Protein AF-0000000082832901 (afdb_homodimer)

Organism: NCBI:txid1287738

InterPro domains:
  IPR003692 Hydantoinase B/oxoprolinase [PF02538] (11-534)
  IPR045079 Oxoprolinase-like [PTHR11365] (11-527)

Radius of gyration: 33.81 Å; Cα contacts (8 Å, |Δi|>4): 3251; chains: 2; bounding box: 69×108×73 Å

Foldseek 3Di:
DPLPDDDPVVVVLLVVLLVLLQVLQQQLLVLLLCQALDCQCVPWQAKWKFKFFLQQWTQAIHPRHFLLQHQLSSQLSNVLCVVPPSVNDDAQWKKWFQACQNHRHANQKIKIKHFADDPRHGFIIMMMIHGALWAAAPTLFQAAQWNVRHHDGGDIDIQTDNNRGDPVVLVVRLVRIPCSVNRVSSVVSRVVSRVSSNVSVNVSCVVSVHPHCVSSSVVSLQVLLVLLLVLLVVFDFDKFKFWDWWQDAPRIWIWIWIWGRDPSAIEIERPPTAFAGSTQQAGAQSSLLSLLLVLVCVQGVVVRGDINNNSVRYHYHYDCRHSHHDDPTGHHSLNQQVSQQNSQRVLVGSCVRPVQFGFFAWQRGKWKWWKWALDADPPDDPLQRCQRNVDDTDTAIFTWAAWGTQGRVEETAGGQHPPGSIDTGDPVVRVVRFQKDKPDWAWDAQQWWAALHTIYTWIKTKMAGNALSHKMKTAANGMQQVPFTQAPAQIGGGHGKFKDWPVDGGDDRGGIDIDGRNIMIMITHGTHIYYHQLLNHDLVVLVVCCVVRNYPCVCCCVRNVRNDD/DPLPPDDPVVVVLLVVLLVLLQVLQQQLLVLLLCQALDCQCVPWQAKWKFKFFLQLWTQAIHPSYFLLQHQLSSQLSNVLCVVPPSVNDDAQWKKWFQACQNHRHANQKIKIKHFADDPRDGFMIMMMIHGALWAAAPTLFQAAQWNVRHHDGGDIDIQTDNNRGDPVVLVVRLVRIPCSVNRVSSVVSRVVSRVSSNVSVNVSCVVSVHPHCVSSSVVSLQVLLVLLLVLLVVFDFDKFKFWDWWQDAPRIWIWIWIWGRDPSAIEIERPPTAFAGSTQQAGAQSSLLSLLLVLVCVQGVVVRGDINNNSVRYHYHYDCRHSHHDDPTGHHSLNQQVSQQNSQRVLVGSCVRPVQFGFFAWQRGKWKWWKWALDADPPDDPLQRCQRNVDDTDTAIFTWAAWGTQGRVEETAGGQHPPGSIDTGDPVVRVVRFQKDKPDWAWDAQQWWAALHTIYTWIKTKMAGNALSHKMKTAANGMQQVPFTQAPAQIGTGHGKFKDWPVDGGDDNGGIDIDGRNIMIMITHGTHIYYHQNLNHDLVVLVVCCVVRNYPCVCCCPRNVRNDD

pLDDT: mean 94.57, std 7.41, range [31.11, 98.88]

Solvent-accessible surface area (backbone atoms only — not comparable to full-atom values): 52388 Å² total; per-residue (Å²): 124,78,75,72,77,73,49,74,69,47,46,54,50,45,52,52,48,47,56,51,49,50,50,33,25,40,48,20,42,50,41,28,32,73,48,28,57,35,58,48,25,44,51,18,42,40,29,23,26,30,38,23,39,68,86,31,47,33,58,42,52,26,80,72,33,19,47,44,39,48,47,7,45,46,55,19,45,42,54,49,37,72,76,49,40,68,89,75,62,51,66,43,28,28,33,34,27,18,33,29,80,50,29,57,20,24,53,44,34,43,37,36,43,29,53,31,61,52,97,86,36,78,37,29,28,27,37,37,35,38,46,48,88,56,36,15,22,72,40,81,33,30,67,25,50,28,39,44,29,43,27,62,46,36,49,83,39,67,43,21,60,59,71,36,72,35,63,54,51,53,47,33,54,42,59,38,25,89,49,35,70,46,42,50,38,32,53,50,16,50,52,48,14,39,50,51,28,42,54,48,45,53,50,48,28,59,74,70,69,41,90,55,42,62,70,58,38,49,50,51,27,51,53,24,29,53,49,31,31,54,36,49,64,73,47,76,74,47,74,34,61,26,77,42,66,40,39,58,85,93,50,70,36,44,43,26,32,34,43,32,34,52,96,59,32,35,39,37,37,27,64,83,34,37,62,46,59,76,28,2,53,20,21,19,47,41,27,39,43,14,25,38,49,47,39,49,29,69,74,45,34,61,83,45,63,68,26,47,25,36,51,68,37,52,45,70,48,52,50,80,47,16,28,49,15,36,48,91,61,48,7,21,64,37,16,54,46,54,37,35,39,36,27,48,35,50,35,54,14,48,24,76,73,39,68,76,69,39,51,24,26,29,36,29,28,53,49,46,48,35,40,37,26,34,51,82,58,90,91,55,50,72,69,54,36,52,22,12,53,63,34,69,71,48,79,45,74,43,50,39,31,12,1,24,18,3,34,68,95,32,55,18,50,54,50,36,48,42,64,49,57,46,39,59,56,56,65,68,57,52,39,73,74,35,71,41,43,76,79,42,78,43,78,29,57,57,15,26,2,50,12,40,22,31,14,3,25,6,26,36,35,30,38,28,55,60,49,56,68,19,17,35,30,37,25,26,54,47,61,27,47,84,37,38,17,44,30,32,79,67,16,32,48,13,32,42,22,49,41,29,36,72,90,63,55,74,46,68,51,55,23,72,42,82,41,55,48,67,47,38,42,34,38,35,40,16,3,0,0,0,27,25,41,21,67,68,29,54,64,69,56,54,52,48,33,37,74,72,52,50,29,44,69,65,50,37,35,70,58,34,66,39,75,63,135,128,77,74,71,76,69,50,73,70,50,46,52,50,43,51,54,49,48,54,50,50,50,49,33,27,39,49,20,38,49,44,28,34,73,47,28,57,33,60,48,24,44,49,16,40,40,29,24,26,29,38,22,39,68,86,31,48,33,58,40,51,27,80,71,34,18,46,43,40,47,48,7,44,46,55,19,46,43,54,49,37,72,77,49,38,68,88,75,61,50,67,43,26,27,33,35,26,18,33,30,80,51,29,55,19,23,53,43,34,43,36,38,43,27,55,30,60,51,98,88,35,78,36,28,29,26,36,37,32,39,44,46,87,54,35,17,23,71,39,82,33,31,67,25,48,28,40,43,26,43,27,61,46,37,49,84,38,68,44,21,59,58,70,36,71,37,65,53,52,53,49,32,54,40,58,39,24,88,47,35,70,46,42,50,39,33,53,50,16,50,53,49,14,38,49,51,28,42,55,48,45,53,50,49,29,58,75,69,70,42,88,56,42,62,67,58,39,50,48,51,27,51,53,24,28,52,51,31,31,54,36,47,65,73,46,76,72,46,72,34,61,27,76,43,66,39,42,58,86,93,52,68,36,44,43,26,33,33,42,32,33,53,96,60,30,34,39,38,36,26,64,83,33,36,62,46,59,76,29,3,50,20,22,20,47,43,26,40,43,13,26,40,46,46,38,50,28,68,73,45,34,62,84,45,62,70,26,47,26,35,50,68,36,52,43,69,46,54,50,82,46,15,28,50,16,37,48,90,58,48,7,22,64,36,16,53,44,53,36,36,39,35,28,47,35,50,36,53,14,50,26,76,74,39,67,77,67,40,50,24,26,29,36,28,26,54,47,46,47,34,40,38,27,34,49,82,58,91,90,53,52,73,68,53,36,51,21,13,51,63,34,70,72,45,80,45,75,43,49,40,32,11,1,23,19,4,32,67,94,33,55,18,49,54,50,36,49,41,64,50,58,46,40,60,54,58,65,67,57,51,37,71,74,34,73,42,41,77,78,41,76,45,76,29,55,58,15,26,2,50,12,38,22,31,14,3,24,6,25,36,36,31,38,29,54,59,50,54,69,20,17,37,31,38,25,26,52,48,60,27,47,83,36,39,17,43,30,30,77,68,16,34,48,12,32,44,21,50,41,29,34,73,89,64,53,77,47,67,50,56,24,72,43,82,41,55,48,66,46,36,42,34,36,34,39,15,2,0,0,0,26,27,41,22,66,67,28,56,64,70,56,54,53,49,32,38,74,70,53,49,29,44,71,64,51,35,34,69,61,35,66,41,79,65,136

Nearest PDB structures (foldseek):
  5l9w-assembly1_A  TM=8.765E-01  e=6.141E-39  Aromatoleum aromaticum EbN1
  5m45-assembly2_G  TM=8.449E-01  e=9.225E-38  Xanthobacter autotrophicus Py2
  5svc-assembly1_D  TM=8.525E-01  e=1.087E-35  Xanthobacter autotrophicus Py2
  6yra-assembly2_D  TM=8.547E-01  e=1.245E-34  Pseudomonas jessenii
  5svb-assembly1_A  TM=8.187E-01  e=2.323E-33  Xanthobacter autotrophicus Py2

Secondary structure (DSSP, 8-state):
-------HHHHHHHHHHHHHHHHHHHHHHHHHHHH--SHHHHTT--EEEEEE-TTS-EEEE-SSS-HHHHHHHHHHHHHHHHHS-GGG--TT-EEEE--TTTSSSSTTEEEEEEEEEETTEEEEEEEEEEE-S--STT-S-TT-SBGGGT-----SEEEEETTEE-HHHHHHHHHH-S-HHHHHHHHHHHHHHHHHHHHHHHHHHHHTT-S-SHHHHHHHHHHHHHHHHHHHHTSPPEEEEEEEEE--SSS-EEEEEEEEEETTEEEEE-TTPPBP-SSTT---HHHHHHHHHHHHHHHSSTTSPPSHHHHTTEEEE--TTBTTSPPTTB--TTTHHHHTTHHHHHHHHHHHH-TTT-PPP---S---EEEEESS--TT--HHHHHHHTTSPPEEEEE----PPPPBTTBPPPTT--TTT---PPPHHHHHHHSSEEEEEEEE-TT-SPPSSBPPPP-EEEEEEESSTT--EEEEEE--SSSSPPP-BTTPPPPPPPEEEETTS-B--SEEEEEE-TT-EEEEEPPPPPPBS-GGGS-HHHHHHHHHTTSS-HHHHHHTS-----/-------HHHHHHHHHHHHHHHHHHHHHHHHHHHH--SHHHHTT--EEEEEE-TTS-EEEE-SSS-HHHHHHHHHHHHHHHHHS-GGG--TT-EEEE--TTTSSSSTTEEEEEEEEEETTEEEEEEEEEEE-S--STT-S-TT-SBHHHH-----SEEEEETTEE-HHHHHHHHHH-S-HHHHHHHHHHHHHHHHHHHHHHHHHHHHTT-S-SHHHHHHHHHHHHHHHHHHHHTSPPEEEEEEEEE--SSS-EEEEEEEEEETTEEEEE-TTPPBP-SSTT---HHHHHHHHHHHHHHHSSTTSPPSHHHHTTEEEE--TTBTTSPPTTB--TTTHHHHTTHHHHHHHHHHHH-TTT-PPP---S---EEEEESS--TT--HHHHHHHHHSPPEEEEE----PPPPBTTBPPPTT--TTT-PPPPPHHHHHHHSSEEEEEEEE-TT-SPPSSBPPPP-EEEEEEESSTT--EEEEEE--SSSSPPP-BTTPPPPPPPEEEETTS-B--SEEEEEE-TT-EEEEEPPPPPPBS-GGGS-HHHHHHHHHTTSS-HHHHHHTS-----

Structure (mmCIF, N/CA/C/O backbone):
data_AF-0000000082832901-model_v1
#
loop_
_entity.id
_entity.type
_entity.pdbx_description
1 polymer 'Acetophenone carboxylase delta subunit'
#
loop_
_atom_site.group_PDB
_atom_site.id
_atom_site.type_symbol
_atom_site.label_atom_id
_atom_site.label_alt_id
_atom_site.label_comp_id
_atom_site.label_asym_id
_atom_site.label_entity_id
_atom_site.label_seq_id
_atom_site.pdbx_PDB_ins_code
_atom_site.Cartn_x
_atom_site.Cartn_y
_atom_site.Cartn_z
_atom_site.occupancy
_atom_site.B_iso_or_equiv
_atom_site.auth_seq_id
_atom_site.auth_comp_id
_atom_site.auth_asym_id
_atom_site.auth_atom_id
_atom_site.pdbx_PDB_model_num
ATOM 1 N N . MET A 1 1 ? 28.594 -22.344 -33 1 31.11 1 MET A N 1
ATOM 2 C CA . MET A 1 1 ? 29.297 -23.531 -32.5 1 31.11 1 MET A CA 1
ATOM 3 C C . MET A 1 1 ? 28.328 -24.672 -32.25 1 31.11 1 MET A C 1
ATOM 5 O O . MET A 1 1 ? 27.359 -24.516 -31.516 1 31.11 1 MET A O 1
ATOM 9 N N . SER A 1 2 ? 28.25 -25.469 -33.312 1 34.25 2 SER A N 1
ATOM 10 C CA . SER A 1 2 ? 27.375 -26.641 -33.25 1 34.25 2 SER A CA 1
ATOM 11 C C . SER A 1 2 ? 27.547 -27.391 -31.922 1 34.25 2 SER A C 1
ATOM 13 O O . SER A 1 2 ? 28.656 -27.812 -31.578 1 34.25 2 SER A O 1
ATOM 15 N N . THR A 1 3 ? 26.938 -26.953 -31.047 1 44.84 3 THR A N 1
ATOM 16 C CA . THR A 1 3 ? 27.078 -27.594 -29.75 1 44.84 3 THR A CA 1
ATOM 17 C C . THR A 1 3 ? 27.094 -29.109 -29.875 1 44.84 3 THR A C 1
ATOM 19 O O . THR A 1 3 ? 26.141 -29.688 -30.438 1 44.84 3 THR A O 1
ATOM 22 N N . ALA A 1 4 ? 28.422 -29.625 -30.359 1 56.97 4 ALA A N 1
ATOM 23 C CA . ALA A 1 4 ? 28.781 -31.031 -30.562 1 56.97 4 ALA A CA 1
ATOM 24 C C . ALA A 1 4 ? 27.891 -31.953 -29.734 1 56.97 4 ALA A C 1
ATOM 26 O O . ALA A 1 4 ? 27.688 -31.719 -28.547 1 56.97 4 ALA A O 1
ATOM 27 N N . GLN A 1 5 ? 26.906 -32.75 -30.266 1 70.69 5 GLN A N 1
ATOM 28 C CA . GLN A 1 5 ? 26.094 -33.75 -29.609 1 70.69 5 GLN A CA 1
ATOM 29 C C . GLN A 1 5 ? 26.906 -34.531 -28.578 1 70.69 5 GLN A C 1
ATOM 31 O O . GLN A 1 5 ? 28.047 -34.906 -28.812 1 70.69 5 GLN A O 1
ATOM 36 N N . PRO A 1 6 ? 26.219 -34.688 -27.5 1 77.12 6 PRO A N 1
ATOM 37 C CA . PRO A 1 6 ? 26.953 -35.375 -26.438 1 77.12 6 PRO A CA 1
ATOM 38 C C . PRO A 1 6 ? 27.156 -36.875 -26.734 1 77.12 6 PRO A C 1
ATOM 40 O O . PRO A 1 6 ? 26.328 -37.5 -27.375 1 77.12 6 PRO A O 1
ATOM 43 N N . THR A 1 7 ? 28.281 -37.469 -26.328 1 84.56 7 THR A N 1
ATOM 44 C CA . THR A 1 7 ? 28.578 -38.906 -26.406 1 84.56 7 THR A CA 1
ATOM 45 C C . THR A 1 7 ? 27.641 -39.688 -25.516 1 84.56 7 THR A C 1
ATOM 47 O O . THR A 1 7 ? 26.969 -39.125 -24.641 1 84.56 7 THR A O 1
ATOM 50 N N . PRO A 1 8 ? 27.531 -40.844 -25.844 1 85.88 8 PRO A N 1
ATOM 51 C CA . PRO A 1 8 ? 26.688 -41.688 -24.984 1 85.88 8 PRO A CA 1
ATOM 52 C C . PRO A 1 8 ? 27.062 -41.594 -23.5 1 85.88 8 PRO A C 1
ATOM 54 O O . PRO A 1 8 ? 26.188 -41.562 -22.641 1 85.88 8 PRO A O 1
ATOM 57 N N . GLN A 1 9 ? 28.328 -41.594 -23.281 1 85.81 9 GLN A N 1
ATOM 58 C CA . GLN A 1 9 ? 28.797 -41.469 -21.906 1 85.81 9 GLN A CA 1
ATOM 59 C C . GLN A 1 9 ? 28.391 -40.125 -21.297 1 85.81 9 GLN A C 1
ATOM 61 O O . GLN A 1 9 ? 28.016 -40.031 -20.125 1 85.81 9 GLN A O 1
ATOM 66 N N . GLN A 1 10 ? 28.484 -39.219 -22.094 1 86.06 10 GLN A N 1
ATOM 67 C CA . GLN A 1 10 ? 28.094 -37.906 -21.641 1 86.06 10 GLN A CA 1
ATOM 68 C C . GLN A 1 10 ? 26.594 -37.812 -21.406 1 86.06 10 GLN A C 1
ATOM 70 O O . GLN A 1 10 ? 26.156 -37.094 -20.484 1 86.06 10 GLN A O 1
ATOM 75 N N . ARG A 1 11 ? 25.891 -38.469 -22.188 1 88.31 11 ARG A N 1
ATOM 76 C CA . ARG A 1 11 ? 24.453 -38.469 -22.031 1 88.31 11 ARG A CA 1
ATOM 77 C C . ARG A 1 11 ? 24.031 -39.094 -20.703 1 88.31 11 ARG A C 1
ATOM 79 O O . ARG A 1 11 ? 23.125 -38.594 -20.047 1 88.31 11 ARG A O 1
ATOM 86 N N . ILE A 1 12 ? 24.656 -40.156 -20.344 1 92.06 12 ILE A N 1
ATOM 87 C CA . ILE A 1 12 ? 24.375 -40.781 -19.078 1 92.06 12 ILE A CA 1
ATOM 88 C C . ILE A 1 12 ? 24.719 -39.844 -17.922 1 92.06 12 ILE A C 1
ATOM 90 O O . ILE A 1 12 ? 23.969 -39.75 -16.953 1 92.06 12 ILE A O 1
ATOM 94 N N . ARG A 1 13 ? 25.828 -39.219 -18.156 1 91.88 13 ARG A N 1
ATOM 95 C CA . ARG A 1 13 ? 26.266 -38.281 -17.125 1 91.88 13 ARG A CA 1
ATOM 96 C C . ARG A 1 13 ? 25.281 -37.125 -17 1 91.88 13 ARG A C 1
ATOM 98 O O . ARG A 1 13 ? 24.953 -36.688 -15.891 1 91.88 13 ARG A O 1
ATOM 105 N N . PHE A 1 14 ? 24.875 -36.688 -18.062 1 92.94 14 PHE A N 1
ATOM 106 C CA . PHE A 1 14 ? 23.922 -35.594 -18.078 1 92.94 14 PHE A CA 1
ATOM 107 C C . PHE A 1 14 ? 22.594 -36.031 -17.453 1 92.94 14 PHE A C 1
ATOM 109 O O . PHE A 1 14 ? 21.969 -35.25 -16.734 1 92.94 14 PHE A O 1
ATOM 116 N N . GLN A 1 15 ? 22.203 -37.219 -17.688 1 93.56 15 GLN A N 1
ATOM 117 C CA . GLN A 1 15 ? 20.953 -37.719 -17.125 1 93.56 15 GLN A CA 1
ATOM 118 C C . GLN A 1 15 ? 21.047 -37.844 -15.602 1 93.56 15 GLN A C 1
ATOM 120 O O . GLN A 1 15 ? 20.094 -37.5 -14.898 1 93.56 15 GLN A O 1
ATOM 125 N N . LEU A 1 16 ? 22.156 -38.281 -15.164 1 94.62 16 LEU A N 1
ATOM 126 C CA . LEU A 1 16 ? 22.375 -38.375 -13.719 1 94.62 16 LEU A CA 1
ATOM 127 C C . LEU A 1 16 ? 22.406 -37 -13.086 1 94.62 16 LEU A C 1
ATOM 129 O O . LEU A 1 16 ? 21.828 -36.781 -12.016 1 94.62 16 LEU A O 1
ATOM 133 N N . ALA A 1 17 ? 23.078 -36.125 -13.781 1 95 17 ALA A N 1
ATOM 134 C CA . ALA A 1 17 ? 23.156 -34.75 -13.289 1 95 17 ALA A CA 1
ATOM 135 C C . ALA A 1 17 ? 21.797 -34.094 -13.281 1 95 17 ALA A C 1
ATOM 137 O O . ALA A 1 17 ? 21.484 -33.312 -12.391 1 95 17 ALA A O 1
ATOM 138 N N . TRP A 1 18 ? 21.109 -34.375 -14.266 1 95.12 18 TRP A N 1
ATOM 139 C CA . TRP A 1 18 ? 19.75 -33.844 -14.367 1 95.12 18 TRP A CA 1
ATOM 140 C C . TRP A 1 18 ? 18.891 -34.312 -13.203 1 95.12 18 TRP A C 1
ATOM 142 O O . TRP A 1 18 ? 18.188 -33.5 -12.586 1 95.12 18 TRP A O 1
ATOM 152 N N . ASN A 1 19 ? 18.906 -35.531 -12.859 1 94.06 19 ASN A N 1
ATOM 153 C CA . ASN A 1 19 ? 18.156 -36.062 -11.727 1 94.06 19 ASN A CA 1
ATOM 154 C C . ASN A 1 19 ? 18.578 -35.406 -10.414 1 94.06 19 ASN A C 1
ATOM 156 O O . ASN A 1 19 ? 17.75 -35.094 -9.562 1 94.06 19 ASN A O 1
ATOM 160 N N . ARG A 1 20 ? 19.844 -35.219 -10.336 1 94.81 20 ARG A N 1
ATOM 161 C CA . ARG A 1 20 ? 20.375 -34.562 -9.148 1 94.81 20 ARG A CA 1
ATOM 162 C C . ARG A 1 20 ? 19.891 -33.094 -9.094 1 94.81 20 ARG A C 1
ATOM 164 O O . ARG A 1 20 ? 19.672 -32.562 -8.016 1 94.81 20 ARG A O 1
ATOM 171 N N . LEU A 1 21 ? 19.875 -32.5 -10.211 1 95.44 21 LEU A N 1
ATOM 172 C CA . LEU A 1 21 ? 19.422 -31.125 -10.289 1 95.44 21 LEU A CA 1
ATOM 173 C C . LEU A 1 21 ? 17.969 -31 -9.836 1 95.44 21 LEU A C 1
ATOM 175 O O . LEU A 1 21 ? 17.594 -30.047 -9.156 1 95.44 21 LEU A O 1
ATOM 179 N N . LEU A 1 22 ? 17.141 -31.922 -10.227 1 93.94 22 LEU A N 1
ATOM 180 C CA . LEU A 1 22 ? 15.75 -31.953 -9.781 1 93.94 22 LEU A CA 1
ATOM 181 C C . LEU A 1 22 ? 15.664 -32.094 -8.266 1 93.94 22 LEU A C 1
ATOM 183 O O . LEU A 1 22 ? 14.797 -31.469 -7.633 1 93.94 22 LEU A O 1
ATOM 187 N N . SER A 1 23 ? 16.516 -32.844 -7.703 1 93.75 23 SER A N 1
ATOM 188 C CA . SER A 1 23 ? 16.578 -32.969 -6.25 1 93.75 23 SER A CA 1
ATOM 189 C C . SER A 1 23 ? 16.969 -31.641 -5.59 1 93.75 23 SER A C 1
ATOM 191 O O . SER A 1 23 ? 16.516 -31.344 -4.492 1 93.75 23 SER A O 1
ATOM 193 N N . VAL A 1 24 ? 17.906 -30.938 -6.223 1 95.69 24 VAL A N 1
ATOM 194 C CA . VAL A 1 24 ? 18.344 -29.641 -5.719 1 95.69 24 VAL A CA 1
ATOM 195 C C . VAL A 1 24 ? 17.156 -28.688 -5.629 1 95.69 24 VAL A C 1
ATOM 197 O O . VAL A 1 24 ? 16.938 -28.047 -4.602 1 95.69 24 VAL A O 1
ATOM 200 N N . VAL A 1 25 ? 16.359 -28.641 -6.668 1 94.62 25 VAL A N 1
ATOM 201 C CA . VAL A 1 25 ? 15.234 -27.719 -6.715 1 94.62 25 VAL A CA 1
ATOM 202 C C . VAL A 1 25 ? 14.156 -28.172 -5.738 1 94.62 25 VAL A C 1
ATOM 204 O O . VAL A 1 25 ? 13.461 -27.359 -5.141 1 94.62 25 VAL A O 1
ATOM 207 N N . GLU A 1 26 ? 13.961 -29.453 -5.574 1 92.75 26 GLU A N 1
ATOM 208 C CA . GLU A 1 26 ? 13.016 -29.969 -4.598 1 92.75 26 GLU A CA 1
ATOM 209 C C . GLU A 1 26 ? 13.422 -29.594 -3.176 1 92.75 26 GLU A C 1
ATOM 211 O O . GLU A 1 26 ? 12.57 -29.328 -2.328 1 92.75 26 GLU A O 1
ATOM 216 N N . GLU A 1 27 ? 14.703 -29.688 -2.92 1 93.81 27 GLU A N 1
ATOM 217 C CA . GLU A 1 27 ? 15.203 -29.266 -1.614 1 93.81 27 GLU A CA 1
ATOM 218 C C . GLU A 1 27 ? 14.977 -27.766 -1.395 1 93.81 27 GLU A C 1
ATOM 220 O O . GLU A 1 27 ? 14.641 -27.344 -0.286 1 93.81 27 GLU A O 1
ATOM 225 N N . GLN A 1 28 ? 15.25 -27.047 -2.42 1 94.25 28 GLN A N 1
ATOM 226 C CA . GLN A 1 28 ? 14.922 -25.625 -2.389 1 94.25 28 GLN A CA 1
ATOM 227 C C . GLN A 1 28 ? 13.484 -25.391 -1.936 1 94.25 28 GLN A C 1
ATOM 229 O O . GLN A 1 28 ? 13.227 -24.625 -1.006 1 94.25 28 GLN A O 1
ATOM 234 N N . ALA A 1 29 ? 12.562 -26.062 -2.541 1 92.19 29 ALA A N 1
ATOM 235 C CA . ALA A 1 29 ? 11.141 -25.922 -2.25 1 92.19 29 ALA A CA 1
ATOM 236 C C . ALA A 1 29 ? 10.82 -26.391 -0.831 1 92.19 29 ALA A C 1
ATOM 238 O O . ALA A 1 29 ? 10.008 -25.766 -0.139 1 92.19 29 ALA A O 1
ATOM 239 N N . GLN A 1 30 ? 11.414 -27.469 -0.392 1 90.88 30 GLN A N 1
ATOM 240 C CA . GLN A 1 30 ? 11.172 -28.016 0.941 1 90.88 30 GLN A CA 1
ATOM 241 C C . GLN A 1 30 ? 11.625 -27.031 2.021 1 90.88 30 GLN A C 1
ATOM 243 O O . GLN A 1 30 ? 10.984 -26.906 3.064 1 90.88 30 GLN A O 1
ATOM 248 N N . VAL A 1 31 ? 12.695 -26.422 1.797 1 92.19 31 VAL A N 1
ATOM 249 C CA . VAL A 1 31 ? 13.18 -25.406 2.734 1 92.19 31 VAL A CA 1
ATOM 250 C C . VAL A 1 31 ? 12.164 -24.266 2.838 1 92.19 31 VAL A C 1
ATOM 252 O O . VAL A 1 31 ? 11.914 -23.75 3.928 1 92.19 31 VAL A O 1
ATOM 255 N N . LEU A 1 32 ? 11.688 -23.891 1.719 1 91 32 LEU A N 1
ATOM 256 C CA . LEU A 1 32 ? 10.688 -22.828 1.696 1 91 32 LEU A CA 1
ATOM 257 C C . LEU A 1 32 ? 9.453 -23.234 2.496 1 91 32 LEU A C 1
ATOM 259 O O . LEU A 1 32 ? 8.922 -22.438 3.271 1 91 32 LEU A O 1
ATOM 263 N N . ILE A 1 33 ? 9 -24.406 2.389 1 89 33 ILE A N 1
ATOM 264 C CA . ILE A 1 33 ? 7.816 -24.922 3.078 1 89 33 ILE A CA 1
ATOM 265 C C . ILE A 1 33 ? 8.07 -24.953 4.582 1 89 33 ILE A C 1
ATOM 267 O O . ILE A 1 33 ? 7.215 -24.547 5.375 1 89 33 ILE A O 1
ATOM 271 N N . ARG A 1 34 ? 9.219 -25.312 4.988 1 89.25 34 ARG A N 1
ATOM 272 C CA . ARG A 1 34 ? 9.539 -25.516 6.398 1 89.25 34 ARG A CA 1
ATOM 273 C C . ARG A 1 34 ? 9.844 -24.188 7.09 1 89.25 34 ARG A C 1
ATOM 275 O O . ARG A 1 34 ? 9.68 -24.078 8.305 1 89.25 34 ARG A O 1
ATOM 282 N N . SER A 1 35 ? 10.289 -23.234 6.32 1 88.88 35 SER A N 1
ATOM 283 C CA . SER A 1 35 ? 10.773 -22.016 6.938 1 88.88 35 SER A CA 1
ATOM 284 C C . SER A 1 35 ? 9.75 -20.891 6.805 1 88.88 35 SER A C 1
ATOM 286 O O . SER A 1 35 ? 9.859 -19.859 7.473 1 88.88 35 SER A O 1
ATOM 288 N N . ALA A 1 36 ? 8.711 -21.156 5.906 1 86.31 36 ALA A N 1
ATOM 289 C CA . ALA A 1 36 ? 7.703 -20.109 5.699 1 86.31 36 ALA A CA 1
ATOM 290 C C . ALA A 1 36 ? 6.879 -19.891 6.961 1 86.31 36 ALA A C 1
ATOM 292 O O . ALA A 1 36 ? 6.645 -20.812 7.734 1 86.31 36 ALA A O 1
ATOM 293 N N . PHE A 1 37 ? 6.574 -18.641 7.219 1 80.44 37 PHE A N 1
ATOM 294 C CA . PHE A 1 37 ? 5.777 -18.25 8.383 1 80.44 37 PHE A CA 1
ATOM 295 C C . PHE A 1 37 ? 4.289 -18.328 8.062 1 80.44 37 PHE A C 1
ATOM 297 O O . PHE A 1 37 ? 3.477 -18.641 8.93 1 80.44 37 PHE A O 1
ATOM 304 N N . GLY A 1 38 ? 3.926 -18.094 6.93 1 81.12 38 GLY A N 1
ATOM 305 C CA . GLY A 1 38 ? 2.527 -18.062 6.527 1 81.12 38 GLY A CA 1
ATOM 306 C C . GLY A 1 38 ? 1.95 -19.453 6.309 1 81.12 38 GLY A C 1
ATOM 307 O O . GLY A 1 38 ? 2.629 -20.344 5.777 1 81.12 38 GLY A O 1
ATOM 308 N N . THR A 1 39 ? 0.798 -19.562 6.602 1 75.62 39 THR A N 1
ATOM 309 C CA . THR A 1 39 ? 0.113 -20.844 6.477 1 75.62 39 THR A CA 1
ATOM 310 C C . THR A 1 39 ? -0.063 -21.219 5.008 1 75.62 39 THR A C 1
ATOM 312 O O . THR A 1 39 ? -0.071 -22.406 4.66 1 75.62 39 THR A O 1
ATOM 315 N N . ALA A 1 40 ? -0.172 -20.219 4.199 1 73 40 ALA A N 1
ATOM 316 C CA . ALA A 1 40 ? -0.37 -20.484 2.775 1 73 40 ALA A CA 1
ATOM 317 C C . ALA A 1 40 ? 0.785 -21.297 2.203 1 73 40 ALA A C 1
ATOM 319 O O . ALA A 1 40 ? 0.567 -22.234 1.433 1 73 40 ALA A O 1
ATOM 320 N N . THR A 1 41 ? 1.95 -20.922 2.568 1 74.31 41 THR A N 1
ATOM 321 C CA . THR A 1 41 ? 3.129 -21.641 2.092 1 74.31 41 THR A CA 1
ATOM 322 C C . THR A 1 41 ? 3.391 -22.875 2.939 1 74.31 41 THR A C 1
ATOM 324 O O . THR A 1 41 ? 3.508 -23.984 2.412 1 74.31 41 THR A O 1
ATOM 327 N N . ARG A 1 42 ? 3.322 -22.75 4.195 1 76.56 42 ARG A N 1
ATOM 328 C CA . ARG A 1 42 ? 3.732 -23.812 5.113 1 76.56 42 ARG A CA 1
ATOM 329 C C . ARG A 1 42 ? 2.742 -24.969 5.086 1 76.56 42 ARG A C 1
ATOM 331 O O . ARG A 1 42 ? 3.143 -26.141 5.121 1 76.56 42 ARG A O 1
ATOM 338 N N . GLU A 1 43 ? 1.504 -24.656 4.902 1 73.38 43 GLU A N 1
ATOM 339 C CA . GLU A 1 43 ? 0.479 -25.672 5.043 1 73.38 43 GLU A CA 1
ATOM 340 C C . GLU A 1 43 ? -0.155 -26.016 3.697 1 73.38 43 GLU A C 1
ATOM 342 O O . GLU A 1 43 ? -0.514 -27.172 3.445 1 73.38 43 GLU A O 1
ATOM 347 N N . ALA A 1 44 ? -0.183 -24.984 2.83 1 74.12 44 ALA A N 1
ATOM 348 C CA . ALA A 1 44 ? -0.949 -25.203 1.604 1 74.12 44 ALA A CA 1
ATOM 349 C C . ALA A 1 44 ? -0.025 -25.422 0.411 1 74.12 44 ALA A C 1
ATOM 351 O O . ALA A 1 44 ? -0.463 -25.875 -0.646 1 74.12 44 ALA A O 1
ATOM 352 N N . GLY A 1 45 ? 1.176 -25.047 0.518 1 76.12 45 GLY A N 1
ATOM 353 C CA . GLY A 1 45 ? 2.121 -25.25 -0.567 1 76.12 45 GLY A CA 1
ATOM 354 C C . GLY A 1 45 ? 1.968 -24.25 -1.692 1 76.12 45 GLY A C 1
ATOM 355 O O . GLY A 1 45 ? 2.189 -24.578 -2.859 1 76.12 45 GLY A O 1
ATOM 356 N N . ASP A 1 46 ? 1.525 -23.156 -1.387 1 77.94 46 ASP A N 1
ATOM 357 C CA . ASP A 1 46 ? 1.368 -22.078 -2.357 1 77.94 46 ASP A CA 1
ATOM 358 C C . ASP A 1 46 ? 2.699 -21.375 -2.623 1 77.94 46 ASP A C 1
ATOM 360 O O . ASP A 1 46 ? 2.967 -20.312 -2.072 1 77.94 46 ASP A O 1
ATOM 364 N N . LEU A 1 47 ? 3.553 -22.016 -3.455 1 84.12 47 LEU A N 1
ATOM 365 C CA . LEU A 1 47 ? 4.914 -21.562 -3.713 1 84.12 47 LEU A CA 1
ATOM 366 C C . LEU A 1 47 ? 5.418 -22.078 -5.059 1 84.12 47 LEU A C 1
ATOM 368 O O . LEU A 1 47 ? 4.727 -22.844 -5.727 1 84.12 47 LEU A O 1
ATOM 372 N N . SER A 1 48 ? 6.5 -21.547 -5.461 1 90.31 48 SER A N 1
ATOM 373 C CA . SER A 1 48 ? 7.262 -22.078 -6.586 1 90.31 48 SER A CA 1
ATOM 374 C C . SER A 1 48 ? 8.758 -21.891 -6.387 1 90.31 48 SER A C 1
ATOM 376 O O . SER A 1 48 ? 9.18 -20.984 -5.652 1 90.31 48 SER A O 1
ATOM 378 N N . ALA A 1 49 ? 9.508 -22.781 -6.984 1 93.81 49 ALA A N 1
ATOM 379 C CA . ALA A 1 49 ? 10.961 -22.75 -6.941 1 93.81 49 ALA A CA 1
ATOM 380 C C . ALA A 1 49 ? 11.57 -23.312 -8.219 1 93.81 49 ALA A C 1
ATOM 382 O O . ALA A 1 49 ? 11.062 -24.297 -8.766 1 93.81 49 ALA A O 1
ATOM 383 N N . GLY A 1 50 ? 12.625 -22.672 -8.672 1 95.38 50 GLY A N 1
ATOM 384 C CA . GLY A 1 50 ? 13.258 -23.125 -9.906 1 95.38 50 GLY A CA 1
ATOM 385 C C . GLY A 1 50 ? 14.672 -22.625 -10.07 1 95.38 50 GLY A C 1
ATOM 386 O O . GLY A 1 50 ? 15.125 -21.75 -9.32 1 95.38 50 GLY A O 1
ATOM 387 N N . VAL A 1 51 ? 15.414 -23.281 -11 1 97.56 51 VAL A N 1
ATOM 388 C CA . VAL A 1 51 ? 16.781 -22.906 -11.336 1 97.56 51 VAL A CA 1
ATOM 389 C C . VAL A 1 51 ? 16.859 -22.516 -12.812 1 97.56 51 VAL A C 1
ATOM 391 O O . VAL A 1 51 ? 16.219 -23.141 -13.664 1 97.56 51 VAL A O 1
ATOM 394 N N . PHE A 1 52 ? 17.609 -21.5 -13.086 1 97.88 52 PHE A N 1
ATOM 395 C CA . PHE A 1 52 ? 17.703 -20.875 -14.406 1 97.88 52 PHE A CA 1
ATOM 396 C C . PHE A 1 52 ? 19.156 -20.719 -14.828 1 97.88 52 PHE A C 1
ATOM 398 O O . PHE A 1 52 ? 20.047 -20.594 -13.977 1 97.88 52 PHE A O 1
ATOM 405 N N . LEU A 1 53 ? 19.375 -20.766 -16.141 1 97.62 53 LEU A N 1
ATOM 406 C CA . LEU A 1 53 ? 20.656 -20.328 -16.688 1 97.62 53 LEU A CA 1
ATOM 407 C C . LEU A 1 53 ? 20.828 -18.812 -16.531 1 97.62 53 LEU A C 1
ATOM 409 O O . LEU A 1 53 ? 19.844 -18.094 -16.328 1 97.62 53 LEU A O 1
ATOM 413 N N . PRO A 1 54 ? 22.031 -18.312 -16.625 1 97.44 54 PRO A N 1
ATOM 414 C CA . PRO A 1 54 ? 22.297 -16.875 -16.453 1 97.44 54 PRO A CA 1
ATOM 415 C C . PRO A 1 54 ? 21.562 -16.016 -17.469 1 97.44 54 PRO A C 1
ATOM 417 O O . PRO A 1 54 ? 21.391 -14.805 -17.25 1 97.44 54 PRO A O 1
ATOM 420 N N . ASP A 1 55 ? 21.109 -16.625 -18.562 1 96.62 55 ASP A N 1
ATOM 421 C CA . ASP A 1 55 ? 20.391 -15.852 -19.562 1 96.62 55 ASP A CA 1
ATOM 422 C C . ASP A 1 55 ? 18.891 -15.867 -19.312 1 96.62 55 ASP A C 1
ATOM 424 O O . ASP A 1 55 ? 18.109 -15.359 -20.141 1 96.62 55 ASP A O 1
ATOM 428 N N . GLY A 1 56 ? 18.453 -16.547 -18.281 1 96.62 56 GLY A N 1
ATOM 429 C CA . GLY A 1 56 ? 17.062 -16.5 -17.891 1 96.62 56 GLY A CA 1
ATOM 430 C C . GLY A 1 56 ? 16.266 -17.703 -18.328 1 96.62 56 GLY A C 1
ATOM 431 O O . GLY A 1 56 ? 15.086 -17.844 -18 1 96.62 56 GLY A O 1
ATOM 432 N N . ARG A 1 57 ? 16.812 -18.656 -19.031 1 96.81 57 ARG A N 1
ATOM 433 C CA . ARG A 1 57 ? 16.109 -19.875 -19.422 1 96.81 57 ARG A CA 1
ATOM 434 C C . ARG A 1 57 ? 15.992 -20.844 -18.25 1 96.81 57 ARG A C 1
ATOM 436 O O . ARG A 1 57 ? 16.984 -21.172 -17.609 1 96.81 57 ARG A O 1
ATOM 443 N N . MET A 1 58 ? 14.781 -21.219 -18 1 96.44 58 MET A N 1
ATOM 444 C CA . MET A 1 58 ? 14.523 -22.141 -16.906 1 96.44 58 MET A CA 1
ATOM 445 C C . MET A 1 58 ? 14.953 -23.562 -17.281 1 96.44 58 MET A C 1
ATOM 447 O O . MET A 1 58 ? 14.617 -24.047 -18.359 1 96.44 58 MET A O 1
ATOM 451 N N . ILE A 1 59 ? 15.609 -24.281 -16.406 1 95.69 59 ILE A N 1
ATOM 452 C CA . ILE A 1 59 ? 16.094 -25.625 -16.703 1 95.69 59 ILE A CA 1
ATOM 453 C C . ILE A 1 59 ? 15.328 -26.656 -15.867 1 95.69 59 ILE A C 1
ATOM 455 O O . ILE A 1 59 ? 15.141 -27.797 -16.297 1 95.69 59 ILE A O 1
ATOM 459 N N . ALA A 1 60 ? 15.008 -26.203 -14.633 1 93.62 60 ALA A N 1
ATOM 460 C CA . ALA A 1 60 ? 14.266 -27.109 -13.766 1 93.62 60 ALA A CA 1
ATOM 461 C C . ALA A 1 60 ? 13.391 -26.344 -12.773 1 93.62 60 ALA A C 1
ATOM 463 O O . ALA A 1 60 ? 13.695 -25.203 -12.43 1 93.62 60 ALA A O 1
ATOM 464 N N . GLN A 1 61 ? 12.297 -26.969 -12.414 1 91.19 61 GLN A N 1
ATOM 465 C CA . GLN A 1 61 ? 11.406 -26.422 -11.398 1 91.19 61 GLN A CA 1
ATOM 466 C C . GLN A 1 61 ? 10.938 -27.531 -10.438 1 91.19 61 GLN A C 1
ATOM 468 O O . GLN A 1 61 ? 10.93 -28.703 -10.797 1 91.19 61 GLN A O 1
ATOM 473 N N . ALA A 1 62 ? 10.664 -27.062 -9.25 1 86.12 62 ALA A N 1
ATOM 474 C CA . ALA A 1 62 ? 10.141 -28.016 -8.273 1 86.12 62 ALA A CA 1
ATOM 475 C C . ALA A 1 62 ? 8.734 -28.469 -8.648 1 86.12 62 ALA A C 1
ATOM 477 O O . ALA A 1 62 ? 7.961 -27.703 -9.219 1 86.12 62 ALA A O 1
ATOM 478 N N . VAL A 1 63 ? 8.492 -29.703 -8.359 1 74.31 63 VAL A N 1
ATOM 479 C CA . VAL A 1 63 ? 7.184 -30.281 -8.641 1 74.31 63 VAL A CA 1
ATOM 480 C C . VAL A 1 63 ? 6.156 -29.75 -7.645 1 74.31 63 VAL A C 1
ATOM 482 O O . VAL A 1 63 ? 4.98 -29.578 -7.984 1 74.31 63 VAL A O 1
ATOM 485 N N . THR A 1 64 ? 6.77 -29.438 -6.422 1 67.31 64 THR A N 1
ATOM 486 C CA . THR A 1 64 ? 5.949 -28.906 -5.336 1 67.31 64 THR A CA 1
ATOM 487 C C . THR A 1 64 ? 5.59 -27.453 -5.594 1 67.31 64 THR A C 1
ATOM 489 O O . THR A 1 64 ? 6.449 -26.656 -5.977 1 67.31 64 THR A O 1
ATOM 492 N N . GLY A 1 65 ? 4.438 -27.141 -6.398 1 67.06 65 GLY A N 1
ATOM 493 C CA . GLY A 1 65 ? 4.07 -25.75 -6.609 1 67.06 65 GLY A CA 1
ATOM 494 C C . GLY A 1 65 ? 2.828 -25.578 -7.461 1 67.06 65 GLY A C 1
ATOM 495 O O . GLY A 1 65 ? 2.344 -26.547 -8.055 1 67.06 65 GLY A O 1
ATOM 496 N N . THR A 1 66 ? 2.465 -24.375 -7.359 1 75.19 66 THR A N 1
ATOM 497 C CA . THR A 1 66 ? 1.272 -24.047 -8.133 1 75.19 66 THR A CA 1
ATOM 498 C C . THR A 1 66 ? 1.642 -23.703 -9.578 1 75.19 66 THR A C 1
ATOM 500 O O . THR A 1 66 ? 2.613 -22.984 -9.82 1 75.19 66 THR A O 1
ATOM 503 N N . PRO A 1 67 ? 1 -24.328 -10.539 1 73.31 67 PRO A N 1
ATOM 504 C CA . PRO A 1 67 ? 1.284 -24.062 -11.953 1 73.31 67 PRO A CA 1
ATOM 505 C C . PRO A 1 67 ? 1.332 -22.578 -12.273 1 73.31 67 PRO A C 1
ATOM 507 O O . PRO A 1 67 ? 2.148 -22.141 -13.086 1 73.31 67 PRO A O 1
ATOM 510 N N . GLY A 1 68 ? 0.516 -21.828 -11.641 1 73.56 68 GLY A N 1
ATOM 511 C CA . GLY A 1 68 ? 0.505 -20.391 -11.859 1 73.56 68 GLY A CA 1
ATOM 512 C C . GLY A 1 68 ? 1.826 -19.719 -11.516 1 73.56 68 GLY A C 1
ATOM 513 O O . GLY A 1 68 ? 2.283 -18.844 -12.242 1 73.56 68 GLY A O 1
ATOM 514 N N . HIS A 1 69 ? 2.445 -20.203 -10.562 1 75.19 69 HIS A N 1
ATOM 515 C CA . HIS A 1 69 ? 3.691 -19.578 -10.109 1 75.19 69 HIS A CA 1
ATOM 516 C C . HIS A 1 69 ? 4.867 -20.047 -10.969 1 75.19 69 HIS A C 1
ATOM 518 O O . HIS A 1 69 ? 5.672 -19.219 -11.414 1 75.19 69 HIS A O 1
ATOM 524 N N . VAL A 1 70 ? 4.852 -21.281 -11.273 1 71.81 70 VAL A N 1
ATOM 525 C CA . VAL A 1 70 ? 6.02 -21.859 -11.922 1 71.81 70 VAL A CA 1
ATOM 526 C C . VAL A 1 70 ? 6.156 -21.312 -13.344 1 71.81 70 VAL A C 1
ATOM 528 O O . VAL A 1 70 ? 7.234 -20.875 -13.742 1 71.81 70 VAL A O 1
ATOM 531 N N . ASN A 1 71 ? 5.129 -21.281 -14.047 1 80.81 71 ASN A N 1
ATOM 532 C CA . ASN A 1 71 ? 5.18 -20.797 -15.422 1 80.81 71 ASN A CA 1
ATOM 533 C C . ASN A 1 71 ? 5.383 -19.281 -15.477 1 80.81 71 ASN A C 1
ATOM 535 O O . ASN A 1 71 ? 6.117 -18.781 -16.328 1 80.81 71 ASN A O 1
ATOM 539 N N . ALA A 1 72 ? 4.734 -18.641 -14.547 1 89 72 ALA A N 1
ATOM 540 C CA . ALA A 1 72 ? 4.895 -17.188 -14.508 1 89 72 ALA A CA 1
ATOM 541 C C . ALA A 1 72 ? 6.316 -16.797 -14.109 1 89 72 ALA A C 1
ATOM 543 O O . ALA A 1 72 ? 6.859 -15.812 -14.609 1 89 72 ALA A O 1
ATOM 544 N N . MET A 1 73 ? 6.898 -17.578 -13.273 1 89.25 73 MET A N 1
ATOM 545 C CA . MET A 1 73 ? 8.258 -17.328 -12.805 1 89.25 73 MET A CA 1
ATOM 546 C C . MET A 1 73 ? 9.258 -17.406 -13.945 1 89.25 73 MET A C 1
ATOM 548 O O . MET A 1 73 ? 10.234 -16.656 -13.984 1 89.25 73 MET A O 1
ATOM 552 N N . ALA A 1 74 ? 8.953 -18.359 -14.859 1 90.12 74 ALA A N 1
ATOM 553 C CA . ALA A 1 74 ? 9.828 -18.516 -16.016 1 90.12 74 ALA A CA 1
ATOM 554 C C . ALA A 1 74 ? 9.984 -17.203 -16.781 1 90.12 74 ALA A C 1
ATOM 556 O O . ALA A 1 74 ? 11.078 -16.875 -17.234 1 90.12 74 ALA A O 1
ATOM 557 N N . GLU A 1 75 ? 8.945 -16.5 -16.906 1 91.25 75 GLU A N 1
ATOM 558 C CA . GLU A 1 75 ? 8.984 -15.219 -17.594 1 91.25 75 GLU A CA 1
ATOM 559 C C . GLU A 1 75 ? 9.508 -14.117 -16.688 1 91.25 75 GLU A C 1
ATOM 561 O O . GLU A 1 75 ? 10.156 -13.18 -17.156 1 91.25 75 GLU A O 1
ATOM 566 N N . SER A 1 76 ? 9.195 -14.219 -15.43 1 95.25 76 SER A N 1
ATOM 567 C CA . SER A 1 76 ? 9.57 -13.188 -14.469 1 95.25 76 SER A CA 1
ATOM 568 C C . SER A 1 76 ? 11.078 -12.977 -14.438 1 95.25 76 SER A C 1
ATOM 570 O O . SER A 1 76 ? 11.555 -11.844 -14.352 1 95.25 76 SER A O 1
ATOM 572 N N . VAL A 1 77 ? 11.867 -14.055 -14.492 1 97.69 77 VAL A N 1
ATOM 573 C CA . VAL A 1 77 ? 13.32 -13.977 -14.375 1 97.69 77 VAL A CA 1
ATOM 574 C C . VAL A 1 77 ? 13.883 -13.141 -15.523 1 97.69 77 VAL A C 1
ATOM 576 O O . VAL A 1 77 ? 14.844 -12.391 -15.336 1 97.69 77 VAL A O 1
ATOM 579 N N . LYS A 1 78 ? 13.258 -13.25 -16.672 1 96.94 78 LYS A N 1
ATOM 580 C CA . LYS A 1 78 ? 13.695 -12.445 -17.812 1 96.94 78 LYS A CA 1
ATOM 581 C C . LYS A 1 78 ? 13.492 -10.953 -17.547 1 96.94 78 LYS A C 1
ATOM 583 O O . LYS A 1 78 ? 14.312 -10.125 -17.938 1 96.94 78 LYS A O 1
ATOM 588 N N . HIS A 1 79 ? 12.352 -10.602 -16.938 1 98 79 HIS A N 1
ATOM 589 C CA . HIS A 1 79 ? 12.109 -9.211 -16.562 1 98 79 HIS A CA 1
ATOM 590 C C . HIS A 1 79 ? 13.148 -8.719 -15.562 1 98 79 HIS A C 1
ATOM 592 O O . HIS A 1 79 ? 13.586 -7.566 -15.641 1 98 79 HIS A O 1
ATOM 598 N N . PHE A 1 80 ? 13.539 -9.57 -14.57 1 98.56 80 PHE A N 1
ATOM 599 C CA . PHE A 1 80 ? 14.586 -9.211 -13.625 1 98.56 80 PHE A CA 1
ATOM 600 C C . PHE A 1 80 ? 15.891 -8.883 -14.352 1 98.56 80 PHE A C 1
ATOM 602 O O . PHE A 1 80 ? 16.547 -7.898 -14.039 1 98.56 80 PHE A O 1
ATOM 609 N N . LEU A 1 81 ? 16.234 -9.703 -15.328 1 98.5 81 LEU A N 1
ATOM 610 C CA . LEU A 1 81 ? 17.5 -9.57 -16.016 1 98.5 81 LEU A CA 1
ATOM 611 C C . LEU A 1 81 ? 17.516 -8.336 -16.922 1 98.5 81 LEU A C 1
ATOM 613 O O . LEU A 1 81 ? 18.578 -7.777 -17.203 1 98.5 81 LEU A O 1
ATOM 617 N N . LYS A 1 82 ? 16.328 -7.941 -17.391 1 98 82 LYS A N 1
ATOM 618 C CA . LYS A 1 82 ? 16.234 -6.691 -18.141 1 98 82 LYS A CA 1
ATOM 619 C C . LYS A 1 82 ? 16.594 -5.496 -17.25 1 98 82 LYS A C 1
ATOM 621 O O . LYS A 1 82 ? 17.188 -4.523 -17.734 1 98 82 LYS A O 1
ATOM 626 N N . VAL A 1 83 ? 16.219 -5.551 -15.984 1 97.81 83 VAL A N 1
ATOM 627 C CA . VAL A 1 83 ? 16.484 -4.465 -15.047 1 97.81 83 VAL A CA 1
ATOM 628 C C . VAL A 1 83 ? 17.891 -4.598 -14.492 1 97.81 83 VAL A C 1
ATOM 630 O O . VAL A 1 83 ? 18.594 -3.6 -14.312 1 97.81 83 VAL A O 1
ATOM 633 N N . PHE A 1 84 ? 18.266 -5.801 -14.203 1 98.12 84 PHE A N 1
ATOM 634 C CA . PHE A 1 84 ? 19.594 -6.117 -13.672 1 98.12 84 PHE A CA 1
ATOM 635 C C . PHE A 1 84 ? 20.297 -7.133 -14.562 1 98.12 84 PHE A C 1
ATOM 637 O O . PHE A 1 84 ? 20.312 -8.328 -14.266 1 98.12 84 PHE A O 1
ATOM 644 N N . PRO A 1 85 ? 21 -6.688 -15.516 1 98.06 85 PRO A N 1
ATOM 645 C CA . PRO A 1 85 ? 21.734 -7.609 -16.391 1 98.06 85 PRO A CA 1
ATOM 646 C C . PRO A 1 85 ? 22.75 -8.453 -15.625 1 98.06 85 PRO A C 1
ATOM 648 O O . PRO A 1 85 ? 23.281 -8.008 -14.602 1 98.06 85 PRO A O 1
ATOM 651 N N . PRO A 1 86 ? 23.078 -9.586 -16.156 1 96.81 86 PRO A N 1
ATOM 652 C CA . PRO A 1 86 ? 23.953 -10.531 -15.477 1 96.81 86 PRO A CA 1
ATOM 653 C C . PRO A 1 86 ? 25.266 -9.906 -15.031 1 96.81 86 PRO A C 1
ATOM 655 O O . PRO A 1 86 ? 25.766 -10.211 -13.945 1 96.81 86 PRO A O 1
ATOM 658 N N . GLU A 1 87 ? 25.781 -9.023 -15.758 1 96.44 87 GLU A N 1
ATOM 659 C CA . GLU A 1 87 ? 27.094 -8.43 -15.469 1 96.44 87 GLU A CA 1
ATOM 660 C C . GLU A 1 87 ? 27.031 -7.52 -14.25 1 96.44 87 GLU A C 1
ATOM 662 O O . GLU A 1 87 ? 28.062 -7.191 -13.664 1 96.44 87 GLU A O 1
ATOM 667 N N . THR A 1 88 ? 25.844 -7.121 -13.883 1 96.69 88 THR A N 1
ATOM 668 C CA . THR A 1 88 ? 25.703 -6.199 -12.758 1 96.69 88 THR A CA 1
ATOM 669 C C . THR A 1 88 ? 25.438 -6.961 -11.461 1 96.69 88 THR A C 1
ATOM 671 O O . THR A 1 88 ? 25.484 -6.379 -10.375 1 96.69 88 THR A O 1
ATOM 674 N N . LEU A 1 89 ? 25.203 -8.227 -11.516 1 97.94 89 LEU A N 1
ATOM 675 C CA . LEU A 1 89 ? 24.859 -9.047 -10.359 1 97.94 89 LEU A CA 1
ATOM 676 C C . LEU A 1 89 ? 26.109 -9.445 -9.586 1 97.94 89 LEU A C 1
ATOM 678 O O . LEU A 1 89 ? 27.188 -9.625 -10.18 1 97.94 89 LEU A O 1
ATOM 682 N N . LYS A 1 90 ? 25.984 -9.508 -8.336 1 97.94 90 LYS A N 1
ATOM 683 C CA . LYS A 1 90 ? 27.078 -9.914 -7.445 1 97.94 90 LYS A CA 1
ATOM 684 C C . LYS A 1 90 ? 26.625 -11.016 -6.492 1 97.94 90 LYS A C 1
ATOM 686 O O . LYS A 1 90 ? 25.422 -11.195 -6.262 1 97.94 90 LYS A O 1
ATOM 691 N N . ASP A 1 91 ? 27.625 -11.805 -5.984 1 97.56 91 ASP A N 1
ATOM 692 C CA . ASP A 1 91 ? 27.359 -12.844 -5 1 97.56 91 ASP A CA 1
ATOM 693 C C . ASP A 1 91 ? 26.688 -12.266 -3.76 1 97.56 91 ASP A C 1
ATOM 695 O O . ASP A 1 91 ? 27.141 -11.25 -3.219 1 97.56 91 ASP A O 1
ATOM 699 N N . GLY A 1 92 ? 25.594 -12.844 -3.398 1 97.56 92 GLY A N 1
ATOM 700 C CA . GLY A 1 92 ? 24.891 -12.383 -2.213 1 97.56 92 GLY A CA 1
ATOM 701 C C . GLY A 1 92 ? 23.75 -11.43 -2.525 1 97.56 92 GLY A C 1
ATOM 702 O O . GLY A 1 92 ? 22.953 -11.094 -1.644 1 97.56 92 GLY A O 1
ATOM 703 N N . ASP A 1 93 ? 23.625 -11.07 -3.771 1 98.5 93 ASP A N 1
ATOM 704 C CA . ASP A 1 93 ? 22.484 -10.258 -4.176 1 98.5 93 ASP A CA 1
ATOM 705 C C . ASP A 1 93 ? 21.188 -11.07 -4.129 1 98.5 93 ASP A C 1
ATOM 707 O O . ASP A 1 93 ? 21.203 -12.273 -4.383 1 98.5 93 ASP A O 1
ATOM 711 N N . VAL A 1 94 ? 20.109 -10.453 -3.781 1 98.81 94 VAL A N 1
ATOM 712 C CA . VAL A 1 94 ? 18.75 -11 -3.914 1 98.81 94 VAL A CA 1
ATOM 713 C C . VAL A 1 94 ? 17.828 -9.945 -4.512 1 98.81 94 VAL A C 1
ATOM 715 O O . VAL A 1 94 ? 17.703 -8.844 -3.971 1 98.81 94 VAL A O 1
ATOM 718 N N . LEU A 1 95 ? 17.297 -10.266 -5.637 1 98.75 95 LEU A N 1
ATOM 719 C CA . LEU A 1 95 ? 16.328 -9.383 -6.293 1 98.75 95 LEU A CA 1
ATOM 720 C C . LEU A 1 95 ? 14.906 -9.742 -5.891 1 98.75 95 LEU A C 1
ATOM 722 O O . LEU A 1 95 ? 14.617 -10.898 -5.582 1 98.75 95 LEU A O 1
ATOM 726 N N . LEU A 1 96 ? 14.039 -8.695 -5.863 1 98.69 96 LEU A N 1
ATOM 727 C CA . LEU A 1 96 ? 12.688 -8.883 -5.352 1 98.69 96 LEU A CA 1
ATOM 728 C C . LEU A 1 96 ? 11.672 -8.102 -6.191 1 98.69 96 LEU A C 1
ATOM 730 O O . LEU A 1 96 ? 11.953 -6.98 -6.617 1 98.69 96 LEU A O 1
ATOM 734 N N . THR A 1 97 ? 10.492 -8.727 -6.457 1 98.62 97 THR A N 1
ATOM 735 C CA . THR A 1 97 ? 9.359 -7.961 -6.973 1 98.62 97 THR A CA 1
ATOM 736 C C . THR A 1 97 ? 8.039 -8.633 -6.602 1 98.62 97 THR A C 1
ATOM 738 O O . THR A 1 97 ? 8 -9.844 -6.359 1 98.62 97 THR A O 1
ATOM 741 N N . ASN A 1 98 ? 7.008 -7.848 -6.43 1 98.38 98 ASN A N 1
ATOM 742 C CA . ASN A 1 98 ? 5.645 -8.367 -6.426 1 98.38 98 ASN A CA 1
ATOM 743 C C . ASN A 1 98 ? 4.801 -7.742 -7.531 1 98.38 98 ASN A C 1
ATOM 745 O O . ASN A 1 98 ? 3.572 -7.75 -7.461 1 98.38 98 ASN A O 1
ATOM 749 N N . ASP A 1 99 ? 5.461 -7.121 -8.562 1 98.56 99 ASP A N 1
ATOM 750 C CA . ASP A 1 99 ? 4.801 -6.52 -9.719 1 98.56 99 ASP A CA 1
ATOM 751 C C . ASP A 1 99 ? 3.91 -7.535 -10.43 1 98.56 99 ASP A C 1
ATOM 753 O O . ASP A 1 99 ? 4.406 -8.5 -11.008 1 98.56 99 ASP A O 1
ATOM 757 N N . PRO A 1 100 ? 2.59 -7.293 -10.453 1 98.19 100 PRO A N 1
ATOM 758 C CA . PRO A 1 100 ? 1.704 -8.281 -11.062 1 98.19 100 PRO A CA 1
ATOM 759 C C . PRO A 1 100 ? 2.025 -8.531 -12.531 1 98.19 100 PRO A C 1
ATOM 761 O O . PRO A 1 100 ? 1.881 -9.656 -13.016 1 98.19 100 PRO A O 1
ATOM 764 N N . TRP A 1 101 ? 2.447 -7.57 -13.266 1 98.12 101 TRP A N 1
ATOM 765 C CA . TRP A 1 101 ? 2.66 -7.668 -14.711 1 98.12 101 TRP A CA 1
ATOM 766 C C . TRP A 1 101 ? 4.016 -8.297 -15.016 1 98.12 101 TRP A C 1
ATOM 768 O O . TRP A 1 101 ? 4.254 -8.75 -16.141 1 98.12 101 TRP A O 1
ATOM 778 N N . LYS A 1 102 ? 4.922 -8.367 -14.055 1 97.88 102 LYS A N 1
ATOM 779 C CA . LYS A 1 102 ? 6.266 -8.891 -14.281 1 97.88 102 LYS A CA 1
ATOM 780 C C . LYS A 1 102 ? 6.523 -10.125 -13.414 1 97.88 102 LYS A C 1
ATOM 782 O O . LYS A 1 102 ? 7.5 -10.844 -13.633 1 97.88 102 LYS A O 1
ATOM 787 N N . GLY A 1 103 ? 5.664 -10.289 -12.461 1 95.75 103 GLY A N 1
ATOM 788 C CA . GLY A 1 103 ? 5.75 -11.445 -11.586 1 95.75 103 GLY A CA 1
ATOM 789 C C . GLY A 1 103 ? 4.672 -12.484 -11.852 1 95.75 103 GLY A C 1
ATOM 790 O O . GLY A 1 103 ? 4.547 -12.977 -12.969 1 95.75 103 GLY A O 1
ATOM 791 N N . THR A 1 104 ? 3.84 -12.672 -10.758 1 93.5 104 THR A N 1
ATOM 792 C CA . THR A 1 104 ? 2.93 -13.805 -10.859 1 93.5 104 THR A CA 1
ATOM 793 C C . THR A 1 104 ? 1.482 -13.336 -10.945 1 93.5 104 THR A C 1
ATOM 795 O O . THR A 1 104 ? 0.554 -14.141 -10.852 1 93.5 104 THR A O 1
ATOM 798 N N . GLY A 1 105 ? 1.261 -12.031 -10.984 1 96.25 105 GLY A N 1
ATOM 799 C CA . GLY A 1 105 ? -0.075 -11.617 -11.383 1 96.25 105 GLY A CA 1
ATOM 800 C C . GLY A 1 105 ? -0.805 -10.844 -10.305 1 96.25 105 GLY A C 1
ATOM 801 O O . GLY A 1 105 ? -1.882 -10.297 -10.539 1 96.25 105 GLY A O 1
ATOM 802 N N . HIS A 1 106 ? -0.411 -10.781 -9.078 1 97.31 106 HIS A N 1
ATOM 803 C CA . HIS A 1 106 ? -0.994 -9.914 -8.062 1 97.31 106 HIS A CA 1
ATOM 804 C C . HIS A 1 106 ? 0.035 -9.539 -7 1 97.31 106 HIS A C 1
ATOM 806 O O . HIS A 1 106 ? 1.133 -10.102 -6.965 1 97.31 106 HIS A O 1
ATOM 812 N N . LEU A 1 107 ? -0.302 -8.703 -6.113 1 98.38 107 LEU A N 1
ATOM 813 C CA . LEU A 1 107 ? 0.658 -8.062 -5.223 1 98.38 107 LEU A CA 1
ATOM 814 C C . LEU A 1 107 ? 1.013 -8.977 -4.059 1 98.38 107 LEU A C 1
ATOM 816 O O . LEU A 1 107 ? 2.023 -8.773 -3.383 1 98.38 107 LEU A O 1
ATOM 820 N N . PHE A 1 108 ? 0.29 -9.977 -3.729 1 97.06 108 PHE A N 1
ATOM 821 C CA . PHE A 1 108 ? 0.508 -10.852 -2.582 1 97.06 108 PHE A CA 1
ATOM 822 C C . PHE A 1 108 ? 1.673 -11.797 -2.838 1 97.06 108 PHE A C 1
ATOM 824 O O . PHE A 1 108 ? 2.219 -12.391 -1.903 1 97.06 108 PHE A O 1
ATOM 831 N N . ASP A 1 109 ? 1.998 -11.992 -4.062 1 96.38 109 ASP A N 1
ATOM 832 C CA . ASP A 1 109 ? 3.061 -12.93 -4.414 1 96.38 109 ASP A CA 1
ATOM 833 C C . ASP A 1 109 ? 4.414 -12.227 -4.473 1 96.38 109 ASP A C 1
ATOM 835 O O . ASP A 1 109 ? 4.621 -11.328 -5.293 1 96.38 109 ASP A O 1
ATOM 839 N N . MET A 1 110 ? 5.32 -12.727 -3.689 1 97.5 110 MET A N 1
ATOM 840 C CA . MET A 1 110 ? 6.695 -12.234 -3.668 1 97.5 110 MET A CA 1
ATOM 841 C C . MET A 1 110 ? 7.621 -13.156 -4.449 1 97.5 110 MET A C 1
ATOM 843 O O . MET A 1 110 ? 7.73 -14.344 -4.133 1 97.5 110 MET A O 1
ATOM 847 N N . THR A 1 111 ? 8.227 -12.602 -5.449 1 97.75 111 THR A N 1
ATOM 848 C CA . THR A 1 111 ? 9.18 -13.367 -6.246 1 97.75 111 THR A CA 1
ATOM 849 C C . THR A 1 111 ? 10.602 -12.859 -6.023 1 97.75 111 THR A C 1
ATOM 851 O O . THR A 1 111 ? 10.859 -11.656 -6.105 1 97.75 111 THR A O 1
ATOM 854 N N . MET A 1 112 ? 11.5 -13.812 -5.777 1 98.38 112 MET A N 1
ATOM 855 C CA . MET A 1 112 ? 12.898 -13.453 -5.57 1 98.38 112 MET A CA 1
ATOM 856 C C . MET A 1 112 ? 13.805 -14.219 -6.527 1 98.38 112 MET A C 1
ATOM 858 O O . MET A 1 112 ? 13.531 -15.375 -6.859 1 98.38 112 MET A O 1
ATOM 862 N N . VAL A 1 113 ? 14.828 -13.578 -6.98 1 98.69 113 VAL A N 1
ATOM 863 C CA . VAL A 1 113 ? 15.852 -14.18 -7.824 1 98.69 113 VAL A CA 1
ATOM 864 C C . VAL A 1 113 ? 17.234 -13.969 -7.191 1 98.69 113 VAL A C 1
ATOM 866 O O . VAL A 1 113 ? 17.594 -12.844 -6.848 1 98.69 113 VAL A O 1
ATOM 869 N N . SER A 1 114 ? 17.969 -15.008 -7.004 1 98.75 114 SER A N 1
ATOM 870 C CA . SER A 1 114 ? 19.312 -14.977 -6.422 1 98.75 114 SER A CA 1
ATOM 871 C C . SER A 1 114 ? 20.344 -15.539 -7.395 1 98.75 114 SER A C 1
ATOM 873 O O . SER A 1 114 ? 20.281 -16.703 -7.785 1 98.75 114 SER A O 1
ATOM 875 N N . PRO A 1 115 ? 21.312 -14.742 -7.723 1 98.69 115 PRO A N 1
ATOM 876 C CA . PRO A 1 115 ? 22.406 -15.273 -8.547 1 98.69 115 PRO A CA 1
ATOM 877 C C . PRO A 1 115 ? 23.344 -16.203 -7.77 1 98.69 115 PRO A C 1
ATOM 879 O O . PRO A 1 115 ? 23.609 -15.961 -6.59 1 98.69 115 PRO A O 1
ATOM 882 N N . VAL A 1 116 ? 23.828 -17.156 -8.398 1 98.31 116 VAL A N 1
ATOM 883 C CA . VAL A 1 116 ? 24.766 -18.094 -7.809 1 98.31 116 VAL A CA 1
ATOM 884 C C . VAL A 1 116 ? 26.094 -18.031 -8.555 1 98.31 116 VAL A C 1
ATOM 886 O O . VAL A 1 116 ? 26.141 -18.203 -9.773 1 98.31 116 VAL A O 1
ATOM 889 N N . PHE A 1 117 ? 27.062 -17.812 -7.797 1 97.44 117 PHE A N 1
ATOM 890 C CA . PHE A 1 117 ? 28.422 -17.734 -8.352 1 97.44 117 PHE A CA 1
ATOM 891 C C . PHE A 1 117 ? 29.234 -18.953 -7.949 1 97.44 117 PHE A C 1
ATOM 893 O O . PHE A 1 117 ? 29.141 -19.422 -6.816 1 97.44 117 PHE A O 1
ATOM 900 N N . HIS A 1 118 ? 29.938 -19.438 -8.836 1 95.56 118 HIS A N 1
ATOM 901 C CA . HIS A 1 118 ? 30.891 -20.531 -8.648 1 95.56 118 HIS A CA 1
ATOM 902 C C . HIS A 1 118 ? 32.219 -20.219 -9.305 1 95.56 118 HIS A C 1
ATOM 904 O O . HIS A 1 118 ? 32.281 -19.938 -10.508 1 95.56 118 HIS A O 1
ATOM 910 N N . ASP A 1 119 ? 33.281 -20.281 -8.477 1 93.06 119 ASP A N 1
ATOM 911 C CA . ASP A 1 119 ? 34.625 -19.922 -8.93 1 93.06 119 ASP A CA 1
ATOM 912 C C . ASP A 1 119 ? 34.656 -18.562 -9.602 1 93.06 119 ASP A C 1
ATOM 914 O O . ASP A 1 119 ? 35.188 -18.391 -10.688 1 93.06 119 ASP A O 1
ATOM 918 N N . GLY A 1 120 ? 33.781 -17.625 -9.109 1 92.75 120 GLY A N 1
ATOM 919 C CA . GLY A 1 120 ? 33.812 -16.234 -9.516 1 92.75 120 GLY A CA 1
ATOM 920 C C . GLY A 1 120 ? 32.906 -15.922 -10.68 1 92.75 120 GLY A C 1
ATOM 921 O O . GLY A 1 120 ? 32.719 -14.758 -11.055 1 92.75 120 GLY A O 1
ATOM 922 N N . ALA A 1 121 ? 32.281 -16.922 -11.195 1 95.38 121 ALA A N 1
ATOM 923 C CA . 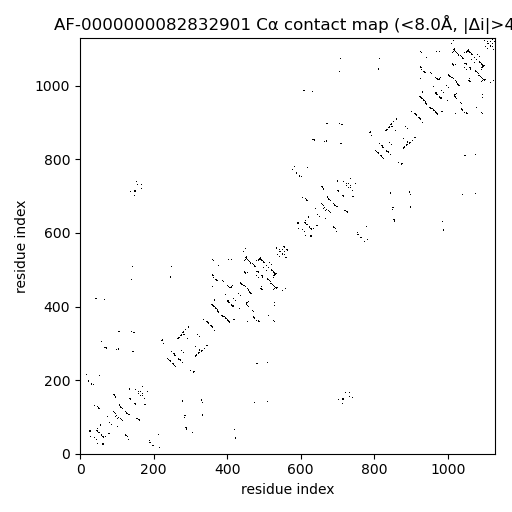ALA A 1 121 ? 31.422 -16.703 -12.352 1 95.38 121 ALA A CA 1
ATOM 924 C C . ALA A 1 121 ? 29.969 -16.984 -12 1 95.38 121 ALA A C 1
ATOM 926 O O . ALA A 1 121 ? 29.672 -17.906 -11.227 1 95.38 121 ALA A O 1
ATOM 927 N N . LEU A 1 122 ? 29.078 -16.188 -12.625 1 97.81 122 LEU A N 1
ATOM 928 C CA . LEU A 1 122 ? 27.656 -16.453 -12.508 1 97.81 122 LEU A CA 1
ATOM 929 C C . LEU A 1 122 ? 27.281 -17.75 -13.242 1 97.81 122 LEU A C 1
ATOM 931 O O . LEU A 1 122 ? 27.5 -17.859 -14.445 1 97.81 122 LEU A O 1
ATOM 935 N N . VAL A 1 123 ? 26.75 -18.75 -12.594 1 97.88 123 VAL A N 1
ATOM 936 C CA . VAL A 1 123 ? 26.531 -20.062 -13.211 1 97.88 123 VAL A CA 1
ATOM 937 C C . VAL A 1 123 ? 25.047 -20.375 -13.266 1 97.88 123 VAL A C 1
ATOM 939 O O . VAL A 1 123 ? 24.609 -21.219 -14.047 1 97.88 123 VAL A O 1
ATOM 942 N N . ALA A 1 124 ? 24.312 -19.656 -12.406 1 98.44 124 ALA A N 1
ATOM 943 C CA . ALA A 1 124 ? 22.875 -19.953 -12.359 1 98.44 124 ALA A CA 1
ATOM 944 C C . ALA A 1 124 ? 22.109 -18.859 -11.617 1 98.44 124 ALA A C 1
ATOM 946 O O . ALA A 1 124 ? 22.719 -18.016 -10.953 1 98.44 124 ALA A O 1
ATOM 947 N N . LEU A 1 125 ? 20.844 -18.859 -11.781 1 98.5 125 LEU A N 1
ATOM 948 C CA . LEU A 1 125 ? 19.891 -18.094 -10.984 1 98.5 125 LEU A CA 1
ATOM 949 C C . LEU A 1 125 ? 18.875 -19 -10.32 1 98.5 125 LEU A C 1
ATOM 951 O O . LEU A 1 125 ? 18.359 -19.938 -10.953 1 98.5 125 LEU A O 1
ATOM 955 N N . PHE A 1 126 ? 18.719 -18.812 -9.078 1 98.25 126 PHE A N 1
ATOM 956 C CA . PHE A 1 126 ? 17.609 -19.469 -8.398 1 98.25 126 PHE A CA 1
ATOM 957 C C . PHE A 1 126 ? 16.453 -18.5 -8.18 1 98.25 126 PHE A C 1
ATOM 959 O O . PHE A 1 126 ? 16.672 -17.344 -7.816 1 98.25 126 PHE A O 1
ATOM 966 N N . ALA A 1 127 ? 15.25 -18.969 -8.445 1 97.38 127 ALA A N 1
ATOM 967 C CA . ALA A 1 127 ? 14.047 -18.156 -8.266 1 97.38 127 ALA A CA 1
ATOM 968 C C . ALA A 1 127 ? 13.016 -18.891 -7.414 1 97.38 127 ALA A C 1
ATOM 970 O O . ALA A 1 127 ? 12.922 -20.109 -7.465 1 97.38 127 ALA A O 1
ATOM 971 N N . SER A 1 128 ? 12.367 -18.125 -6.609 1 96.38 128 SER A N 1
ATOM 972 C CA . SER A 1 128 ? 11.289 -18.656 -5.773 1 96.38 128 SER A CA 1
ATOM 973 C C . SER A 1 128 ? 10.195 -17.609 -5.559 1 96.38 128 SER A C 1
ATOM 975 O O . SER A 1 128 ? 10.438 -16.422 -5.703 1 96.38 128 SER A O 1
ATOM 977 N N . THR A 1 129 ? 8.969 -18.109 -5.355 1 95.62 129 THR A N 1
ATOM 978 C CA . THR A 1 129 ? 7.805 -17.266 -5.113 1 95.62 129 THR A CA 1
ATOM 979 C C . THR A 1 129 ? 6.957 -17.828 -3.973 1 95.62 129 THR A C 1
ATOM 981 O O . THR A 1 129 ? 6.832 -19.047 -3.83 1 95.62 129 THR A O 1
ATOM 984 N N . LEU A 1 130 ? 6.488 -17.016 -3.139 1 94.38 130 LEU A N 1
ATOM 985 C CA . LEU A 1 130 ? 5.484 -17.422 -2.164 1 94.38 130 LEU A CA 1
ATOM 986 C C . LEU A 1 130 ? 4.418 -16.344 -1.993 1 94.38 130 LEU A C 1
ATOM 988 O O . LEU A 1 130 ? 4.613 -15.203 -2.416 1 94.38 130 LEU A O 1
ATOM 992 N N . HIS A 1 131 ? 3.291 -16.766 -1.51 1 94.44 131 HIS A N 1
ATOM 993 C CA . HIS A 1 131 ? 2.158 -15.891 -1.217 1 94.44 131 HIS A CA 1
ATOM 994 C C . HIS A 1 131 ? 2.197 -15.406 0.228 1 94.44 131 HIS A C 1
ATOM 996 O O . HIS A 1 131 ? 2.143 -16.203 1.161 1 94.44 131 HIS A O 1
ATOM 1002 N N . VAL A 1 132 ? 2.322 -14.07 0.419 1 95.44 132 VAL A N 1
ATOM 1003 C CA . VAL A 1 132 ? 2.326 -13.531 1.774 1 95.44 132 VAL A CA 1
ATOM 1004 C C . VAL A 1 132 ? 0.891 -13.328 2.252 1 95.44 132 VAL A C 1
ATOM 1006 O O . VAL A 1 132 ? -0.026 -13.188 1.44 1 95.44 132 VAL A O 1
ATOM 1009 N N . ILE A 1 133 ? 0.681 -13.25 3.533 1 92.5 133 ILE A N 1
ATOM 1010 C CA . ILE A 1 133 ? -0.641 -13.211 4.148 1 92.5 133 ILE A CA 1
ATOM 1011 C C . ILE A 1 133 ? -1.241 -11.82 4 1 92.5 133 ILE A C 1
ATOM 1013 O O . ILE A 1 133 ? -2.465 -11.656 4 1 92.5 133 ILE A O 1
ATOM 1017 N N . ASP A 1 134 ? -0.353 -10.836 3.902 1 95.19 134 ASP A N 1
ATOM 1018 C CA . ASP A 1 134 ? -0.823 -9.453 3.85 1 95.19 134 ASP A CA 1
ATOM 1019 C C . ASP A 1 134 ? 0.117 -8.586 3.016 1 95.19 134 ASP A C 1
ATOM 1021 O O . ASP A 1 134 ? 1.333 -8.797 3.025 1 95.19 134 ASP A O 1
ATOM 1025 N N . ILE A 1 135 ? -0.452 -7.586 2.297 1 97.56 135 ILE A N 1
ATOM 1026 C CA . ILE A 1 135 ? 0.353 -6.68 1.484 1 97.56 135 ILE A CA 1
ATOM 1027 C C . ILE A 1 135 ? -0.153 -5.246 1.651 1 97.56 135 ILE A C 1
ATOM 1029 O O . ILE A 1 135 ? 0.219 -4.359 0.883 1 97.56 135 ILE A O 1
ATOM 1033 N N . GLY A 1 136 ? -1.014 -5.062 2.633 1 97.25 136 GLY A N 1
ATOM 1034 C CA . GLY A 1 136 ? -1.562 -3.742 2.906 1 97.25 136 GLY A CA 1
ATOM 1035 C C . GLY A 1 136 ? -2.803 -3.432 2.09 1 97.25 136 GLY A C 1
ATOM 1036 O O . GLY A 1 136 ? -3.619 -4.316 1.83 1 97.25 136 GLY A O 1
ATOM 1037 N N . GLY A 1 137 ? -3.061 -2.115 1.808 1 97 137 GLY A N 1
ATOM 1038 C CA . GLY A 1 137 ? -4.215 -1.698 1.026 1 97 137 GLY A CA 1
ATOM 1039 C C . GLY A 1 137 ? -5.535 -2.125 1.638 1 97 137 GLY A C 1
ATOM 1040 O O . GLY A 1 137 ? -5.691 -2.115 2.861 1 97 137 GLY A O 1
ATOM 1041 N N . ILE A 1 138 ? -6.48 -2.459 0.829 1 94.69 138 ILE A N 1
ATOM 1042 C CA . ILE A 1 138 ? -7.816 -2.816 1.294 1 94.69 138 ILE A CA 1
ATOM 1043 C C . ILE A 1 138 ? -7.848 -4.293 1.688 1 94.69 138 ILE A C 1
ATOM 1045 O O . ILE A 1 138 ? -8.898 -4.82 2.055 1 94.69 138 ILE A O 1
ATOM 1049 N N . GLY A 1 139 ? -6.68 -4.93 1.587 1 92.06 139 GLY A N 1
ATOM 1050 C CA . GLY A 1 139 ? -6.598 -6.34 1.941 1 92.06 139 GLY A CA 1
ATOM 1051 C C . GLY A 1 139 ? -6.953 -7.266 0.794 1 92.06 139 GLY A C 1
ATOM 1052 O O . GLY A 1 139 ? -7.039 -6.832 -0.357 1 92.06 139 GLY A O 1
ATOM 1053 N N . SER A 1 140 ? -7.027 -8.578 1.169 1 91.38 140 SER A N 1
ATOM 1054 C CA . SER A 1 140 ? -7.383 -9.578 0.167 1 91.38 140 SER A CA 1
ATOM 1055 C C . SER A 1 140 ? -8.852 -9.469 -0.224 1 91.38 140 SER A C 1
ATOM 1057 O O . SER A 1 140 ? -9.719 -10.023 0.454 1 91.38 140 SER A O 1
ATOM 1059 N N . SER A 1 141 ? -9.102 -8.727 -1.31 1 93.44 141 SER A N 1
ATOM 1060 C CA . SER A 1 141 ? -10.477 -8.484 -1.739 1 93.44 141 SER A CA 1
ATOM 1061 C C . SER A 1 141 ? -10.539 -8.172 -3.23 1 93.44 141 SER A C 1
ATOM 1063 O O . SER A 1 141 ? -9.672 -7.48 -3.764 1 93.44 141 SER A O 1
ATOM 1065 N N . ALA A 1 142 ? -11.578 -8.648 -3.82 1 96.62 142 ALA A N 1
ATOM 1066 C CA . ALA A 1 142 ? -11.797 -8.367 -5.238 1 96.62 142 ALA A CA 1
ATOM 1067 C C . ALA A 1 142 ? -12.43 -6.992 -5.434 1 96.62 142 ALA A C 1
ATOM 1069 O O . ALA A 1 142 ? -12.742 -6.602 -6.559 1 96.62 142 ALA A O 1
ATOM 1070 N N . ASP A 1 143 ? -12.539 -6.215 -4.336 1 96.19 143 ASP A N 1
ATOM 1071 C CA . ASP A 1 143 ? -13.281 -4.957 -4.375 1 96.19 143 ASP A CA 1
ATOM 1072 C C . ASP A 1 143 ? -12.422 -3.828 -4.938 1 96.19 143 ASP A C 1
ATOM 1074 O O . ASP A 1 143 ? -12.922 -2.742 -5.227 1 96.19 143 ASP A O 1
ATOM 1078 N N . GLY A 1 144 ? -11.133 -4.039 -5.039 1 96.5 144 GLY A N 1
ATOM 1079 C CA . GLY A 1 144 ? -10.273 -2.984 -5.559 1 96.5 144 GLY A CA 1
ATOM 1080 C C . GLY A 1 144 ? -10.641 -2.562 -6.973 1 96.5 144 GLY A C 1
ATOM 1081 O O . GLY A 1 144 ? -11.117 -3.375 -7.762 1 96.5 144 GLY A O 1
ATOM 1082 N N . LEU A 1 145 ? -10.398 -1.277 -7.34 1 96.81 145 LEU A N 1
ATOM 1083 C CA . LEU A 1 145 ? -10.75 -0.771 -8.664 1 96.81 145 LEU A CA 1
ATOM 1084 C C . LEU A 1 145 ? -9.5 -0.542 -9.508 1 96.81 145 LEU A C 1
ATOM 1086 O O . LEU A 1 145 ? -9.562 -0.566 -10.734 1 96.81 145 LEU A O 1
ATOM 1090 N N . GLU A 1 146 ? -8.438 -0.306 -8.914 1 97.25 146 GLU A N 1
ATOM 1091 C CA . GLU A 1 146 ? -7.094 -0.197 -9.484 1 97.25 146 GLU A CA 1
ATOM 1092 C C . GLU A 1 146 ? -6.059 -0.864 -8.586 1 97.25 146 GLU A C 1
ATOM 1094 O O . GLU A 1 146 ? -6.312 -1.092 -7.398 1 97.25 146 GLU A O 1
ATOM 1099 N N . VAL A 1 147 ? -4.914 -1.136 -9.133 1 98.25 147 VAL A N 1
ATOM 1100 C CA . VAL A 1 147 ? -3.879 -1.85 -8.391 1 98.25 147 VAL A CA 1
ATOM 1101 C C . VAL A 1 147 ? -3.422 -1.008 -7.199 1 98.25 147 VAL A C 1
ATOM 1103 O O . VAL A 1 147 ? -2.992 -1.547 -6.18 1 98.25 147 VAL A O 1
ATOM 1106 N N . TYR A 1 148 ? -3.611 0.321 -7.203 1 97.69 148 TYR A N 1
ATOM 1107 C CA . TYR A 1 148 ? -3.221 1.222 -6.125 1 97.69 148 TYR A CA 1
ATOM 1108 C C . TYR A 1 148 ? -4.023 0.939 -4.859 1 97.69 148 TYR A C 1
ATOM 1110 O O . TYR A 1 148 ? -3.557 1.198 -3.75 1 97.69 148 TYR A O 1
ATOM 1118 N N . HIS A 1 149 ? -5.23 0.396 -5.023 1 97.5 149 HIS A N 1
ATOM 1119 C CA . HIS A 1 149 ? -6.098 0.101 -3.889 1 97.5 149 HIS A CA 1
ATOM 1120 C C . HIS A 1 149 ? -5.645 -1.158 -3.158 1 97.5 149 HIS A C 1
ATOM 1122 O O . HIS A 1 149 ? -5.992 -1.363 -1.993 1 97.5 149 HIS A O 1
ATOM 1128 N N . GLU A 1 150 ? -4.867 -1.955 -3.826 1 97.94 150 GLU A N 1
ATOM 1129 C CA . GLU A 1 150 ? -4.699 -3.346 -3.414 1 97.94 150 GLU A CA 1
ATOM 1130 C C . GLU A 1 150 ? -3.553 -3.49 -2.416 1 97.94 150 GLU A C 1
ATOM 1132 O O . GLU A 1 150 ? -3.523 -4.441 -1.633 1 97.94 150 GLU A O 1
ATOM 1137 N N . GLY A 1 151 ? -2.594 -2.645 -2.414 1 98.06 151 GLY A N 1
ATOM 1138 C CA . GLY A 1 151 ? -1.545 -2.713 -1.407 1 98.06 151 GLY A CA 1
ATOM 1139 C C . GLY A 1 151 ? -0.195 -2.25 -1.92 1 98.06 151 GLY A C 1
ATOM 1140 O O . GLY A 1 151 ? -0.121 -1.467 -2.869 1 98.06 151 GLY A O 1
ATOM 1141 N N . LEU A 1 152 ? 0.848 -2.664 -1.269 1 98.81 152 LEU A N 1
ATOM 1142 C CA . LEU A 1 152 ? 2.211 -2.223 -1.543 1 98.81 152 LEU A CA 1
ATOM 1143 C C . LEU A 1 152 ? 2.729 -2.83 -2.844 1 98.81 152 LEU A C 1
ATOM 1145 O O . LEU A 1 152 ? 2.701 -4.051 -3.018 1 98.81 152 LEU A O 1
ATOM 1149 N N . PHE A 1 153 ? 3.1 -1.975 -3.75 1 98.75 153 PHE A N 1
ATOM 1150 C CA . PHE A 1 153 ? 3.676 -2.348 -5.035 1 98.75 153 PHE A CA 1
ATOM 1151 C C . PHE A 1 153 ? 5.195 -2.256 -4.996 1 98.75 153 PHE A C 1
ATOM 1153 O O . PHE A 1 153 ? 5.754 -1.171 -4.816 1 98.75 153 PHE A O 1
ATOM 1160 N N . LEU A 1 154 ? 5.895 -3.332 -5.098 1 98.81 154 LEU A N 1
ATOM 1161 C CA . LEU A 1 154 ? 7.352 -3.398 -5.168 1 98.81 154 LEU A CA 1
ATOM 1162 C C . LEU A 1 154 ? 7.816 -3.66 -6.598 1 98.81 154 LEU A C 1
ATOM 1164 O O . LEU A 1 154 ? 7.703 -4.785 -7.094 1 98.81 154 LEU A O 1
ATOM 1168 N N . PRO A 1 155 ? 8.359 -2.648 -7.238 1 98.56 155 PRO A N 1
ATOM 1169 C CA . PRO A 1 155 ? 8.953 -2.949 -8.547 1 98.56 155 PRO A CA 1
ATOM 1170 C C . PRO A 1 155 ? 10.156 -3.885 -8.445 1 98.56 155 PRO A C 1
ATOM 1172 O O . PRO A 1 155 ? 10.461 -4.391 -7.363 1 98.56 155 PRO A O 1
ATOM 1175 N N . ILE A 1 156 ? 10.75 -4.199 -9.586 1 98.56 156 ILE A N 1
ATOM 1176 C CA . ILE A 1 156 ? 11.953 -5.012 -9.508 1 98.56 156 ILE A CA 1
ATOM 1177 C C . ILE A 1 156 ? 13.078 -4.211 -8.859 1 98.56 156 ILE A C 1
ATOM 1179 O O . ILE A 1 156 ? 13.453 -3.141 -9.344 1 98.56 156 ILE A O 1
ATOM 1183 N N . LEU A 1 157 ? 13.555 -4.715 -7.695 1 98.38 157 LEU A N 1
ATOM 1184 C CA . LEU A 1 157 ? 14.609 -4.012 -6.977 1 98.38 157 LEU A CA 1
ATOM 1185 C C . LEU A 1 157 ? 15.539 -4.996 -6.273 1 98.38 157 LEU A C 1
ATOM 1187 O O . LEU A 1 157 ? 15.32 -6.207 -6.328 1 98.38 157 LEU A O 1
ATOM 1191 N N . ARG A 1 158 ? 16.641 -4.508 -5.766 1 98.12 158 ARG A N 1
ATOM 1192 C CA . ARG A 1 158 ? 17.578 -5.293 -4.961 1 98.12 158 ARG A CA 1
ATOM 1193 C C . ARG A 1 158 ? 17.172 -5.285 -3.49 1 98.12 158 ARG A C 1
ATOM 1195 O O . ARG A 1 158 ? 17.078 -4.223 -2.871 1 98.12 158 ARG A O 1
ATOM 1202 N N . PHE A 1 159 ? 16.844 -6.418 -2.969 1 98.44 159 PHE A N 1
ATOM 1203 C CA . PHE A 1 159 ? 16.469 -6.559 -1.568 1 98.44 159 PHE A CA 1
ATOM 1204 C C . PHE A 1 159 ? 17.688 -6.824 -0.7 1 98.44 159 PHE A C 1
ATOM 1206 O O . PHE A 1 159 ? 17.781 -6.312 0.417 1 98.44 159 PHE A O 1
ATOM 1213 N N . PHE A 1 160 ? 18.594 -7.633 -1.121 1 98.56 160 PHE A N 1
ATOM 1214 C CA . PHE A 1 160 ? 19.906 -7.832 -0.511 1 98.56 160 PHE A CA 1
ATOM 1215 C C . PHE A 1 160 ? 21.016 -7.289 -1.41 1 98.56 160 PHE A C 1
ATOM 1217 O O . PHE A 1 160 ? 21.031 -7.562 -2.613 1 98.56 160 PHE A O 1
ATOM 1224 N N . HIS A 1 161 ? 21.875 -6.539 -0.876 1 97.5 161 HIS A N 1
ATOM 1225 C CA . HIS A 1 161 ? 23.141 -6.137 -1.481 1 97.5 161 HIS A CA 1
ATOM 1226 C C . HIS A 1 161 ? 24.312 -6.938 -0.908 1 97.5 161 HIS A C 1
ATOM 1228 O O . HIS A 1 161 ? 24.812 -6.621 0.173 1 97.5 161 HIS A O 1
ATOM 1234 N N . GLN A 1 162 ? 24.766 -7.891 -1.723 1 97.25 162 GLN A N 1
ATOM 1235 C CA . GLN A 1 162 ? 25.891 -8.711 -1.298 1 97.25 162 GLN A CA 1
ATOM 1236 C C . GLN A 1 162 ? 25.719 -9.188 0.141 1 97.25 162 GLN A C 1
ATOM 1238 O O . GLN A 1 162 ? 26.578 -8.945 0.992 1 97.25 162 GLN A O 1
ATOM 1243 N N . HIS A 1 163 ? 24.75 -9.844 0.415 1 96.88 163 HIS A N 1
ATOM 1244 C CA . HIS A 1 163 ? 24.422 -10.57 1.638 1 96.88 163 HIS A CA 1
ATOM 1245 C C . HIS A 1 163 ? 23.891 -9.633 2.713 1 96.88 163 HIS A C 1
ATOM 1247 O O . HIS A 1 163 ? 23.656 -10.055 3.852 1 96.88 163 HIS A O 1
ATOM 1253 N N . GLN A 1 164 ? 23.656 -8.383 2.396 1 97.19 164 GLN A N 1
ATOM 1254 C CA . GLN A 1 164 ? 23.109 -7.43 3.354 1 97.19 164 GLN A CA 1
ATOM 1255 C C . GLN A 1 164 ? 21.719 -6.945 2.916 1 97.19 164 GLN A C 1
ATOM 1257 O O . GLN A 1 164 ? 21.562 -6.457 1.796 1 97.19 164 GLN A O 1
ATOM 1262 N N . VAL A 1 165 ? 20.766 -7.027 3.814 1 97.88 165 VAL A N 1
ATOM 1263 C CA . VAL A 1 165 ? 19.391 -6.609 3.506 1 97.88 165 VAL A CA 1
ATOM 1264 C C . VAL A 1 165 ? 19.344 -5.094 3.312 1 97.88 165 VAL A C 1
ATOM 1266 O O . VAL A 1 165 ? 20.047 -4.352 4.008 1 97.88 165 VAL A O 1
ATOM 1269 N N . ASP A 1 166 ? 18.688 -4.594 2.336 1 97.5 166 ASP A N 1
ATOM 1270 C CA . ASP A 1 166 ? 18.453 -3.162 2.172 1 97.5 166 ASP A CA 1
ATOM 1271 C C . ASP A 1 166 ? 17.531 -2.631 3.27 1 97.5 166 ASP A C 1
ATOM 1273 O O . ASP A 1 166 ? 16.328 -2.924 3.277 1 97.5 166 ASP A O 1
ATOM 1277 N N . PRO A 1 167 ? 18.031 -1.841 4.117 1 96.69 167 PRO A N 1
ATOM 1278 C CA . PRO A 1 167 ? 17.234 -1.442 5.277 1 96.69 167 PRO A CA 1
ATOM 1279 C C . PRO A 1 167 ? 16.031 -0.594 4.898 1 96.69 167 PRO A C 1
ATOM 1281 O O . PRO A 1 167 ? 14.984 -0.681 5.551 1 96.69 167 PRO A O 1
ATOM 1284 N N . GLY A 1 168 ? 16.156 0.294 3.883 1 97.5 168 GLY A N 1
ATOM 1285 C CA . GLY A 1 168 ? 15.031 1.106 3.441 1 97.5 168 GLY A CA 1
ATOM 1286 C C . GLY A 1 168 ? 13.883 0.285 2.889 1 97.5 168 GLY A C 1
ATOM 1287 O O . GLY A 1 168 ? 12.727 0.508 3.248 1 97.5 168 GLY A O 1
ATOM 1288 N N . VAL A 1 169 ? 14.234 -0.71 2.064 1 98.44 169 VAL A N 1
ATOM 1289 C CA . VAL A 1 169 ? 13.227 -1.568 1.452 1 98.44 169 VAL A CA 1
ATOM 1290 C C . VAL A 1 169 ? 12.492 -2.361 2.533 1 98.44 169 VAL A C 1
ATOM 1292 O O . VAL A 1 169 ? 11.266 -2.402 2.557 1 98.44 169 VAL A O 1
ATOM 1295 N N . LEU A 1 170 ? 13.273 -2.949 3.42 1 98.5 170 LEU A N 1
ATOM 1296 C CA . LEU A 1 170 ? 12.68 -3.746 4.488 1 98.5 170 LEU A CA 1
ATOM 1297 C C . LEU A 1 170 ? 11.789 -2.887 5.379 1 98.5 170 LEU A C 1
ATOM 1299 O O . LEU A 1 170 ? 10.695 -3.307 5.758 1 98.5 170 LEU A O 1
ATOM 1303 N N . ALA A 1 171 ? 12.25 -1.718 5.719 1 98.44 171 ALA A N 1
ATOM 1304 C CA . ALA A 1 171 ? 11.484 -0.819 6.578 1 98.44 171 ALA A CA 1
ATOM 1305 C C . ALA A 1 171 ? 10.156 -0.444 5.93 1 98.44 171 ALA A C 1
ATOM 1307 O O . ALA A 1 171 ? 9.125 -0.379 6.605 1 98.44 171 ALA A O 1
ATOM 1308 N N . ILE A 1 172 ? 10.172 -0.147 4.66 1 98.81 172 ILE A N 1
ATOM 1309 C CA . ILE A 1 172 ? 8.961 0.229 3.941 1 98.81 172 ILE A CA 1
ATOM 1310 C C . ILE A 1 172 ? 7.984 -0.947 3.928 1 98.81 172 ILE A C 1
ATOM 1312 O O . ILE A 1 172 ? 6.789 -0.773 4.172 1 98.81 172 ILE A O 1
ATOM 1316 N N . ILE A 1 173 ? 8.477 -2.162 3.631 1 98.81 173 ILE A N 1
ATOM 1317 C CA . ILE A 1 173 ? 7.621 -3.346 3.6 1 98.81 173 ILE A CA 1
ATOM 1318 C C . ILE A 1 173 ? 6.957 -3.537 4.961 1 98.81 173 ILE A C 1
ATOM 1320 O O . ILE A 1 173 ? 5.738 -3.707 5.043 1 98.81 173 ILE A O 1
ATOM 1324 N N . ARG A 1 174 ? 7.699 -3.461 6.023 1 98.5 174 ARG A N 1
ATOM 1325 C CA . ARG A 1 174 ? 7.188 -3.68 7.371 1 98.5 174 ARG A CA 1
ATOM 1326 C C . ARG A 1 174 ? 6.117 -2.652 7.723 1 98.5 174 ARG A C 1
ATOM 1328 O O . ARG A 1 174 ? 5.125 -2.979 8.375 1 98.5 174 ARG A O 1
ATOM 1335 N N . ALA A 1 175 ? 6.309 -1.437 7.258 1 98.5 175 ALA A N 1
ATOM 1336 C CA . ALA A 1 175 ? 5.422 -0.337 7.637 1 98.5 175 ALA A CA 1
ATOM 1337 C C . ALA A 1 175 ? 4.094 -0.422 6.895 1 98.5 175 ALA A C 1
ATOM 1339 O O . ALA A 1 175 ? 3.094 0.158 7.328 1 98.5 175 ALA A O 1
ATOM 1340 N N . ASN A 1 176 ? 4.039 -1.13 5.797 1 98.69 176 ASN A N 1
ATOM 1341 C CA . ASN A 1 176 ? 2.871 -1.048 4.926 1 98.69 176 ASN A CA 1
ATOM 1342 C C . ASN A 1 176 ? 1.997 -2.293 5.039 1 98.69 176 ASN A C 1
ATOM 1344 O O . ASN A 1 176 ? 0.943 -2.375 4.406 1 98.69 176 ASN A O 1
ATOM 1348 N N . VAL A 1 177 ? 2.385 -3.258 5.832 1 97.88 177 VAL A N 1
ATOM 1349 C CA . VAL A 1 177 ? 1.594 -4.477 5.965 1 97.88 177 VAL A CA 1
ATOM 1350 C C . VAL A 1 177 ? 1.067 -4.602 7.391 1 97.88 177 VAL A C 1
ATOM 1352 O O . VAL A 1 177 ? 1.696 -4.117 8.336 1 97.88 177 VAL A O 1
ATOM 1355 N N . ARG A 1 178 ? -0.073 -5.277 7.582 1 96.19 178 ARG A N 1
ATOM 1356 C CA . ARG A 1 178 ? -0.735 -5.422 8.875 1 96.19 178 ARG A CA 1
ATOM 1357 C C . ARG A 1 178 ? -0.045 -6.48 9.727 1 96.19 178 ARG A C 1
ATOM 1359 O O . ARG A 1 178 ? -0.158 -6.465 10.953 1 96.19 178 ARG A O 1
ATOM 1366 N N . GLU A 1 179 ? 0.664 -7.418 9.062 1 94.31 179 GLU A N 1
ATOM 1367 C CA . GLU A 1 179 ? 1.365 -8.516 9.727 1 94.31 179 GLU A CA 1
ATOM 1368 C C . GLU A 1 179 ? 2.857 -8.492 9.398 1 94.31 179 GLU A C 1
ATOM 1370 O O . GLU A 1 179 ? 3.383 -9.438 8.805 1 94.31 179 GLU A O 1
ATOM 1375 N N . PRO A 1 180 ? 3.568 -7.555 9.945 1 97.06 180 PRO A N 1
ATOM 1376 C CA . PRO A 1 180 ? 4.953 -7.352 9.516 1 97.06 180 PRO A CA 1
ATOM 1377 C C . PRO A 1 180 ? 5.867 -8.516 9.891 1 97.06 180 PRO A C 1
ATOM 1379 O O . PRO A 1 180 ? 6.77 -8.867 9.125 1 97.06 180 PRO A O 1
ATOM 1382 N N . GLU A 1 181 ? 5.703 -9.109 11.062 1 96.38 181 GLU A N 1
ATOM 1383 C CA . GLU A 1 181 ? 6.566 -10.211 11.484 1 96.38 181 GLU A CA 1
ATOM 1384 C C . GLU A 1 181 ? 6.426 -11.414 10.555 1 96.38 181 GLU A C 1
ATOM 1386 O O . GLU A 1 181 ? 7.422 -12.008 10.141 1 96.38 181 GLU A O 1
ATOM 1391 N N . GLN A 1 182 ? 5.207 -11.789 10.211 1 95 182 GLN A N 1
ATOM 1392 C CA . GLN A 1 182 ? 4.965 -12.93 9.328 1 95 182 GLN A CA 1
ATOM 1393 C C . GLN A 1 182 ? 5.484 -12.656 7.922 1 95 182 GLN A C 1
ATOM 1395 O O . GLN A 1 182 ? 6.094 -13.531 7.301 1 95 182 GLN A O 1
ATOM 1400 N N . VAL A 1 183 ? 5.219 -11.43 7.398 1 97.31 183 VAL A N 1
ATOM 1401 C CA . VAL A 1 183 ? 5.648 -11.086 6.047 1 97.31 183 VAL A CA 1
ATOM 1402 C C . VAL A 1 183 ? 7.176 -11.078 5.977 1 97.31 183 VAL A C 1
ATOM 1404 O O . VAL A 1 183 ? 7.762 -11.625 5.043 1 97.31 183 VAL A O 1
ATOM 1407 N N . GLU A 1 184 ? 7.777 -10.508 6.969 1 97.81 184 GLU A N 1
ATOM 1408 C CA . GLU A 1 184 ? 9.234 -10.484 7.02 1 97.81 184 GLU A CA 1
ATOM 1409 C C . GLU A 1 184 ? 9.805 -11.898 7.086 1 97.81 184 GLU A C 1
ATOM 1411 O O . GLU A 1 184 ? 10.781 -12.211 6.406 1 97.81 184 GLU A O 1
ATOM 1416 N N . GLY A 1 185 ? 9.219 -12.664 7.93 1 97.06 185 GLY A N 1
ATOM 1417 C CA . GLY A 1 185 ? 9.641 -14.055 7.996 1 97.06 185 GLY A CA 1
ATOM 1418 C C . GLY A 1 185 ? 9.555 -14.773 6.66 1 97.06 185 GLY A C 1
ATOM 1419 O O . GLY A 1 185 ? 10.469 -15.516 6.289 1 97.06 185 GLY A O 1
ATOM 1420 N N . ASP A 1 186 ? 8.5 -14.625 5.98 1 97.19 186 ASP A N 1
ATOM 1421 C CA . ASP A 1 186 ? 8.312 -15.227 4.664 1 97.19 186 ASP A CA 1
ATOM 1422 C C . ASP A 1 186 ? 9.367 -14.734 3.678 1 97.19 186 ASP A C 1
ATOM 1424 O O . ASP A 1 186 ? 9.844 -15.5 2.836 1 97.19 186 ASP A O 1
ATOM 1428 N N . LEU A 1 187 ? 9.688 -13.422 3.732 1 98.12 187 LEU A N 1
ATOM 1429 C CA . LEU A 1 187 ? 10.727 -12.883 2.855 1 98.12 187 LEU A CA 1
ATOM 1430 C C . LEU A 1 187 ? 12.062 -13.562 3.113 1 98.12 187 LEU A C 1
ATOM 1432 O O . LEU A 1 187 ? 12.766 -13.938 2.174 1 98.12 187 LEU A O 1
ATOM 1436 N N . TYR A 1 188 ? 12.391 -13.734 4.328 1 97.62 188 TYR A N 1
ATOM 1437 C CA . TYR A 1 188 ? 13.656 -14.375 4.664 1 97.62 188 TYR A CA 1
ATOM 1438 C C . TYR A 1 188 ? 13.633 -15.859 4.309 1 97.62 188 TYR A C 1
ATOM 1440 O O . TYR A 1 188 ? 14.664 -16.438 3.957 1 97.62 188 TYR A O 1
ATOM 1448 N N . ALA A 1 189 ? 12.43 -16.469 4.414 1 97.12 189 ALA A N 1
ATOM 1449 C CA . ALA A 1 189 ? 12.297 -17.844 3.957 1 97.12 189 ALA A CA 1
ATOM 1450 C C . ALA A 1 189 ? 12.648 -17.969 2.477 1 97.12 189 ALA A C 1
ATOM 1452 O O . ALA A 1 189 ? 13.273 -18.953 2.062 1 97.12 189 ALA A O 1
ATOM 1453 N N . LEU A 1 190 ? 12.242 -17.016 1.711 1 97.56 190 LEU A N 1
ATOM 1454 C CA . LEU A 1 190 ? 12.57 -17 0.29 1 97.56 190 LEU A CA 1
ATOM 1455 C C . LEU A 1 190 ? 14.078 -16.875 0.079 1 97.56 190 LEU A C 1
ATOM 1457 O O . LEU A 1 190 ? 14.648 -17.562 -0.775 1 97.56 190 LEU A O 1
ATOM 1461 N N . VAL A 1 191 ? 14.695 -16 0.819 1 97.88 191 VAL A N 1
ATOM 1462 C CA . VAL A 1 191 ? 16.141 -15.828 0.728 1 97.88 191 VAL A CA 1
ATOM 1463 C C . VAL A 1 191 ? 16.844 -17.141 1.074 1 97.88 191 VAL A C 1
ATOM 1465 O O . VAL A 1 191 ? 17.75 -17.578 0.357 1 97.88 191 VAL A O 1
ATOM 1468 N N . ALA A 1 192 ? 16.391 -17.734 2.113 1 96.88 192 ALA A N 1
ATOM 1469 C CA . ALA A 1 192 ? 17.016 -18.953 2.615 1 96.88 192 ALA A CA 1
ATOM 1470 C C . ALA A 1 192 ? 16.859 -20.094 1.611 1 96.88 192 ALA A C 1
ATOM 1472 O O . ALA A 1 192 ? 17.781 -20.875 1.405 1 96.88 192 ALA A O 1
ATOM 1473 N N . CYS A 1 193 ? 15.703 -20.25 1.068 1 96.06 193 CYS A N 1
ATOM 1474 C CA . CYS A 1 193 ? 15.469 -21.359 0.154 1 96.06 193 CYS A CA 1
ATOM 1475 C C . CYS A 1 193 ? 16.359 -21.25 -1.084 1 96.06 193 CYS A C 1
ATOM 1477 O O . CYS A 1 193 ? 16.922 -22.234 -1.541 1 96.06 193 CYS A O 1
ATOM 1479 N N . ASN A 1 194 ? 16.453 -19.984 -1.668 1 98.06 194 ASN A N 1
ATOM 1480 C CA . ASN A 1 194 ? 17.344 -19.781 -2.809 1 98.06 194 ASN A CA 1
ATOM 1481 C C . ASN A 1 194 ? 18.797 -20.047 -2.439 1 98.06 194 ASN A C 1
ATOM 1483 O O . ASN A 1 194 ? 19.562 -20.578 -3.244 1 98.06 194 ASN A O 1
ATOM 1487 N N . ASP A 1 195 ? 19.172 -19.656 -1.243 1 97.44 195 ASP A N 1
ATOM 1488 C CA . ASP A 1 195 ? 20.547 -19.875 -0.764 1 97.44 195 ASP A CA 1
ATOM 1489 C C . ASP A 1 195 ? 20.875 -21.359 -0.681 1 97.44 195 ASP A C 1
ATOM 1491 O O . ASP A 1 195 ? 21.953 -21.781 -1.091 1 97.44 195 ASP A O 1
ATOM 1495 N N . ILE A 1 196 ? 20 -22.094 -0.138 1 97 196 ILE A N 1
ATOM 1496 C CA . ILE A 1 196 ? 20.188 -23.531 -0.021 1 97 196 ILE A CA 1
ATOM 1497 C C . ILE A 1 196 ? 20.281 -24.141 -1.413 1 97 196 ILE A C 1
ATOM 1499 O O . ILE A 1 196 ? 21.125 -25.031 -1.651 1 97 196 ILE A O 1
ATOM 1503 N N . GLY A 1 197 ? 19.391 -23.75 -2.311 1 97.25 197 GLY A N 1
ATOM 1504 C CA . GLY A 1 197 ? 19.5 -24.203 -3.691 1 97.25 197 GLY A CA 1
ATOM 1505 C C . GLY A 1 197 ? 20.859 -23.922 -4.297 1 97.25 197 GLY A C 1
ATOM 1506 O O . GLY A 1 197 ? 21.453 -24.797 -4.938 1 97.25 197 GLY A O 1
ATOM 1507 N N . GLY A 1 198 ? 21.359 -22.734 -4.09 1 97.56 198 GLY A N 1
ATOM 1508 C CA . GLY A 1 198 ? 22.672 -22.359 -4.59 1 97.56 198 GLY A CA 1
ATOM 1509 C C . GLY A 1 198 ? 23.797 -23.219 -4.035 1 97.56 198 GLY A C 1
ATOM 1510 O O . GLY A 1 198 ? 24.688 -23.641 -4.773 1 97.56 198 GLY A O 1
ATOM 1511 N N . ARG A 1 199 ? 23.812 -23.469 -2.768 1 97.19 199 ARG A N 1
ATOM 1512 C CA . ARG A 1 199 ? 24.828 -24.297 -2.127 1 97.19 199 ARG A CA 1
ATOM 1513 C C . ARG A 1 199 ? 24.812 -25.719 -2.678 1 97.19 199 ARG A C 1
ATOM 1515 O O . ARG A 1 199 ? 25.859 -26.297 -2.965 1 97.19 199 ARG A O 1
ATOM 1522 N N . ARG A 1 200 ? 23.609 -26.25 -2.734 1 97.31 200 ARG A N 1
ATOM 1523 C CA . ARG A 1 200 ? 23.469 -27.609 -3.246 1 97.31 200 ARG A CA 1
ATOM 1524 C C . ARG A 1 200 ? 23.906 -27.688 -4.703 1 97.31 200 ARG A C 1
ATOM 1526 O O . ARG A 1 200 ? 24.469 -28.703 -5.129 1 97.31 200 ARG A O 1
ATOM 1533 N N . LEU A 1 201 ? 23.609 -26.672 -5.496 1 97.62 201 LEU A N 1
ATOM 1534 C CA . LEU A 1 201 ? 24.047 -26.641 -6.887 1 97.62 201 LEU A CA 1
ATOM 1535 C C . LEU A 1 201 ? 25.578 -26.672 -6.969 1 97.62 201 LEU A C 1
ATOM 1537 O O . LEU A 1 201 ? 26.141 -27.344 -7.824 1 97.62 201 LEU A O 1
ATOM 1541 N N . LYS A 1 202 ? 26.219 -25.828 -6.152 1 97.12 202 LYS A N 1
ATOM 1542 C CA . LYS A 1 202 ? 27.688 -25.781 -6.145 1 97.12 202 LYS A CA 1
ATOM 1543 C C . LYS A 1 202 ? 28.266 -27.172 -5.848 1 97.12 202 LYS A C 1
ATOM 1545 O O . LYS A 1 202 ? 29.25 -27.578 -6.469 1 97.12 202 LYS A O 1
ATOM 1550 N N . SER A 1 203 ? 27.609 -27.859 -4.941 1 96.81 203 SER A N 1
ATOM 1551 C CA . SER A 1 203 ? 28.031 -29.219 -4.637 1 96.81 203 SER A CA 1
ATOM 1552 C C . SER A 1 203 ? 27.859 -30.125 -5.848 1 96.81 203 SER A C 1
ATOM 1554 O O . SER A 1 203 ? 28.719 -30.984 -6.117 1 96.81 203 SER A O 1
ATOM 1556 N N . LEU A 1 204 ? 26.766 -29.938 -6.492 1 96.75 204 LEU A N 1
ATOM 1557 C CA . LEU A 1 204 ? 26.5 -30.719 -7.695 1 96.75 204 LEU A CA 1
ATOM 1558 C C . LEU A 1 204 ? 27.547 -30.453 -8.766 1 96.75 204 LEU A C 1
ATOM 1560 O O . LEU A 1 204 ? 28.062 -31.375 -9.391 1 96.75 204 LEU A O 1
ATOM 1564 N N . LEU A 1 205 ? 27.859 -29.203 -9 1 96.12 205 LEU A N 1
ATOM 1565 C CA . LEU A 1 205 ? 28.859 -28.828 -9.992 1 96.12 205 LEU A CA 1
ATOM 1566 C C . LEU A 1 205 ? 30.203 -29.453 -9.672 1 96.12 205 LEU A C 1
ATOM 1568 O O . LEU A 1 205 ? 30.906 -29.922 -10.57 1 96.12 205 LEU A O 1
ATOM 1572 N N . THR A 1 206 ? 30.516 -29.484 -8.453 1 95.5 206 THR A N 1
ATOM 1573 C CA . THR A 1 206 ? 31.781 -30.062 -8.023 1 95.5 206 THR A CA 1
ATOM 1574 C C . THR A 1 206 ? 31.766 -31.578 -8.211 1 95.5 206 THR A C 1
ATOM 1576 O O . THR A 1 206 ? 32.719 -32.156 -8.734 1 95.5 206 THR A O 1
ATOM 1579 N N . GLU A 1 207 ? 30.703 -32.188 -7.816 1 95.19 207 GLU A N 1
ATOM 1580 C CA . GLU A 1 207 ? 30.562 -33.625 -7.891 1 95.19 207 GLU A CA 1
ATOM 1581 C C . GLU A 1 207 ? 30.656 -34.125 -9.328 1 95.19 207 GLU A C 1
ATOM 1583 O O . GLU A 1 207 ? 31.312 -35.125 -9.602 1 95.19 207 GLU A O 1
ATOM 1588 N N . PHE A 1 208 ? 30.078 -33.406 -10.227 1 94.62 208 PHE A N 1
ATOM 1589 C CA . PHE A 1 208 ? 30.031 -33.844 -11.617 1 94.62 208 PHE A CA 1
ATOM 1590 C C . PHE A 1 208 ? 31.125 -33.156 -12.445 1 94.62 208 PHE A C 1
ATOM 1592 O O . PHE A 1 208 ? 31.188 -33.344 -13.664 1 94.62 208 PHE A O 1
ATOM 1599 N N . GLN A 1 209 ? 31.938 -32.344 -11.766 1 93 209 GLN A N 1
ATOM 1600 C CA . GLN A 1 209 ? 33.031 -31.656 -12.398 1 93 209 GLN A CA 1
ATOM 1601 C C . GLN A 1 209 ? 32.562 -30.781 -13.562 1 93 209 GLN A C 1
ATOM 1603 O O . GLN A 1 209 ? 33.094 -30.875 -14.664 1 93 209 GLN A O 1
ATOM 1608 N N . LEU A 1 210 ? 31.547 -30.078 -13.289 1 93.56 210 LEU A N 1
ATOM 1609 C CA . LEU A 1 210 ? 31.031 -29.109 -14.242 1 93.56 210 LEU A CA 1
ATOM 1610 C C . LEU A 1 210 ? 31.469 -27.688 -13.875 1 93.56 210 LEU A C 1
ATOM 1612 O O . LEU A 1 210 ? 31.453 -27.312 -12.703 1 93.56 210 LEU A O 1
ATOM 1616 N N . GLY A 1 211 ? 31.938 -26.891 -14.875 1 92.38 211 GLY A N 1
ATOM 1617 C CA . GLY A 1 211 ? 32.312 -25.516 -14.641 1 92.38 211 GLY A CA 1
ATOM 1618 C C . GLY A 1 211 ? 31.109 -24.594 -14.516 1 92.38 211 GLY A C 1
ATOM 1619 O O . GLY A 1 211 ? 31.172 -23.562 -13.844 1 92.38 211 GLY A O 1
ATOM 1620 N N . ASP A 1 212 ? 30.125 -24.953 -15.273 1 94.31 212 ASP A N 1
ATOM 1621 C CA . ASP A 1 212 ? 28.859 -24.219 -15.258 1 94.31 212 ASP A CA 1
ATOM 1622 C C . ASP A 1 212 ? 27.703 -25.109 -15.695 1 94.31 212 ASP A C 1
ATOM 1624 O O . ASP A 1 212 ? 27.844 -26.328 -15.797 1 94.31 212 ASP A O 1
ATOM 1628 N N . LEU A 1 213 ? 26.578 -24.5 -15.906 1 95.75 213 LEU A N 1
ATOM 1629 C CA . LEU A 1 213 ? 25.359 -25.266 -16.203 1 95.75 213 LEU A CA 1
ATOM 1630 C C . LEU A 1 213 ? 25 -25.172 -17.672 1 95.75 213 LEU A C 1
ATOM 1632 O O . LEU A 1 213 ? 24 -25.75 -18.125 1 95.75 213 LEU A O 1
ATOM 1636 N N . GLU A 1 214 ? 25.766 -24.594 -18.469 1 94.44 214 GLU A N 1
ATOM 1637 C CA . GLU A 1 214 ? 25.375 -24.266 -19.844 1 94.44 214 GLU A CA 1
ATOM 1638 C C . GLU A 1 214 ? 25.172 -25.531 -20.672 1 94.44 214 GLU A C 1
ATOM 1640 O O . GLU A 1 214 ? 24.172 -25.656 -21.375 1 94.44 214 GLU A O 1
ATOM 1645 N N . SER A 1 215 ? 26.141 -26.422 -20.625 1 93.88 215 SER A N 1
ATOM 1646 C CA . SER A 1 215 ? 26.047 -27.641 -21.422 1 93.88 215 SER A CA 1
ATOM 1647 C C . SER A 1 215 ? 24.906 -28.531 -20.953 1 93.88 215 SER A C 1
ATOM 1649 O O . SER A 1 215 ? 24.125 -29.047 -21.766 1 93.88 215 SER A O 1
ATOM 1651 N N . LEU A 1 216 ? 24.891 -28.688 -19.641 1 95.44 216 LEU A N 1
ATOM 1652 C CA . LEU A 1 216 ? 23.812 -29.484 -19.078 1 95.44 216 LEU A CA 1
ATOM 1653 C C . LEU A 1 216 ? 22.453 -28.859 -19.344 1 95.44 216 LEU A C 1
ATOM 1655 O O . LEU A 1 216 ? 21.516 -29.547 -19.734 1 95.44 216 LEU A O 1
ATOM 1659 N N . GLY A 1 217 ? 22.328 -27.578 -19.141 1 96.56 217 GLY A N 1
ATOM 1660 C CA . GLY A 1 217 ? 21.094 -26.859 -19.391 1 96.56 217 GLY A CA 1
ATOM 1661 C C . GLY A 1 217 ? 20.641 -26.938 -20.844 1 96.56 217 GLY A C 1
ATOM 1662 O O . GLY A 1 217 ? 19.453 -27.141 -21.109 1 96.56 217 GLY A O 1
ATOM 1663 N N . GLY A 1 218 ? 21.578 -26.734 -21.688 1 95.75 218 GLY A N 1
ATOM 1664 C CA . GLY A 1 218 ? 21.266 -26.891 -23.109 1 95.75 218 GLY A CA 1
ATOM 1665 C C . GLY A 1 218 ? 20.719 -28.25 -23.453 1 95.75 218 GLY A C 1
ATOM 1666 O O . GLY A 1 218 ? 19.766 -28.375 -24.234 1 95.75 218 GLY A O 1
ATOM 1667 N N . TYR A 1 219 ? 21.328 -29.234 -22.953 1 95.81 219 TYR A N 1
ATOM 1668 C CA . TYR A 1 219 ? 20.891 -30.609 -23.156 1 95.81 219 TYR A CA 1
ATOM 1669 C C . TYR A 1 219 ? 19.469 -30.812 -22.656 1 95.81 219 TYR A C 1
ATOM 1671 O O . TYR A 1 219 ? 18.625 -31.375 -23.359 1 95.81 219 TYR A O 1
ATOM 1679 N N . ILE A 1 220 ? 19.203 -30.359 -21.453 1 96.62 220 ILE A N 1
ATOM 1680 C CA . ILE A 1 220 ? 17.906 -30.516 -20.828 1 96.62 220 ILE A CA 1
ATOM 1681 C C . ILE A 1 220 ? 16.828 -29.828 -21.672 1 96.62 220 ILE A C 1
ATOM 1683 O O . ILE A 1 220 ? 15.773 -30.406 -21.938 1 96.62 220 ILE A O 1
ATOM 1687 N N . ILE A 1 221 ? 17.078 -28.656 -22.109 1 97 221 ILE A N 1
ATOM 1688 C CA . ILE A 1 221 ? 16.141 -27.828 -22.875 1 97 221 ILE A CA 1
ATOM 1689 C C . ILE A 1 221 ? 15.844 -28.5 -24.219 1 97 221 ILE A C 1
ATOM 1691 O O . ILE A 1 221 ? 14.68 -28.609 -24.625 1 97 221 ILE A O 1
ATOM 1695 N N . GLU A 1 222 ? 16.875 -28.938 -24.875 1 96.19 222 GLU A N 1
ATOM 1696 C CA . GLU A 1 222 ? 16.719 -29.562 -26.172 1 96.19 222 GLU A CA 1
ATOM 1697 C C . GLU A 1 222 ? 15.938 -30.875 -26.062 1 96.19 222 GLU A C 1
ATOM 1699 O O . GLU A 1 222 ? 15.094 -31.188 -26.906 1 96.19 222 GLU A O 1
ATOM 1704 N N . GLN A 1 223 ? 16.281 -31.672 -25.078 1 96.06 223 GLN A N 1
ATOM 1705 C CA . GLN A 1 223 ? 15.602 -32.938 -24.875 1 96.06 223 GLN A CA 1
ATOM 1706 C C . GLN A 1 223 ? 14.117 -32.719 -24.594 1 96.06 223 GLN A C 1
ATOM 1708 O O . GLN A 1 223 ? 13.266 -33.469 -25.078 1 96.06 223 GLN A O 1
ATOM 1713 N N . SER A 1 224 ? 13.875 -31.75 -23.766 1 96.31 224 SER A N 1
ATOM 1714 C CA . SER A 1 224 ? 12.492 -31.438 -23.406 1 96.31 224 SER A CA 1
ATOM 1715 C C . SER A 1 224 ? 11.711 -30.938 -24.625 1 96.31 224 SER A C 1
ATOM 1717 O O . SER A 1 224 ? 10.547 -31.297 -24.812 1 96.31 224 SER A O 1
ATOM 1719 N N . ALA A 1 225 ? 12.305 -30.125 -25.484 1 96.94 225 ALA A N 1
ATOM 1720 C CA . ALA A 1 225 ? 11.672 -29.625 -26.703 1 96.94 225 ALA A CA 1
ATOM 1721 C C . ALA A 1 225 ? 11.352 -30.781 -27.656 1 96.94 225 ALA A C 1
ATOM 1723 O O . ALA A 1 225 ? 10.273 -30.797 -28.266 1 96.94 225 ALA A O 1
ATOM 1724 N N . ARG A 1 226 ? 12.328 -31.656 -27.812 1 96.69 226 ARG A N 1
ATOM 1725 C CA . ARG A 1 226 ? 12.133 -32.812 -28.688 1 96.69 226 ARG A CA 1
ATOM 1726 C C . ARG A 1 226 ? 10.984 -33.688 -28.188 1 96.69 226 ARG A C 1
ATOM 1728 O O . ARG A 1 226 ? 10.125 -34.094 -28.969 1 96.69 226 ARG A O 1
ATOM 1735 N N . ALA A 1 227 ? 11.008 -33.906 -26.906 1 97.12 227 ALA A N 1
ATOM 1736 C CA . ALA A 1 227 ? 9.945 -34.719 -26.312 1 97.12 227 ALA A CA 1
ATOM 1737 C C . ALA A 1 227 ? 8.586 -34.062 -26.484 1 97.12 227 ALA A C 1
ATOM 1739 O O . ALA A 1 227 ? 7.59 -34.719 -26.75 1 97.12 227 ALA A O 1
ATOM 1740 N N . MET A 1 228 ? 8.484 -32.781 -26.328 1 97.44 228 MET A N 1
ATOM 1741 C CA . MET A 1 228 ? 7.234 -32.031 -26.469 1 97.44 228 MET A CA 1
ATOM 1742 C C . MET A 1 228 ? 6.742 -32.062 -27.922 1 97.44 228 MET A C 1
ATOM 1744 O O . MET A 1 228 ? 5.547 -32.219 -28.172 1 97.44 228 MET A O 1
ATOM 1748 N N . ARG A 1 229 ? 7.656 -31.953 -28.891 1 97.62 229 ARG A N 1
ATOM 1749 C CA . ARG A 1 229 ? 7.293 -32.031 -30.297 1 97.62 229 ARG A CA 1
ATOM 1750 C C . ARG A 1 229 ? 6.703 -33.406 -30.625 1 97.62 229 ARG A C 1
ATOM 1752 O O . ARG A 1 229 ? 5.781 -33.5 -31.438 1 97.62 229 ARG A O 1
ATOM 1759 N N . GLN A 1 230 ? 7.305 -34.375 -30.047 1 97.5 230 GLN A N 1
ATOM 1760 C CA . GLN A 1 230 ? 6.797 -35.719 -30.25 1 97.5 230 GLN A CA 1
ATOM 1761 C C . GLN A 1 230 ? 5.387 -35.875 -29.688 1 97.5 230 GLN A C 1
ATOM 1763 O O . GLN A 1 230 ? 4.527 -36.5 -30.312 1 97.5 230 GLN A O 1
ATOM 1768 N N . ALA A 1 231 ? 5.215 -35.312 -28.531 1 97.5 231 ALA A N 1
ATOM 1769 C CA . ALA A 1 231 ? 3.893 -35.344 -27.906 1 97.5 231 ALA A CA 1
ATOM 1770 C C . ALA A 1 231 ? 2.865 -34.625 -28.766 1 97.5 231 ALA A C 1
ATOM 1772 O O . ALA A 1 231 ? 1.737 -35.094 -28.922 1 97.5 231 ALA A O 1
ATOM 1773 N N . ILE A 1 232 ? 3.215 -33.469 -29.297 1 97.88 232 ILE A N 1
ATOM 1774 C CA . ILE A 1 232 ? 2.344 -32.656 -30.141 1 97.88 232 ILE A CA 1
ATOM 1775 C C . ILE A 1 232 ? 1.974 -33.438 -31.406 1 97.88 232 ILE A C 1
ATOM 1777 O O . ILE A 1 232 ? 0.83 -33.375 -31.859 1 97.88 232 ILE A O 1
ATOM 1781 N N . ALA A 1 233 ? 2.932 -34.188 -31.906 1 97.06 233 ALA A N 1
ATOM 1782 C CA . ALA A 1 233 ? 2.746 -34.938 -33.156 1 97.06 233 ALA A CA 1
ATOM 1783 C C . ALA A 1 233 ? 1.702 -36.031 -33 1 97.06 233 ALA A C 1
ATOM 1785 O O . ALA A 1 233 ? 1.113 -36.469 -34 1 97.06 233 ALA A O 1
ATOM 1786 N N . GLN A 1 234 ? 1.457 -36.375 -31.797 1 96 234 GLN A N 1
ATOM 1787 C CA . GLN A 1 234 ? 0.506 -37.469 -31.531 1 96 234 GLN A CA 1
ATOM 1788 C C . GLN A 1 234 ? -0.929 -36.938 -31.562 1 96 234 GLN A C 1
ATOM 1790 O O . GLN A 1 234 ? -1.878 -37.719 -31.547 1 96 234 GLN A O 1
ATOM 1795 N N . TRP A 1 235 ? -1.148 -35.656 -31.625 1 97.31 235 TRP A N 1
ATOM 1796 C CA . TRP A 1 235 ? -2.479 -35.062 -31.641 1 97.31 235 TRP A CA 1
ATOM 1797 C C . TRP A 1 235 ? -2.877 -34.688 -33.062 1 97.31 235 TRP A C 1
ATOM 1799 O O . TRP A 1 235 ? -2.018 -34.406 -33.906 1 97.31 235 TRP A O 1
ATOM 1809 N N . PRO A 1 236 ? -4.16 -34.688 -33.375 1 97.19 236 PRO A N 1
ATOM 1810 C CA . PRO A 1 236 ? -4.613 -34.188 -34.688 1 97.19 236 PRO A CA 1
ATOM 1811 C C . PRO A 1 236 ? -4.188 -32.75 -34.938 1 97.19 236 PRO A C 1
ATOM 1813 O O . PRO A 1 236 ? -4.188 -31.922 -34 1 97.19 236 PRO A O 1
ATOM 1816 N N . GLN A 1 237 ? -3.791 -32.5 -36.156 1 96.94 237 GLN A N 1
ATOM 1817 C CA . GLN A 1 237 ? -3.467 -31.125 -36.531 1 96.94 237 GLN A CA 1
ATOM 1818 C C . GLN A 1 237 ? -4.723 -30.359 -36.938 1 96.94 237 GLN A C 1
ATOM 1820 O O . GLN A 1 237 ? -5.578 -30.891 -37.656 1 96.94 237 GLN A O 1
ATOM 1825 N N . GLY A 1 238 ? -4.918 -29.109 -36.406 1 98.06 238 GLY A N 1
ATOM 1826 C CA . GLY A 1 238 ? -6.098 -28.312 -36.719 1 98.06 238 GLY A CA 1
ATOM 1827 C C . GLY A 1 238 ? -6.316 -27.188 -35.719 1 98.06 238 GLY A C 1
ATOM 1828 O O . GLY A 1 238 ? -5.41 -26.844 -34.938 1 98.06 238 GLY A O 1
ATOM 1829 N N . THR A 1 239 ? -7.41 -26.531 -35.938 1 98.56 239 THR A N 1
ATOM 1830 C CA . THR A 1 239 ? -7.836 -25.469 -35.062 1 98.56 239 THR A CA 1
ATOM 1831 C C . THR A 1 239 ? -9.227 -25.766 -34.5 1 98.56 239 THR A C 1
ATOM 1833 O O . THR A 1 239 ? -10.133 -26.141 -35.219 1 98.56 239 THR A O 1
ATOM 1836 N N . TRP A 1 240 ? -9.422 -25.641 -33.219 1 98.75 240 TRP A N 1
ATOM 1837 C CA . TRP A 1 240 ? -10.68 -25.859 -32.531 1 98.75 240 TRP A CA 1
ATOM 1838 C C . TRP A 1 240 ? -11.023 -24.656 -31.625 1 98.75 240 TRP A C 1
ATOM 1840 O O . TRP A 1 240 ? -10.133 -23.906 -31.234 1 98.75 240 TRP A O 1
ATOM 1850 N N . HIS A 1 241 ? -12.32 -24.5 -31.281 1 98.44 241 HIS A N 1
ATOM 1851 C CA . HIS A 1 241 ? -12.797 -23.312 -30.578 1 98.44 241 HIS A CA 1
ATOM 1852 C C . HIS A 1 241 ? -13.68 -23.688 -29.391 1 98.44 241 HIS A C 1
ATOM 1854 O O . HIS A 1 241 ? -14.352 -24.719 -29.422 1 98.44 241 HIS A O 1
ATOM 1860 N N . ASN A 1 242 ? -13.648 -22.906 -28.344 1 98.56 242 ASN A N 1
ATOM 1861 C CA . ASN A 1 242 ? -14.523 -23.031 -27.188 1 98.56 242 ASN A CA 1
ATOM 1862 C C . ASN A 1 242 ? -14.875 -21.688 -26.578 1 98.56 242 ASN A C 1
ATOM 1864 O O . ASN A 1 242 ? -14.078 -20.75 -26.656 1 98.56 242 ASN A O 1
ATOM 1868 N N . THR A 1 243 ? -16.078 -21.531 -26.109 1 98.44 243 THR A N 1
ATOM 1869 C CA . THR A 1 243 ? -16.562 -20.359 -25.391 1 98.44 243 THR A CA 1
ATOM 1870 C C . THR A 1 243 ? -16.969 -20.734 -23.969 1 98.44 243 THR A C 1
ATOM 1872 O O . THR A 1 243 ? -17.781 -21.641 -23.781 1 98.44 243 THR A O 1
ATOM 1875 N N . LEU A 1 244 ? -16.422 -20.125 -22.984 1 98.06 244 LEU A N 1
ATOM 1876 C CA . LEU A 1 244 ? -16.766 -20.297 -21.594 1 98.06 244 LEU A CA 1
ATOM 1877 C C . LEU A 1 244 ? -17.328 -19 -21 1 98.06 244 LEU A C 1
ATOM 1879 O O . LEU A 1 244 ? -16.625 -17.984 -20.953 1 98.06 244 LEU A O 1
ATOM 1883 N N . VAL A 1 245 ? -18.625 -18.969 -20.578 1 98.19 245 VAL A N 1
ATOM 1884 C CA . VAL A 1 245 ? -19.219 -17.844 -19.875 1 98.19 245 VAL A CA 1
ATOM 1885 C C . VAL A 1 245 ? -19.125 -18.078 -18.359 1 98.19 245 VAL A C 1
ATOM 1887 O O . VAL A 1 245 ? -19.516 -19.141 -17.859 1 98.19 245 VAL A O 1
ATOM 1890 N N . ILE A 1 246 ? -18.578 -17.172 -17.656 1 97.88 246 ILE A N 1
ATOM 1891 C CA . ILE A 1 246 ? -18.391 -17.312 -16.203 1 97.88 246 ILE A CA 1
ATOM 1892 C C . ILE A 1 246 ? -19.109 -16.172 -15.484 1 97.88 246 ILE A C 1
ATOM 1894 O O . ILE A 1 246 ? -19.688 -15.297 -16.109 1 97.88 246 ILE A O 1
ATOM 1898 N N . ASP A 1 247 ? -19.125 -16.188 -14.141 1 97.62 247 ASP A N 1
ATOM 1899 C CA . ASP A 1 247 ? -19.984 -15.32 -13.328 1 97.62 247 ASP A CA 1
ATOM 1900 C C . ASP A 1 247 ? -19.562 -13.859 -13.453 1 97.62 247 ASP A C 1
ATOM 1902 O O . ASP A 1 247 ? -20.406 -12.969 -13.531 1 97.62 247 ASP A O 1
ATOM 1906 N N . GLY A 1 248 ? -18.234 -13.633 -13.445 1 95.69 248 GLY A N 1
ATOM 1907 C CA . GLY A 1 248 ? -17.781 -12.258 -13.359 1 95.69 248 GLY A CA 1
ATOM 1908 C C . GLY A 1 248 ? -18.062 -11.609 -12.016 1 95.69 248 GLY A C 1
ATOM 1909 O O . GLY A 1 248 ? -18.312 -12.305 -11.031 1 95.69 248 GLY A O 1
ATOM 1910 N N . TYR A 1 249 ? -17.938 -10.281 -11.922 1 95.31 249 TYR A N 1
ATOM 1911 C CA . TYR A 1 249 ? -18.219 -9.562 -10.688 1 95.31 249 TYR A CA 1
ATOM 1912 C C . TYR A 1 249 ? -19.562 -8.852 -10.75 1 95.31 249 TYR A C 1
ATOM 1914 O O . TYR A 1 249 ? -20.5 -9.227 -10.047 1 95.31 249 TYR A O 1
ATOM 1922 N N . ASP A 1 250 ? -19.688 -7.84 -11.633 1 93.81 250 ASP A N 1
ATOM 1923 C CA . ASP A 1 250 ? -20.922 -7.094 -11.789 1 93.81 250 ASP A CA 1
ATOM 1924 C C . ASP A 1 250 ? -21.781 -7.672 -12.922 1 93.81 250 ASP A C 1
ATOM 1926 O O . ASP A 1 250 ? -23 -7.52 -12.93 1 93.81 250 ASP A O 1
ATOM 1930 N N . ALA A 1 251 ? -21.094 -8.258 -13.867 1 94.81 251 ALA A N 1
ATOM 1931 C CA . ALA A 1 251 ? -21.719 -8.883 -15.031 1 94.81 251 ALA A CA 1
ATOM 1932 C C . ALA A 1 251 ? -20.938 -10.109 -15.484 1 94.81 251 ALA A C 1
ATOM 1934 O O . ALA A 1 251 ? -19.75 -10.234 -15.195 1 94.81 251 ALA A O 1
ATOM 1935 N N . PRO A 1 252 ? -21.609 -11.031 -16.203 1 97.19 252 PRO A N 1
ATOM 1936 C CA . PRO A 1 252 ? -20.906 -12.219 -16.703 1 97.19 252 PRO A CA 1
ATOM 1937 C C . PRO A 1 252 ? -19.734 -11.859 -17.625 1 97.19 252 PRO A C 1
ATOM 1939 O O . PRO A 1 252 ? -19.766 -10.82 -18.281 1 97.19 252 PRO A O 1
ATOM 1942 N N . ILE A 1 253 ? -18.75 -12.742 -17.656 1 98.06 253 ILE A N 1
ATOM 1943 C CA . ILE A 1 253 ? -17.562 -12.617 -18.5 1 98.06 253 ILE A CA 1
ATOM 1944 C C . ILE A 1 253 ? -17.531 -13.773 -19.5 1 98.06 253 ILE A C 1
ATOM 1946 O O . ILE A 1 253 ? -17.797 -14.922 -19.141 1 98.06 253 ILE A O 1
ATOM 1950 N N . THR A 1 254 ? -17.188 -13.398 -20.719 1 98.69 254 THR A N 1
ATOM 1951 C CA . THR A 1 254 ? -17.016 -14.422 -21.75 1 98.69 254 THR A CA 1
ATOM 1952 C C . THR A 1 254 ? -15.547 -14.648 -22.047 1 98.69 254 THR A C 1
ATOM 1954 O O . THR A 1 254 ? -14.805 -13.703 -22.328 1 98.69 254 THR A O 1
ATOM 1957 N N . LEU A 1 255 ? -15.07 -15.914 -21.969 1 98.69 255 LEU A N 1
ATOM 1958 C CA . LEU A 1 255 ? -13.742 -16.375 -22.391 1 98.69 255 LEU A CA 1
ATOM 1959 C C . LEU A 1 255 ? -13.82 -17.141 -23.703 1 98.69 255 LEU A C 1
ATOM 1961 O O . LEU A 1 255 ? -14.469 -18.188 -23.766 1 98.69 255 LEU A O 1
ATOM 1965 N N . GLN A 1 256 ? -13.172 -16.562 -24.719 1 98.56 256 GLN A N 1
ATOM 1966 C CA . GLN A 1 256 ? -13.117 -17.219 -26.016 1 98.56 256 GLN A CA 1
ATOM 1967 C C . GLN A 1 256 ? -11.734 -17.828 -26.266 1 98.56 256 GLN A C 1
ATOM 1969 O O . GLN A 1 256 ? -10.719 -17.141 -26.172 1 98.56 256 GLN A O 1
ATOM 1974 N N . ALA A 1 257 ? -11.695 -19.172 -26.594 1 98.62 257 ALA A N 1
ATOM 1975 C CA . ALA A 1 257 ? -10.422 -19.844 -26.828 1 98.62 257 ALA A CA 1
ATOM 1976 C C . ALA A 1 257 ? -10.398 -20.5 -28.203 1 98.62 257 ALA A C 1
ATOM 1978 O O . ALA A 1 257 ? -11.367 -21.141 -28.609 1 98.62 257 ALA A O 1
ATOM 1979 N N . SER A 1 258 ? -9.375 -20.172 -28.938 1 98.81 258 SER A N 1
ATOM 1980 C CA . SER A 1 258 ? -9.016 -20.891 -30.141 1 98.81 258 SER A CA 1
ATOM 1981 C C . SER A 1 258 ? -7.676 -21.609 -29.984 1 98.81 258 SER A C 1
ATOM 1983 O O . SER A 1 258 ? -6.652 -20.984 -29.734 1 98.81 258 SER A O 1
ATOM 1985 N N . VAL A 1 259 ? -7.676 -22.984 -30.156 1 98.81 259 VAL A N 1
ATOM 1986 C CA . VAL A 1 259 ? -6.461 -23.781 -30 1 98.81 259 VAL A CA 1
ATOM 1987 C C . VAL A 1 259 ? -6.055 -24.375 -31.344 1 98.81 259 VAL A C 1
ATOM 1989 O O . VAL A 1 259 ? -6.824 -25.094 -31.969 1 98.81 259 VAL A O 1
ATOM 1992 N N . THR A 1 260 ? -4.84 -23.984 -31.781 1 98.75 260 THR A N 1
ATOM 1993 C CA . THR A 1 260 ? -4.293 -24.484 -33.031 1 98.75 260 THR A CA 1
ATOM 1994 C C . THR A 1 260 ? -3.086 -25.391 -32.781 1 98.75 260 THR A C 1
ATOM 1996 O O . THR A 1 260 ? -2.141 -24.984 -32.094 1 98.75 260 THR A O 1
ATOM 1999 N N . VAL A 1 261 ? -3.131 -26.609 -33.25 1 98.06 261 VAL A N 1
ATOM 2000 C CA . VAL A 1 261 ? -2.01 -27.547 -33.25 1 98.06 261 VAL A CA 1
ATOM 2001 C C . VAL A 1 261 ? -1.48 -27.719 -34.656 1 98.06 261 VAL A C 1
ATOM 2003 O O . VAL A 1 261 ? -2.176 -28.25 -35.531 1 98.06 261 VAL A O 1
ATOM 2006 N N . ARG A 1 262 ? -0.231 -27.188 -34.875 1 96.25 262 ARG A N 1
ATOM 2007 C CA . ARG A 1 262 ? 0.355 -27.25 -36.188 1 96.25 262 ARG A CA 1
ATOM 2008 C C . ARG A 1 262 ? 1.867 -27.047 -36.156 1 96.25 262 ARG A C 1
ATOM 2010 O O . ARG A 1 262 ? 2.371 -26.312 -35.312 1 96.25 262 ARG A O 1
ATOM 2017 N N . ASP A 1 263 ? 2.641 -27.75 -37 1 94.31 263 ASP A N 1
ATOM 2018 C CA . ASP A 1 263 ? 4.066 -27.531 -37.219 1 94.31 263 ASP A CA 1
ATOM 2019 C C . ASP A 1 263 ? 4.859 -27.703 -35.938 1 94.31 263 ASP A C 1
ATOM 2021 O O . ASP A 1 263 ? 5.758 -26.906 -35.656 1 94.31 263 ASP A O 1
ATOM 2025 N N . GLY A 1 264 ? 4.332 -28.578 -35.156 1 95.44 264 GLY A N 1
ATOM 2026 C CA . GLY A 1 264 ? 5.074 -28.922 -33.938 1 95.44 264 GLY A CA 1
ATOM 2027 C C . GLY A 1 264 ? 4.883 -27.906 -32.812 1 95.44 264 GLY A C 1
ATOM 2028 O O . GLY A 1 264 ? 5.641 -27.906 -31.844 1 95.44 264 GLY A O 1
ATOM 2029 N N . LYS A 1 265 ? 3.891 -27.062 -32.969 1 97.5 265 LYS A N 1
ATOM 2030 C CA . LYS A 1 265 ? 3.598 -26.062 -31.938 1 97.5 265 LYS A CA 1
ATOM 2031 C C . LYS A 1 265 ? 2.105 -26.016 -31.625 1 97.5 265 LYS A C 1
ATOM 2033 O O . LYS A 1 265 ? 1.296 -26.594 -32.344 1 97.5 265 LYS A O 1
ATOM 2038 N N . ILE A 1 266 ? 1.776 -25.406 -30.531 1 98.44 266 ILE A N 1
ATOM 2039 C CA . ILE A 1 266 ? 0.4 -25.156 -30.125 1 98.44 266 ILE A CA 1
ATOM 2040 C C . ILE A 1 266 ? 0.197 -23.656 -29.938 1 98.44 266 ILE A C 1
ATOM 2042 O O . ILE A 1 266 ? 0.981 -23 -29.25 1 98.44 266 ILE A O 1
ATOM 2046 N N . LEU A 1 267 ? -0.786 -23.078 -30.578 1 98.44 267 LEU A N 1
ATOM 2047 C CA . LEU A 1 267 ? -1.169 -21.672 -30.391 1 98.44 267 LEU A CA 1
ATOM 2048 C C . LEU A 1 267 ? -2.555 -21.562 -29.766 1 98.44 267 LEU A C 1
ATOM 2050 O O . LEU A 1 267 ? -3.516 -22.156 -30.266 1 98.44 267 LEU A O 1
ATOM 2054 N N . VAL A 1 268 ? -2.674 -20.953 -28.641 1 98.69 268 VAL A N 1
ATOM 2055 C CA . VAL A 1 268 ? -3.957 -20.641 -28.016 1 98.69 268 VAL A CA 1
ATOM 2056 C C . VAL A 1 268 ? -4.238 -19.141 -28.156 1 98.69 268 VAL A C 1
ATOM 2058 O O . VAL A 1 268 ? -3.434 -18.312 -27.734 1 98.69 268 VAL A O 1
ATOM 2061 N N . ASP A 1 269 ? -5.309 -18.75 -28.766 1 98.75 269 ASP A N 1
ATOM 2062 C CA . ASP A 1 269 ? -5.723 -17.375 -29 1 98.75 269 ASP A CA 1
ATOM 2063 C C . ASP A 1 269 ? -7.035 -17.062 -28.297 1 98.75 269 ASP A C 1
ATOM 2065 O O . ASP A 1 269 ? -8.039 -17.75 -28.5 1 98.75 269 ASP A O 1
ATOM 2069 N N . PHE A 1 270 ? -7.055 -16.047 -27.469 1 98.88 270 PHE A N 1
ATOM 2070 C CA . PHE A 1 270 ? -8.234 -15.695 -26.688 1 98.88 270 PHE A CA 1
ATOM 2071 C C . PHE A 1 270 ? -8.945 -14.492 -27.281 1 98.88 270 PHE A C 1
ATOM 2073 O O . PHE A 1 270 ? -9.695 -13.797 -26.594 1 98.88 270 PHE A O 1
ATOM 2080 N N . ASP A 1 271 ? -8.727 -14.164 -28.5 1 98.5 271 ASP A N 1
ATOM 2081 C CA . ASP A 1 271 ? -9.461 -13.102 -29.172 1 98.5 271 ASP A CA 1
ATOM 2082 C C . ASP A 1 271 ? -10.969 -13.305 -29.031 1 98.5 271 ASP A C 1
ATOM 2084 O O . ASP A 1 271 ? -11.469 -14.422 -29.188 1 98.5 271 ASP A O 1
ATOM 2088 N N . GLY A 1 272 ? -11.633 -12.258 -28.734 1 98.44 272 GLY A N 1
ATOM 2089 C CA . GLY A 1 272 ? -13.07 -12.336 -28.5 1 98.44 272 GLY A CA 1
ATOM 2090 C C . GLY A 1 272 ? -13.445 -12.352 -27.031 1 98.44 272 GLY A C 1
ATOM 2091 O O . GLY A 1 272 ? -14.609 -12.172 -26.688 1 98.44 272 GLY A O 1
ATOM 2092 N N . THR A 1 273 ? -12.516 -12.531 -26.141 1 98.75 273 THR A N 1
ATOM 2093 C CA . THR A 1 273 ? -12.727 -12.523 -24.703 1 98.75 273 THR A CA 1
ATOM 2094 C C . THR A 1 273 ? -13.156 -11.141 -24.219 1 98.75 273 THR A C 1
ATOM 2096 O O . THR A 1 273 ? -12.75 -10.125 -24.797 1 98.75 273 THR A O 1
ATOM 2099 N N . SER A 1 274 ? -14 -11.039 -23.094 1 98.38 274 SER A N 1
ATOM 2100 C CA . SER A 1 274 ? -14.531 -9.812 -22.516 1 98.38 274 SER A CA 1
ATOM 2101 C C . SER A 1 274 ? -13.406 -8.859 -22.125 1 98.38 274 SER A C 1
ATOM 2103 O O . SER A 1 274 ? -12.289 -9.289 -21.859 1 98.38 274 SER A O 1
ATOM 2105 N N . PRO A 1 275 ? -13.688 -7.574 -22.141 1 97.25 275 PRO A N 1
ATOM 2106 C CA . PRO A 1 275 ? -12.703 -6.586 -21.703 1 97.25 275 PRO A CA 1
ATOM 2107 C C . PRO A 1 275 ? -12.438 -6.645 -20.203 1 97.25 275 PRO A C 1
ATOM 2109 O O . PRO A 1 275 ? -13.195 -7.293 -19.469 1 97.25 275 PRO A O 1
ATOM 2112 N N . SER A 1 276 ? -11.383 -6.031 -19.781 1 96.81 276 SER A N 1
ATOM 2113 C CA . SER A 1 276 ? -11.109 -5.852 -18.359 1 96.81 276 SER A CA 1
ATOM 2114 C C . SER A 1 276 ? -12.211 -5.055 -17.672 1 96.81 276 SER A C 1
ATOM 2116 O O . SER A 1 276 ? -12.984 -4.355 -18.344 1 96.81 276 SER A O 1
ATOM 2118 N N . VAL A 1 277 ? -12.344 -5.191 -16.359 1 96.06 277 VAL A N 1
ATOM 2119 C CA . VAL A 1 277 ? -13.375 -4.508 -15.578 1 96.06 277 VAL A CA 1
ATOM 2120 C C . VAL A 1 277 ? -12.727 -3.75 -14.422 1 96.06 277 VAL A C 1
ATOM 2122 O O . VAL A 1 277 ? -11.57 -4.008 -14.062 1 96.06 277 VAL A O 1
ATOM 2125 N N . ALA A 1 278 ? -13.461 -2.809 -13.766 1 95.38 278 ALA A N 1
ATOM 2126 C CA . ALA A 1 278 ? -12.977 -2.051 -12.609 1 95.38 278 ALA A CA 1
ATOM 2127 C C . ALA A 1 278 ? -13.242 -2.805 -11.312 1 95.38 278 ALA A C 1
ATOM 2129 O O . ALA A 1 278 ? -13.883 -2.273 -10.398 1 95.38 278 ALA A O 1
ATOM 2130 N N . ARG A 1 279 ? -12.781 -4.004 -11.25 1 96.88 279 ARG A N 1
ATOM 2131 C CA . ARG A 1 279 ? -12.797 -4.91 -10.109 1 96.88 279 ARG A CA 1
ATOM 2132 C C . ARG A 1 279 ? -11.516 -5.73 -10.031 1 96.88 279 ARG A C 1
ATOM 2134 O O . ARG A 1 279 ? -10.789 -5.84 -11.023 1 96.88 279 ARG A O 1
ATOM 2141 N N . GLY A 1 280 ? -11.227 -6.273 -8.898 1 97.75 280 GLY A N 1
ATOM 2142 C CA . GLY A 1 280 ? -9.969 -6.969 -8.656 1 97.75 280 GLY A CA 1
ATOM 2143 C C . GLY A 1 280 ? -9.938 -8.367 -9.234 1 97.75 280 GLY A C 1
ATOM 2144 O O . GLY A 1 280 ? -9.305 -9.266 -8.672 1 97.75 280 GLY A O 1
ATOM 2145 N N . ILE A 1 281 ? -10.594 -8.648 -10.375 1 98.06 281 ILE A N 1
ATOM 2146 C CA . ILE A 1 281 ? -10.664 -10.008 -10.898 1 98.06 281 ILE A CA 1
ATOM 2147 C C . ILE A 1 281 ? -9.906 -10.086 -12.219 1 98.06 281 ILE A C 1
ATOM 2149 O O . ILE A 1 281 ? -9.922 -11.125 -12.891 1 98.06 281 ILE A O 1
ATOM 2153 N N . ASN A 1 282 ? -9.25 -9 -12.695 1 98.62 282 ASN A N 1
ATOM 2154 C CA . ASN A 1 282 ? -8.531 -8.992 -13.961 1 98.62 282 ASN A CA 1
ATOM 2155 C C . ASN A 1 282 ? -7.285 -9.875 -13.898 1 98.62 282 ASN A C 1
ATOM 2157 O O . ASN A 1 282 ? -6.691 -10.047 -12.836 1 98.62 282 ASN A O 1
ATOM 2161 N N . VAL A 1 283 ? -6.902 -10.438 -15.039 1 98.56 283 VAL A N 1
ATOM 2162 C CA . VAL A 1 283 ? -5.754 -11.336 -15.141 1 98.56 283 VAL A CA 1
ATOM 2163 C C . VAL A 1 283 ? -4.68 -10.703 -16.016 1 98.56 283 VAL A C 1
ATOM 2165 O O . VAL A 1 283 ? -4.973 -10.219 -17.125 1 98.56 283 VAL A O 1
ATOM 2168 N N . VAL A 1 284 ? -3.52 -10.695 -15.555 1 98.06 284 VAL A N 1
ATOM 2169 C CA . VAL A 1 284 ? -2.412 -10.195 -16.359 1 98.06 284 VAL A CA 1
ATOM 2170 C C . VAL A 1 284 ? -1.923 -11.289 -17.312 1 98.06 284 VAL A C 1
ATOM 2172 O O . VAL A 1 284 ? -2.139 -12.477 -17.047 1 98.06 284 VAL A O 1
ATOM 2175 N N . LYS A 1 285 ? -1.237 -10.898 -18.375 1 97.62 285 LYS A N 1
ATOM 2176 C CA . LYS A 1 285 ? -0.833 -11.797 -19.453 1 97.62 285 LYS A CA 1
ATOM 2177 C C . LYS A 1 285 ? 0.022 -12.938 -18.906 1 97.62 285 LYS A C 1
ATOM 2179 O O . LYS A 1 285 ? -0.082 -14.07 -19.391 1 97.62 285 LYS A O 1
ATOM 2184 N N . ALA A 1 286 ? 0.929 -12.695 -17.984 1 94.94 286 ALA A N 1
ATOM 2185 C CA . ALA A 1 286 ? 1.817 -13.719 -17.453 1 94.94 286 ALA A CA 1
ATOM 2186 C C . ALA A 1 286 ? 1.021 -14.859 -16.812 1 94.94 286 ALA A C 1
ATOM 2188 O O . ALA A 1 286 ? 1.372 -16.031 -16.984 1 94.94 286 ALA A O 1
ATOM 2189 N N . TYR A 1 287 ? 0.026 -14.531 -16.109 1 96.19 287 TYR A N 1
ATOM 2190 C CA . TYR A 1 287 ? -0.813 -15.531 -15.445 1 96.19 287 TYR A CA 1
ATOM 2191 C C . TYR A 1 287 ? -1.686 -16.266 -16.453 1 96.19 287 TYR A C 1
ATOM 2193 O O . TYR A 1 287 ? -1.899 -17.469 -16.344 1 96.19 287 TYR A O 1
ATOM 2201 N N . THR A 1 288 ? -2.182 -15.57 -17.422 1 97.81 288 THR A N 1
ATOM 2202 C CA . THR A 1 288 ? -2.91 -16.172 -18.531 1 97.81 288 THR A CA 1
ATOM 2203 C C . THR A 1 288 ? -2.043 -17.203 -19.25 1 97.81 288 THR A C 1
ATOM 2205 O O . THR A 1 288 ? -2.49 -18.328 -19.5 1 97.81 288 THR A O 1
ATOM 2208 N N . ASP A 1 289 ? -0.813 -16.781 -19.547 1 96.81 289 ASP A N 1
ATOM 2209 C CA . ASP A 1 289 ? 0.118 -17.703 -20.203 1 96.81 289 ASP A CA 1
ATOM 2210 C C . ASP A 1 289 ? 0.346 -18.953 -19.359 1 96.81 289 ASP A C 1
ATOM 2212 O O . ASP A 1 289 ? 0.349 -20.062 -19.875 1 96.81 289 ASP A O 1
ATOM 2216 N N . ALA A 1 290 ? 0.558 -18.75 -18.094 1 94.62 290 ALA A N 1
ATOM 2217 C CA . ALA A 1 290 ? 0.902 -19.844 -17.188 1 94.62 290 ALA A CA 1
ATOM 2218 C C . ALA A 1 290 ? -0.223 -20.875 -17.109 1 94.62 290 ALA A C 1
ATOM 2220 O O . ALA A 1 290 ? 0.003 -22.062 -17.328 1 94.62 290 ALA A O 1
ATOM 2221 N N . TYR A 1 291 ? -1.447 -20.453 -16.875 1 95.88 291 TYR A N 1
ATOM 2222 C CA . TYR A 1 291 ? -2.535 -21.391 -16.641 1 95.88 291 TYR A CA 1
ATOM 2223 C C . TYR A 1 291 ? -3.025 -22 -17.953 1 95.88 291 TYR A C 1
ATOM 2225 O O . TYR A 1 291 ? -3.508 -23.125 -17.969 1 95.88 291 TYR A O 1
ATOM 2233 N N . THR A 1 292 ? -2.867 -21.25 -19.047 1 97.19 292 THR A N 1
ATOM 2234 C CA . THR A 1 292 ? -3.189 -21.812 -20.344 1 97.19 292 THR A CA 1
ATOM 2235 C C . THR A 1 292 ? -2.197 -22.922 -20.719 1 97.19 292 THR A C 1
ATOM 2237 O O . THR A 1 292 ? -2.598 -24 -21.125 1 97.19 292 THR A O 1
ATOM 2240 N N . SER A 1 293 ? -0.957 -22.547 -20.594 1 95.56 293 SER A N 1
ATOM 2241 C CA . SER A 1 293 ? 0.082 -23.531 -20.875 1 95.56 293 SER A CA 1
ATOM 2242 C C . SER A 1 293 ? -0.069 -24.766 -20 1 95.56 293 SER A C 1
ATOM 2244 O O . SER A 1 293 ? 0.148 -25.891 -20.453 1 95.56 293 SER A O 1
ATOM 2246 N N . PHE A 1 294 ? -0.31 -24.578 -18.781 1 94.06 294 PHE A N 1
ATOM 2247 C CA . PHE A 1 294 ? -0.533 -25.688 -17.875 1 94.06 294 PHE A CA 1
ATOM 2248 C C . PHE A 1 294 ? -1.65 -26.594 -18.375 1 94.06 294 PHE A C 1
ATOM 2250 O O . PHE A 1 294 ? -1.512 -27.812 -18.391 1 94.06 294 PHE A O 1
ATOM 2257 N N . GLY A 1 295 ? -2.812 -26 -18.75 1 94.75 295 GLY A N 1
ATOM 2258 C CA . GLY A 1 295 ? -3.918 -26.766 -19.297 1 94.75 295 GLY A CA 1
ATOM 2259 C C . GLY A 1 295 ? -3.525 -27.625 -20.484 1 94.75 295 GLY A C 1
ATOM 2260 O O . GLY A 1 295 ? -3.896 -28.797 -20.562 1 94.75 295 GLY A O 1
ATOM 2261 N N . ILE A 1 296 ? -2.736 -27.031 -21.391 1 96.38 296 ILE A N 1
ATOM 2262 C CA . ILE A 1 296 ? -2.262 -27.734 -22.562 1 96.38 296 ILE A CA 1
ATOM 2263 C C . ILE A 1 296 ? -1.386 -28.922 -22.141 1 96.38 296 ILE A C 1
ATOM 2265 O O . ILE A 1 296 ? -1.572 -30.047 -22.609 1 96.38 296 ILE A O 1
ATOM 2269 N N . ARG A 1 297 ? -0.529 -28.672 -21.188 1 93.94 297 ARG A N 1
ATOM 2270 C CA . ARG A 1 297 ? 0.489 -29.625 -20.797 1 93.94 297 ARG A CA 1
ATOM 2271 C C . ARG A 1 297 ? -0.128 -30.781 -20.016 1 93.94 297 ARG A C 1
ATOM 2273 O O . ARG A 1 297 ? 0.438 -31.875 -19.953 1 93.94 297 ARG A O 1
ATOM 2280 N N . CYS A 1 298 ? -1.24 -30.578 -19.422 1 93.25 298 CYS A N 1
ATOM 2281 C CA . CYS A 1 298 ? -1.942 -31.656 -18.75 1 93.25 298 CYS A CA 1
ATOM 2282 C C . CYS A 1 298 ? -2.373 -32.719 -19.734 1 93.25 298 CYS A C 1
ATOM 2284 O O . CYS A 1 298 ? -2.496 -33.906 -19.375 1 93.25 298 CYS A O 1
ATOM 2286 N N . LEU A 1 299 ? -2.541 -32.344 -21 1 95.69 299 LEU A N 1
ATOM 2287 C CA . LEU A 1 299 ? -3.041 -33.281 -22.016 1 95.69 299 LEU A CA 1
ATOM 2288 C C . LEU A 1 299 ? -1.933 -33.656 -22.984 1 95.69 299 LEU A C 1
ATOM 2290 O O . LEU A 1 299 ? -1.866 -34.812 -23.438 1 95.69 299 LEU A O 1
ATOM 2294 N N . ILE A 1 300 ? -1.086 -32.688 -23.25 1 96 300 ILE A N 1
ATOM 2295 C CA . ILE A 1 300 ? -0.062 -32.875 -24.281 1 96 300 ILE A CA 1
ATOM 2296 C C . ILE A 1 300 ? 1.324 -32.781 -23.641 1 96 300 ILE A C 1
ATOM 2298 O O . ILE A 1 300 ? 1.759 -31.703 -23.25 1 96 300 ILE A O 1
ATOM 2302 N N . GLY A 1 301 ? 1.989 -33.875 -23.594 1 94.06 301 GLY A N 1
ATOM 2303 C CA . GLY A 1 301 ? 3.326 -33.875 -23.031 1 94.06 301 GLY A CA 1
ATOM 2304 C C . GLY A 1 301 ? 3.326 -33.812 -21.516 1 94.06 301 GLY A C 1
ATOM 2305 O O . GLY A 1 301 ? 4.148 -33.125 -20.906 1 94.06 301 GLY A O 1
ATOM 2306 N N . ALA A 1 302 ? 2.393 -34.438 -20.859 1 89.75 302 ALA A N 1
ATOM 2307 C CA . ALA A 1 302 ? 2.223 -34.406 -19.406 1 89.75 302 ALA A CA 1
ATOM 2308 C C . ALA A 1 302 ? 3.459 -34.938 -18.703 1 89.75 302 ALA A C 1
ATOM 2310 O O . ALA A 1 302 ? 3.771 -34.531 -17.578 1 89.75 302 ALA A O 1
ATOM 2311 N N . ASP A 1 303 ? 4.246 -35.719 -19.375 1 91.06 303 ASP A N 1
ATOM 2312 C CA . ASP A 1 303 ? 5.41 -36.375 -18.766 1 91.06 303 ASP A CA 1
ATOM 2313 C C . ASP A 1 303 ? 6.691 -35.594 -19.094 1 91.06 303 ASP A C 1
ATOM 2315 O O . ASP A 1 303 ? 7.762 -35.938 -18.578 1 91.06 303 ASP A O 1
ATOM 2319 N N . VAL A 1 304 ? 6.531 -34.625 -19.969 1 92.31 304 VAL A N 1
ATOM 2320 C CA . VAL A 1 304 ? 7.691 -33.812 -20.312 1 92.31 304 VAL A CA 1
ATOM 2321 C C . VAL A 1 304 ? 7.941 -32.75 -19.219 1 92.31 304 VAL A C 1
ATOM 2323 O O . VAL A 1 304 ? 7.031 -32.031 -18.844 1 92.31 304 VAL A O 1
ATOM 2326 N N . PRO A 1 305 ? 9.102 -32.719 -18.656 1 89.5 305 PRO A N 1
ATOM 2327 C CA . PRO A 1 305 ? 9.383 -31.719 -17.625 1 89.5 305 PRO A CA 1
ATOM 2328 C C . PRO A 1 305 ? 9.188 -30.281 -18.141 1 89.5 305 PRO A C 1
ATOM 2330 O O . PRO A 1 305 ? 9.477 -29.984 -19.297 1 89.5 305 PRO A O 1
ATOM 2333 N N . ASN A 1 306 ? 8.695 -29.438 -17.25 1 89.62 306 ASN A N 1
ATOM 2334 C CA . ASN A 1 306 ? 8.531 -28.016 -17.562 1 89.62 306 ASN A CA 1
ATOM 2335 C C . ASN A 1 306 ? 9.875 -27.297 -17.578 1 89.62 306 ASN A C 1
ATOM 2337 O O . ASN A 1 306 ? 10.57 -27.266 -16.562 1 89.62 306 ASN A O 1
ATOM 2341 N N . ASN A 1 307 ? 10.273 -26.734 -18.547 1 93.56 307 ASN A N 1
ATOM 2342 C CA . ASN A 1 307 ? 11.438 -25.875 -18.703 1 93.56 307 ASN A CA 1
ATOM 2343 C C . ASN A 1 307 ? 11.336 -25.047 -19.984 1 93.56 307 ASN A C 1
ATOM 2345 O O . ASN A 1 307 ? 10.289 -25 -20.625 1 93.56 307 ASN A O 1
ATOM 2349 N N . ALA A 1 308 ? 12.328 -24.344 -20.328 1 94.62 308 ALA A N 1
ATOM 2350 C CA . ALA A 1 308 ? 12.305 -23.406 -21.438 1 94.62 308 ALA A CA 1
ATOM 2351 C C . ALA A 1 308 ? 12.016 -24.125 -22.75 1 94.62 308 ALA A C 1
ATOM 2353 O O . ALA A 1 308 ? 11.391 -23.562 -23.656 1 94.62 308 ALA A O 1
ATOM 2354 N N . GLY A 1 309 ? 12.453 -25.375 -22.906 1 95.25 309 GLY A N 1
ATOM 2355 C CA . GLY A 1 309 ? 12.25 -26.141 -24.109 1 95.25 309 GLY A CA 1
ATOM 2356 C C . GLY A 1 309 ? 10.805 -26.547 -24.328 1 95.25 309 GLY A C 1
ATOM 2357 O O . GLY A 1 309 ? 10.211 -26.219 -25.359 1 95.25 309 GLY A O 1
ATOM 2358 N N . SER A 1 310 ? 10.242 -27.188 -23.344 1 94.31 310 SER A N 1
ATOM 2359 C CA . SER A 1 310 ? 8.867 -27.672 -23.453 1 94.31 310 SER A CA 1
ATOM 2360 C C . SER A 1 310 ? 7.875 -26.516 -23.531 1 94.31 310 SER A C 1
ATOM 2362 O O . SER A 1 310 ? 6.898 -26.578 -24.281 1 94.31 310 SER A O 1
ATOM 2364 N N . LEU A 1 311 ? 8.133 -25.406 -22.844 1 92.88 311 LEU A N 1
ATOM 2365 C CA . LEU A 1 311 ? 7.199 -24.281 -22.75 1 92.88 311 LEU A CA 1
ATOM 2366 C C . LEU A 1 311 ? 7.25 -23.438 -24.016 1 92.88 311 LEU A C 1
ATOM 2368 O O . LEU A 1 311 ? 6.281 -22.75 -24.344 1 92.88 311 LEU A O 1
ATOM 2372 N N . SER A 1 312 ? 8.375 -23.516 -24.75 1 94.44 312 SER A N 1
ATOM 2373 C CA . SER A 1 312 ? 8.562 -22.688 -25.922 1 94.44 312 SER A CA 1
ATOM 2374 C C . SER A 1 312 ? 7.633 -23.109 -27.062 1 94.44 312 SER A C 1
ATOM 2376 O O . SER A 1 312 ? 7.418 -22.359 -28 1 94.44 312 SER A O 1
ATOM 2378 N N . LEU A 1 313 ? 7.043 -24.234 -26.938 1 96.94 313 LEU A N 1
ATOM 2379 C CA . LEU A 1 313 ? 6.25 -24.781 -28.031 1 96.94 313 LEU A CA 1
ATOM 2380 C C . LEU A 1 313 ? 4.766 -24.484 -27.828 1 96.94 313 LEU A C 1
ATOM 2382 O O . LEU A 1 313 ? 3.936 -24.859 -28.656 1 96.94 313 LEU A O 1
ATOM 2386 N N . VAL A 1 314 ? 4.387 -23.844 -26.75 1 96.81 314 VAL A N 1
ATOM 2387 C CA . VAL A 1 314 ? 3.027 -23.375 -26.469 1 96.81 314 VAL A CA 1
ATOM 2388 C C . VAL A 1 314 ? 2.979 -21.859 -26.516 1 96.81 314 VAL A C 1
ATOM 2390 O O . VAL A 1 314 ? 3.625 -21.188 -25.703 1 96.81 314 VAL A O 1
ATOM 2393 N N . GLU A 1 315 ? 2.309 -21.297 -27.438 1 96.88 315 GLU A N 1
ATOM 2394 C CA . GLU A 1 315 ? 2.145 -19.844 -27.562 1 96.88 315 GLU A CA 1
ATOM 2395 C C . GLU A 1 315 ? 0.727 -19.422 -27.188 1 96.88 315 GLU A C 1
ATOM 2397 O O . GLU A 1 315 ? -0.247 -20.047 -27.594 1 96.88 315 GLU A O 1
ATOM 2402 N N . VAL A 1 316 ? 0.593 -18.453 -26.359 1 98 316 VAL A N 1
ATOM 2403 C CA . VAL A 1 316 ? -0.701 -17.953 -25.906 1 98 316 VAL A CA 1
ATOM 2404 C C . VAL A 1 316 ? -0.869 -16.5 -26.312 1 98 316 VAL A C 1
ATOM 2406 O O . VAL A 1 316 ? 0.004 -15.664 -26.062 1 98 316 VAL A O 1
ATOM 2409 N N . ALA A 1 317 ? -1.923 -16.156 -27 1 98.44 317 ALA A N 1
ATOM 2410 C CA . ALA A 1 317 ? -2.264 -14.781 -27.375 1 98.44 317 ALA A CA 1
ATOM 2411 C C . ALA A 1 317 ? -3.562 -14.344 -26.703 1 98.44 317 ALA A C 1
ATOM 2413 O O . ALA A 1 317 ? -4.5 -15.133 -26.578 1 98.44 317 ALA A O 1
ATOM 2414 N N . ALA A 1 318 ? -3.66 -13.25 -26.203 1 98.62 318 ALA A N 1
ATOM 2415 C CA . ALA A 1 318 ? -4.836 -12.586 -25.656 1 98.62 318 ALA A CA 1
ATOM 2416 C C . ALA A 1 318 ? -4.812 -11.094 -25.953 1 98.62 318 ALA A C 1
ATOM 2418 O O . ALA A 1 318 ? -3.773 -10.445 -25.828 1 98.62 318 ALA A O 1
ATOM 2419 N N . PRO A 1 319 ? -5.926 -10.445 -26.375 1 98.56 319 PRO A N 1
ATOM 2420 C CA . PRO A 1 319 ? -5.934 -9.023 -26.703 1 98.56 319 PRO A CA 1
ATOM 2421 C C . PRO A 1 319 ? -5.586 -8.133 -25.516 1 98.56 319 PRO A C 1
ATOM 2423 O O . PRO A 1 319 ? -6.102 -8.352 -24.406 1 98.56 319 PRO A O 1
ATOM 2426 N N . GLU A 1 320 ? -4.699 -7.203 -25.75 1 98.06 320 GLU A N 1
ATOM 2427 C CA . GLU A 1 320 ? -4.41 -6.227 -24.703 1 98.06 320 GLU A CA 1
ATOM 2428 C C . GLU A 1 320 ? -5.672 -5.473 -24.297 1 98.06 320 GLU A C 1
ATOM 2430 O O . GLU A 1 320 ? -6.43 -5 -25.141 1 98.06 320 GLU A O 1
ATOM 2435 N N . GLY A 1 321 ? -5.918 -5.371 -23.016 1 97.62 321 GLY A N 1
ATOM 2436 C CA . GLY A 1 321 ? -7.105 -4.695 -22.516 1 97.62 321 GLY A CA 1
ATOM 2437 C C . GLY A 1 321 ? -8.242 -5.645 -22.203 1 97.62 321 GLY A C 1
ATOM 2438 O O . GLY A 1 321 ? -9.227 -5.254 -21.578 1 97.62 321 GLY A O 1
ATOM 2439 N N . SER A 1 322 ? -8.094 -6.891 -22.641 1 98.62 322 SER A N 1
ATOM 2440 C CA . SER A 1 322 ? -9.086 -7.887 -22.25 1 98.62 322 SER A CA 1
ATOM 2441 C C . SER A 1 322 ? -8.914 -8.312 -20.797 1 98.62 322 SER A C 1
ATOM 2443 O O . SER A 1 322 ? -7.895 -7.996 -20.172 1 98.62 322 SER A O 1
ATOM 2445 N N . ILE A 1 323 ? -9.891 -9.047 -20.266 1 98.56 323 ILE A N 1
ATOM 2446 C CA . ILE A 1 323 ? -9.875 -9.523 -18.891 1 98.56 323 ILE A CA 1
ATOM 2447 C C . ILE A 1 323 ? -8.703 -10.477 -18.688 1 98.56 323 ILE A C 1
ATOM 2449 O O . ILE A 1 323 ? -8.266 -10.703 -17.562 1 98.56 323 ILE A O 1
ATOM 2453 N N . LEU A 1 324 ? -8.094 -11.031 -19.797 1 98.81 324 LEU A N 1
ATOM 2454 C CA . LEU A 1 324 ? -7.012 -12.008 -19.719 1 98.81 324 LEU A CA 1
ATOM 2455 C C . LEU A 1 324 ? -5.672 -11.359 -20.047 1 98.81 324 LEU A C 1
ATOM 2457 O O . LEU A 1 324 ? -4.645 -12.039 -20.109 1 98.81 324 LEU A O 1
ATOM 2461 N N . ASN A 1 325 ? -5.633 -10.18 -20.344 1 98.69 325 ASN A N 1
ATOM 2462 C CA . ASN A 1 325 ? -4.461 -9.359 -20.641 1 98.69 325 ASN A CA 1
ATOM 2463 C C . ASN A 1 325 ? -4.668 -7.914 -20.203 1 98.69 325 ASN A C 1
ATOM 2465 O O . ASN A 1 325 ? -4.57 -6.996 -21.016 1 98.69 325 ASN A O 1
ATOM 2469 N N . ALA A 1 326 ? -4.91 -7.832 -18.938 1 98.56 326 ALA A N 1
ATOM 2470 C CA . ALA A 1 326 ? -5.266 -6.539 -18.344 1 98.56 326 ALA A CA 1
ATOM 2471 C C . ALA A 1 326 ? -4.07 -5.59 -18.359 1 98.56 326 ALA A C 1
ATOM 2473 O O . ALA A 1 326 ? -2.938 -6.008 -18.109 1 98.56 326 ALA A O 1
ATOM 2474 N N . ARG A 1 327 ? -4.367 -4.344 -18.594 1 97.69 327 ARG A N 1
ATOM 2475 C CA . ARG A 1 327 ? -3.328 -3.316 -18.609 1 97.69 327 ARG A CA 1
ATOM 2476 C C . ARG A 1 327 ? -3.164 -2.678 -17.234 1 97.69 327 ARG A C 1
ATOM 2478 O O . ARG A 1 327 ? -4.117 -2.605 -16.469 1 97.69 327 ARG A O 1
ATOM 2485 N N . PHE A 1 328 ? -1.965 -2.254 -17 1 97.38 328 PHE A N 1
ATOM 2486 C CA . PHE A 1 328 ? -1.736 -1.393 -15.844 1 97.38 328 PHE A CA 1
ATOM 2487 C C . PHE A 1 328 ? -2.576 -0.125 -15.938 1 97.38 328 PHE A C 1
ATOM 2489 O O . PHE A 1 328 ? -2.699 0.464 -17.016 1 97.38 328 PHE A O 1
ATOM 2496 N N . PRO A 1 329 ? -3.227 0.293 -14.891 1 97.31 329 PRO A N 1
ATOM 2497 C CA . PRO A 1 329 ? -3.146 -0.128 -13.484 1 97.31 329 PRO A CA 1
ATOM 2498 C C . PRO A 1 329 ? -4.383 -0.905 -13.031 1 97.31 329 PRO A C 1
ATOM 2500 O O . PRO A 1 329 ? -4.871 -0.696 -11.922 1 97.31 329 PRO A O 1
ATOM 2503 N N . ALA A 1 330 ? -4.941 -1.801 -13.789 1 98 330 ALA A N 1
ATOM 2504 C CA . ALA A 1 330 ? -6.121 -2.586 -13.438 1 98 330 ALA A CA 1
ATOM 2505 C C . ALA A 1 330 ? -5.922 -3.301 -12.102 1 98 330 ALA A C 1
ATOM 2507 O O . ALA A 1 330 ? -4.793 -3.65 -11.742 1 98 330 ALA A O 1
ATOM 2508 N N . ALA A 1 331 ? -6.992 -3.441 -11.336 1 98.19 331 ALA A N 1
ATOM 2509 C CA . ALA A 1 331 ? -6.953 -4.266 -10.133 1 98.19 331 ALA A CA 1
ATOM 2510 C C . ALA A 1 331 ? -6.879 -5.75 -10.484 1 98.19 331 ALA A C 1
ATOM 2512 O O . ALA A 1 331 ? -7.527 -6.203 -11.43 1 98.19 331 ALA A O 1
ATOM 2513 N N . VAL A 1 332 ? -6.07 -6.555 -9.672 1 98.62 332 VAL A N 1
ATOM 2514 C CA . VAL A 1 332 ? -5.758 -7.902 -10.133 1 98.62 332 VAL A CA 1
ATOM 2515 C C . VAL A 1 332 ? -5.715 -8.859 -8.945 1 98.62 332 VAL A C 1
ATOM 2517 O O . VAL A 1 332 ? -5.23 -9.984 -9.07 1 98.62 332 VAL A O 1
ATOM 2520 N N . THR A 1 333 ? -6.145 -8.523 -7.773 1 98 333 THR A N 1
ATOM 2521 C CA . THR A 1 333 ? -5.953 -9.281 -6.539 1 98 333 THR A CA 1
ATOM 2522 C C . THR A 1 333 ? -6.484 -10.703 -6.684 1 98 333 THR A C 1
ATOM 2524 O O . THR A 1 333 ? -5.797 -11.664 -6.344 1 98 333 THR A O 1
ATOM 2527 N N . ALA A 1 334 ? -7.73 -10.852 -7.211 1 97.75 334 ALA A N 1
ATOM 2528 C CA . ALA A 1 334 ? -8.406 -12.148 -7.301 1 97.75 334 ALA A CA 1
ATOM 2529 C C . ALA A 1 334 ? -8.297 -12.727 -8.711 1 97.75 334 ALA A C 1
ATOM 2531 O O . ALA A 1 334 ? -9.25 -13.328 -9.211 1 97.75 334 ALA A O 1
ATOM 2532 N N . ARG A 1 335 ? -7.164 -12.508 -9.328 1 96.69 335 ARG A N 1
ATOM 2533 C CA . ARG A 1 335 ? -6.922 -12.992 -10.688 1 96.69 335 ARG A CA 1
ATOM 2534 C C . ARG A 1 335 ? -7.121 -14.5 -10.773 1 96.69 335 ARG A C 1
ATOM 2536 O O . ARG A 1 335 ? -7.441 -15.031 -11.836 1 96.69 335 ARG A O 1
ATOM 2543 N N . HIS A 1 336 ? -6.996 -15.242 -9.703 1 94.88 336 HIS A N 1
ATOM 2544 C CA . HIS A 1 336 ? -7.039 -16.703 -9.703 1 94.88 336 HIS A CA 1
ATOM 2545 C C . HIS A 1 336 ? -8.43 -17.203 -10.086 1 94.88 336 HIS A C 1
ATOM 2547 O O . HIS A 1 336 ? -8.562 -18.297 -10.641 1 94.88 336 HIS A O 1
ATOM 2553 N N . ILE A 1 337 ? -9.461 -16.469 -9.859 1 94.88 337 ILE A N 1
ATOM 2554 C CA . ILE A 1 337 ? -10.828 -16.906 -10.102 1 94.88 337 ILE A CA 1
ATOM 2555 C C . IL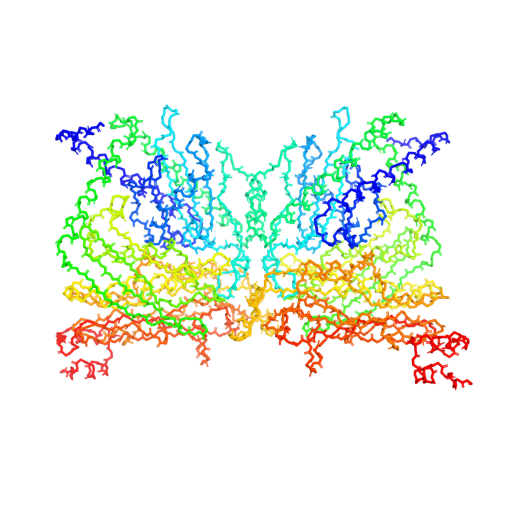E A 1 337 ? -11.031 -17.141 -11.594 1 94.88 337 ILE A C 1
ATOM 2557 O O . ILE A 1 337 ? -11.727 -18.094 -11.992 1 94.88 337 ILE A O 1
ATOM 2561 N N . ILE A 1 338 ? -10.438 -16.328 -12.352 1 97.12 338 ILE A N 1
ATOM 2562 C CA . ILE A 1 338 ? -10.578 -16.438 -13.797 1 97.12 338 ILE A CA 1
ATOM 2563 C C . ILE A 1 338 ? -9.438 -17.266 -14.367 1 97.12 338 ILE A C 1
ATOM 2565 O O . ILE A 1 338 ? -9.656 -18.156 -15.195 1 97.12 338 ILE A O 1
ATOM 2569 N N . GLY A 1 339 ? -8.195 -17 -13.906 1 96.5 339 GLY A N 1
ATOM 2570 C CA . GLY A 1 339 ? -7.039 -17.719 -14.414 1 96.5 339 GLY A CA 1
ATOM 2571 C C . GLY A 1 339 ? -7.172 -19.219 -14.266 1 96.5 339 GLY A C 1
ATOM 2572 O O . GLY A 1 339 ? -6.777 -19.984 -15.164 1 96.5 339 GLY A O 1
ATOM 2573 N N . GLN A 1 340 ? -7.723 -19.672 -13.234 1 96.44 340 GLN A N 1
ATOM 2574 C CA . GLN A 1 340 ? -7.793 -21.109 -12.938 1 96.44 340 GLN A CA 1
ATOM 2575 C C . GLN A 1 340 ? -8.906 -21.781 -13.742 1 96.44 340 GLN A C 1
ATOM 2577 O O . GLN A 1 340 ? -9.031 -23 -13.727 1 96.44 340 GLN A O 1
ATOM 2582 N N . LEU A 1 341 ? -9.656 -21.016 -14.5 1 97.62 341 LEU A N 1
ATOM 2583 C CA . LEU A 1 341 ? -10.672 -21.578 -15.383 1 97.62 341 LEU A CA 1
ATOM 2584 C C . LEU A 1 341 ? -10.125 -21.781 -16.781 1 97.62 341 LEU A C 1
ATOM 2586 O O . LEU A 1 341 ? -10.773 -22.422 -17.625 1 97.62 341 LEU A O 1
ATOM 2590 N N . LEU A 1 342 ? -8.953 -21.297 -17.047 1 97.81 342 LEU A N 1
ATOM 2591 C CA . LEU A 1 342 ? -8.422 -21.297 -18.406 1 97.81 342 LEU A CA 1
ATOM 2592 C C . LEU A 1 342 ? -8.156 -22.719 -18.891 1 97.81 342 LEU A C 1
ATOM 2594 O O . LEU A 1 342 ? -8.352 -23.016 -20.062 1 97.81 342 LEU A O 1
ATOM 2598 N N . PRO A 1 343 ? -7.672 -23.609 -18.047 1 97.12 343 PRO A N 1
ATOM 2599 C CA . PRO A 1 343 ? -7.582 -25 -18.516 1 97.12 343 PRO A CA 1
ATOM 2600 C C . PRO A 1 343 ? -8.906 -25.531 -19.047 1 97.12 343 PRO A C 1
ATOM 2602 O O . PRO A 1 343 ? -8.945 -26.203 -20.078 1 97.12 343 PRO A O 1
ATOM 2605 N N . ASP A 1 344 ? -10 -25.219 -18.375 1 98.06 344 ASP A N 1
ATOM 2606 C CA . ASP A 1 344 ? -11.312 -25.656 -18.844 1 98.06 344 ASP A CA 1
ATOM 2607 C C . ASP A 1 344 ? -11.633 -25.078 -20.219 1 98.06 344 ASP A C 1
ATOM 2609 O O . ASP A 1 344 ? -12.25 -25.734 -21.062 1 98.06 344 ASP A O 1
ATOM 2613 N N . ALA A 1 345 ? -11.258 -23.828 -20.406 1 98.06 345 ALA A N 1
ATOM 2614 C CA . ALA A 1 345 ? -11.469 -23.188 -21.703 1 98.06 345 ALA A CA 1
ATOM 2615 C C . ALA A 1 345 ? -10.727 -23.922 -22.812 1 98.06 345 ALA A C 1
ATOM 2617 O O . ALA A 1 345 ? -11.273 -24.172 -23.891 1 98.06 345 ALA A O 1
ATOM 2618 N N . VAL A 1 346 ? -9.5 -24.344 -22.562 1 97.56 346 VAL A N 1
ATOM 2619 C CA . VAL A 1 346 ? -8.672 -25.031 -23.547 1 97.56 346 VAL A CA 1
ATOM 2620 C C . VAL A 1 346 ? -9.148 -26.469 -23.719 1 97.56 346 VAL A C 1
ATOM 2622 O O . VAL A 1 346 ? -9.141 -27 -24.828 1 97.56 346 VAL A O 1
ATOM 2625 N N . PHE A 1 347 ? -9.555 -27.109 -22.656 1 97.94 347 PHE A N 1
ATOM 2626 C CA . PHE A 1 347 ? -10.062 -28.484 -22.703 1 97.94 347 PHE A CA 1
ATOM 2627 C C . PHE A 1 347 ? -11.273 -28.578 -23.609 1 97.94 347 PHE A C 1
ATOM 2629 O O . PHE A 1 347 ? -11.414 -29.547 -24.359 1 97.94 347 PHE A O 1
ATOM 2636 N N . GLY A 1 348 ? -12.164 -27.562 -23.484 1 98.12 348 GLY A N 1
ATOM 2637 C CA . GLY A 1 348 ? -13.328 -27.547 -24.359 1 98.12 348 GLY A CA 1
ATOM 2638 C C . GLY A 1 348 ? -12.969 -27.578 -25.828 1 98.12 348 GLY A C 1
ATOM 2639 O O . GLY A 1 348 ? -13.625 -28.25 -26.625 1 98.12 348 GLY A O 1
ATOM 2640 N N . ALA A 1 349 ? -11.961 -26.891 -26.219 1 98.38 349 ALA A N 1
ATOM 2641 C CA . ALA A 1 349 ? -11.484 -26.875 -27.594 1 98.38 349 ALA A CA 1
ATOM 2642 C C . ALA A 1 349 ? -10.812 -28.203 -27.953 1 98.38 349 ALA A C 1
ATOM 2644 O O . ALA A 1 349 ? -11.133 -28.797 -28.984 1 98.38 349 ALA A O 1
ATOM 2645 N N . LEU A 1 350 ? -9.914 -28.703 -27.141 1 98.12 350 LEU A N 1
ATOM 2646 C CA . LEU A 1 350 ? -9.117 -29.891 -27.422 1 98.12 350 LEU A CA 1
ATOM 2647 C C . LEU A 1 350 ? -9.992 -31.141 -27.422 1 98.12 350 LEU A C 1
ATOM 2649 O O . LEU A 1 350 ? -9.641 -32.156 -28.031 1 98.12 350 LEU A O 1
ATOM 2653 N N . ARG A 1 351 ? -11.133 -31.109 -26.672 1 97.94 351 ARG A N 1
ATOM 2654 C CA . ARG A 1 351 ? -12.055 -32.25 -26.672 1 97.94 351 ARG A CA 1
ATOM 2655 C C . ARG A 1 351 ? -12.578 -32.531 -28.062 1 97.94 351 ARG A C 1
ATOM 2657 O O . ARG A 1 351 ? -12.828 -33.688 -28.422 1 97.94 351 ARG A O 1
ATOM 2664 N N . GLN A 1 352 ? -12.742 -31.484 -28.922 1 98 352 GLN A N 1
ATOM 2665 C CA . GLN A 1 352 ? -13.195 -31.641 -30.297 1 98 352 GLN A CA 1
ATOM 2666 C C . GLN A 1 352 ? -12.18 -32.438 -31.125 1 98 352 GLN A C 1
ATOM 2668 O O . GLN A 1 352 ? -12.555 -33.125 -32.062 1 98 352 GLN A O 1
ATOM 2673 N N . ALA A 1 353 ? -10.906 -32.312 -30.734 1 97.31 353 ALA A N 1
ATOM 2674 C CA . ALA A 1 353 ? -9.836 -33.031 -31.422 1 97.31 353 ALA A CA 1
ATOM 2675 C C . ALA A 1 353 ? -9.734 -34.469 -30.922 1 97.31 353 ALA A C 1
ATOM 2677 O O . ALA A 1 353 ? -9.562 -35.406 -31.703 1 97.31 353 ALA A O 1
ATOM 2678 N N . ARG A 1 354 ? -9.828 -34.594 -29.609 1 97.12 354 ARG A N 1
ATOM 2679 C CA . ARG A 1 354 ? -9.727 -35.906 -28.953 1 97.12 354 ARG A CA 1
ATOM 2680 C C . ARG A 1 354 ? -10.766 -36.031 -27.844 1 97.12 354 ARG A C 1
ATOM 2682 O O . ARG A 1 354 ? -10.438 -35.906 -26.672 1 97.12 354 ARG A O 1
ATOM 2689 N N . PRO A 1 355 ? -11.984 -36.438 -28.188 1 95.44 355 PRO A N 1
ATOM 2690 C CA . PRO A 1 355 ? -13.047 -36.531 -27.188 1 95.44 355 PRO A CA 1
ATOM 2691 C C . PRO A 1 355 ? -12.766 -37.656 -26.156 1 95.44 355 PRO A C 1
ATOM 2693 O O . PRO A 1 355 ? -13.344 -37.625 -25.062 1 95.44 355 PRO A O 1
ATOM 2696 N N . ASP A 1 356 ? -11.828 -38.5 -26.406 1 93.12 356 ASP A N 1
ATOM 2697 C CA . ASP A 1 356 ? -11.539 -39.656 -25.578 1 93.12 356 ASP A CA 1
ATOM 2698 C C . ASP A 1 356 ? -10.5 -39.344 -24.5 1 93.12 356 ASP A C 1
ATOM 2700 O O . ASP A 1 356 ? -10.242 -40.156 -23.609 1 93.12 356 ASP A O 1
ATOM 2704 N N . GLN A 1 357 ? -10.016 -38.094 -24.516 1 95.5 357 GLN A N 1
ATOM 2705 C CA . GLN A 1 357 ? -8.836 -37.875 -23.688 1 95.5 357 GLN A CA 1
ATOM 2706 C C . GLN A 1 357 ? -9.016 -36.656 -22.781 1 95.5 357 GLN A C 1
ATOM 2708 O O . GLN A 1 357 ? -8.141 -36.375 -21.969 1 95.5 357 GLN A O 1
ATOM 2713 N N . VAL A 1 358 ? -10.062 -35.969 -22.859 1 97.69 358 VAL A N 1
ATOM 2714 C CA . VAL A 1 358 ? -10.164 -34.688 -22.219 1 97.69 358 VAL A CA 1
ATOM 2715 C C . VAL A 1 358 ? -11.219 -34.719 -21.109 1 97.69 358 VAL A C 1
ATOM 2717 O O . VAL A 1 358 ? -12.344 -35.156 -21.344 1 97.69 358 VAL A O 1
ATOM 2720 N N . PRO A 1 359 ? -10.953 -34.25 -19.875 1 97.69 359 PRO A N 1
ATOM 2721 C CA . PRO A 1 359 ? -11.93 -34.219 -18.781 1 97.69 359 PRO A CA 1
ATOM 2722 C C . PRO A 1 359 ? -13.031 -33.188 -19 1 97.69 359 PRO A C 1
ATOM 2724 O O . PRO A 1 359 ? -12.898 -32.312 -19.859 1 97.69 359 PRO A O 1
ATOM 2727 N N . ALA A 1 360 ? -14.172 -33.375 -18.234 1 98.44 360 ALA A N 1
ATOM 2728 C CA . ALA A 1 360 ? -15.195 -32.344 -18.156 1 98.44 360 ALA A CA 1
ATOM 2729 C C . ALA A 1 360 ? -14.703 -31.141 -17.344 1 98.44 360 ALA A C 1
ATOM 2731 O O . ALA A 1 360 ? -13.578 -31.141 -16.844 1 98.44 360 ALA A O 1
ATOM 2732 N N . GLU A 1 361 ? -15.5 -30.078 -17.312 1 98.25 361 GLU A N 1
ATOM 2733 C CA . GLU A 1 361 ? -15.148 -28.891 -16.547 1 98.25 361 GLU A CA 1
ATOM 2734 C C . GLU A 1 361 ? -15.188 -29.188 -15.047 1 98.25 361 GLU A C 1
ATOM 2736 O O . GLU A 1 361 ? -15.984 -30 -14.586 1 98.25 361 GLU A O 1
ATOM 2741 N N . GLY A 1 362 ? -14.328 -28.641 -14.227 1 97.75 362 GLY A N 1
ATOM 2742 C CA . GLY A 1 362 ? -14.336 -28.719 -12.773 1 97.75 362 GLY A CA 1
ATOM 2743 C C . GLY A 1 362 ? -14.688 -27.391 -12.109 1 97.75 362 GLY A C 1
ATOM 2744 O O . GLY A 1 362 ? -15.031 -26.422 -12.781 1 97.75 362 GLY A O 1
ATOM 2745 N N . ALA A 1 363 ? -14.711 -27.422 -10.742 1 95.81 363 ALA A N 1
ATOM 2746 C CA . ALA A 1 363 ? -14.82 -26.172 -10 1 95.81 363 ALA A CA 1
ATOM 2747 C C . ALA A 1 363 ? -13.711 -25.203 -10.398 1 95.81 363 ALA A C 1
ATOM 2749 O O . ALA A 1 363 ? -13.953 -24 -10.578 1 95.81 363 ALA A O 1
ATOM 2750 N N . SER A 1 364 ? -12.469 -25.766 -10.578 1 92.94 364 SER A N 1
ATOM 2751 C CA . SER A 1 364 ? -11.273 -25.125 -11.117 1 92.94 364 SER A CA 1
ATOM 2752 C C . SER A 1 364 ? -10.797 -24 -10.211 1 92.94 364 SER A C 1
ATOM 2754 O O . SER A 1 364 ? -9.758 -24.109 -9.555 1 92.94 364 SER A O 1
ATOM 2756 N N . SER A 1 365 ? -11.602 -22.922 -9.961 1 92.5 365 SER A N 1
ATOM 2757 C CA . SER A 1 365 ? -11.195 -21.828 -9.094 1 92.5 365 SER A CA 1
ATOM 2758 C C . SER A 1 365 ? -11.234 -22.234 -7.625 1 92.5 365 SER A C 1
ATOM 2760 O O . SER A 1 365 ? -12.141 -22.953 -7.199 1 92.5 365 SER A O 1
ATOM 2762 N N . LEU A 1 366 ? -10.281 -21.781 -6.867 1 92.88 366 LEU A N 1
ATOM 2763 C CA . LEU A 1 366 ? -10.242 -22.031 -5.43 1 92.88 366 LEU A CA 1
ATOM 2764 C C . LEU A 1 366 ? -11.352 -21.281 -4.711 1 92.88 366 LEU A C 1
ATOM 2766 O O . LEU A 1 366 ? -11.672 -20.156 -5.074 1 92.88 366 LEU A O 1
ATOM 2770 N N . TRP A 1 367 ? -11.875 -21.953 -3.787 1 94.88 367 TRP A N 1
ATOM 2771 C CA . TRP A 1 367 ? -12.867 -21.359 -2.891 1 94.88 367 TRP A CA 1
ATOM 2772 C C . TRP A 1 367 ? -12.273 -21.125 -1.503 1 94.88 367 TRP A C 1
ATOM 2774 O O . TRP A 1 367 ? -12.766 -21.688 -0.515 1 94.88 367 TRP A O 1
ATOM 2784 N N . ASN A 1 368 ? -11.289 -20.328 -1.453 1 94.06 368 ASN A N 1
ATOM 2785 C CA . ASN A 1 368 ? -10.625 -20.016 -0.189 1 94.06 368 ASN A CA 1
ATOM 2786 C C . ASN A 1 368 ? -11.461 -19.078 0.675 1 94.06 368 ASN A C 1
ATOM 2788 O O . ASN A 1 368 ? -11.992 -18.094 0.182 1 94.06 368 ASN A O 1
ATOM 2792 N N . LEU A 1 369 ? -11.609 -19.5 1.929 1 95.38 369 LEU A N 1
ATOM 2793 C CA . LEU A 1 369 ? -12.297 -18.609 2.869 1 95.38 369 LEU A CA 1
ATOM 2794 C C . LEU A 1 369 ? -11.32 -17.609 3.488 1 95.38 369 LEU A C 1
ATOM 2796 O O . LEU A 1 369 ? -10.547 -17.969 4.379 1 95.38 369 LEU A O 1
ATOM 2800 N N . HIS A 1 370 ? -11.367 -16.422 3.014 1 95.94 370 HIS A N 1
ATOM 2801 C CA . HIS A 1 370 ? -10.617 -15.328 3.637 1 95.94 370 HIS A CA 1
ATOM 2802 C C . HIS A 1 370 ? -11.445 -14.641 4.715 1 95.94 370 HIS A C 1
ATOM 2804 O O . HIS A 1 370 ? -12.312 -13.82 4.406 1 95.94 370 HIS A O 1
ATOM 2810 N N . LEU A 1 371 ? -11.172 -14.945 5.938 1 96.81 371 LEU A N 1
ATOM 2811 C CA . LEU A 1 371 ? -11.93 -14.43 7.074 1 96.81 371 LEU A CA 1
ATOM 2812 C C . LEU A 1 371 ? -11.094 -13.438 7.875 1 96.81 371 LEU A C 1
ATOM 2814 O O . LEU A 1 371 ? -9.953 -13.734 8.25 1 96.81 371 LEU A O 1
ATOM 2818 N N . VAL A 1 372 ? -11.648 -12.297 8.062 1 96.44 372 VAL A N 1
ATOM 2819 C CA . VAL A 1 372 ? -10.93 -11.219 8.734 1 96.44 372 VAL A CA 1
ATOM 2820 C C . VAL A 1 372 ? -11.773 -10.688 9.891 1 96.44 372 VAL A C 1
ATOM 2822 O O . VAL A 1 372 ? -12.984 -10.531 9.766 1 96.44 372 VAL A O 1
ATOM 2825 N N . GLY A 1 373 ? -11.133 -10.414 11.016 1 96.19 373 GLY A N 1
ATOM 2826 C CA . GLY A 1 373 ? -11.773 -9.797 12.164 1 96.19 373 GLY A CA 1
ATOM 2827 C C . GLY A 1 373 ? -10.93 -8.711 12.805 1 96.19 373 GLY A C 1
ATOM 2828 O O . GLY A 1 373 ? -9.734 -8.586 12.508 1 96.19 373 GLY A O 1
ATOM 2829 N N . GLY A 1 374 ? -11.586 -7.828 13.609 1 95.69 374 GLY A N 1
ATOM 2830 C CA . GLY A 1 374 ? -10.875 -6.738 14.258 1 95.69 374 GLY A CA 1
ATOM 2831 C C . GLY A 1 374 ? -10.578 -5.582 13.32 1 95.69 374 GLY A C 1
ATOM 2832 O O . GLY A 1 374 ? -9.664 -4.797 13.578 1 95.69 374 GLY A O 1
ATOM 2833 N N . GLU A 1 375 ? -11.195 -5.531 12.234 1 95.44 375 GLU A N 1
ATOM 2834 C CA . GLU A 1 375 ? -11.023 -4.492 11.219 1 95.44 375 GLU A CA 1
ATOM 2835 C C . GLU A 1 375 ? -12.367 -3.896 10.812 1 95.44 375 GLU A C 1
ATOM 2837 O O . GLU A 1 375 ? -13.398 -4.582 10.844 1 95.44 375 GLU A O 1
ATOM 2842 N N . PRO A 1 376 ? -12.352 -2.625 10.469 1 96.06 376 PRO A N 1
ATOM 2843 C CA . PRO A 1 376 ? -13.602 -2.004 10.031 1 96.06 376 PRO A CA 1
ATOM 2844 C C . PRO A 1 376 ? -14.016 -2.426 8.625 1 96.06 376 PRO A C 1
ATOM 2846 O O . PRO A 1 376 ? -13.188 -2.93 7.859 1 96.06 376 PRO A O 1
ATOM 2849 N N . LEU A 1 377 ? -15.273 -2.271 8.344 1 96.12 377 LEU A N 1
ATOM 2850 C CA . LEU A 1 377 ? -15.852 -2.623 7.047 1 96.12 377 LEU A CA 1
ATOM 2851 C C . LEU A 1 377 ? -16.656 -1.459 6.477 1 96.12 377 LEU A C 1
ATOM 2853 O O . LEU A 1 377 ? -17.484 -0.878 7.168 1 96.12 377 LEU A O 1
ATOM 2857 N N . ALA A 1 378 ? -16.312 -1.135 5.223 1 90.5 378 ALA A N 1
ATOM 2858 C CA . ALA A 1 378 ? -17.062 -0.065 4.559 1 90.5 378 ALA A CA 1
ATOM 2859 C C . ALA A 1 378 ? -18.547 -0.391 4.492 1 90.5 378 ALA A C 1
ATOM 2861 O O . ALA A 1 378 ? -18.938 -1.521 4.176 1 90.5 378 ALA A O 1
ATOM 2862 N N . GLY A 1 379 ? -19.375 0.591 4.746 1 89.25 379 GLY A N 1
ATOM 2863 C CA . GLY A 1 379 ? -20.812 0.415 4.621 1 89.25 379 GLY A CA 1
ATOM 2864 C C . GLY A 1 379 ? -21.453 -0.156 5.871 1 89.25 379 GLY A C 1
ATOM 2865 O O . GLY A 1 379 ? -22.688 -0.191 5.988 1 89.25 379 GLY A O 1
ATOM 2866 N N . ALA A 1 380 ? -20.703 -0.68 6.828 1 94.81 380 ALA A N 1
ATOM 2867 C CA . ALA A 1 380 ? -21.25 -1.221 8.07 1 94.81 380 ALA A CA 1
ATOM 2868 C C . ALA A 1 380 ? -21.859 -0.118 8.922 1 94.81 380 ALA A C 1
ATOM 2870 O O . ALA A 1 380 ? -21.375 1.017 8.93 1 94.81 380 ALA A O 1
ATOM 2871 N N . THR A 1 381 ? -22.938 -0.488 9.648 1 93.94 381 THR A N 1
ATOM 2872 C CA . THR A 1 381 ? -23.516 0.431 10.617 1 93.94 381 THR A CA 1
ATOM 2873 C C . THR A 1 381 ? -22.594 0.612 11.82 1 93.94 381 THR A C 1
ATOM 2875 O O . THR A 1 381 ? -21.625 -0.116 11.969 1 93.94 381 THR A O 1
ATOM 2878 N N . GLN A 1 382 ? -22.906 1.566 12.633 1 90.19 382 GLN A N 1
ATOM 2879 C CA . GLN A 1 382 ? -22.109 1.816 13.828 1 90.19 382 GLN A CA 1
ATOM 2880 C C . GLN A 1 382 ? -22.047 0.582 14.719 1 90.19 382 GLN A C 1
ATOM 2882 O O . GLN A 1 382 ? -20.984 0.231 15.234 1 90.19 382 GLN A O 1
ATOM 2887 N N . ASP A 1 383 ? -23.188 -0.062 14.867 1 94 383 ASP A N 1
ATOM 2888 C CA . ASP A 1 383 ? -23.234 -1.253 15.711 1 94 383 ASP A CA 1
ATOM 2889 C C . ASP A 1 383 ? -22.422 -2.393 15.109 1 94 383 ASP A C 1
ATOM 2891 O O . ASP A 1 383 ? -21.734 -3.115 15.828 1 94 383 ASP A O 1
ATOM 2895 N N . GLU A 1 384 ? -22.562 -2.529 13.844 1 95.56 384 GLU A N 1
ATOM 2896 C CA . GLU A 1 384 ? -21.781 -3.553 13.148 1 95.56 384 GLU A CA 1
ATOM 2897 C C . GLU A 1 384 ? -20.297 -3.273 13.25 1 95.56 384 GLU A C 1
ATOM 2899 O O . GLU A 1 384 ? -19.5 -4.195 13.445 1 95.56 384 GLU A O 1
ATOM 2904 N N . GLN A 1 385 ? -19.969 -2.004 13.133 1 95.25 385 GLN A N 1
ATOM 2905 C CA . GLN A 1 385 ? -18.578 -1.599 13.266 1 95.25 385 GLN A CA 1
ATOM 2906 C C . GLN A 1 385 ? -18.031 -1.937 14.656 1 95.25 385 GLN A C 1
ATOM 2908 O O . GLN A 1 385 ? -16.922 -2.436 14.789 1 95.25 385 GLN A O 1
ATOM 2913 N N . ARG A 1 386 ? -18.812 -1.68 15.68 1 93.56 386 ARG A N 1
ATOM 2914 C CA . ARG A 1 386 ? -18.422 -1.99 17.047 1 93.56 386 ARG A CA 1
ATOM 2915 C C . ARG A 1 386 ? -18.203 -3.488 17.234 1 93.56 386 ARG A C 1
ATOM 2917 O O . ARG A 1 386 ? -17.234 -3.908 17.875 1 93.56 386 ARG A O 1
ATOM 2924 N N . ALA A 1 387 ? -19.047 -4.242 16.625 1 96.94 387 ALA A N 1
ATOM 2925 C CA . ALA A 1 387 ? -18.938 -5.695 16.719 1 96.94 387 ALA A CA 1
ATOM 2926 C C . ALA A 1 387 ? -17.688 -6.199 15.984 1 96.94 387 ALA A C 1
ATOM 2928 O O . ALA A 1 387 ? -17.047 -7.148 16.438 1 96.94 387 ALA A O 1
ATOM 2929 N N . LEU A 1 388 ? -17.438 -5.648 14.867 1 97 388 LEU A N 1
ATOM 2930 C CA . LEU A 1 388 ? -16.281 -6.02 14.07 1 97 388 LEU A CA 1
ATOM 2931 C C . LEU A 1 388 ? -14.984 -5.727 14.828 1 97 388 LEU A C 1
ATOM 2933 O O . LEU A 1 388 ? -14.023 -6.492 14.734 1 97 388 LEU A O 1
ATOM 2937 N N . LEU A 1 389 ? -14.992 -4.664 15.562 1 94.31 389 LEU A N 1
ATOM 2938 C CA . LEU A 1 389 ? -13.789 -4.211 16.25 1 94.31 389 LEU A CA 1
ATOM 2939 C C . LEU A 1 389 ? -13.727 -4.781 17.656 1 94.31 389 LEU A C 1
ATOM 2941 O O . LEU A 1 389 ? -12.758 -4.539 18.391 1 94.31 389 LEU A O 1
ATOM 2945 N N . ALA A 1 390 ? -14.719 -5.551 18.078 1 92.25 390 ALA A N 1
ATOM 2946 C CA . ALA A 1 390 ? -14.797 -6.09 19.422 1 92.25 390 ALA A CA 1
ATOM 2947 C C . ALA A 1 390 ? -13.828 -7.254 19.609 1 92.25 390 ALA A C 1
ATOM 2949 O O . ALA A 1 390 ? -13.297 -7.461 20.703 1 92.25 390 ALA A O 1
ATOM 2950 N N . GLY A 1 391 ? -13.633 -7.984 18.609 1 91.62 391 GLY A N 1
ATOM 2951 C CA . GLY A 1 391 ? -12.734 -9.125 18.703 1 91.62 391 GLY A CA 1
ATOM 2952 C C . GLY A 1 391 ? -11.312 -8.789 18.312 1 91.62 391 GLY A C 1
ATOM 2953 O O . GLY A 1 391 ? -11.031 -7.684 17.844 1 91.62 391 GLY A O 1
ATOM 2954 N N . PRO A 1 392 ? -10.438 -9.75 18.609 1 93.81 392 PRO A N 1
ATOM 2955 C CA . PRO A 1 392 ? -9.047 -9.531 18.203 1 93.81 392 PRO A CA 1
ATOM 2956 C C . PRO A 1 392 ? -8.875 -9.445 16.688 1 93.81 392 PRO A C 1
ATOM 2958 O O . PRO A 1 392 ? -9.68 -10.016 15.945 1 93.81 392 PRO A O 1
ATOM 2961 N N . ARG A 1 393 ? -7.855 -8.711 16.328 1 94.31 393 ARG A N 1
ATOM 2962 C CA . ARG A 1 393 ? -7.512 -8.688 14.914 1 94.31 393 ARG A CA 1
ATOM 2963 C C . ARG A 1 393 ? -6.988 -10.047 14.453 1 94.31 393 ARG A C 1
ATOM 2965 O O . ARG A 1 393 ? -6.16 -10.656 15.133 1 94.31 393 ARG A O 1
ATOM 2972 N N . PHE A 1 394 ? -7.469 -10.57 13.336 1 95 394 PHE A N 1
ATOM 2973 C CA . PHE A 1 394 ? -6.953 -11.781 12.719 1 95 394 PHE A CA 1
ATOM 2974 C C . PHE A 1 394 ? -7.199 -11.781 11.219 1 95 394 PHE A C 1
ATOM 2976 O O . PHE A 1 394 ? -8.039 -11.023 10.719 1 95 394 PHE A O 1
ATOM 2983 N N . ASN A 1 395 ? -6.469 -12.453 10.508 1 94.25 395 ASN A N 1
ATOM 2984 C CA . ASN A 1 395 ? -6.547 -12.727 9.07 1 94.25 395 ASN A CA 1
ATOM 2985 C C . ASN A 1 395 ? -6.305 -14.203 8.773 1 94.25 395 ASN A C 1
ATOM 2987 O O . ASN A 1 395 ? -5.16 -14.664 8.781 1 94.25 395 ASN A O 1
ATOM 2991 N N . ALA A 1 396 ? -7.398 -14.883 8.453 1 93.38 396 ALA A N 1
ATOM 2992 C CA . ALA A 1 396 ? -7.316 -16.328 8.266 1 93.38 396 ALA A CA 1
ATOM 2993 C C . ALA A 1 396 ? -7.684 -16.719 6.836 1 93.38 396 ALA A C 1
ATOM 2995 O O . ALA A 1 396 ? -8.617 -16.156 6.254 1 93.38 396 ALA A O 1
ATOM 2996 N N . VAL A 1 397 ? -6.945 -17.641 6.293 1 91.94 397 VAL A N 1
ATOM 2997 C CA . VAL A 1 397 ? -7.27 -18.203 4.98 1 91.94 397 VAL A CA 1
ATOM 2998 C C . VAL A 1 397 ? -7.426 -19.719 5.09 1 91.94 397 VAL A C 1
ATOM 3000 O O . VAL A 1 397 ? -6.496 -20.422 5.5 1 91.94 397 VAL A O 1
ATOM 3003 N N . SER A 1 398 ? -8.57 -20.141 4.828 1 91.75 398 SER A N 1
ATOM 3004 C CA . SER A 1 398 ? -8.812 -21.578 4.68 1 91.75 398 SER A CA 1
ATOM 3005 C C . SER A 1 398 ? -8.844 -21.984 3.209 1 91.75 398 SER A C 1
ATOM 3007 O O . SER A 1 398 ? -9.633 -21.453 2.43 1 91.75 398 SER A O 1
ATOM 3009 N N . PHE A 1 399 ? -7.988 -22.922 2.82 1 90.31 399 PHE A N 1
ATOM 3010 C CA . PHE A 1 399 ? -7.953 -23.406 1.445 1 90.31 399 PHE A CA 1
ATOM 3011 C C . PHE A 1 399 ? -9.008 -24.484 1.224 1 90.31 399 PHE A C 1
ATOM 3013 O O . PHE A 1 399 ? -9.016 -25.5 1.924 1 90.31 399 PHE A O 1
ATOM 3020 N N . SER A 1 400 ? -9.906 -24.188 0.387 1 91.75 400 SER A N 1
ATOM 3021 C CA . SER A 1 400 ? -10.961 -25.125 0.023 1 91.75 400 SER A CA 1
ATOM 3022 C C . SER A 1 400 ? -11.18 -25.156 -1.486 1 91.75 400 SER A C 1
ATOM 3024 O O . SER A 1 400 ? -10.758 -24.25 -2.199 1 91.75 400 SER A O 1
ATOM 3026 N N . THR A 1 401 ? -11.758 -26.281 -1.951 1 91.19 401 THR A N 1
ATOM 3027 C CA . THR A 1 401 ? -12.008 -26.438 -3.379 1 91.19 401 THR A CA 1
ATOM 3028 C C . THR A 1 401 ? -13.281 -27.25 -3.613 1 91.19 401 THR A C 1
ATOM 3030 O O . THR A 1 401 ? -13.844 -27.828 -2.676 1 91.19 401 THR A O 1
ATOM 3033 N N . GLY A 1 402 ? -13.719 -27.141 -4.887 1 96.5 402 GLY A N 1
ATOM 3034 C CA . GLY A 1 402 ? -14.836 -27.953 -5.312 1 96.5 402 GLY A CA 1
ATOM 3035 C C . GLY A 1 402 ? -14.406 -29.234 -6.004 1 96.5 402 GLY A C 1
ATOM 3036 O O . GLY A 1 402 ? -13.344 -29.781 -5.711 1 96.5 402 GLY A O 1
ATOM 3037 N N . GLY A 1 403 ? -15.383 -29.781 -6.711 1 97.88 403 GLY A N 1
ATOM 3038 C CA . GLY A 1 403 ? -15.102 -31.031 -7.402 1 97.88 403 GLY A CA 1
ATOM 3039 C C . GLY A 1 403 ? -14.469 -30.828 -8.766 1 97.88 403 GLY A C 1
ATOM 3040 O O . GLY A 1 403 ? -14.805 -29.875 -9.477 1 97.88 403 GLY A O 1
ATOM 3041 N N . THR A 1 404 ? -13.492 -31.734 -9.156 1 97.94 404 THR A N 1
ATOM 3042 C CA . THR A 1 404 ? -12.945 -31.719 -10.508 1 97.94 404 THR A CA 1
ATOM 3043 C C . THR A 1 404 ? -13.93 -32.312 -11.5 1 97.94 404 THR A C 1
ATOM 3045 O O . THR A 1 404 ? -14.891 -32.969 -11.109 1 97.94 404 THR A O 1
ATOM 3048 N N . GLY A 1 405 ? -13.742 -32.031 -12.75 1 98.25 405 GLY A N 1
ATOM 3049 C CA . GLY A 1 405 ? -14.523 -32.688 -13.781 1 98.25 405 GLY A CA 1
ATOM 3050 C C . GLY A 1 405 ? -14.258 -34.156 -13.875 1 98.25 405 GLY A C 1
ATOM 3051 O O . GLY A 1 405 ? -13.172 -34.625 -13.539 1 98.25 405 GLY A O 1
ATOM 3052 N N . ALA A 1 406 ? -15.367 -34.812 -14.336 1 98.69 406 ALA A N 1
ATOM 3053 C CA . ALA A 1 406 ? -15.156 -36.25 -14.648 1 98.69 406 ALA A CA 1
ATOM 3054 C C . ALA A 1 406 ? -14.047 -36.406 -15.672 1 98.69 406 ALA A C 1
ATOM 3056 O O . ALA A 1 406 ? -13.891 -35.594 -16.578 1 98.69 406 ALA A O 1
ATOM 3057 N N . ARG A 1 407 ? -13.203 -37.5 -15.492 1 97.81 407 ARG A N 1
ATOM 3058 C CA . ARG A 1 407 ? -12.062 -37.812 -16.359 1 97.81 407 ARG A CA 1
ATOM 3059 C C . ARG A 1 407 ? -12.375 -39 -17.281 1 97.81 407 ARG A C 1
ATOM 3061 O O . ARG A 1 407 ? -13.289 -39.781 -17.016 1 97.81 407 ARG A O 1
ATOM 3068 N N . PRO A 1 408 ? -11.68 -39.031 -18.422 1 96.94 408 PRO A N 1
ATOM 3069 C CA . PRO A 1 408 ? -11.883 -40.219 -19.281 1 96.94 408 PRO A CA 1
ATOM 3070 C C . PRO A 1 408 ? -11.734 -41.531 -18.516 1 96.94 408 PRO A C 1
ATOM 3072 O O . PRO A 1 408 ? -10.641 -41.844 -18.047 1 96.94 408 PRO A O 1
ATOM 3075 N N . GLY A 1 409 ? -12.781 -42.219 -18.391 1 96.38 409 GLY A N 1
ATOM 3076 C CA . GLY A 1 409 ? -12.805 -43.531 -17.766 1 96.38 409 GLY A CA 1
ATOM 3077 C C . GLY A 1 409 ? -12.875 -43.469 -16.25 1 96.38 409 GLY A C 1
ATOM 3078 O O . GLY A 1 409 ? -13 -44.5 -15.594 1 96.38 409 GLY A O 1
ATOM 3079 N N . LYS A 1 410 ? -12.852 -42.25 -15.625 1 97.75 410 LYS A N 1
ATOM 3080 C CA . LYS A 1 410 ? -12.828 -42.156 -14.172 1 97.75 410 LYS A CA 1
ATOM 3081 C C . LYS A 1 410 ? -13.688 -40.969 -13.703 1 97.75 410 LYS A C 1
ATOM 3083 O O . LYS A 1 410 ? -13.805 -39.969 -14.391 1 97.75 410 LYS A O 1
ATOM 3088 N N . ASP A 1 411 ? -14.297 -41.125 -12.5 1 98.38 411 ASP A N 1
ATOM 3089 C CA . ASP A 1 411 ? -15 -40 -11.867 1 98.38 411 ASP A CA 1
ATOM 3090 C C . ASP A 1 411 ? -14.055 -38.844 -11.562 1 98.38 411 ASP A C 1
ATOM 3092 O O . ASP A 1 411 ? -12.836 -39.031 -11.531 1 98.38 411 ASP A O 1
ATOM 3096 N N . GLY A 1 412 ? -14.641 -37.656 -11.547 1 98.25 412 GLY A N 1
ATOM 3097 C CA . GLY A 1 412 ? -13.859 -36.531 -11.055 1 98.25 412 GLY A CA 1
ATOM 3098 C C . GLY A 1 412 ? -13.43 -36.688 -9.609 1 98.25 412 GLY A C 1
ATOM 3099 O O . GLY A 1 412 ? -14.039 -37.438 -8.852 1 98.25 412 GLY A O 1
ATOM 3100 N N . LEU A 1 413 ? -12.391 -36.031 -9.172 1 96.88 413 LEU A N 1
ATOM 3101 C CA . LEU A 1 413 ? -11.922 -36.062 -7.789 1 96.88 413 LEU A CA 1
ATOM 3102 C C . LEU A 1 413 ? -12.711 -35.062 -6.938 1 96.88 413 LEU A C 1
ATOM 3104 O O . LEU A 1 413 ? -12.891 -33.906 -7.332 1 96.88 413 LEU A O 1
ATOM 3108 N N . SER A 1 414 ? -13.25 -35.531 -5.805 1 96.81 414 SER A N 1
ATOM 3109 C CA . SER A 1 414 ? -14.031 -34.688 -4.922 1 96.81 414 SER A CA 1
ATOM 3110 C C . SER A 1 414 ? -13.125 -33.781 -4.086 1 96.81 414 SER A C 1
ATOM 3112 O O . SER A 1 414 ? -12.094 -34.219 -3.582 1 96.81 414 SER A O 1
ATOM 3114 N N . VAL A 1 415 ? -13.508 -32.531 -3.971 1 94.81 415 VAL A N 1
ATOM 3115 C CA . VAL A 1 415 ? -12.867 -31.531 -3.109 1 94.81 415 VAL A CA 1
ATOM 3116 C C . VAL A 1 415 ? -11.359 -31.547 -3.334 1 94.81 415 VAL A C 1
ATOM 3118 O O . VAL A 1 415 ? -10.586 -31.688 -2.383 1 94.81 415 VAL A O 1
ATOM 3121 N N . THR A 1 416 ? -10.984 -31.516 -4.574 1 90 416 THR A N 1
ATOM 3122 C CA . THR A 1 416 ? -9.578 -31.562 -4.957 1 90 416 THR A CA 1
ATOM 3123 C C . THR A 1 416 ? -9.18 -30.328 -5.754 1 90 416 THR A C 1
ATOM 3125 O O . THR A 1 416 ? -9.867 -29.953 -6.707 1 90 416 THR A O 1
ATOM 3128 N N . SER A 1 417 ? -8.07 -29.797 -5.258 1 84.56 417 SER A N 1
ATOM 3129 C CA . SER A 1 417 ? -7.613 -28.547 -5.863 1 84.56 417 SER A CA 1
ATOM 3130 C C . SER A 1 417 ? -6.984 -28.797 -7.23 1 84.56 417 SER A C 1
ATOM 3132 O O . SER A 1 417 ? -5.848 -29.25 -7.324 1 84.56 417 SER A O 1
ATOM 3134 N N . TYR A 1 418 ? -7.664 -28.578 -8.188 1 87.56 418 TYR A N 1
ATOM 3135 C CA . TYR A 1 418 ? -7.238 -28.5 -9.586 1 87.56 418 TYR A CA 1
ATOM 3136 C C . TYR A 1 418 ? -7.812 -27.25 -10.258 1 87.56 418 TYR A C 1
ATOM 3138 O O . TYR A 1 418 ? -9.008 -26.984 -10.148 1 87.56 418 TYR A O 1
ATOM 3146 N N . PRO A 1 419 ? -6.902 -26.5 -10.797 1 89.62 419 PRO A N 1
ATOM 3147 C CA . PRO A 1 419 ? -5.52 -26.656 -11.25 1 89.62 419 PRO A CA 1
ATOM 3148 C C . PRO A 1 419 ? -4.5 -26.094 -10.258 1 89.62 419 PRO A C 1
ATOM 3150 O O . PRO A 1 419 ? -3.299 -26.094 -10.531 1 89.62 419 PRO A O 1
ATOM 3153 N N . SER A 1 420 ? -4.82 -25.531 -9.195 1 78.56 420 SER A N 1
ATOM 3154 C CA . SER A 1 420 ? -3.92 -24.812 -8.305 1 78.56 420 SER A CA 1
ATOM 3155 C C . SER A 1 420 ? -2.939 -25.75 -7.617 1 78.56 420 SER A C 1
ATOM 3157 O O . SER A 1 420 ? -1.79 -25.391 -7.363 1 78.56 420 SER A O 1
ATOM 3159 N N . GLY A 1 421 ? -3.283 -26.875 -7.227 1 76.94 421 GLY A N 1
ATOM 3160 C CA . GLY A 1 421 ? -2.428 -27.844 -6.57 1 76.94 421 GLY A CA 1
ATOM 3161 C C . GLY A 1 421 ? -2.217 -27.562 -5.098 1 76.94 421 GLY A C 1
ATOM 3162 O O . GLY A 1 421 ? -1.406 -28.219 -4.441 1 76.94 421 GLY A O 1
ATOM 3163 N N . VAL A 1 422 ? -2.941 -26.641 -4.508 1 78.62 422 VAL A N 1
ATOM 3164 C CA . VAL A 1 422 ? -2.787 -26.297 -3.102 1 78.62 422 VAL A CA 1
ATOM 3165 C C . VAL A 1 422 ? -3.492 -27.344 -2.232 1 78.62 422 VAL A C 1
ATOM 3167 O O . VAL A 1 422 ? -4.418 -28.016 -2.689 1 78.62 422 VAL A O 1
ATOM 3170 N N . ARG A 1 423 ? -3.004 -27.438 -0.987 1 80.38 423 ARG A N 1
ATOM 3171 C CA . ARG A 1 423 ? -3.59 -28.359 -0.02 1 80.38 423 ARG A CA 1
ATOM 3172 C C . ARG A 1 423 ? -4.438 -27.609 1.005 1 80.38 423 ARG A C 1
ATOM 3174 O O . ARG A 1 423 ? -4.281 -26.391 1.183 1 80.38 423 ARG A O 1
ATOM 3181 N N . ASN A 1 424 ? -5.312 -28.406 1.507 1 80.19 424 ASN A N 1
ATOM 3182 C CA . ASN A 1 424 ? -6.113 -27.844 2.592 1 80.19 424 ASN A CA 1
ATOM 3183 C C . ASN A 1 424 ? -5.289 -27.656 3.861 1 80.19 424 ASN A C 1
ATOM 3185 O O . ASN A 1 424 ? -4.32 -28.391 4.09 1 80.19 424 ASN A O 1
ATOM 3189 N N . VAL A 1 425 ? -5.598 -26.688 4.594 1 79 425 VAL A N 1
ATOM 3190 C CA . VAL A 1 425 ? -5.043 -26.5 5.93 1 79 425 VAL A CA 1
ATOM 3191 C C . VAL A 1 425 ? -5.902 -27.234 6.957 1 79 425 VAL A C 1
ATOM 3193 O O . VAL A 1 425 ? -7.133 -27.219 6.871 1 79 425 VAL A O 1
ATOM 3196 N N . SER A 1 426 ? -5.273 -27.812 7.895 1 87.5 426 SER A N 1
ATOM 3197 C CA . SER A 1 426 ? -6 -28.516 8.953 1 87.5 426 SER A CA 1
ATOM 3198 C C . SER A 1 426 ? -6.883 -27.547 9.734 1 87.5 426 SER A C 1
ATOM 3200 O O . SER A 1 426 ? -6.48 -26.422 10.023 1 87.5 426 SER A O 1
ATOM 3202 N N . LEU A 1 427 ? -8.016 -28.094 10.062 1 91.38 427 LEU A N 1
ATOM 3203 C CA . LEU A 1 427 ? -8.945 -27.281 10.828 1 91.38 427 LEU A CA 1
ATOM 3204 C C . LEU A 1 427 ? -8.375 -26.953 12.203 1 91.38 427 LEU A C 1
ATOM 3206 O O . LEU A 1 427 ? -8.609 -25.875 12.742 1 91.38 427 LEU A O 1
ATOM 3210 N N . GLU A 1 428 ? -7.648 -27.906 12.75 1 91.38 428 GLU A N 1
ATOM 3211 C CA . GLU A 1 428 ? -7.035 -27.703 14.062 1 91.38 428 GLU A CA 1
ATOM 3212 C C . GLU A 1 428 ? -6.055 -26.531 14.039 1 91.38 428 GLU A C 1
ATOM 3214 O O . GLU A 1 428 ? -6.016 -25.719 14.977 1 91.38 428 GLU A O 1
ATOM 3219 N N . ILE A 1 429 ? -5.344 -26.469 13.031 1 88.19 429 ILE A N 1
ATOM 3220 C CA . ILE A 1 429 ? -4.375 -25.391 12.883 1 88.19 429 ILE A CA 1
ATOM 3221 C C . ILE A 1 429 ? -5.102 -24.062 12.719 1 88.19 429 ILE A C 1
ATOM 3223 O O . ILE A 1 429 ? -4.738 -23.062 13.352 1 88.19 429 ILE A O 1
ATOM 3227 N N . LEU A 1 430 ? -6.129 -24.016 11.914 1 91.69 430 LEU A N 1
ATOM 3228 C CA . LEU A 1 430 ? -6.891 -22.781 11.664 1 91.69 430 LEU A CA 1
ATOM 3229 C C . LEU A 1 430 ? -7.562 -22.297 12.945 1 91.69 430 LEU A C 1
ATOM 3231 O O . LEU A 1 430 ? -7.539 -21.109 13.242 1 91.69 430 LEU A O 1
ATOM 3235 N N . GLU A 1 431 ? -8.086 -23.281 13.734 1 94.62 431 GLU A N 1
ATOM 3236 C CA . GLU A 1 431 ? -8.828 -22.922 14.938 1 94.62 431 GLU A CA 1
ATOM 3237 C C . GLU A 1 431 ? -7.883 -22.531 16.078 1 94.62 431 GLU A C 1
ATOM 3239 O O . GLU A 1 431 ? -8.25 -21.766 16.953 1 94.62 431 GLU A O 1
ATOM 3244 N N . SER A 1 432 ? -6.715 -23.062 16.047 1 92.44 432 SER A N 1
ATOM 3245 C CA . SER A 1 432 ? -5.734 -22.719 17.062 1 92.44 432 SER A CA 1
ATOM 3246 C C . SER A 1 432 ? -5.125 -21.344 16.828 1 92.44 432 SER A C 1
ATOM 3248 O O . SER A 1 432 ? -4.781 -20.625 17.766 1 92.44 432 SER A O 1
ATOM 3250 N N . ALA A 1 433 ? -5.062 -20.984 15.602 1 90.88 433 ALA A N 1
ATOM 3251 C CA . ALA A 1 433 ? -4.363 -19.75 15.234 1 90.88 433 ALA A CA 1
ATOM 3252 C C . ALA A 1 433 ? -5.336 -18.578 15.133 1 90.88 433 ALA A C 1
ATOM 3254 O O . ALA A 1 433 ? -4.922 -17.422 15.148 1 90.88 433 ALA A O 1
ATOM 3255 N N . ASN A 1 434 ? -6.551 -18.797 15.031 1 94.38 434 ASN A N 1
ATOM 3256 C CA . ASN A 1 434 ? -7.562 -17.766 14.805 1 94.38 434 ASN A CA 1
ATOM 3257 C C . ASN A 1 434 ? -8.797 -18 15.672 1 94.38 434 ASN A C 1
ATOM 3259 O O . ASN A 1 434 ? -9.07 -19.141 16.078 1 94.38 434 ASN A O 1
ATOM 3263 N N . PRO A 1 435 ? -9.492 -16.984 16.031 1 97.19 435 PRO A N 1
ATOM 3264 C CA . PRO A 1 435 ? -10.719 -17.141 16.812 1 97.19 435 PRO A CA 1
ATOM 3265 C C . PRO A 1 435 ? -11.898 -17.641 15.977 1 97.19 435 PRO A C 1
ATOM 3267 O O . PRO A 1 435 ? -12.938 -16.969 15.914 1 97.19 435 PRO A O 1
ATOM 3270 N N . LEU A 1 436 ? -11.766 -18.812 15.406 1 97.38 436 LEU A N 1
ATOM 3271 C CA . LEU A 1 436 ? -12.766 -19.406 14.516 1 97.38 436 LEU A CA 1
ATOM 3272 C C . LEU A 1 436 ? -13.156 -20.812 14.984 1 97.38 436 LEU A C 1
ATOM 3274 O O . LEU A 1 436 ? -12.359 -21.5 15.625 1 97.38 436 LEU A O 1
ATOM 3278 N N . VAL A 1 437 ? -14.375 -21.188 14.719 1 98.06 437 VAL A N 1
ATOM 3279 C CA . VAL A 1 437 ? -14.859 -22.547 14.953 1 98.06 437 VAL A CA 1
ATOM 3280 C C . VAL A 1 437 ? -15.508 -23.078 13.68 1 98.06 437 VAL A C 1
ATOM 3282 O O . VAL A 1 437 ? -16.5 -22.516 13.195 1 98.06 437 VAL A O 1
ATOM 3285 N N . PHE A 1 438 ? -14.961 -24.109 13.141 1 97.38 438 PHE A N 1
ATOM 3286 C CA . PHE A 1 438 ? -15.562 -24.828 12.023 1 97.38 438 PHE A CA 1
ATOM 3287 C C . PHE A 1 438 ? -16.547 -25.891 12.531 1 97.38 438 PHE A C 1
ATOM 3289 O O . PHE A 1 438 ? -16.125 -26.875 13.148 1 97.38 438 PHE A O 1
ATOM 3296 N N . GLU A 1 439 ? -17.75 -25.75 12.156 1 97.75 439 GLU A N 1
ATOM 3297 C CA . GLU A 1 439 ? -18.781 -26.641 12.68 1 97.75 439 GLU A CA 1
ATOM 3298 C C . GLU A 1 439 ? -19.062 -27.797 11.727 1 97.75 439 GLU A C 1
ATOM 3300 O O . GLU A 1 439 ? -19.516 -28.859 12.141 1 97.75 439 GLU A O 1
ATOM 3305 N N . GLN A 1 440 ? -18.812 -27.484 10.516 1 96.81 440 GLN A N 1
ATOM 3306 C CA . GLN A 1 440 ? -19.062 -28.5 9.492 1 96.81 440 GLN A CA 1
ATOM 3307 C C . GLN A 1 440 ? -18.078 -28.359 8.328 1 96.81 440 GLN A C 1
ATOM 3309 O O . GLN A 1 440 ? -17.734 -27.25 7.926 1 96.81 440 GLN A O 1
ATOM 3314 N N . LYS A 1 441 ? -17.594 -29.422 7.805 1 95.94 441 LYS A N 1
ATOM 3315 C CA . LYS A 1 441 ? -16.828 -29.562 6.566 1 95.94 441 LYS A CA 1
ATOM 3316 C C . LYS A 1 441 ? -16.984 -30.969 5.984 1 95.94 441 LYS A C 1
ATOM 3318 O O . LYS A 1 441 ? -16.219 -31.875 6.336 1 95.94 441 LYS A O 1
ATOM 3323 N N . GLU A 1 442 ? -17.938 -31.141 5.035 1 96.75 442 GLU A N 1
ATOM 3324 C CA . GLU A 1 442 ? -18.328 -32.438 4.539 1 96.75 442 GLU A CA 1
ATOM 3325 C C . GLU A 1 442 ? -18.609 -32.406 3.037 1 96.75 442 GLU A C 1
ATOM 3327 O O . GLU A 1 442 ? -18.812 -31.344 2.467 1 96.75 442 GLU A O 1
ATOM 3332 N N . TYR A 1 443 ? -18.562 -33.594 2.369 1 97.69 443 TYR A N 1
ATOM 3333 C CA . TYR A 1 443 ? -18.953 -33.688 0.965 1 97.69 443 TYR A CA 1
ATOM 3334 C C . TYR A 1 443 ? -20.375 -33.156 0.759 1 97.69 443 TYR A C 1
ATOM 3336 O O . TYR A 1 443 ? -21.25 -33.406 1.599 1 97.69 443 TYR A O 1
ATOM 3344 N N . ARG A 1 444 ? -20.594 -32.5 -0.33 1 98.38 444 ARG A N 1
ATOM 3345 C CA . ARG A 1 444 ? -21.922 -32.031 -0.721 1 98.38 444 ARG A CA 1
ATOM 3346 C C . ARG A 1 444 ? -22.594 -33 -1.664 1 98.38 444 ARG A C 1
ATOM 3348 O O . ARG A 1 444 ? -22.344 -33 -2.869 1 98.38 444 ARG A O 1
ATOM 3355 N N . ALA A 1 445 ? -23.5 -33.75 -1.118 1 97.94 445 ALA A N 1
ATOM 3356 C CA . ALA A 1 445 ? -24.219 -34.75 -1.895 1 97.94 445 ALA A CA 1
ATOM 3357 C C . ALA A 1 445 ? -24.875 -34.125 -3.127 1 97.94 445 ALA A C 1
ATOM 3359 O O . ALA A 1 445 ? -25.344 -33 -3.082 1 97.94 445 ALA A O 1
ATOM 3360 N N . ASP A 1 446 ? -24.859 -34.906 -4.277 1 98.25 446 ASP A N 1
ATOM 3361 C CA . ASP A 1 446 ? -25.578 -34.562 -5.512 1 98.25 446 ASP A CA 1
ATOM 3362 C C . ASP A 1 446 ? -24.891 -33.406 -6.238 1 98.25 446 ASP A C 1
ATOM 3364 O O . ASP A 1 446 ? -25.438 -32.875 -7.211 1 98.25 446 ASP A O 1
ATOM 3368 N N . SER A 1 447 ? -23.688 -33.031 -5.77 1 98.69 447 SER A N 1
ATOM 3369 C CA . SER A 1 447 ? -23.109 -31.812 -6.359 1 98.69 447 SER A CA 1
ATOM 3370 C C . SER A 1 447 ? -22.281 -32.156 -7.598 1 98.69 447 SER A C 1
ATOM 3372 O O . SER A 1 447 ? -22 -31.297 -8.422 1 98.69 447 SER A O 1
ATOM 3374 N N . GLY A 1 448 ? -21.766 -33.344 -7.762 1 98.62 448 GLY A N 1
ATOM 3375 C CA . GLY A 1 448 ? -21.094 -33.75 -8.984 1 98.62 448 GLY A CA 1
ATOM 3376 C C . GLY A 1 448 ? -22.031 -33.969 -10.141 1 98.62 448 GLY A C 1
ATOM 3377 O O . GLY A 1 448 ? -23.078 -34.625 -9.977 1 98.62 448 GLY A O 1
ATOM 3378 N N . GLY A 1 449 ? -21.688 -33.5 -11.32 1 98.62 449 GLY A N 1
ATOM 3379 C CA . GLY A 1 449 ? -22.516 -33.688 -12.492 1 98.62 449 GLY A CA 1
ATOM 3380 C C . GLY A 1 449 ? -22.672 -35.125 -12.906 1 98.62 449 GLY A C 1
ATOM 3381 O O . GLY A 1 449 ? -21.672 -35.875 -12.953 1 98.62 449 GLY A O 1
ATOM 3382 N N . PRO A 1 450 ? -23.938 -35.531 -13.195 1 98.69 450 PRO A N 1
ATOM 3383 C CA . PRO A 1 450 ? -24.172 -36.906 -13.648 1 98.69 450 PRO A CA 1
ATOM 3384 C C . PRO A 1 450 ? -23.547 -37.188 -15.016 1 98.69 450 PRO A C 1
ATOM 3386 O O . PRO A 1 450 ? -23.562 -36.312 -15.898 1 98.69 450 PRO A O 1
ATOM 3389 N N . GLY A 1 451 ? -22.938 -38.344 -15.219 1 98.38 451 GLY A N 1
ATOM 3390 C CA . GLY A 1 451 ? -22.375 -38.875 -16.453 1 98.38 451 GLY A CA 1
ATOM 3391 C C . GLY A 1 451 ? -22.062 -40.375 -16.391 1 98.38 451 GLY A C 1
ATOM 3392 O O . GLY A 1 451 ? -22.328 -41 -15.375 1 98.38 451 GLY A O 1
ATOM 3393 N N . THR A 1 452 ? -21.641 -40.969 -17.578 1 98 452 THR A N 1
ATOM 3394 C CA . THR A 1 452 ? -21.078 -42.312 -17.484 1 98 452 THR A CA 1
ATOM 3395 C C . THR A 1 452 ? -20.047 -42.375 -16.359 1 98 452 THR A C 1
ATOM 3397 O O . THR A 1 452 ? -19.953 -43.375 -15.648 1 98 452 THR A O 1
ATOM 3400 N N . VAL A 1 453 ? -19.297 -41.312 -16.281 1 98.19 453 VAL A N 1
ATOM 3401 C CA . VAL A 1 453 ? -18.469 -41.031 -15.109 1 98.19 453 VAL A CA 1
ATOM 3402 C C . VAL A 1 453 ? -18.891 -39.688 -14.508 1 98.19 453 VAL A C 1
ATOM 3404 O O . VAL A 1 453 ? -19.125 -38.719 -15.234 1 98.19 453 VAL A O 1
ATOM 3407 N N . ARG A 1 454 ? -19.062 -39.688 -13.211 1 98.38 454 ARG A N 1
ATOM 3408 C CA . ARG A 1 454 ? -19.594 -38.531 -12.477 1 98.38 454 ARG A CA 1
ATOM 3409 C C . ARG A 1 454 ? -18.516 -37.5 -12.219 1 98.38 454 ARG A C 1
ATOM 3411 O O . ARG A 1 454 ? -17.344 -37.844 -12.047 1 98.38 454 ARG A O 1
ATOM 3418 N N . GLY A 1 455 ? -18.953 -36.25 -12.18 1 98.69 455 GLY A N 1
ATOM 3419 C CA . GLY A 1 455 ? -18.047 -35.219 -11.695 1 98.69 455 GLY A CA 1
ATOM 3420 C C . GLY A 1 455 ? -17.734 -35.344 -10.219 1 98.69 455 GLY A C 1
ATOM 3421 O O . GLY A 1 455 ? -18.453 -36 -9.484 1 98.69 455 GLY A O 1
ATOM 3422 N N . GLY A 1 456 ? -16.625 -34.719 -9.766 1 98.56 456 GLY A N 1
ATOM 3423 C CA . GLY A 1 456 ? -16.297 -34.688 -8.352 1 98.56 456 GLY A CA 1
ATOM 3424 C C . GLY A 1 456 ? -17.266 -33.844 -7.535 1 98.56 456 GLY A C 1
ATOM 3425 O O . GLY A 1 456 ? -17.844 -32.906 -8.039 1 98.56 456 GLY A O 1
ATOM 3426 N N . LEU A 1 457 ? -17.391 -34.219 -6.23 1 98.62 457 LEU A N 1
ATOM 3427 C CA . LEU A 1 457 ? -18.297 -33.5 -5.332 1 98.62 457 LEU A CA 1
ATOM 3428 C C . LEU A 1 457 ? -17.625 -32.25 -4.77 1 98.62 457 LEU A C 1
ATOM 3430 O O . LEU A 1 457 ? -16.406 -32.219 -4.598 1 98.62 457 LEU A O 1
ATOM 3434 N N . GLY A 1 458 ? -18.469 -31.219 -4.566 1 98.12 458 GLY A N 1
ATOM 3435 C CA . GLY A 1 458 ? -18.062 -30.109 -3.715 1 98.12 458 GLY A CA 1
ATOM 3436 C C . GLY A 1 458 ? -18.156 -30.422 -2.236 1 98.12 458 GLY A C 1
ATOM 3437 O O . GLY A 1 458 ? -18.109 -31.594 -1.843 1 98.12 458 GLY A O 1
ATOM 3438 N N . GLN A 1 459 ? -18.156 -29.406 -1.43 1 97.44 459 GLN A N 1
ATOM 3439 C CA . GLN A 1 459 ? -18.25 -29.594 0.016 1 97.44 459 GLN A CA 1
ATOM 3440 C C . GLN A 1 459 ? -19.094 -28.5 0.655 1 97.44 459 GLN A C 1
ATOM 3442 O O . GLN A 1 459 ? -19.328 -27.453 0.052 1 97.44 459 GLN A O 1
ATOM 3447 N N . THR A 1 460 ? -19.625 -28.781 1.77 1 97.94 460 THR A N 1
ATOM 3448 C CA . THR A 1 460 ? -20.312 -27.844 2.635 1 97.94 460 THR A CA 1
ATOM 3449 C C . THR A 1 460 ? -19.453 -27.484 3.84 1 97.94 460 THR A C 1
ATOM 3451 O O . THR A 1 460 ? -18.969 -28.359 4.547 1 97.94 460 THR A O 1
ATOM 3454 N N . ILE A 1 461 ? -19.219 -26.203 4.062 1 97.62 461 ILE A N 1
ATOM 3455 C CA . ILE A 1 461 ? -18.422 -25.703 5.18 1 97.62 461 ILE A CA 1
ATOM 3456 C C . ILE A 1 461 ? -19.266 -24.719 6 1 97.62 461 ILE A C 1
ATOM 3458 O O . ILE A 1 461 ? -19.906 -23.828 5.445 1 97.62 461 ILE A O 1
ATOM 3462 N N . VAL A 1 462 ? -19.344 -24.891 7.273 1 98.25 462 VAL A N 1
ATOM 3463 C CA . VAL A 1 462 ? -19.984 -23.953 8.188 1 98.25 462 VAL A CA 1
ATOM 3464 C C . VAL A 1 462 ? -18.969 -23.438 9.211 1 98.25 462 VAL A C 1
ATOM 3466 O O . VAL A 1 462 ? -18.344 -24.234 9.914 1 98.25 462 VAL A O 1
ATOM 3469 N N . VAL A 1 463 ? -18.797 -22.156 9.305 1 98.19 463 VAL A N 1
ATOM 3470 C CA . VAL A 1 463 ? -17.797 -21.578 10.18 1 98.19 463 VAL A CA 1
ATOM 3471 C C . VAL A 1 463 ? -18.375 -20.359 10.898 1 98.19 463 VAL A C 1
ATOM 3473 O O . VAL A 1 463 ? -19.219 -19.641 10.336 1 98.19 463 VAL A O 1
ATOM 3476 N N . ARG A 1 464 ? -18 -20.078 12.109 1 97.56 464 ARG A N 1
ATOM 3477 C CA . ARG A 1 464 ? -18.422 -18.922 12.891 1 97.56 464 ARG A CA 1
ATOM 3478 C C . ARG A 1 464 ? -17.25 -18.344 13.688 1 97.56 464 ARG A C 1
ATOM 3480 O O . ARG A 1 464 ? -16.234 -19.016 13.875 1 97.56 464 ARG A O 1
ATOM 3487 N N . HIS A 1 465 ? -17.391 -17.094 14.094 1 97.88 465 HIS A N 1
ATOM 3488 C CA . HIS A 1 465 ? -16.453 -16.531 15.07 1 97.88 465 HIS A CA 1
ATOM 3489 C C . HIS A 1 465 ? -16.547 -17.266 16.406 1 97.88 465 HIS A C 1
ATOM 3491 O O . HIS A 1 465 ? -17.641 -17.641 16.844 1 97.88 465 HIS A O 1
ATOM 3497 N N . ALA A 1 466 ? -15.422 -17.469 17.078 1 97.88 466 ALA A N 1
ATOM 3498 C CA . ALA A 1 466 ? -15.398 -18.172 18.359 1 97.88 466 ALA A CA 1
ATOM 3499 C C . ALA A 1 466 ? -16.125 -17.359 19.438 1 97.88 466 ALA A C 1
ATOM 3501 O O . ALA A 1 466 ? -16.75 -17.938 20.328 1 97.88 466 ALA A O 1
ATOM 3502 N N . ASP A 1 467 ? -15.977 -16.062 19.422 1 97.62 467 ASP A N 1
ATOM 3503 C CA . ASP A 1 467 ? -16.688 -15.141 20.312 1 97.62 467 ASP A CA 1
ATOM 3504 C C . ASP A 1 467 ? -18.031 -14.734 19.703 1 97.62 467 ASP A C 1
ATOM 3506 O O . ASP A 1 467 ? -18.078 -13.992 18.734 1 97.62 467 ASP A O 1
ATOM 3510 N N . PRO A 1 468 ? -19.094 -15.07 20.391 1 95.44 468 PRO A N 1
ATOM 3511 C CA . PRO A 1 468 ? -20.422 -14.789 19.828 1 95.44 468 PRO A CA 1
ATOM 3512 C C . PRO A 1 468 ? -20.734 -13.297 19.797 1 95.44 468 PRO A C 1
ATOM 3514 O O . PRO A 1 468 ? -21.703 -12.883 19.141 1 95.44 468 PRO A O 1
ATOM 3517 N N . GLN A 1 469 ? -20.016 -12.547 20.391 1 96.44 469 GLN A N 1
ATOM 3518 C CA . GLN A 1 469 ? -20.266 -11.109 20.406 1 96.44 469 GLN A CA 1
ATOM 3519 C C . GLN A 1 469 ? -19.438 -10.391 19.344 1 96.44 469 GLN A C 1
ATOM 3521 O O . GLN A 1 469 ? -19.641 -9.203 19.094 1 96.44 469 GLN A O 1
ATOM 3526 N N . ALA A 1 470 ? -18.516 -11.055 18.75 1 97.94 470 ALA A N 1
ATOM 3527 C CA . ALA A 1 470 ? -17.641 -10.469 17.734 1 97.94 470 ALA A CA 1
ATOM 3528 C C . ALA A 1 470 ? -18.125 -10.82 16.328 1 97.94 470 ALA A C 1
ATOM 3530 O O . ALA A 1 470 ? -18.57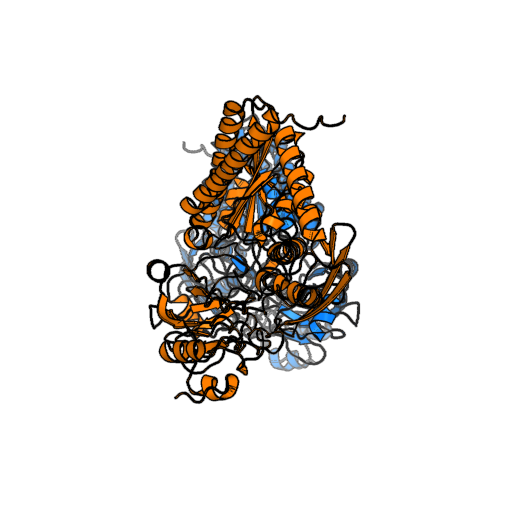8 -11.938 16.078 1 97.94 470 ALA A O 1
ATOM 3531 N N . ALA A 1 471 ? -18.078 -9.82 15.492 1 98.25 471 ALA A N 1
ATOM 3532 C CA . ALA A 1 471 ? -18.344 -10.039 14.07 1 98.25 471 ALA A CA 1
ATOM 3533 C C . ALA A 1 471 ? -17.047 -10.273 13.297 1 98.25 471 ALA A C 1
ATOM 3535 O O . ALA A 1 471 ? -15.961 -10.102 13.844 1 98.25 471 ALA A O 1
ATOM 3536 N N . MET A 1 472 ? -17.156 -10.75 12.148 1 98 472 MET A N 1
ATOM 3537 C CA . MET A 1 472 ? -16.031 -10.867 11.211 1 98 472 MET A CA 1
ATOM 3538 C C . MET A 1 472 ? -16.5 -10.609 9.781 1 98 472 MET A C 1
ATOM 3540 O O . MET A 1 472 ? -17.672 -10.328 9.547 1 98 472 MET A O 1
ATOM 3544 N N . MET A 1 473 ? -15.641 -10.562 8.883 1 97.38 473 MET A N 1
ATOM 3545 C CA . MET A 1 473 ? -16 -10.398 7.48 1 97.38 473 MET A CA 1
ATOM 3546 C C . MET A 1 473 ? -15.398 -11.5 6.625 1 97.38 473 MET A C 1
ATOM 3548 O O . MET A 1 473 ? -14.422 -12.133 7.023 1 97.38 473 MET A O 1
ATOM 3552 N N . ILE A 1 474 ? -16.016 -11.797 5.574 1 97.75 474 ILE A N 1
ATOM 3553 C CA . ILE A 1 474 ? -15.492 -12.672 4.539 1 97.75 474 ILE A CA 1
ATOM 3554 C C . ILE A 1 474 ? -15.133 -11.859 3.299 1 97.75 474 ILE A C 1
ATOM 3556 O O . ILE A 1 474 ? -15.922 -11.016 2.857 1 97.75 474 ILE A O 1
ATOM 3560 N N . ALA A 1 475 ? -13.938 -11.992 2.818 1 97 475 ALA A N 1
ATOM 3561 C CA . ALA A 1 475 ? -13.547 -11.469 1.512 1 97 475 ALA A CA 1
ATOM 3562 C C . ALA A 1 475 ? -13.688 -12.531 0.429 1 97 475 ALA A C 1
ATOM 3564 O O . ALA A 1 475 ? -12.703 -13.18 0.055 1 97 475 ALA A O 1
ATOM 3565 N N . ALA A 1 476 ? -14.891 -12.578 -0.132 1 97.5 476 ALA A N 1
ATOM 3566 C CA . ALA A 1 476 ? -15.234 -13.672 -1.04 1 97.5 476 ALA A CA 1
ATOM 3567 C C . ALA A 1 476 ? -14.648 -13.438 -2.428 1 97.5 476 ALA A C 1
ATOM 3569 O O . ALA A 1 476 ? -14.648 -12.305 -2.926 1 97.5 476 ALA A O 1
ATOM 3570 N N . ALA A 1 477 ? -14.094 -14.406 -3.041 1 96.81 477 ALA A N 1
ATOM 3571 C CA . ALA A 1 477 ? -13.594 -14.461 -4.414 1 96.81 477 ALA A CA 1
ATOM 3572 C C . ALA A 1 477 ? -13.898 -15.812 -5.055 1 96.81 477 ALA A C 1
ATOM 3574 O O . ALA A 1 477 ? -12.992 -16.625 -5.242 1 96.81 477 ALA A O 1
ATOM 3575 N N . PHE A 1 478 ? -15.172 -15.984 -5.418 1 97 478 PHE A N 1
ATOM 3576 C CA . PHE A 1 478 ? -15.656 -17.281 -5.859 1 97 478 PHE A CA 1
ATOM 3577 C C . PHE A 1 478 ? -16.312 -17.188 -7.23 1 97 478 PHE A C 1
ATOM 3579 O O . PHE A 1 478 ? -16.812 -16.125 -7.609 1 97 478 PHE A O 1
ATOM 3586 N N . ASP A 1 479 ? -16.234 -18.297 -8.016 1 97 479 ASP A N 1
ATOM 3587 C CA . ASP A 1 479 ? -16.922 -18.453 -9.289 1 97 479 ASP A CA 1
ATOM 3588 C C . ASP A 1 479 ? -17.719 -19.75 -9.336 1 97 479 ASP A C 1
ATOM 3590 O O . ASP A 1 479 ? -17.875 -20.422 -8.312 1 97 479 ASP A O 1
ATOM 3594 N N . ARG A 1 480 ? -18.453 -20.047 -10.5 1 98.06 480 ARG A N 1
ATOM 3595 C CA . ARG A 1 480 ? -19.266 -21.25 -10.703 1 98.06 480 ARG A CA 1
ATOM 3596 C C . ARG A 1 480 ? -20.484 -21.234 -9.797 1 98.06 480 ARG A C 1
ATOM 3598 O O . ARG A 1 480 ? -20.922 -22.266 -9.297 1 98.06 480 ARG A O 1
ATOM 3605 N N . VAL A 1 481 ? -20.984 -20 -9.461 1 97.94 481 VAL A N 1
ATOM 3606 C CA . VAL A 1 481 ? -22.219 -19.859 -8.703 1 97.94 481 VAL A CA 1
ATOM 3607 C C . VAL A 1 481 ? -23.406 -19.781 -9.656 1 97.94 481 VAL A C 1
ATOM 3609 O O . VAL A 1 481 ? -24.344 -20.562 -9.555 1 97.94 481 VAL A O 1
ATOM 3612 N N . VAL A 1 482 ? -23.328 -18.875 -10.641 1 97.81 482 VAL A N 1
ATOM 3613 C CA . VAL A 1 482 ? -24.359 -18.672 -11.641 1 97.81 482 VAL A CA 1
ATOM 3614 C C . VAL A 1 482 ? -24.125 -19.594 -12.836 1 97.81 482 VAL A C 1
ATOM 3616 O O . VAL A 1 482 ? -25.078 -20.094 -13.43 1 97.81 482 VAL A O 1
ATOM 3619 N N . HIS A 1 483 ? -22.891 -19.812 -13.203 1 98.12 483 HIS A N 1
ATOM 3620 C CA . HIS A 1 483 ? -22.5 -20.672 -14.305 1 98.12 483 HIS A CA 1
ATOM 3621 C C . HIS A 1 483 ? -21.703 -21.875 -13.805 1 98.12 483 HIS A C 1
ATOM 3623 O O . HIS A 1 483 ? -20.484 -21.891 -13.852 1 98.12 483 HIS A O 1
ATOM 3629 N N . PRO A 1 484 ? -22.391 -22.953 -13.523 1 98.25 484 PRO A N 1
ATOM 3630 C CA . PRO A 1 484 ? -21.719 -24.141 -12.969 1 98.25 484 PRO A CA 1
ATOM 3631 C C . PRO A 1 484 ? -20.812 -24.828 -13.992 1 98.25 484 PRO A C 1
ATOM 3633 O O . PRO A 1 484 ? -20.859 -24.5 -15.18 1 98.25 484 PRO A O 1
ATOM 3636 N N . ALA A 1 485 ? -19.984 -25.781 -13.531 1 98.5 485 ALA A N 1
ATOM 3637 C CA . ALA A 1 485 ? -19.109 -26.578 -14.398 1 98.5 485 ALA A CA 1
ATOM 3638 C C . ALA A 1 485 ? -19.938 -27.438 -15.352 1 98.5 485 ALA A C 1
ATOM 3640 O O . ALA A 1 485 ? -20.75 -28.25 -14.906 1 98.5 485 ALA A O 1
ATOM 3641 N N . ARG A 1 486 ? -19.672 -27.297 -16.641 1 98.38 486 ARG A N 1
ATOM 3642 C CA . ARG A 1 486 ? -20.438 -28.031 -17.656 1 98.38 486 ARG A CA 1
ATOM 3643 C C . ARG A 1 486 ? -19.938 -29.469 -17.781 1 98.38 486 ARG A C 1
ATOM 3645 O O . ARG A 1 486 ? -18.734 -29.719 -17.672 1 98.38 486 ARG A O 1
ATOM 3652 N N . GLY A 1 487 ? -20.891 -30.297 -17.953 1 98.38 487 GLY A N 1
ATOM 3653 C CA . GLY A 1 487 ? -20.531 -31.641 -18.375 1 98.38 487 GLY A CA 1
ATOM 3654 C C . GLY A 1 487 ? -20.109 -31.719 -19.828 1 98.38 487 GLY A C 1
ATOM 3655 O O . GLY A 1 487 ? -20.094 -30.703 -20.516 1 98.38 487 GLY A O 1
ATOM 3656 N N . ALA A 1 488 ? -19.719 -32.969 -20.266 1 98.38 488 ALA A N 1
ATOM 3657 C CA . ALA A 1 488 ? -19.281 -33.156 -21.656 1 98.38 488 ALA A CA 1
ATOM 3658 C C . ALA A 1 488 ? -19.734 -34.5 -22.188 1 98.38 488 ALA A C 1
ATOM 3660 O O . ALA A 1 488 ? -19.969 -35.438 -21.422 1 98.38 488 ALA A O 1
ATOM 3661 N N . LEU A 1 489 ? -19.969 -34.562 -23.578 1 97.88 489 LEU A N 1
ATOM 3662 C CA . LEU A 1 489 ? -20.281 -35.781 -24.312 1 97.88 489 LEU A CA 1
ATOM 3663 C C . LEU A 1 489 ? -21.516 -36.438 -23.734 1 97.88 489 LEU A C 1
ATOM 3665 O O . LEU A 1 489 ? -21.531 -37.656 -23.5 1 97.88 489 LEU A O 1
ATOM 3669 N N . GLY A 1 490 ? -22.469 -35.625 -23.344 1 97.56 490 GLY A N 1
ATOM 3670 C CA . GLY A 1 490 ? -23.719 -36.156 -22.828 1 97.56 490 GLY A CA 1
ATOM 3671 C C . GLY A 1 490 ? -23.828 -36.031 -21.312 1 97.56 490 GLY A C 1
ATOM 3672 O O . GLY A 1 490 ? -24.891 -36.25 -20.734 1 97.56 490 GLY A O 1
ATOM 3673 N N . GLY A 1 491 ? -22.688 -35.75 -20.609 1 98.25 491 GLY A N 1
ATOM 3674 C CA . GLY A 1 491 ? -22.688 -35.531 -19.156 1 98.25 491 GLY A CA 1
ATOM 3675 C C . GLY A 1 491 ? -23.375 -34.25 -18.75 1 98.25 491 GLY A C 1
ATOM 3676 O O . GLY A 1 491 ? -23.469 -33.312 -19.531 1 98.25 491 GLY A O 1
ATOM 3677 N N . HIS A 1 492 ? -23.828 -34.188 -17.516 1 98.56 492 HIS A N 1
ATOM 3678 C CA . HIS A 1 492 ? -24.547 -33.031 -16.984 1 98.56 492 HIS A CA 1
ATOM 3679 C C . HIS A 1 492 ? -23.609 -32.125 -16.188 1 98.56 492 HIS A C 1
ATOM 3681 O O . HIS A 1 492 ? -22.5 -32.531 -15.812 1 98.56 492 HIS A O 1
ATOM 3687 N N . ALA A 1 493 ? -24.047 -30.938 -15.984 1 98.69 493 ALA A N 1
ATOM 3688 C CA . ALA A 1 493 ? -23.297 -29.953 -15.211 1 98.69 493 ALA A CA 1
ATOM 3689 C C . ALA A 1 493 ? -23.266 -30.328 -13.734 1 98.69 493 ALA A C 1
ATOM 3691 O O . ALA A 1 493 ? -24.172 -31 -13.234 1 98.69 493 ALA A O 1
ATOM 3692 N N . GLY A 1 494 ? -22.188 -29.938 -13.055 1 98.56 494 GLY A N 1
ATOM 3693 C CA . GLY A 1 494 ? -22.172 -30 -11.602 1 98.56 494 GLY A CA 1
ATOM 3694 C C . GLY A 1 494 ? -23.062 -28.953 -10.953 1 98.56 494 GLY A C 1
ATOM 3695 O O . GLY A 1 494 ? -23.547 -28.047 -11.625 1 98.56 494 GLY A O 1
ATOM 3696 N N . ALA A 1 495 ? -23.266 -29.125 -9.602 1 98.44 495 ALA A N 1
ATOM 3697 C CA . ALA A 1 495 ? -24 -28.094 -8.859 1 98.44 495 ALA A CA 1
ATOM 3698 C C . ALA A 1 495 ? -23.203 -26.812 -8.758 1 98.44 495 ALA A C 1
ATOM 3700 O O . ALA A 1 495 ? -21.984 -26.828 -8.586 1 98.44 495 ALA A O 1
ATOM 3701 N N . GLY A 1 496 ? -23.844 -25.688 -8.852 1 98.31 496 GLY A N 1
ATOM 3702 C CA . GLY A 1 496 ? -23.203 -24.406 -8.609 1 98.31 496 GLY A CA 1
ATOM 3703 C C . GLY A 1 496 ? -22.859 -24.172 -7.148 1 98.31 496 GLY A C 1
ATOM 3704 O O . GLY A 1 496 ? -23.453 -24.797 -6.262 1 98.31 496 GLY A O 1
ATOM 3705 N N . GLY A 1 497 ? -21.859 -23.344 -6.902 1 98.12 497 GLY A N 1
ATOM 3706 C CA . GLY A 1 497 ? -21.531 -22.953 -5.535 1 98.12 497 GLY A CA 1
ATOM 3707 C C . GLY A 1 497 ? -22.547 -22 -4.938 1 98.12 497 GLY A C 1
ATOM 3708 O O . GLY A 1 497 ? -23.406 -21.484 -5.641 1 98.12 497 GLY A O 1
ATOM 3709 N N . ALA A 1 498 ? -22.391 -21.781 -3.633 1 97.94 498 ALA A N 1
ATOM 3710 C CA . ALA A 1 498 ? -23.266 -20.828 -2.938 1 97.94 498 ALA A CA 1
ATOM 3711 C C . ALA A 1 498 ? -22.609 -20.328 -1.649 1 97.94 498 ALA A C 1
ATOM 3713 O O . ALA A 1 498 ? -21.812 -21.047 -1.034 1 97.94 498 ALA A O 1
ATOM 3714 N N . LEU A 1 499 ? -22.891 -19.109 -1.283 1 97.88 499 LEU A N 1
ATOM 3715 C CA . LEU A 1 499 ? -22.422 -18.469 -0.058 1 97.88 499 LEU A CA 1
ATOM 3716 C C . LEU A 1 499 ? -23.578 -17.797 0.677 1 97.88 499 LEU A C 1
ATOM 3718 O O . LEU A 1 499 ? -24.375 -17.078 0.067 1 97.88 499 LEU A O 1
ATOM 3722 N N . GLY A 1 500 ? -23.656 -18 1.964 1 98.25 500 GLY A N 1
ATOM 3723 C CA . GLY A 1 500 ? -24.719 -17.375 2.736 1 98.25 500 GLY A CA 1
ATOM 3724 C C . GLY A 1 500 ? -24.547 -17.547 4.234 1 98.25 500 GLY A C 1
ATOM 3725 O O . GLY A 1 500 ? -23.453 -17.875 4.707 1 98.25 500 GLY A O 1
ATOM 3726 N N . LEU A 1 501 ? -25.531 -17.156 4.988 1 97.88 501 LEU A N 1
ATOM 3727 C CA . LEU A 1 501 ? -25.609 -17.328 6.434 1 97.88 501 LEU A CA 1
ATOM 3728 C C . LEU A 1 501 ? -26.625 -18.422 6.785 1 97.88 501 LEU A C 1
ATOM 3730 O O . LEU A 1 501 ? -27.594 -18.625 6.07 1 97.88 501 LEU A O 1
ATOM 3734 N N . VAL A 1 502 ? -26.375 -19.062 7.859 1 95.44 502 VAL A N 1
ATOM 3735 C CA . VAL A 1 502 ? -27.297 -20.109 8.305 1 95.44 502 VAL A CA 1
ATOM 3736 C C . VAL A 1 502 ? -28.672 -19.5 8.594 1 95.44 502 VAL A C 1
ATOM 3738 O O . VAL A 1 502 ? -29.703 -20.141 8.383 1 95.44 502 VAL A O 1
ATOM 3741 N N . GLY A 1 503 ? -28.641 -18.312 9.016 1 91.75 503 GLY A N 1
ATOM 3742 C CA . GLY A 1 503 ? -29.891 -17.609 9.297 1 91.75 503 GLY A CA 1
ATOM 3743 C C . GLY A 1 503 ? -30.703 -17.344 8.047 1 91.75 503 GLY A C 1
ATOM 3744 O O . GLY A 1 503 ? -31.859 -16.922 8.133 1 91.75 503 GLY A O 1
ATOM 3745 N N . GLY A 1 504 ? -30.203 -17.531 6.883 1 90.94 504 GLY A N 1
ATOM 3746 C CA . GLY A 1 504 ? -31.016 -17.484 5.68 1 90.94 504 GLY A CA 1
ATOM 3747 C C . GLY A 1 504 ? -30.547 -16.469 4.664 1 90.94 504 GLY A C 1
ATOM 3748 O O . GLY A 1 504 ? -30.812 -16.609 3.469 1 90.94 504 GLY A O 1
ATOM 3749 N N . ALA A 1 505 ? -29.875 -15.477 5.023 1 92.31 505 ALA A N 1
ATOM 3750 C CA . ALA A 1 505 ? -29.469 -14.43 4.098 1 92.31 505 ALA A CA 1
ATOM 3751 C C . ALA A 1 505 ? -28.391 -14.938 3.133 1 92.31 505 ALA A C 1
ATOM 3753 O O . ALA A 1 505 ? -27.5 -15.695 3.527 1 92.31 505 ALA A O 1
ATOM 3754 N N . SER A 1 506 ? -28.562 -14.648 1.821 1 96.69 506 SER A N 1
ATOM 3755 C CA . SER A 1 506 ? -27.531 -14.945 0.837 1 96.69 506 SER A CA 1
ATOM 3756 C C . SER A 1 506 ? -26.438 -13.867 0.824 1 96.69 506 SER A C 1
ATOM 3758 O O . SER A 1 506 ? -26.719 -12.703 1.103 1 96.69 506 SER A O 1
ATOM 3760 N N . LEU A 1 507 ? -25.266 -14.32 0.619 1 97.5 507 LEU A N 1
ATOM 3761 C CA . LEU A 1 507 ? -24.156 -13.398 0.427 1 97.5 507 LEU A CA 1
ATOM 3762 C C . LEU A 1 507 ? -23.641 -13.453 -1.011 1 97.5 507 LEU A C 1
ATOM 3764 O O . LEU A 1 507 ? -23.891 -14.43 -1.727 1 97.5 507 LEU A O 1
ATOM 3768 N N . ARG A 1 508 ? -23.031 -12.398 -1.485 1 96.25 508 ARG A N 1
ATOM 3769 C CA . ARG A 1 508 ? -22.422 -12.344 -2.816 1 96.25 508 ARG A CA 1
ATOM 3770 C C . ARG A 1 508 ? -21.188 -13.242 -2.898 1 96.25 508 ARG A C 1
ATOM 3772 O O . ARG A 1 508 ? -20.469 -13.391 -1.916 1 96.25 508 ARG A O 1
ATOM 3779 N N . ALA A 1 509 ? -20.922 -13.719 -4.059 1 96.31 509 ALA A N 1
ATOM 3780 C CA . ALA A 1 509 ? -19.797 -14.633 -4.258 1 96.31 509 ALA A CA 1
ATOM 3781 C C . ALA A 1 509 ? -18.484 -13.875 -4.328 1 96.31 509 ALA A C 1
ATOM 3783 O O . ALA A 1 509 ? -17.406 -14.484 -4.32 1 96.31 509 ALA A O 1
ATOM 3784 N N . LYS A 1 510 ? -18.531 -12.57 -4.387 1 97.06 510 LYS A N 1
ATOM 3785 C CA . LYS A 1 510 ? -17.312 -11.773 -4.434 1 97.06 510 LYS A CA 1
ATOM 3786 C C . LYS A 1 510 ? -17.453 -10.508 -3.592 1 97.06 510 LYS A C 1
ATOM 3788 O O . LYS A 1 510 ? -18.531 -9.906 -3.537 1 97.06 510 LYS A O 1
ATOM 3793 N N . GLY A 1 511 ? -16.281 -10.102 -3.041 1 96.19 511 GLY A N 1
ATOM 3794 C CA . GLY A 1 511 ? -16.234 -8.859 -2.283 1 96.19 511 GLY A CA 1
ATOM 3795 C C . GLY A 1 511 ? -16.25 -9.078 -0.782 1 96.19 511 GLY A C 1
ATOM 3796 O O . GLY A 1 511 ? -16.578 -10.172 -0.31 1 96.19 511 GLY A O 1
ATOM 3797 N N . ARG A 1 512 ? -15.93 -8.102 -0.031 1 96.38 512 ARG A N 1
ATOM 3798 C CA . ARG A 1 512 ? -15.953 -8.125 1.428 1 96.38 512 ARG A CA 1
ATOM 3799 C C . ARG A 1 512 ? -17.375 -7.961 1.954 1 96.38 512 ARG A C 1
ATOM 3801 O O . ARG A 1 512 ? -18.094 -7.059 1.532 1 96.38 512 ARG A O 1
ATOM 3808 N N . GLN A 1 513 ? -17.719 -8.812 2.822 1 97.25 513 GLN A N 1
ATOM 3809 C CA . GLN A 1 513 ? -19.078 -8.797 3.361 1 97.25 513 GLN A CA 1
ATOM 3810 C C . GLN A 1 513 ? -19.094 -9.18 4.84 1 97.25 513 GLN A C 1
ATOM 3812 O O . GLN A 1 513 ? -18.219 -9.922 5.297 1 97.25 513 GLN A O 1
ATOM 3817 N N . LEU A 1 514 ? -20.078 -8.703 5.523 1 97.81 514 LEU A N 1
ATOM 3818 C CA . LEU A 1 514 ? -20.203 -8.867 6.965 1 97.81 514 LEU A CA 1
ATOM 3819 C C . LEU A 1 514 ? -20.75 -10.258 7.301 1 97.81 514 LEU A C 1
ATOM 3821 O O . LEU A 1 514 ? -21.688 -10.734 6.652 1 97.81 514 LEU A O 1
ATOM 3825 N N . VAL A 1 515 ? -20.109 -10.891 8.172 1 98.31 515 VAL A N 1
ATOM 3826 C CA . VAL A 1 515 ? -20.703 -11.977 8.953 1 98.31 515 VAL A CA 1
ATOM 3827 C C . VAL A 1 515 ? -21.031 -11.484 10.359 1 98.31 515 VAL A C 1
ATOM 3829 O O . VAL A 1 515 ? -20.141 -11.375 11.203 1 98.31 515 VAL A O 1
ATOM 3832 N N . PRO A 1 516 ? -22.266 -11.242 10.594 1 97.75 516 PRO A N 1
ATOM 3833 C CA . PRO A 1 516 ? -22.641 -10.609 11.859 1 97.75 516 PRO A CA 1
ATOM 3834 C C . PRO A 1 516 ? -22.281 -11.453 13.078 1 97.75 516 PRO A C 1
ATOM 3836 O O . PRO A 1 516 ? -22.125 -12.68 12.969 1 97.75 516 PRO A O 1
ATOM 3839 N N . ALA A 1 517 ? -22.172 -10.727 14.211 1 97.5 517 ALA A N 1
ATOM 3840 C CA . ALA A 1 517 ? -21.922 -11.406 15.484 1 97.5 517 ALA A CA 1
ATOM 3841 C C . ALA A 1 517 ? -22.984 -12.469 15.75 1 97.5 517 ALA A C 1
ATOM 3843 O O . ALA A 1 517 ? -24.172 -12.227 15.539 1 97.5 517 ALA A O 1
ATOM 3844 N N . GLY A 1 518 ? -22.516 -13.617 16.156 1 96.69 518 GLY A N 1
ATOM 3845 C CA . GLY A 1 518 ? -23.422 -14.695 16.531 1 96.69 518 GLY A CA 1
ATOM 3846 C C . GLY A 1 518 ? -23.891 -15.508 15.336 1 96.69 518 GLY A C 1
ATOM 3847 O O . GLY A 1 518 ? -24.469 -16.578 15.508 1 96.69 518 GLY A O 1
ATOM 3848 N N . GLU A 1 519 ? -23.688 -15.078 14.117 1 97.44 519 GLU A N 1
ATOM 3849 C CA . GLU A 1 519 ? -24.141 -15.781 12.922 1 97.44 519 GLU A CA 1
ATOM 3850 C C . GLU A 1 519 ? -23.078 -16.766 12.438 1 97.44 519 GLU A C 1
ATOM 3852 O O . GLU A 1 519 ? -21.922 -16.719 12.875 1 97.44 519 GLU A O 1
ATOM 3857 N N . ARG A 1 520 ? -23.547 -17.703 11.625 1 98.12 520 ARG A N 1
ATOM 3858 C CA . ARG A 1 520 ? -22.688 -18.703 11 1 98.12 520 ARG A CA 1
ATOM 3859 C C . ARG A 1 520 ? -22.641 -18.516 9.484 1 98.12 520 ARG A C 1
ATOM 3861 O O . ARG A 1 520 ? -23.688 -18.344 8.844 1 98.12 520 ARG A O 1
ATOM 3868 N N . LEU A 1 521 ? -21.422 -18.531 8.977 1 98.38 521 LEU A N 1
ATOM 3869 C CA . LEU A 1 521 ? -21.219 -18.547 7.531 1 98.38 521 LEU A CA 1
ATOM 3870 C C . LEU A 1 521 ? -21.375 -19.953 6.961 1 98.38 521 LEU A C 1
ATOM 3872 O O . LEU A 1 521 ? -20.828 -20.906 7.508 1 98.38 521 LEU A O 1
ATOM 3876 N N . VAL A 1 522 ? -22.172 -20.125 5.941 1 98.5 522 VAL A N 1
ATOM 3877 C CA . VAL A 1 522 ? -22.312 -21.391 5.254 1 98.5 522 VAL A CA 1
ATOM 3878 C C . VAL A 1 522 ? -21.828 -21.266 3.809 1 98.5 522 VAL A C 1
ATOM 3880 O O . VAL A 1 522 ? -22.234 -20.344 3.094 1 98.5 522 VAL A O 1
ATOM 3883 N N . VAL A 1 523 ? -20.938 -22.188 3.402 1 98.06 523 VAL A N 1
ATOM 3884 C CA . VAL A 1 523 ? -20.328 -22.188 2.076 1 98.06 523 VAL A CA 1
ATOM 3885 C C . VAL A 1 523 ? -20.562 -23.547 1.406 1 98.06 523 VAL A C 1
ATOM 3887 O O . VAL A 1 523 ? -20.281 -24.594 1.993 1 98.06 523 VAL A O 1
ATOM 3890 N N . HIS A 1 524 ? -21.172 -23.562 0.23 1 98.25 524 HIS A N 1
ATOM 3891 C CA . HIS A 1 524 ? -21.266 -24.719 -0.643 1 98.25 524 HIS A CA 1
ATOM 3892 C C . HIS A 1 524 ? -20.359 -24.578 -1.861 1 98.25 524 HIS A C 1
ATOM 3894 O O . HIS A 1 524 ? -20.641 -23.766 -2.75 1 98.25 524 HIS A O 1
ATOM 3900 N N . THR A 1 525 ? -19.297 -25.375 -1.875 1 98.06 525 THR A N 1
ATOM 3901 C CA . THR A 1 525 ? -18.422 -25.328 -3.039 1 98.06 525 THR A CA 1
ATOM 3902 C C . THR A 1 525 ? -19.031 -26.078 -4.215 1 98.06 525 THR A C 1
ATOM 3904 O O . THR A 1 525 ? -19.875 -26.969 -4.02 1 98.06 525 THR A O 1
ATOM 3907 N N . PRO A 1 526 ? -18.75 -25.703 -5.5 1 98.44 526 PRO A N 1
ATOM 3908 C CA . PRO A 1 526 ? -19.359 -26.328 -6.676 1 98.44 526 PRO A CA 1
ATOM 3909 C C . PRO A 1 526 ? -18.844 -27.75 -6.91 1 98.44 526 PRO A C 1
ATOM 3911 O O . PRO A 1 526 ? -17.797 -28.125 -6.395 1 98.44 526 PRO A O 1
ATOM 3914 N N . GLY A 1 527 ? -19.672 -28.5 -7.648 1 98.56 527 GLY A N 1
ATOM 3915 C CA . GLY A 1 527 ? -19.219 -29.797 -8.148 1 98.56 527 GLY A CA 1
ATOM 3916 C C . GLY A 1 527 ? -18.656 -29.734 -9.547 1 98.56 527 GLY A C 1
ATOM 3917 O O . GLY A 1 527 ? -18.75 -28.703 -10.227 1 98.56 527 GLY A O 1
ATOM 3918 N N . GLY A 1 528 ? -17.969 -30.828 -9.977 1 98.75 528 GLY A N 1
ATOM 3919 C CA . GLY A 1 528 ? -17.469 -30.938 -11.344 1 98.75 528 GLY A CA 1
ATOM 3920 C C . GLY A 1 528 ? -18.484 -31.516 -12.305 1 98.75 528 GLY A C 1
ATOM 3921 O O . GLY A 1 528 ? -19.469 -32.125 -11.883 1 98.75 528 GLY A O 1
ATOM 3922 N N . GLY A 1 529 ? -18.312 -31.266 -13.609 1 98.69 529 GLY A N 1
ATOM 3923 C CA . GLY A 1 529 ? -19.188 -31.797 -14.641 1 98.69 529 GLY A CA 1
ATOM 3924 C C . GLY A 1 529 ? -18.984 -33.281 -14.891 1 98.69 529 GLY A C 1
ATOM 3925 O O . GLY A 1 529 ? -17.875 -33.812 -14.672 1 98.69 529 GLY A O 1
ATOM 3926 N N . GLY A 1 530 ? -20.062 -33.938 -15.336 1 98.62 530 GLY A N 1
ATOM 3927 C CA . GLY A 1 530 ? -19.984 -35.344 -15.711 1 98.62 530 GLY A CA 1
ATOM 3928 C C . GLY A 1 530 ? -19.562 -35.531 -17.156 1 98.62 530 GLY A C 1
ATOM 3929 O O . GLY A 1 530 ? -19.578 -34.594 -17.953 1 98.62 530 GLY A O 1
ATOM 3930 N N . LEU A 1 531 ? -19.062 -36.75 -17.438 1 98.62 531 LEU A N 1
ATOM 3931 C CA . LEU A 1 531 ? -18.625 -37.125 -18.781 1 98.62 531 LEU A CA 1
ATOM 3932 C C . LEU A 1 531 ? -19.406 -38.312 -19.297 1 98.62 531 LEU A C 1
ATOM 3934 O O . LEU A 1 531 ? -19.484 -39.344 -18.625 1 98.62 531 LEU A O 1
ATOM 3938 N N . GLY A 1 532 ? -20.094 -38.156 -20.5 1 98 532 GLY A N 1
ATOM 3939 C CA . GLY A 1 532 ? -20.844 -39.25 -21.078 1 98 532 GLY A CA 1
ATOM 3940 C C . GLY A 1 532 ? -22.281 -39.344 -20.562 1 98 532 GLY A C 1
ATOM 3941 O O . GLY A 1 532 ? -22.625 -38.656 -19.594 1 98 532 GLY A O 1
ATOM 3942 N N . ASP A 1 533 ? -23.078 -40.188 -21.141 1 97.25 533 ASP A N 1
ATOM 3943 C CA . ASP A 1 533 ? -24.484 -40.344 -20.797 1 97.25 533 ASP A CA 1
ATOM 3944 C C . ASP A 1 533 ? -24.656 -41 -19.438 1 97.25 533 ASP A C 1
ATOM 3946 O O . ASP A 1 533 ? -24.188 -42.125 -19.219 1 97.25 533 ASP A O 1
ATOM 3950 N N . PRO A 1 534 ? -25.328 -40.344 -18.594 1 97.38 534 PRO A N 1
ATOM 3951 C CA . PRO A 1 534 ? -25.531 -40.906 -17.25 1 97.38 534 PRO A CA 1
ATOM 3952 C C . PRO A 1 534 ? -26.188 -42.281 -17.281 1 97.38 534 PRO A C 1
ATOM 3954 O O . PRO A 1 534 ? -25.938 -43.094 -16.391 1 97.38 534 PRO A O 1
ATOM 3957 N N . ALA A 1 535 ? -26.953 -42.531 -18.281 1 95.44 535 ALA A N 1
ATOM 3958 C CA . ALA A 1 535 ? -27.656 -43.812 -18.391 1 95.44 535 ALA A CA 1
ATOM 3959 C C . ALA A 1 535 ? -26.672 -44.969 -18.562 1 95.44 535 ALA A C 1
ATOM 3961 O O . ALA A 1 535 ? -27.016 -46.125 -18.344 1 95.44 535 ALA A O 1
ATOM 3962 N N . ARG A 1 536 ? -25.5 -44.656 -18.969 1 96.56 536 ARG A N 1
ATOM 3963 C CA . ARG A 1 536 ? -24.5 -45.688 -19.266 1 96.56 536 ARG A CA 1
ATOM 3964 C C . ARG A 1 536 ? -23.609 -45.938 -18.062 1 96.56 536 ARG A C 1
ATOM 3966 O O . ARG A 1 536 ? -22.703 -46.75 -18.125 1 96.56 536 ARG A O 1
ATOM 3973 N N . ARG A 1 537 ? -23.859 -45.188 -16.969 1 97.12 537 ARG A N 1
ATOM 3974 C CA . ARG A 1 537 ? -23.062 -45.469 -15.781 1 97.12 537 ARG A CA 1
ATOM 3975 C C . ARG A 1 537 ? -23.359 -46.844 -15.227 1 97.12 537 ARG A C 1
ATOM 3977 O O . ARG A 1 537 ? -24.531 -47.25 -15.156 1 97.12 537 ARG A O 1
ATOM 3984 N N . ASP A 1 538 ? -22.328 -47.594 -14.883 1 96.12 538 ASP A N 1
ATOM 3985 C CA . ASP A 1 538 ? -22.484 -48.906 -14.289 1 96.12 538 ASP A CA 1
ATOM 3986 C C . ASP A 1 538 ? -23.422 -48.875 -13.086 1 96.12 538 ASP A C 1
ATOM 3988 O O . ASP A 1 538 ? -23.219 -48.062 -12.164 1 96.12 538 ASP A O 1
ATOM 3992 N N . ALA A 1 539 ? -24.359 -49.75 -13.07 1 94.25 539 ALA A N 1
ATOM 3993 C CA . ALA A 1 539 ? -25.344 -49.781 -11.992 1 94.25 539 ALA A CA 1
ATOM 3994 C C . ALA A 1 539 ? -24.672 -50.031 -10.641 1 94.25 539 ALA A C 1
ATOM 3996 O O . ALA A 1 539 ? -25.125 -49.5 -9.625 1 94.25 539 ALA A O 1
ATOM 3997 N N . ALA A 1 540 ? -23.703 -50.781 -10.617 1 95.19 540 ALA A N 1
ATOM 3998 C CA . ALA A 1 540 ? -22.984 -51.062 -9.383 1 95.19 540 ALA A CA 1
ATOM 3999 C C . ALA A 1 540 ? -22.328 -49.781 -8.828 1 95.19 540 ALA A C 1
ATOM 4001 O O . ALA A 1 540 ? -22.234 -49.625 -7.613 1 95.19 540 ALA A O 1
ATOM 4002 N N . ARG A 1 541 ? -21.875 -48.906 -9.75 1 96.12 541 ARG A N 1
ATOM 4003 C CA . ARG A 1 541 ? -21.266 -47.656 -9.336 1 96.12 541 ARG A CA 1
ATOM 4004 C C . ARG A 1 541 ? -22.328 -46.688 -8.773 1 96.12 541 ARG A C 1
ATOM 4006 O O . ARG A 1 541 ? -22.062 -45.969 -7.809 1 96.12 541 ARG A O 1
ATOM 4013 N N . VAL A 1 542 ? -23.438 -46.656 -9.359 1 96.75 542 VAL A N 1
ATOM 4014 C CA . VAL A 1 542 ? -24.531 -45.812 -8.875 1 96.75 542 VAL A CA 1
ATOM 4015 C C . VAL A 1 542 ? -24.953 -46.281 -7.48 1 96.75 542 VAL A C 1
ATOM 4017 O O . VAL A 1 542 ? -25.141 -45.438 -6.586 1 96.75 542 VAL A O 1
ATOM 4020 N N . GLU A 1 543 ? -25.094 -47.594 -7.32 1 95.44 543 GLU A N 1
ATOM 4021 C CA . GLU A 1 543 ? -25.5 -48.156 -6.023 1 95.44 543 GLU A CA 1
ATOM 4022 C C . GLU A 1 543 ? -24.469 -47.812 -4.945 1 95.44 543 GLU A C 1
ATOM 4024 O O . GLU A 1 543 ? -24.844 -47.469 -3.818 1 95.44 543 GLU A O 1
ATOM 4029 N N . ARG A 1 544 ? -23.297 -47.938 -5.273 1 95.5 544 ARG A N 1
ATOM 4030 C CA . ARG A 1 544 ? -22.219 -47.594 -4.352 1 95.5 544 ARG A CA 1
ATOM 4031 C C . ARG A 1 544 ? -22.297 -46.125 -3.955 1 95.5 544 ARG A C 1
ATOM 4033 O O . ARG A 1 544 ? -22.109 -45.781 -2.785 1 95.5 544 ARG A O 1
ATOM 4040 N N . ASP A 1 545 ? -22.453 -45.188 -4.953 1 96.81 545 ASP A N 1
ATOM 4041 C CA . ASP A 1 545 ? -22.531 -43.75 -4.691 1 96.81 545 ASP A CA 1
ATOM 4042 C C . ASP A 1 545 ? -23.688 -43.438 -3.744 1 96.81 545 ASP A C 1
ATOM 4044 O O . ASP A 1 545 ? -23.578 -42.594 -2.877 1 96.81 545 ASP A O 1
ATOM 4048 N N . VAL A 1 546 ? -24.781 -44.062 -3.943 1 96.62 546 VAL A N 1
ATOM 4049 C CA . VAL A 1 546 ? -25.938 -43.875 -3.078 1 96.62 546 VAL A CA 1
ATOM 4050 C C . VAL A 1 546 ? -25.625 -44.375 -1.669 1 96.62 546 VAL A C 1
ATOM 4052 O O . VAL A 1 546 ? -25.922 -43.688 -0.684 1 96.62 546 VAL A O 1
ATOM 4055 N N . ARG A 1 547 ? -25.031 -45.531 -1.571 1 96.12 547 ARG A N 1
ATOM 4056 C CA . ARG A 1 547 ? -24.688 -46.125 -0.28 1 96.12 547 ARG A CA 1
ATOM 4057 C C . ARG A 1 547 ? -23.719 -45.219 0.481 1 96.12 547 ARG A C 1
ATOM 4059 O O . ARG A 1 547 ? -23.812 -45.094 1.703 1 96.12 547 ARG A O 1
ATOM 4066 N N . TYR A 1 548 ? -22.828 -44.625 -0.226 1 95.88 548 TYR A N 1
ATOM 4067 C CA . TYR A 1 548 ? -21.812 -43.781 0.398 1 95.88 548 TYR A CA 1
ATOM 4068 C C . TYR A 1 548 ? -22.359 -42.375 0.635 1 95.88 548 TYR A C 1
ATOM 4070 O O . TYR A 1 548 ? -21.672 -41.531 1.229 1 95.88 548 TYR A O 1
ATOM 4078 N N . GLY A 1 549 ? -23.578 -42.062 0.157 1 96.44 549 GLY A N 1
ATOM 4079 C CA . GLY A 1 549 ? -24.188 -40.75 0.374 1 96.44 549 GLY A CA 1
ATOM 4080 C C . GLY A 1 549 ? -23.656 -39.688 -0.564 1 96.44 549 GLY A C 1
ATOM 4081 O O . GLY A 1 549 ? -23.781 -38.5 -0.278 1 96.44 549 GLY A O 1
ATOM 4082 N N . LEU A 1 550 ? -23 -40.062 -1.628 1 97.62 550 LEU A N 1
ATOM 4083 C CA . LEU A 1 550 ? -22.469 -39.125 -2.609 1 97.62 550 LEU A CA 1
ATOM 4084 C C . LEU A 1 550 ? -23.562 -38.688 -3.564 1 97.62 550 LEU A C 1
ATOM 4086 O O . LEU A 1 550 ? -23.531 -37.531 -4.059 1 97.62 550 LEU A O 1
ATOM 4090 N N . VAL A 1 551 ? -24.484 -39.531 -3.912 1 97.44 551 VAL A N 1
ATOM 4091 C CA . VAL A 1 551 ? -25.656 -39.312 -4.758 1 97.44 551 VAL A CA 1
ATOM 4092 C C . VAL A 1 551 ? -26.922 -39.719 -4.012 1 97.44 551 VAL A C 1
ATOM 4094 O O . VAL A 1 551 ? -26.969 -40.75 -3.367 1 97.44 551 VAL A O 1
ATOM 4097 N N . SER A 1 552 ? -27.828 -38.875 -4.047 1 96.94 552 SER A N 1
ATOM 4098 C CA . SER A 1 552 ? -29.109 -39.188 -3.406 1 96.94 552 SER A CA 1
ATOM 4099 C C . SER A 1 552 ? -29.891 -40.219 -4.219 1 96.94 552 SER A C 1
ATOM 4101 O O . SER A 1 552 ? -29.625 -40.406 -5.406 1 96.94 552 SER A O 1
ATOM 4103 N N . ALA A 1 553 ? -30.812 -40.781 -3.555 1 95.44 553 ALA A N 1
ATOM 4104 C CA . ALA A 1 553 ? -31.719 -41.688 -4.246 1 95.44 553 ALA A CA 1
ATOM 4105 C C . ALA A 1 553 ? -32.5 -40.969 -5.332 1 95.44 553 ALA A C 1
ATOM 4107 O O . ALA A 1 553 ? -32.781 -41.531 -6.395 1 95.44 553 ALA A O 1
ATOM 4108 N N . GLU A 1 554 ? -32.781 -39.875 -5.035 1 95.81 554 GLU A N 1
ATOM 4109 C CA . GLU A 1 554 ? -33.562 -39.062 -5.977 1 95.81 554 GLU A CA 1
ATOM 4110 C C . GLU A 1 554 ? -32.781 -38.812 -7.262 1 95.81 554 GLU A C 1
ATOM 4112 O O . GLU A 1 554 ? -33.312 -39 -8.359 1 95.81 554 GLU A O 1
ATOM 4117 N N . GLN A 1 555 ? -31.609 -38.375 -7.133 1 95.94 555 GLN A N 1
ATOM 4118 C CA . GLN A 1 555 ? -30.812 -38.125 -8.328 1 95.94 555 GLN A CA 1
ATOM 4119 C C . GLN A 1 555 ? -30.484 -39.438 -9.055 1 95.94 555 GLN A C 1
ATOM 4121 O O . GLN A 1 555 ? -30.422 -39.469 -10.281 1 95.94 555 GLN A O 1
ATOM 4126 N N . ALA A 1 556 ? -30.203 -40.531 -8.297 1 95.38 556 ALA A N 1
ATOM 4127 C CA . ALA A 1 556 ? -29.953 -41.844 -8.914 1 95.38 556 ALA A CA 1
ATOM 4128 C C . ALA A 1 556 ? -31.109 -42.219 -9.844 1 95.38 556 ALA A C 1
ATOM 4130 O O . ALA A 1 556 ? -30.875 -42.75 -10.93 1 95.38 556 ALA A O 1
ATOM 4131 N N . GLY A 1 557 ? -32.344 -41.969 -9.406 1 93.94 557 GLY A N 1
ATOM 4132 C CA . GLY A 1 557 ? -33.5 -42.281 -10.203 1 93.94 557 GLY A CA 1
ATOM 4133 C C . GLY A 1 557 ? -33.688 -41.344 -11.375 1 93.94 557 GLY A C 1
ATOM 4134 O O . GLY A 1 557 ? -34 -41.781 -12.492 1 93.94 557 GLY A O 1
ATOM 4135 N N . SER A 1 558 ? -33.469 -40.156 -11.164 1 93.75 558 SER A N 1
ATOM 4136 C CA . SER A 1 558 ? -33.812 -39.125 -12.164 1 93.75 558 SER A CA 1
ATOM 4137 C C . SER A 1 558 ? -32.688 -39 -13.195 1 93.75 558 SER A C 1
ATOM 4139 O O . SER A 1 558 ? -32.969 -38.938 -14.398 1 93.75 558 SER A O 1
ATOM 4141 N N . ALA A 1 559 ? -31.5 -38.969 -12.797 1 94.06 559 ALA A N 1
ATOM 4142 C CA . ALA A 1 559 ? -30.406 -38.656 -13.719 1 94.06 559 ALA A CA 1
ATOM 4143 C C . ALA A 1 559 ? -29.797 -39.938 -14.289 1 94.06 559 ALA A C 1
ATOM 4145 O O . ALA A 1 559 ? -29.422 -40 -15.469 1 94.06 559 ALA A O 1
ATOM 4146 N N . TYR A 1 560 ? -29.703 -40.938 -13.492 1 93.38 560 TYR A N 1
ATOM 4147 C CA . TYR A 1 560 ? -29.016 -42.156 -13.914 1 93.38 560 TYR A CA 1
ATOM 4148 C C . TYR A 1 560 ? -30.016 -43.219 -14.32 1 93.38 560 TYR A C 1
ATOM 4150 O O . TYR A 1 560 ? -29.625 -44.312 -14.781 1 93.38 560 TYR A O 1
ATOM 4158 N N . GLN A 1 561 ? -31.344 -43 -14.188 1 86.94 561 GLN A N 1
ATOM 4159 C CA . GLN A 1 561 ? -32.406 -43.938 -14.508 1 86.94 561 GLN A CA 1
ATOM 4160 C C . GLN A 1 561 ? -32.219 -45.25 -13.742 1 86.94 561 GLN A C 1
ATOM 4162 O O . GLN A 1 561 ? -32.438 -46.344 -14.289 1 86.94 561 GLN A O 1
ATOM 4167 N N . HIS A 1 562 ? -31.609 -45.156 -12.727 1 81.56 562 HIS A N 1
ATOM 4168 C CA . HIS A 1 562 ? -31.391 -46.312 -11.852 1 81.56 562 HIS A CA 1
ATOM 4169 C C . HIS A 1 562 ? -32.438 -46.344 -10.742 1 81.56 562 HIS A C 1
ATOM 4171 O O . HIS A 1 562 ? -32.5 -45.469 -9.906 1 81.56 562 HIS A O 1
ATOM 4177 N N . THR A 1 563 ? -33.438 -47.219 -10.945 1 70.56 563 THR A N 1
ATOM 4178 C CA . THR A 1 563 ? -34.531 -47.312 -9.977 1 70.56 563 THR A CA 1
ATOM 4179 C C . THR A 1 563 ? -34.125 -48.219 -8.805 1 70.56 563 THR A C 1
ATOM 4181 O O . THR A 1 563 ? -34.906 -48.438 -7.891 1 70.56 563 THR A O 1
ATOM 4184 N N . GLY A 1 564 ? -32.906 -48.125 -8.562 1 60.31 564 GLY A N 1
ATOM 4185 C CA . GLY A 1 564 ? -32.531 -48.906 -7.398 1 60.31 564 GLY A CA 1
ATOM 4186 C C . GLY A 1 564 ? -33.25 -50.25 -7.293 1 60.31 564 GLY A C 1
ATOM 4187 O O . GLY A 1 564 ? -34.406 -50.344 -7.688 1 60.31 564 GLY A O 1
ATOM 4188 N N . THR A 1 565 ? -32.75 -51.344 -7.637 1 45.16 565 THR A N 1
ATOM 4189 C CA . THR A 1 565 ? -33.438 -52.531 -7.105 1 45.16 565 THR A CA 1
ATOM 4190 C C . THR A 1 565 ? -33.375 -52.531 -5.582 1 45.16 565 THR A C 1
ATOM 4192 O O . THR A 1 565 ? -32.438 -52.062 -4.984 1 45.16 565 THR A O 1
ATOM 4195 N N . MET B 1 1 ? 27.453 25.578 33.906 1 33.31 1 MET B N 1
ATOM 4196 C CA . MET B 1 1 ? 28.203 26.703 33.375 1 33.31 1 MET B CA 1
ATOM 4197 C C . MET B 1 1 ? 27.281 27.844 32.938 1 33.31 1 MET B C 1
ATOM 4199 O O . MET B 1 1 ? 26.328 27.625 32.188 1 33.31 1 MET B O 1
ATOM 4203 N N . SER B 1 2 ? 27.094 28.734 33.781 1 37.28 2 SER B N 1
ATOM 4204 C CA . SER B 1 2 ? 26.281 29.922 33.625 1 37.28 2 SER B CA 1
ATOM 4205 C C . SER B 1 2 ? 26.516 30.562 32.25 1 37.28 2 SER B C 1
ATOM 4207 O O . SER B 1 2 ? 27.641 30.922 31.906 1 37.28 2 SER B O 1
ATOM 4209 N N . THR B 1 3 ? 25.891 30.016 31.297 1 45.66 3 THR B N 1
ATOM 4210 C CA . THR B 1 3 ? 26.125 30.625 30 1 45.66 3 THR B CA 1
ATOM 4211 C C . THR B 1 3 ? 26.172 32.156 30.109 1 45.66 3 THR B C 1
ATOM 4213 O O . THR B 1 3 ? 25.234 32.781 30.594 1 45.66 3 THR B O 1
ATOM 4216 N N . ALA B 1 4 ? 27.312 32.562 30.391 1 56.72 4 ALA B N 1
ATOM 4217 C CA . ALA B 1 4 ? 27.641 33.969 30.547 1 56.72 4 ALA B CA 1
ATOM 4218 C C . ALA B 1 4 ? 26.781 34.844 29.656 1 56.72 4 ALA B C 1
ATOM 4220 O O . ALA B 1 4 ? 26.609 34.562 28.469 1 56.72 4 ALA B O 1
ATOM 4221 N N . GLN B 1 5 ? 25.688 35.562 30.234 1 69.81 5 GLN B N 1
ATOM 4222 C CA . GLN B 1 5 ? 24.906 36.531 29.484 1 69.81 5 GLN B CA 1
ATOM 4223 C C . GLN B 1 5 ? 25.781 37.281 28.469 1 69.81 5 GLN B C 1
ATOM 4225 O O . GLN B 1 5 ? 26.906 37.656 28.781 1 69.81 5 GLN B O 1
ATOM 4230 N N . PRO B 1 6 ? 25.25 37.219 27.297 1 76.5 6 PRO B N 1
ATOM 4231 C CA . PRO B 1 6 ? 26.062 37.875 26.266 1 76.5 6 PRO B CA 1
ATOM 4232 C C . PRO B 1 6 ? 26.266 39.375 26.547 1 76.5 6 PRO B C 1
ATOM 4234 O O . PRO B 1 6 ? 25.406 40.031 27.125 1 76.5 6 PRO B O 1
ATOM 4237 N N . THR B 1 7 ? 27.391 39.906 26.266 1 84.94 7 THR B N 1
ATOM 4238 C CA . THR B 1 7 ? 27.703 41.312 26.344 1 84.94 7 THR B CA 1
ATOM 4239 C C . THR B 1 7 ? 26.812 42.125 25.391 1 84.94 7 THR B C 1
ATOM 4241 O O . THR B 1 7 ? 26.188 41.562 24.5 1 84.94 7 THR B O 1
ATOM 4244 N N . PRO B 1 8 ? 26.625 43.344 25.672 1 85.62 8 PRO B N 1
ATOM 4245 C CA . PRO B 1 8 ? 25.828 44.188 24.766 1 85.62 8 PRO B CA 1
ATOM 4246 C C . PRO B 1 8 ? 26.281 44.062 23.312 1 85.62 8 PRO B C 1
ATOM 4248 O O . PRO B 1 8 ? 25.453 44.031 22.406 1 85.62 8 PRO B O 1
ATOM 4251 N N . GLN B 1 9 ? 27.578 44.031 23.141 1 85.5 9 GLN B N 1
ATOM 4252 C CA . GLN B 1 9 ? 28.109 43.906 21.781 1 85.5 9 GLN B CA 1
ATOM 4253 C C . GLN B 1 9 ? 27.734 42.531 21.188 1 85.5 9 GLN B C 1
ATOM 4255 O O . GLN B 1 9 ? 27.391 42.438 20.016 1 85.5 9 GLN B O 1
ATOM 4260 N N . GLN B 1 10 ? 27.797 41.594 22 1 86.56 10 GLN B N 1
ATOM 4261 C CA . GLN B 1 10 ? 27.422 40.25 21.547 1 86.56 10 GLN B CA 1
ATOM 4262 C C . GLN B 1 10 ? 25.938 40.188 21.25 1 86.56 10 GLN B C 1
ATOM 4264 O O . GLN B 1 10 ? 25.516 39.469 20.328 1 86.56 10 GLN B O 1
ATOM 4269 N N . ARG B 1 11 ? 25.156 40.875 22 1 89.44 11 ARG B N 1
ATOM 4270 C CA . ARG B 1 11 ? 23.719 40.875 21.797 1 89.44 11 ARG B CA 1
ATOM 4271 C C . ARG B 1 11 ? 23.359 41.5 20.438 1 89.44 11 ARG B C 1
ATOM 4273 O O . ARG B 1 11 ? 22.484 41 19.734 1 89.44 11 ARG B O 1
ATOM 4280 N N . ILE B 1 12 ? 24 42.531 20.109 1 91.38 12 ILE B N 1
ATOM 4281 C CA . ILE B 1 12 ? 23.766 43.156 18.812 1 91.38 12 ILE B CA 1
ATOM 4282 C C . ILE B 1 12 ? 24.172 42.219 17.703 1 91.38 12 ILE B C 1
ATOM 4284 O O . ILE B 1 12 ? 23.453 42.094 16.703 1 91.38 12 ILE B O 1
ATOM 4288 N N . ARG B 1 13 ? 25.297 41.594 17.953 1 91.56 13 ARG B N 1
ATOM 4289 C CA . ARG B 1 13 ? 25.781 40.625 16.969 1 91.56 13 ARG B CA 1
ATOM 4290 C C . ARG B 1 13 ? 24.781 39.469 16.812 1 91.56 13 ARG B C 1
ATOM 4292 O O . ARG B 1 13 ? 24.5 39.031 15.688 1 91.56 13 ARG B O 1
ATOM 4299 N N . PHE B 1 14 ? 24.312 39.031 17.875 1 93.12 14 PHE B N 1
ATOM 4300 C CA . PHE B 1 14 ? 23.359 37.938 17.844 1 93.12 14 PHE B CA 1
ATOM 4301 C C . PHE B 1 14 ? 22.062 38.344 17.172 1 93.12 14 PHE B C 1
ATOM 4303 O O . PHE B 1 14 ? 21.453 37.594 16.422 1 93.12 14 PHE B O 1
ATOM 4310 N N . GLN B 1 15 ? 21.672 39.562 17.391 1 93.5 15 GLN B N 1
ATOM 4311 C CA . GLN B 1 15 ? 20.453 40.062 16.766 1 93.5 15 GLN B CA 1
ATOM 4312 C C . GLN B 1 15 ? 20.609 40.156 15.25 1 93.5 15 GLN B C 1
ATOM 4314 O O . GLN B 1 15 ? 19.688 39.812 14.508 1 93.5 15 GLN B O 1
ATOM 4319 N N . LEU B 1 16 ? 21.719 40.625 14.875 1 94.25 16 LEU B N 1
ATOM 4320 C CA . LEU B 1 16 ? 22 40.688 13.445 1 94.25 16 LEU B CA 1
ATOM 4321 C C . LEU B 1 16 ? 22.062 39.312 12.828 1 94.25 16 LEU B C 1
ATOM 4323 O O . LEU B 1 16 ? 21.516 39.094 11.742 1 94.25 16 LEU B O 1
ATOM 4327 N N . ALA B 1 17 ? 22.719 38.406 13.539 1 94.81 17 ALA B N 1
ATOM 4328 C CA . ALA B 1 17 ? 22.828 37.031 13.062 1 94.81 17 ALA B CA 1
ATOM 4329 C C . ALA B 1 17 ? 21.453 36.375 13.008 1 94.81 17 ALA B C 1
ATOM 4331 O O . ALA B 1 17 ? 21.172 35.594 12.094 1 94.81 17 ALA B O 1
ATOM 4332 N N . TRP B 1 18 ? 20.688 36.688 13.977 1 95.12 18 TRP B N 1
ATOM 4333 C CA . TRP B 1 18 ? 19.328 36.156 14.023 1 95.12 18 TRP B CA 1
ATOM 4334 C C . TRP B 1 18 ? 18.516 36.625 12.812 1 95.12 18 TRP B C 1
ATOM 4336 O O . TRP B 1 18 ? 17.859 35.812 12.156 1 95.12 18 TRP B O 1
ATOM 4346 N N . ASN B 1 19 ? 18.578 37.812 12.477 1 93.94 19 ASN B N 1
ATOM 4347 C CA . ASN B 1 19 ? 17.891 38.344 11.305 1 93.94 19 ASN B CA 1
ATOM 4348 C C . ASN B 1 19 ? 18.375 37.688 10.023 1 93.94 19 ASN B C 1
ATOM 4350 O O . ASN B 1 19 ? 17.562 37.375 9.141 1 93.94 19 ASN B O 1
ATOM 4354 N N . ARG B 1 20 ? 19.641 37.5 10.008 1 94.69 20 ARG B N 1
ATOM 4355 C CA . ARG B 1 20 ? 20.203 36.812 8.852 1 94.69 20 ARG B CA 1
ATOM 4356 C C . ARG B 1 20 ? 19.734 35.375 8.789 1 94.69 20 ARG B C 1
ATOM 4358 O O . ARG B 1 20 ? 19.5 34.812 7.703 1 94.69 20 ARG B O 1
ATOM 4365 N N . LEU B 1 21 ? 19.656 34.75 9.914 1 95.19 21 LEU B N 1
ATOM 4366 C CA . LEU B 1 21 ? 19.188 33.375 9.984 1 95.19 21 LEU B CA 1
ATOM 4367 C C . LEU B 1 21 ? 17.75 33.281 9.477 1 95.19 21 LEU B C 1
ATOM 4369 O O . LEU B 1 21 ? 17.406 32.312 8.781 1 95.19 21 LEU B O 1
ATOM 4373 N N . LEU B 1 22 ? 16.906 34.219 9.797 1 93.81 22 LEU B N 1
ATOM 4374 C CA . LEU B 1 22 ? 15.539 34.25 9.297 1 93.81 22 LEU B CA 1
ATOM 4375 C C . LEU B 1 22 ? 15.523 34.375 7.773 1 93.81 22 LEU B C 1
ATOM 4377 O O . LEU B 1 22 ? 14.68 33.75 7.109 1 93.81 22 LEU B O 1
ATOM 4381 N N . SER B 1 23 ? 16.422 35.094 7.285 1 93.75 23 SER B N 1
ATOM 4382 C CA . SER B 1 23 ? 16.562 35.219 5.836 1 93.75 23 SER B CA 1
ATOM 4383 C C . SER B 1 23 ? 16.969 33.875 5.207 1 93.75 23 SER B C 1
ATOM 4385 O O . SER B 1 23 ? 16.531 33.531 4.105 1 93.75 23 SER B O 1
ATOM 4387 N N . VAL B 1 24 ? 17.844 33.188 5.891 1 95.5 24 VAL B N 1
ATOM 4388 C CA . VAL B 1 24 ? 18.297 31.891 5.418 1 95.5 24 VAL B CA 1
ATOM 4389 C C . VAL B 1 24 ? 17.094 30.938 5.281 1 95.5 24 VAL B C 1
ATOM 4391 O O . VAL B 1 24 ? 16.922 30.297 4.246 1 95.5 24 VAL B O 1
ATOM 4394 N N . VAL B 1 25 ? 16.281 30.891 6.262 1 94.56 25 VAL B N 1
ATOM 4395 C CA . VAL B 1 25 ? 15.148 29.969 6.266 1 94.56 25 VAL B CA 1
ATOM 4396 C C . VAL B 1 25 ? 14.109 30.438 5.238 1 94.56 25 VAL B C 1
ATOM 4398 O O . VAL B 1 25 ? 13.438 29.609 4.617 1 94.56 25 VAL B O 1
ATOM 4401 N N . GLU B 1 26 ? 13.914 31.703 5.09 1 92.62 26 GLU B N 1
ATOM 4402 C CA . GLU B 1 26 ? 13.016 32.219 4.066 1 92.62 26 GLU B CA 1
ATOM 4403 C C . GLU B 1 26 ? 13.484 31.828 2.668 1 92.62 26 GLU B C 1
ATOM 4405 O O . GLU B 1 26 ? 12.664 31.531 1.798 1 92.62 26 GLU B O 1
ATOM 4410 N N . GLU B 1 27 ? 14.797 31.922 2.471 1 93.56 27 GLU B N 1
ATOM 4411 C CA . GLU B 1 27 ? 15.352 31.484 1.192 1 93.56 27 GLU B CA 1
ATOM 4412 C C . GLU B 1 27 ? 15.125 29.984 0.976 1 93.56 27 GLU B C 1
ATOM 4414 O O . GLU B 1 27 ? 14.828 29.562 -0.139 1 93.56 27 GLU B O 1
ATOM 4419 N N . GLN B 1 28 ? 15.336 29.266 2.031 1 94.31 28 GLN B N 1
ATOM 4420 C CA . GLN B 1 28 ? 15 27.844 1.995 1 94.31 28 GLN B CA 1
ATOM 4421 C C . GLN B 1 28 ? 13.578 27.625 1.482 1 94.31 28 GLN B C 1
ATOM 4423 O O . GLN B 1 28 ? 13.367 26.859 0.54 1 94.31 28 GLN B O 1
ATOM 4428 N N . ALA B 1 29 ? 12.656 28.297 2.021 1 92.12 29 ALA B N 1
ATOM 4429 C CA . ALA B 1 29 ? 11.242 28.156 1.669 1 92.12 29 ALA B CA 1
ATOM 4430 C C . ALA B 1 29 ? 11 28.609 0.232 1 92.12 29 ALA B C 1
ATOM 4432 O O . ALA B 1 29 ? 10.227 27.984 -0.499 1 92.12 29 ALA B O 1
ATOM 4433 N N . GLN B 1 30 ? 11.609 29.703 -0.158 1 90.69 30 GLN B N 1
ATOM 4434 C CA . GLN B 1 30 ? 11.43 30.219 -1.506 1 90.69 30 GLN B CA 1
ATOM 4435 C C . GLN B 1 30 ? 11.93 29.234 -2.555 1 90.69 30 GLN B C 1
ATOM 4437 O O . GLN B 1 30 ? 11.328 29.094 -3.623 1 90.69 30 GLN B O 1
ATOM 4442 N N . VAL B 1 31 ? 12.992 28.625 -2.27 1 92.19 31 VAL B N 1
ATOM 4443 C CA . VAL B 1 31 ? 13.508 27.609 -3.178 1 92.19 31 VAL B CA 1
ATOM 4444 C C . VAL B 1 31 ? 12.492 26.469 -3.316 1 92.19 31 VAL B C 1
ATOM 4446 O O . VAL B 1 31 ? 12.281 25.953 -4.414 1 92.19 31 VAL B O 1
ATOM 4449 N N . LEU B 1 32 ? 11.961 26.094 -2.238 1 91.06 32 LEU B N 1
ATOM 4450 C CA . LEU B 1 32 ? 10.953 25.031 -2.256 1 91.06 32 LEU B CA 1
ATOM 4451 C C . LEU B 1 32 ? 9.758 25.438 -3.113 1 91.06 32 LEU B C 1
ATOM 4453 O O . LEU B 1 32 ? 9.273 24.656 -3.928 1 91.06 32 LEU B O 1
ATOM 4457 N N . ILE B 1 33 ? 9.273 26.641 -3.004 1 88.69 33 ILE B N 1
ATOM 4458 C CA . ILE B 1 33 ? 8.133 27.141 -3.75 1 88.69 33 ILE B CA 1
ATOM 4459 C C . ILE B 1 33 ? 8.453 27.156 -5.242 1 88.69 33 ILE B C 1
ATOM 4461 O O . ILE B 1 33 ? 7.641 26.734 -6.066 1 88.69 33 ILE B O 1
ATOM 4465 N N . ARG B 1 34 ? 9.672 27.516 -5.625 1 88.94 34 ARG B N 1
ATOM 4466 C CA . ARG B 1 34 ? 10.055 27.703 -7.02 1 88.94 34 ARG B CA 1
ATOM 4467 C C . ARG B 1 34 ? 10.375 26.359 -7.684 1 88.94 34 ARG B C 1
ATOM 4469 O O . ARG B 1 34 ? 10.273 26.234 -8.906 1 88.94 34 ARG B O 1
ATOM 4476 N N . SER B 1 35 ? 10.734 25.469 -6.84 1 88.62 35 SER B N 1
ATOM 4477 C CA . SER B 1 35 ? 11.234 24.219 -7.426 1 88.62 35 SER B CA 1
ATOM 4478 C C . SER B 1 35 ? 10.203 23.109 -7.328 1 88.62 35 SER B C 1
ATOM 4480 O O . SER B 1 35 ? 10.328 22.078 -7.98 1 88.62 35 SER B O 1
ATOM 4482 N N . ALA B 1 36 ? 9.234 23.297 -6.551 1 86.5 36 ALA B N 1
ATOM 4483 C CA . ALA B 1 36 ? 8.211 22.266 -6.379 1 86.5 36 ALA B CA 1
ATOM 4484 C C . ALA B 1 36 ? 7.449 22.031 -7.68 1 86.5 36 ALA B C 1
ATOM 4486 O O . ALA B 1 36 ? 7.258 22.953 -8.469 1 86.5 36 ALA B O 1
ATOM 4487 N N . PHE B 1 37 ? 7.012 20.891 -7.902 1 80.31 37 PHE B N 1
ATOM 4488 C CA . PHE B 1 37 ? 6.273 20.516 -9.102 1 80.31 37 PHE B CA 1
ATOM 4489 C C . PHE B 1 37 ? 4.77 20.594 -8.852 1 80.31 37 PHE B C 1
ATOM 4491 O O . PHE B 1 37 ? 4 20.922 -9.758 1 80.31 37 PHE B O 1
ATOM 4498 N N . GLY B 1 38 ? 4.438 20.312 -7.707 1 80.81 38 GLY B N 1
ATOM 4499 C CA . GLY B 1 38 ? 3.02 20.312 -7.371 1 80.81 38 GLY B CA 1
ATOM 4500 C C . GLY B 1 38 ? 2.445 21.703 -7.18 1 80.81 38 GLY B C 1
ATOM 4501 O O . GLY B 1 38 ? 3.102 22.578 -6.617 1 80.81 38 GLY B O 1
ATOM 4502 N N . THR B 1 39 ? 1.215 21.828 -7.598 1 75.06 39 THR B N 1
ATOM 4503 C CA . THR B 1 39 ? 0.54 23.125 -7.516 1 75.06 39 THR B CA 1
ATOM 4504 C C . THR B 1 39 ? 0.302 23.516 -6.059 1 75.06 39 THR B C 1
ATOM 4506 O O . THR B 1 39 ? 0.295 24.703 -5.723 1 75.06 39 THR B O 1
ATOM 4509 N N . ALA B 1 40 ? 0.22 22.5 -5.207 1 72.31 40 ALA B N 1
ATOM 4510 C CA . ALA B 1 40 ? -0.048 22.781 -3.799 1 72.31 40 ALA B CA 1
ATOM 4511 C C . ALA B 1 40 ? 1.084 23.594 -3.178 1 72.31 40 ALA B C 1
ATOM 4513 O O . ALA B 1 40 ? 0.837 24.531 -2.418 1 72.31 40 ALA B O 1
ATOM 4514 N N . THR B 1 41 ? 2.217 23.203 -3.523 1 73.81 41 THR B N 1
ATOM 4515 C CA . THR B 1 41 ? 3.379 23.906 -2.996 1 73.81 41 THR B CA 1
ATOM 4516 C C . THR B 1 41 ? 3.695 25.141 -3.844 1 73.81 41 THR B C 1
ATOM 4518 O O . THR B 1 41 ? 3.799 26.25 -3.32 1 73.81 41 THR B O 1
ATOM 4521 N N . ARG B 1 42 ? 3.717 25.016 -5.059 1 75.94 42 ARG B N 1
ATOM 4522 C CA . ARG B 1 42 ? 4.18 26.062 -5.965 1 75.94 42 ARG B CA 1
ATOM 4523 C C . ARG B 1 42 ? 3.199 27.234 -6 1 75.94 42 ARG B C 1
ATOM 4525 O O . ARG B 1 42 ? 3.611 28.391 -6.035 1 75.94 42 ARG B O 1
ATOM 4532 N N . GLU B 1 43 ? 1.938 26.906 -5.902 1 72.75 43 GLU B N 1
ATOM 4533 C CA . GLU B 1 43 ? 0.934 27.938 -6.105 1 72.75 43 GLU B CA 1
ATOM 4534 C C . GLU B 1 43 ? 0.24 28.297 -4.797 1 72.75 43 GLU B C 1
ATOM 4536 O O . GLU B 1 43 ? -0.116 29.469 -4.574 1 72.75 43 GLU B O 1
ATOM 4541 N N . ALA B 1 44 ? 0.167 27.281 -3.908 1 73.94 44 ALA B N 1
ATOM 4542 C CA . ALA B 1 44 ? -0.658 27.516 -2.725 1 73.94 44 ALA B CA 1
ATOM 4543 C C . ALA B 1 44 ? 0.207 27.75 -1.488 1 73.94 44 ALA B C 1
ATOM 4545 O O . ALA B 1 44 ? -0.281 28.219 -0.46 1 73.94 44 ALA B O 1
ATOM 4546 N N . GLY B 1 45 ? 1.412 27.344 -1.532 1 75.38 45 GLY B N 1
ATOM 4547 C CA . GLY B 1 45 ? 2.307 27.562 -0.405 1 75.38 45 GLY B CA 1
ATOM 4548 C C . GLY B 1 45 ? 2.09 26.562 0.722 1 75.38 45 GLY B C 1
ATOM 4549 O O . GLY B 1 45 ? 2.246 26.906 1.896 1 75.38 45 GLY B O 1
ATOM 4550 N N . ASP B 1 46 ? 1.652 25.469 0.396 1 77.5 46 ASP B N 1
ATOM 4551 C CA . ASP B 1 46 ? 1.441 24.406 1.369 1 77.5 46 ASP B CA 1
ATOM 4552 C C . ASP B 1 46 ? 2.754 23.688 1.703 1 77.5 46 ASP B C 1
ATOM 4554 O O . ASP B 1 46 ? 3.035 22.609 1.177 1 77.5 46 ASP B O 1
ATOM 4558 N N . LEU B 1 47 ? 3.578 24.344 2.562 1 84.12 47 LEU B N 1
ATOM 4559 C CA . LEU B 1 47 ? 4.922 23.875 2.889 1 84.12 47 LEU B CA 1
ATOM 4560 C C . LEU B 1 47 ? 5.359 24.406 4.254 1 84.12 47 LEU B C 1
ATOM 4562 O O . LEU B 1 47 ? 4.656 25.203 4.875 1 84.12 47 LEU B O 1
ATOM 4566 N N . SER B 1 48 ? 6.43 23.875 4.703 1 90.06 48 SER B N 1
ATOM 4567 C CA . SER B 1 48 ? 7.141 24.406 5.859 1 90.06 48 SER B CA 1
ATOM 4568 C C . SER B 1 48 ? 8.648 24.203 5.73 1 90.06 48 SER B C 1
ATOM 4570 O O . SER B 1 48 ? 9.094 23.297 5.016 1 90.06 48 SER B O 1
ATOM 4572 N N . ALA B 1 49 ? 9.367 25.094 6.352 1 93.69 49 ALA B N 1
ATOM 4573 C CA . ALA B 1 49 ? 10.828 25.047 6.375 1 93.69 49 ALA B CA 1
ATOM 4574 C C . ALA B 1 49 ? 11.375 25.625 7.676 1 93.69 49 ALA B C 1
ATOM 4576 O O . ALA B 1 49 ? 10.844 26.609 8.195 1 93.69 49 ALA B O 1
ATOM 4577 N N . GLY B 1 50 ? 12.391 24.969 8.164 1 95.31 50 GLY B N 1
ATOM 4578 C CA . GLY B 1 50 ? 12.969 25.438 9.414 1 95.31 50 GLY B CA 1
ATOM 4579 C C . GLY B 1 50 ? 14.367 24.906 9.656 1 95.31 50 GLY B C 1
ATOM 4580 O O . GLY B 1 50 ? 14.844 24.031 8.938 1 95.31 50 GLY B O 1
ATOM 4581 N N . VAL B 1 51 ? 15.07 25.578 10.609 1 97.5 51 VAL B N 1
ATOM 4582 C CA . VAL B 1 51 ? 16.422 25.188 11.016 1 97.5 51 VAL B CA 1
ATOM 4583 C C . VAL B 1 51 ? 16.438 24.828 12.5 1 97.5 51 VAL B C 1
ATOM 4585 O O . VAL B 1 51 ? 15.75 25.453 13.305 1 97.5 51 VAL B O 1
ATOM 4588 N N . PHE B 1 52 ? 17.156 23.797 12.789 1 97.94 52 PHE B N 1
ATOM 4589 C CA . PHE B 1 52 ? 17.172 23.188 14.117 1 97.94 52 PHE B CA 1
ATOM 4590 C C . PHE B 1 52 ? 18.609 23.031 14.609 1 97.94 52 PHE B C 1
ATOM 4592 O O . PHE B 1 52 ? 19.531 22.875 13.805 1 97.94 52 PHE B O 1
ATOM 4599 N N . LEU B 1 53 ? 18.781 23.078 15.93 1 97.75 53 LEU B N 1
ATOM 4600 C CA . LEU B 1 53 ? 20.016 22.641 16.531 1 97.75 53 LEU B CA 1
ATOM 4601 C C . LEU B 1 53 ? 20.188 21.125 16.406 1 97.75 53 LEU B C 1
ATOM 4603 O O . LEU B 1 53 ? 19.219 20.422 16.156 1 97.75 53 LEU B O 1
ATOM 4607 N N . PRO B 1 54 ? 21.375 20.609 16.578 1 97.69 54 PRO B N 1
ATOM 4608 C CA . PRO B 1 54 ? 21.641 19.172 16.422 1 97.69 54 PRO B CA 1
ATOM 4609 C C . PRO B 1 54 ? 20.844 18.328 17.422 1 97.69 54 PRO B C 1
ATOM 4611 O O . PRO B 1 54 ? 20.703 17.109 17.203 1 97.69 54 PRO B O 1
ATOM 4614 N N . ASP B 1 55 ? 20.359 18.938 18.453 1 96.5 55 ASP B N 1
ATOM 4615 C CA . ASP B 1 55 ? 19.609 18.172 19.438 1 96.5 55 ASP B CA 1
ATOM 4616 C C . ASP B 1 55 ? 18.109 18.203 19.125 1 96.5 55 ASP B C 1
ATOM 4618 O O . ASP B 1 55 ? 17.297 17.719 19.922 1 96.5 55 ASP B O 1
ATOM 4622 N N . GLY B 1 56 ? 17.719 18.875 18.047 1 96.94 56 GLY B N 1
ATOM 4623 C CA . GLY B 1 56 ? 16.344 18.828 17.594 1 96.94 56 GLY B CA 1
ATOM 4624 C C . GLY B 1 56 ? 15.539 20.047 17.984 1 96.94 56 GLY B C 1
ATOM 4625 O O . GLY B 1 56 ? 14.367 20.172 17.625 1 96.94 56 GLY B O 1
ATOM 4626 N N . ARG B 1 57 ? 16.062 21.016 18.719 1 96.75 57 ARG B N 1
ATOM 4627 C CA . ARG B 1 57 ? 15.344 22.25 19.062 1 96.75 57 ARG B CA 1
ATOM 4628 C C . ARG B 1 57 ? 15.289 23.203 17.859 1 96.75 57 ARG B C 1
ATOM 4630 O O . ARG B 1 57 ? 16.312 23.516 17.266 1 96.75 57 ARG B O 1
ATOM 4637 N N . MET B 1 58 ? 14.086 23.594 17.562 1 96.38 58 MET B N 1
ATOM 4638 C CA . MET B 1 58 ? 13.891 24.516 16.438 1 96.38 58 MET B CA 1
ATOM 4639 C C . MET B 1 58 ? 14.312 25.922 16.812 1 96.38 58 MET B C 1
ATOM 4641 O O . MET B 1 58 ? 13.93 26.438 17.875 1 96.38 58 MET B O 1
ATOM 4645 N N . ILE B 1 59 ? 15.07 26.625 15.953 1 95.81 59 ILE B N 1
ATOM 4646 C CA . ILE B 1 59 ? 15.555 27.969 16.266 1 95.81 59 ILE B CA 1
ATOM 4647 C C . ILE B 1 59 ? 14.828 28.984 15.383 1 95.81 59 ILE B C 1
ATOM 4649 O O . ILE B 1 59 ? 14.617 30.125 15.797 1 95.81 59 ILE B O 1
ATOM 4653 N N . ALA B 1 60 ? 14.5 28.531 14.18 1 93.5 60 ALA B N 1
ATOM 4654 C CA . ALA B 1 60 ? 13.805 29.453 13.273 1 93.5 60 ALA B CA 1
ATOM 4655 C C . ALA B 1 60 ? 12.977 28.672 12.25 1 93.5 60 ALA B C 1
ATOM 4657 O O . ALA B 1 60 ? 13.281 27.531 11.93 1 93.5 60 ALA B O 1
ATOM 4658 N N . GLN B 1 61 ? 11.938 29.297 11.812 1 91.06 61 GLN B N 1
ATOM 4659 C CA . GLN B 1 61 ? 11.094 28.766 10.75 1 91.06 61 GLN B CA 1
ATOM 4660 C C . GLN B 1 61 ? 10.688 29.859 9.766 1 91.06 61 GLN B C 1
ATOM 4662 O O . GLN B 1 61 ? 10.664 31.031 10.117 1 91.06 61 GLN B O 1
ATOM 4667 N N . ALA B 1 62 ? 10.445 29.391 8.602 1 86.12 62 ALA B N 1
ATOM 4668 C CA . ALA B 1 62 ? 9.984 30.344 7.59 1 86.12 62 ALA B CA 1
ATOM 4669 C C . ALA B 1 62 ? 8.562 30.812 7.891 1 86.12 62 ALA B C 1
ATOM 4671 O O . ALA B 1 62 ? 7.754 30.062 8.438 1 86.12 62 ALA B O 1
ATOM 4672 N N . VAL B 1 63 ? 8.344 32.031 7.547 1 74.19 63 VAL B N 1
ATOM 4673 C CA . VAL B 1 63 ? 7.027 32.625 7.766 1 74.19 63 VAL B CA 1
ATOM 4674 C C . VAL B 1 63 ? 6.035 32.094 6.738 1 74.19 63 VAL B C 1
ATOM 4676 O O . VAL B 1 63 ? 4.848 31.938 7.035 1 74.19 63 VAL B O 1
ATOM 4679 N N . THR B 1 64 ? 6.688 31.781 5.551 1 67.25 64 THR B N 1
ATOM 4680 C CA . THR B 1 64 ? 5.906 31.234 4.441 1 67.25 64 THR B CA 1
ATOM 4681 C C . THR B 1 64 ? 5.535 29.781 4.699 1 67.25 64 THR B C 1
ATOM 4683 O O . THR B 1 64 ? 6.391 28.969 5.07 1 67.25 64 THR B O 1
ATOM 4686 N N . GLY B 1 65 ? 4.41 29.453 5.496 1 67.25 65 GLY B N 1
ATOM 4687 C CA . GLY B 1 65 ? 4.023 28.078 5.711 1 67.25 65 GLY B CA 1
ATOM 4688 C C . GLY B 1 65 ? 2.734 27.922 6.5 1 67.25 65 GLY B C 1
ATOM 4689 O O . GLY B 1 65 ? 2.246 28.891 7.086 1 67.25 65 GLY B O 1
ATOM 4690 N N . THR B 1 66 ? 2.336 26.734 6.352 1 75.19 66 THR B N 1
ATOM 4691 C CA . THR B 1 66 ? 1.101 26.438 7.066 1 75.19 66 THR B CA 1
ATOM 4692 C C . THR B 1 66 ? 1.39 26.109 8.531 1 75.19 66 THR B C 1
ATOM 4694 O O . THR B 1 66 ? 2.338 25.375 8.828 1 75.19 66 THR B O 1
ATOM 4697 N N . PRO B 1 67 ? 0.721 26.766 9.445 1 72.94 67 PRO B N 1
ATOM 4698 C CA . PRO B 1 67 ? 0.938 26.5 10.867 1 72.94 67 PRO B CA 1
ATOM 4699 C C . PRO B 1 67 ? 0.961 25.016 11.203 1 72.94 67 PRO B C 1
ATOM 4701 O O . PRO B 1 67 ? 1.735 24.594 12.062 1 72.94 67 PRO B O 1
ATOM 4704 N N . GLY B 1 68 ? 0.149 24.25 10.547 1 73.44 68 GLY B N 1
ATOM 4705 C CA . GLY B 1 68 ? 0.117 22.812 10.781 1 73.44 68 GLY B CA 1
ATOM 4706 C C . GLY B 1 68 ? 1.445 22.141 10.508 1 73.44 68 GLY B C 1
ATOM 4707 O O . GLY B 1 68 ? 1.87 21.266 11.266 1 73.44 68 GLY B O 1
ATOM 4708 N N . HIS B 1 69 ? 2.098 22.578 9.57 1 75.25 69 HIS B N 1
ATOM 4709 C CA . HIS B 1 69 ? 3.359 21.953 9.188 1 75.25 69 HIS B CA 1
ATOM 4710 C C . HIS B 1 69 ? 4.5 22.406 10.086 1 75.25 69 HIS B C 1
ATOM 4712 O O . HIS B 1 69 ? 5.281 21.594 10.57 1 75.25 69 HIS B O 1
ATOM 4718 N N . VAL B 1 70 ? 4.504 23.688 10.383 1 71.88 70 VAL B N 1
ATOM 4719 C CA . VAL B 1 70 ? 5.645 24.266 11.086 1 71.88 70 VAL B CA 1
ATOM 4720 C C . VAL B 1 70 ? 5.707 23.719 12.508 1 71.88 70 VAL B C 1
ATOM 4722 O O . VAL B 1 70 ? 6.766 23.266 12.961 1 71.88 70 VAL B O 1
ATOM 4725 N N . ASN B 1 71 ? 4.629 23.703 13.172 1 81.19 71 ASN B N 1
ATOM 4726 C CA . ASN B 1 71 ? 4.617 23.219 14.555 1 81.19 71 ASN B CA 1
ATOM 4727 C C . ASN B 1 71 ? 4.801 21.719 14.633 1 81.19 71 ASN B C 1
ATOM 4729 O O . ASN B 1 71 ? 5.504 21.219 15.516 1 81.19 71 ASN B O 1
ATOM 4733 N N . ALA B 1 72 ? 4.203 21.062 13.672 1 89 72 ALA B N 1
ATOM 4734 C CA . ALA B 1 72 ? 4.355 19.609 13.648 1 89 72 ALA B CA 1
ATOM 4735 C C . ALA B 1 72 ? 5.793 19.203 13.336 1 89 72 ALA B C 1
ATOM 4737 O O . ALA B 1 72 ? 6.305 18.219 13.875 1 89 72 ALA B O 1
ATOM 4738 N N . MET B 1 73 ? 6.398 20 12.508 1 89.25 73 MET B N 1
ATOM 4739 C CA . MET B 1 73 ? 7.773 19.719 12.102 1 89.25 73 MET B CA 1
ATOM 4740 C C . MET B 1 73 ? 8.719 19.797 13.297 1 89.25 73 MET B C 1
ATOM 4742 O O . MET B 1 73 ? 9.68 19.031 13.391 1 89.25 73 MET B O 1
ATOM 4746 N N . ALA B 1 74 ? 8.406 20.75 14.188 1 90.12 74 ALA B N 1
ATOM 4747 C CA . ALA B 1 74 ? 9.234 20.922 15.383 1 90.12 74 ALA B CA 1
ATOM 4748 C C . ALA B 1 74 ? 9.336 19.625 16.172 1 90.12 74 ALA B C 1
ATOM 4750 O O . ALA B 1 74 ? 10.406 19.266 16.656 1 90.12 74 ALA B O 1
ATOM 4751 N N . GLU B 1 75 ? 8.266 18.922 16.234 1 91.25 75 GLU B N 1
ATOM 4752 C CA . GLU B 1 75 ? 8.258 17.641 16.953 1 91.25 75 GLU B CA 1
ATOM 4753 C C . GLU B 1 75 ? 8.82 16.531 16.078 1 91.25 75 GLU B C 1
ATOM 4755 O O . GLU B 1 75 ? 9.445 15.594 16.578 1 91.25 75 GLU B O 1
ATOM 4760 N N . SER B 1 76 ? 8.578 16.609 14.836 1 95.31 76 SER B N 1
ATOM 4761 C CA . SER B 1 76 ? 8.977 15.555 13.906 1 95.31 76 SER B CA 1
ATOM 4762 C C . SER B 1 76 ? 10.484 15.32 13.945 1 95.31 76 SER B C 1
ATOM 4764 O O . SER B 1 76 ? 10.945 14.18 13.914 1 95.31 76 SER B O 1
ATOM 4766 N N . VAL B 1 77 ? 11.289 16.422 14.008 1 97.75 77 VAL B N 1
ATOM 4767 C CA . VAL B 1 77 ? 12.742 16.328 13.961 1 97.75 77 VAL B CA 1
ATOM 4768 C C . VAL B 1 77 ? 13.25 15.492 15.141 1 97.75 77 VAL B C 1
ATOM 4770 O O . VAL B 1 77 ? 14.203 14.727 15 1 97.75 77 VAL B O 1
ATOM 4773 N N . LYS B 1 78 ? 12.578 15.594 16.25 1 97.06 78 LYS B N 1
ATOM 4774 C CA . LYS B 1 78 ? 12.961 14.797 17.406 1 97.06 78 LYS B CA 1
ATOM 4775 C C . LYS B 1 78 ? 12.75 13.305 17.141 1 97.06 78 LYS B C 1
ATOM 4777 O O . LYS B 1 78 ? 13.547 12.477 17.578 1 97.06 78 LYS B O 1
ATOM 4782 N N . HIS B 1 79 ? 11.648 12.945 16.5 1 98 79 HIS B N 1
ATOM 4783 C CA . HIS B 1 79 ? 11.406 11.555 16.141 1 98 79 HIS B CA 1
ATOM 4784 C C . HIS B 1 79 ? 12.484 11.039 15.188 1 98 79 HIS B C 1
ATOM 4786 O O . HIS B 1 79 ? 12.922 9.891 15.305 1 98 79 HIS B O 1
ATOM 4792 N N . PHE B 1 80 ? 12.914 11.898 14.227 1 98.56 80 PHE B N 1
ATOM 4793 C CA . PHE B 1 80 ? 14 11.523 13.328 1 98.56 80 PHE B CA 1
ATOM 4794 C C . PHE B 1 80 ? 15.266 11.195 14.117 1 98.56 80 PHE B C 1
ATOM 4796 O O . PHE B 1 80 ? 15.93 10.188 13.844 1 98.56 80 PHE B O 1
ATOM 4803 N N . LEU B 1 81 ? 15.602 12 15.07 1 98.5 81 LEU B N 1
ATOM 4804 C CA . LEU B 1 81 ? 16.844 11.859 15.828 1 98.5 81 LEU B CA 1
ATOM 4805 C C . LEU B 1 81 ? 16.797 10.633 16.734 1 98.5 81 LEU B C 1
ATOM 4807 O O . LEU B 1 81 ? 17.828 10.07 17.078 1 98.5 81 LEU B O 1
ATOM 4811 N N . LYS B 1 82 ? 15.555 10.242 17.172 1 98.12 82 LYS B N 1
ATOM 4812 C CA . LYS B 1 82 ? 15.422 9 17.922 1 98.12 82 LYS B CA 1
ATOM 4813 C C . LYS B 1 82 ? 15.812 7.793 17.062 1 98.12 82 LYS B C 1
ATOM 4815 O O . LYS B 1 82 ? 16.391 6.828 17.578 1 98.12 82 LYS B O 1
ATOM 4820 N N . VAL B 1 83 ? 15.492 7.828 15.789 1 97.94 83 VAL B N 1
ATOM 4821 C CA . VAL B 1 83 ? 15.789 6.734 14.875 1 97.94 83 VAL B CA 1
ATOM 4822 C C . VAL B 1 83 ? 17.234 6.852 14.383 1 97.94 83 VAL B C 1
ATOM 4824 O O . VAL B 1 83 ? 17.938 5.848 14.258 1 97.94 83 VAL B O 1
ATOM 4827 N N . PHE B 1 84 ? 17.625 8.07 14.109 1 98.12 84 PHE B N 1
ATOM 4828 C CA . PHE B 1 84 ? 18.969 8.367 13.648 1 98.12 84 PHE B CA 1
ATOM 4829 C C . PHE B 1 84 ? 19.641 9.391 14.57 1 98.12 84 PHE B C 1
ATOM 4831 O O . PHE B 1 84 ? 19.672 10.586 14.266 1 98.12 84 PHE B O 1
ATOM 4838 N N . PRO B 1 85 ? 20.312 8.93 15.523 1 98.12 85 PRO B N 1
ATOM 4839 C CA . PRO B 1 85 ? 21.016 9.852 16.422 1 98.12 85 PRO B CA 1
ATOM 4840 C C . PRO B 1 85 ? 22.078 10.68 15.703 1 98.12 85 PRO B C 1
ATOM 4842 O O . PRO B 1 85 ? 22.641 10.234 14.711 1 98.12 85 PRO B O 1
ATOM 4845 N N . PRO B 1 86 ? 22.344 11.828 16.281 1 97.19 86 PRO B N 1
ATOM 4846 C CA . PRO B 1 86 ? 23.266 12.766 15.625 1 97.19 86 PRO B CA 1
ATOM 4847 C C . PRO B 1 86 ? 24.594 12.125 15.242 1 97.19 86 PRO B C 1
ATOM 4849 O O . PRO B 1 86 ? 25.141 12.414 14.172 1 97.19 86 PRO B O 1
ATOM 4852 N N . GLU B 1 87 ? 25.109 11.258 15.984 1 96.5 87 GLU B N 1
ATOM 4853 C CA . GLU B 1 87 ? 26.422 10.656 15.766 1 96.5 87 GLU B CA 1
ATOM 4854 C C . GLU B 1 87 ? 26.406 9.734 14.547 1 96.5 87 GLU B C 1
ATOM 4856 O O . GLU B 1 87 ? 27.469 9.375 14.023 1 96.5 87 GLU B O 1
ATOM 4861 N N . THR B 1 88 ? 25.234 9.32 14.141 1 96.81 88 THR B N 1
ATOM 4862 C CA . THR B 1 88 ? 25.141 8.391 13.016 1 96.81 88 THR B CA 1
ATOM 4863 C C . THR B 1 88 ? 24.953 9.141 11.703 1 96.81 88 THR B C 1
ATOM 4865 O O . THR B 1 88 ? 25.016 8.555 10.625 1 96.81 88 THR B O 1
ATOM 4868 N N . LEU B 1 89 ? 24.703 10.43 11.758 1 98.12 89 LEU B N 1
ATOM 4869 C CA . LEU B 1 89 ? 24.422 11.242 10.578 1 98.12 89 LEU B CA 1
ATOM 4870 C C . LEU B 1 89 ? 25.719 11.625 9.867 1 98.12 89 LEU B C 1
ATOM 4872 O O . LEU B 1 89 ? 26.75 11.805 10.508 1 98.12 89 LEU B O 1
ATOM 4876 N N . LYS B 1 90 ? 25.656 11.68 8.578 1 97.94 90 LYS B N 1
ATOM 4877 C CA . LYS B 1 90 ? 26.781 12.078 7.746 1 97.94 90 LYS B CA 1
ATOM 4878 C C . LYS B 1 90 ? 26.391 13.18 6.766 1 97.94 90 LYS B C 1
ATOM 4880 O O . LYS B 1 90 ? 25.203 13.359 6.473 1 97.94 90 LYS B O 1
ATOM 4885 N N . ASP B 1 91 ? 27.422 13.945 6.355 1 97.44 91 ASP B N 1
ATOM 4886 C CA . ASP B 1 91 ? 27.203 14.984 5.352 1 97.44 91 ASP B CA 1
ATOM 4887 C C . ASP B 1 91 ? 26.594 14.398 4.082 1 97.44 91 ASP B C 1
ATOM 4889 O O . ASP B 1 91 ? 27.062 13.383 3.568 1 97.44 91 ASP B O 1
ATOM 4893 N N . GLY B 1 92 ? 25.516 15.008 3.65 1 97.69 92 GLY B N 1
ATOM 4894 C CA . GLY B 1 92 ? 24.875 14.547 2.434 1 97.69 92 GLY B CA 1
ATOM 4895 C C . GLY B 1 92 ? 23.703 13.602 2.697 1 97.69 92 GLY B C 1
ATOM 4896 O O . GLY B 1 92 ? 22.969 13.258 1.78 1 97.69 92 GLY B O 1
ATOM 4897 N N . ASP B 1 93 ? 23.516 13.227 3.943 1 98.5 93 ASP B N 1
ATOM 4898 C CA . ASP B 1 93 ? 22.344 12.422 4.297 1 98.5 93 ASP B CA 1
ATOM 4899 C C . ASP B 1 93 ? 21.062 13.242 4.188 1 98.5 93 ASP B C 1
ATOM 4901 O O . ASP B 1 93 ? 21.078 14.453 4.441 1 98.5 93 ASP B O 1
ATOM 4905 N N . VAL B 1 94 ? 20 12.664 3.783 1 98.81 94 VAL B N 1
ATOM 4906 C CA . VAL B 1 94 ? 18.656 13.227 3.852 1 98.81 94 VAL B CA 1
ATOM 4907 C C . VAL B 1 94 ? 17.688 12.18 4.406 1 98.81 94 VAL B C 1
ATOM 4909 O O . VAL B 1 94 ? 17.578 11.078 3.863 1 98.81 94 VAL B O 1
ATOM 4912 N N . LEU B 1 95 ? 17.109 12.469 5.496 1 98.75 95 LEU B N 1
ATOM 4913 C CA . LEU B 1 95 ? 16.109 11.602 6.109 1 98.75 95 LEU B CA 1
ATOM 4914 C C . LEU B 1 95 ? 14.703 11.977 5.637 1 98.75 95 LEU B C 1
ATOM 4916 O O . LEU B 1 95 ? 14.438 13.133 5.316 1 98.75 95 LEU B O 1
ATOM 4920 N N . LEU B 1 96 ? 13.82 10.984 5.578 1 98.75 96 LEU B N 1
ATOM 4921 C CA . LEU B 1 96 ? 12.5 11.188 5.004 1 98.75 96 LEU B CA 1
ATOM 4922 C C . LEU B 1 96 ? 11.438 10.422 5.793 1 98.75 96 LEU B C 1
ATOM 4924 O O . LEU B 1 96 ? 11.68 9.297 6.242 1 98.75 96 LEU B O 1
ATOM 4928 N N . THR B 1 97 ? 10.258 11 5.984 1 98.62 97 THR B N 1
ATOM 4929 C CA . THR B 1 97 ? 9.102 10.25 6.445 1 98.62 97 THR B CA 1
ATOM 4930 C C . THR B 1 97 ? 7.805 10.93 6.008 1 98.62 97 THR B C 1
ATOM 4932 O O . THR B 1 97 ? 7.781 12.141 5.773 1 98.62 97 THR B O 1
ATOM 4935 N N . ASN B 1 98 ? 6.77 10.188 5.801 1 98.38 98 ASN B N 1
ATOM 4936 C CA . ASN B 1 98 ? 5.418 10.727 5.727 1 98.38 98 ASN B CA 1
ATOM 4937 C C . ASN B 1 98 ? 4.512 10.109 6.797 1 98.38 98 ASN B C 1
ATOM 4939 O O . ASN B 1 98 ? 3.287 10.133 6.668 1 98.38 98 ASN B O 1
ATOM 4943 N N . ASP B 1 99 ? 5.129 9.469 7.848 1 98.56 99 ASP B N 1
ATOM 4944 C CA . ASP B 1 99 ? 4.406 8.883 8.969 1 98.56 99 ASP B CA 1
ATOM 4945 C C . ASP B 1 99 ? 3.494 9.906 9.633 1 98.56 99 ASP B C 1
ATOM 4947 O O . ASP B 1 99 ? 3.971 10.883 10.227 1 98.56 99 ASP B O 1
ATOM 4951 N N . PRO B 1 100 ? 2.178 9.664 9.578 1 98.19 100 PRO B N 1
ATOM 4952 C CA . PRO B 1 100 ? 1.27 10.672 10.141 1 98.19 100 PRO B CA 1
ATOM 4953 C C . PRO B 1 100 ? 1.522 10.93 11.625 1 98.19 100 PRO B C 1
ATOM 4955 O O . PRO B 1 100 ? 1.36 12.055 12.094 1 98.19 100 PRO B O 1
ATOM 4958 N N . TRP B 1 101 ? 1.899 9.984 12.383 1 98.12 101 TRP B N 1
ATOM 4959 C CA . TRP B 1 101 ? 2.043 10.086 13.836 1 98.12 101 TRP B CA 1
ATOM 4960 C C . TRP B 1 101 ? 3.389 10.703 14.203 1 98.12 101 TRP B C 1
ATOM 4962 O O . TRP B 1 101 ? 3.58 11.148 15.336 1 98.12 101 TRP B O 1
ATOM 4972 N N . LYS B 1 102 ? 4.312 10.766 13.297 1 97.81 102 LYS B N 1
ATOM 4973 C CA . LYS B 1 102 ? 5.648 11.281 13.578 1 97.81 102 LYS B CA 1
ATOM 4974 C C . LYS B 1 102 ? 5.957 12.508 12.727 1 97.81 102 LYS B C 1
ATOM 4976 O O . LYS B 1 102 ? 6.938 13.211 12.977 1 97.81 102 LYS B O 1
ATOM 4981 N N . GLY B 1 103 ? 5.172 12.664 11.719 1 95.69 103 GLY B N 1
ATOM 4982 C CA . GLY B 1 103 ? 5.309 13.82 10.836 1 95.69 103 GLY B CA 1
ATOM 4983 C C . GLY B 1 103 ? 4.23 14.859 11.047 1 95.69 103 GLY B C 1
ATOM 4984 O O . GLY B 1 103 ? 4.047 15.359 12.156 1 95.69 103 GLY B O 1
ATOM 4985 N N . THR B 1 104 ? 3.449 15.07 9.922 1 93.5 104 THR B N 1
ATOM 4986 C CA . THR B 1 104 ? 2.547 16.219 9.977 1 93.5 104 THR B CA 1
ATOM 4987 C C . THR B 1 104 ? 1.092 15.758 10 1 93.5 104 THR B C 1
ATOM 4989 O O . THR B 1 104 ? 0.177 16.562 9.844 1 93.5 104 THR B O 1
ATOM 4992 N N . GLY B 1 105 ? 0.864 14.445 10.039 1 96.25 105 GLY B N 1
ATOM 4993 C CA . GLY B 1 105 ? -0.491 14.039 10.375 1 96.25 105 GLY B CA 1
ATOM 4994 C C . GLY B 1 105 ? -1.178 13.266 9.266 1 96.25 105 GLY B C 1
ATOM 4995 O O . GLY B 1 105 ? -2.27 12.734 9.461 1 96.25 105 GLY B O 1
ATOM 4996 N N . HIS B 1 106 ? -0.722 13.203 8.047 1 97.31 106 HIS B N 1
ATOM 4997 C CA . HIS B 1 106 ? -1.261 12.328 7.012 1 97.31 106 HIS B CA 1
ATOM 4998 C C . HIS B 1 106 ? -0.185 11.945 6 1 97.31 106 HIS B C 1
ATOM 5000 O O . HIS B 1 106 ? 0.913 12.508 6.012 1 97.31 106 HIS B O 1
ATOM 5006 N N . LEU B 1 107 ? -0.502 11.086 5.117 1 98.31 107 LEU B N 1
ATOM 5007 C CA . LEU B 1 107 ? 0.49 10.43 4.273 1 98.31 107 LEU B CA 1
ATOM 5008 C C . LEU B 1 107 ? 0.91 11.336 3.123 1 98.31 107 LEU B C 1
ATOM 5010 O O . LEU B 1 107 ? 1.951 11.117 2.5 1 98.31 107 LEU B O 1
ATOM 5014 N N . PHE B 1 108 ? 0.214 12.359 2.764 1 97.06 108 PHE B N 1
ATOM 5015 C CA . PHE B 1 108 ? 0.498 13.219 1.623 1 97.06 108 PHE B CA 1
ATOM 5016 C C . PHE B 1 108 ? 1.658 14.156 1.931 1 97.06 108 PHE B C 1
ATOM 5018 O O . PHE B 1 108 ? 2.258 14.734 1.019 1 97.06 108 PHE B O 1
ATOM 5025 N N . ASP B 1 109 ? 1.923 14.359 3.18 1 96.38 109 ASP B N 1
ATOM 5026 C CA . ASP B 1 109 ? 2.973 15.289 3.578 1 96.38 109 ASP B CA 1
ATOM 5027 C C . ASP B 1 109 ? 4.32 14.578 3.705 1 96.38 109 ASP B C 1
ATOM 5029 O O . ASP B 1 109 ? 4.477 13.68 4.535 1 96.38 109 ASP B O 1
ATOM 5033 N N . MET B 1 110 ? 5.266 15.055 2.955 1 97.44 110 MET B N 1
ATOM 5034 C CA . MET B 1 110 ? 6.633 14.547 3.004 1 97.44 110 MET B CA 1
ATOM 5035 C C . MET B 1 110 ? 7.527 15.469 3.824 1 97.44 110 MET B C 1
ATOM 5037 O O . MET B 1 110 ? 7.656 16.656 3.514 1 97.44 110 MET B O 1
ATOM 5041 N N . THR B 1 111 ? 8.062 14.93 4.84 1 97.69 111 THR B N 1
ATOM 5042 C CA . THR B 1 111 ? 8.984 15.688 5.68 1 97.69 111 THR B CA 1
ATOM 5043 C C . THR B 1 111 ? 10.414 15.164 5.523 1 97.69 111 THR B C 1
ATOM 5045 O O . THR B 1 111 ? 10.648 13.961 5.613 1 97.69 111 THR B O 1
ATOM 5048 N N . MET B 1 112 ? 11.336 16.094 5.328 1 98.38 112 MET B N 1
ATOM 5049 C CA . MET B 1 112 ? 12.742 15.719 5.191 1 98.38 112 MET B CA 1
ATOM 5050 C C . MET B 1 112 ? 13.602 16.484 6.188 1 98.38 112 MET B C 1
ATOM 5052 O O . MET B 1 112 ? 13.328 17.641 6.496 1 98.38 112 MET B O 1
ATOM 5056 N N . VAL B 1 113 ? 14.594 15.852 6.676 1 98.69 113 VAL B N 1
ATOM 5057 C CA . VAL B 1 113 ? 15.586 16.438 7.57 1 98.69 113 VAL B CA 1
ATOM 5058 C C . VAL B 1 113 ? 16.984 16.219 7.004 1 98.69 113 VAL B C 1
ATOM 5060 O O . VAL B 1 113 ? 17.359 15.086 6.68 1 98.69 113 VAL B O 1
ATOM 5063 N N . SER B 1 114 ? 17.75 17.234 6.855 1 98.75 114 SER B N 1
ATOM 5064 C CA . SER B 1 114 ? 19.125 17.188 6.344 1 98.75 114 SER B CA 1
ATOM 5065 C C . SER B 1 114 ? 20.109 17.75 7.355 1 98.75 114 SER B C 1
ATOM 5067 O O . SER B 1 114 ? 20.031 18.922 7.734 1 98.75 114 SER B O 1
ATOM 5069 N N . PRO B 1 115 ? 21.062 16.953 7.727 1 98.75 115 PRO B N 1
ATOM 5070 C CA . PRO B 1 115 ? 22.109 17.484 8.602 1 98.75 115 PRO B CA 1
ATOM 5071 C C . PRO B 1 115 ? 23.094 18.406 7.863 1 98.75 115 PRO B C 1
ATOM 5073 O O . PRO B 1 115 ? 23.406 18.156 6.695 1 98.75 115 PRO B O 1
ATOM 5076 N N . VAL B 1 116 ? 23.531 19.359 8.5 1 98.38 116 VAL B N 1
ATOM 5077 C CA . VAL B 1 116 ? 24.516 20.297 7.945 1 98.38 116 VAL B CA 1
ATOM 5078 C C . VAL B 1 116 ? 25.797 20.219 8.75 1 98.38 116 VAL B C 1
ATOM 5080 O O . VAL B 1 116 ? 25.797 20.391 9.969 1 98.38 116 VAL B O 1
ATOM 5083 N N . PHE B 1 117 ? 26.844 20 8.039 1 97.56 117 PHE B N 1
ATOM 5084 C CA . PHE B 1 117 ? 28.156 19.906 8.664 1 97.56 117 PHE B CA 1
ATOM 5085 C C . PHE B 1 117 ? 29.016 21.109 8.289 1 97.56 117 PHE B C 1
ATOM 5087 O O . PHE B 1 117 ? 28.984 21.578 7.148 1 97.56 117 PHE B O 1
ATOM 5094 N N . HIS B 1 118 ? 29.656 21.641 9.211 1 95.56 118 HIS B N 1
ATOM 5095 C CA . HIS B 1 118 ? 30.609 22.719 9.062 1 95.56 118 HIS B CA 1
ATOM 5096 C C . HIS B 1 118 ? 31.922 22.422 9.773 1 95.56 118 HIS B C 1
ATOM 5098 O O . HIS B 1 118 ? 31.922 22.141 10.977 1 95.56 118 HIS B O 1
ATOM 5104 N N . ASP B 1 119 ? 33.031 22.406 8.961 1 93.38 119 ASP B N 1
ATOM 5105 C CA . ASP B 1 119 ? 34.375 22.047 9.477 1 93.38 119 ASP B CA 1
ATOM 5106 C C . ASP B 1 119 ? 34.344 20.688 10.164 1 93.38 119 ASP B C 1
ATOM 5108 O O . ASP B 1 119 ? 34.844 20.547 11.281 1 93.38 119 ASP B O 1
ATOM 5112 N N . GLY B 1 120 ? 33.5 19.75 9.68 1 93.06 120 GLY B N 1
ATOM 5113 C CA . GLY B 1 120 ? 33.531 18.359 10.094 1 93.06 120 GLY B CA 1
ATOM 5114 C C . GLY B 1 120 ? 32.531 18.078 11.227 1 93.06 120 GLY B C 1
ATOM 5115 O O . GLY B 1 120 ? 32.375 16.922 11.617 1 93.06 120 GLY B O 1
ATOM 5116 N N . ALA B 1 121 ? 31.906 19.078 11.672 1 95.81 121 ALA B N 1
ATOM 5117 C CA . ALA B 1 121 ? 30.984 18.891 12.789 1 95.81 121 ALA B CA 1
ATOM 5118 C C . ALA B 1 121 ? 29.547 19.188 12.375 1 95.81 121 ALA B C 1
ATOM 5120 O O . ALA B 1 121 ? 29.297 20.078 11.562 1 95.81 121 ALA B O 1
ATOM 5121 N N . LEU B 1 122 ? 28.609 18.375 12.984 1 97.88 122 LEU B N 1
ATOM 5122 C CA . LEU B 1 122 ? 27.188 18.672 12.797 1 97.88 122 LEU B CA 1
ATOM 5123 C C . LEU B 1 122 ? 26.797 19.953 13.492 1 97.88 122 LEU B C 1
ATOM 5125 O O . LEU B 1 122 ? 26.938 20.078 14.711 1 97.88 122 LEU B O 1
ATOM 5129 N N . VAL B 1 123 ? 26.297 20.953 12.789 1 97.94 123 VAL B N 1
ATOM 5130 C CA . VAL B 1 123 ? 26.062 22.266 13.391 1 97.94 123 VAL B CA 1
ATOM 5131 C C . VAL B 1 123 ? 24.578 22.594 13.367 1 97.94 123 VAL B C 1
ATOM 5133 O O . VAL B 1 123 ? 24.109 23.438 14.125 1 97.94 123 VAL B O 1
ATOM 5136 N N . ALA B 1 124 ? 23.859 21.922 12.477 1 98.44 124 ALA B N 1
ATOM 5137 C CA . ALA B 1 124 ? 22.438 22.219 12.359 1 98.44 124 ALA B CA 1
ATOM 5138 C C . ALA B 1 124 ? 21.703 21.125 11.594 1 98.44 124 ALA B C 1
ATOM 5140 O O . ALA B 1 124 ? 22.328 20.266 10.969 1 98.44 124 ALA B O 1
ATOM 5141 N N . LEU B 1 125 ? 20.422 21.094 11.711 1 98.5 125 LEU B N 1
ATOM 5142 C CA . LEU B 1 125 ? 19.5 20.328 10.883 1 98.5 125 LEU B CA 1
ATOM 5143 C C . LEU B 1 125 ? 18.516 21.25 10.156 1 98.5 125 LEU B C 1
ATOM 5145 O O . LEU B 1 125 ? 17.969 22.172 10.758 1 98.5 125 LEU B O 1
ATOM 5149 N N . PHE B 1 126 ? 18.422 21.078 8.898 1 98.25 126 PHE B N 1
ATOM 5150 C CA . PHE B 1 126 ? 17.359 21.75 8.164 1 98.25 126 PHE B CA 1
ATOM 5151 C C . PHE B 1 126 ? 16.203 20.781 7.895 1 98.25 126 PHE B C 1
ATOM 5153 O O . PHE B 1 126 ? 16.422 19.625 7.543 1 98.25 126 PHE B O 1
ATOM 5160 N N . ALA B 1 127 ? 15 21.219 8.125 1 97.44 127 ALA B N 1
ATOM 5161 C CA . ALA B 1 127 ? 13.805 20.406 7.891 1 97.44 127 ALA B CA 1
ATOM 5162 C C . ALA B 1 127 ? 12.82 21.141 6.988 1 97.44 127 ALA B C 1
ATOM 5164 O O . ALA B 1 127 ? 12.727 22.375 7.031 1 97.44 127 ALA B O 1
ATOM 5165 N N . SER B 1 128 ? 12.18 20.438 6.152 1 96.38 128 SER B N 1
ATOM 5166 C CA . SER B 1 128 ? 11.148 20.969 5.27 1 96.38 128 SER B CA 1
ATOM 5167 C C . SER B 1 128 ? 10.055 19.938 5.008 1 96.38 128 SER B C 1
ATOM 5169 O O . SER B 1 128 ? 10.281 18.734 5.164 1 96.38 128 SER B O 1
ATOM 5171 N N . THR B 1 129 ? 8.883 20.391 4.754 1 95.62 129 THR B N 1
ATOM 5172 C CA . THR B 1 129 ? 7.723 19.562 4.461 1 95.62 129 THR B CA 1
ATOM 5173 C C . THR B 1 129 ? 6.938 20.125 3.279 1 95.62 129 THR B C 1
ATOM 5175 O O . THR B 1 129 ? 6.812 21.344 3.131 1 95.62 129 THR B O 1
ATOM 5178 N N . LEU B 1 130 ? 6.496 19.344 2.439 1 94.12 130 LEU B N 1
ATOM 5179 C CA . LEU B 1 130 ? 5.543 19.75 1.415 1 94.12 130 LEU B CA 1
ATOM 5180 C C . LEU B 1 130 ? 4.484 18.672 1.195 1 94.12 130 LEU B C 1
ATOM 5182 O O . LEU B 1 130 ? 4.652 17.531 1.628 1 94.12 130 LEU B O 1
ATOM 5186 N N . HIS B 1 131 ? 3.387 19.094 0.661 1 94.31 131 HIS B N 1
ATOM 5187 C CA . HIS B 1 131 ? 2.262 18.234 0.317 1 94.31 131 HIS B CA 1
ATOM 5188 C C . HIS B 1 131 ? 2.367 17.734 -1.121 1 94.31 131 HIS B C 1
ATOM 5190 O O . HIS B 1 131 ? 2.377 18.547 -2.059 1 94.31 131 HIS B O 1
ATOM 5196 N N . VAL B 1 132 ? 2.475 16.406 -1.293 1 95.31 132 VAL B N 1
ATOM 5197 C CA . VAL B 1 132 ? 2.539 15.859 -2.645 1 95.31 132 VAL B CA 1
ATOM 5198 C C . VAL B 1 132 ? 1.127 15.664 -3.189 1 95.31 132 VAL B C 1
ATOM 5200 O O . VAL B 1 132 ? 0.171 15.531 -2.422 1 95.31 132 VAL B O 1
ATOM 5203 N N . ILE B 1 133 ? 0.999 15.578 -4.469 1 92.31 133 ILE B N 1
ATOM 5204 C CA . ILE B 1 133 ? -0.295 15.555 -5.145 1 92.31 133 ILE B CA 1
ATOM 5205 C C . ILE B 1 133 ? -0.91 14.156 -5.023 1 92.31 133 ILE B C 1
ATOM 5207 O O . ILE B 1 133 ? -2.133 14.008 -5.09 1 92.31 133 ILE B O 1
ATOM 5211 N N . ASP B 1 134 ? -0.045 13.18 -4.895 1 94.88 134 ASP B N 1
ATOM 5212 C CA . ASP B 1 134 ? -0.529 11.805 -4.859 1 94.88 134 ASP B CA 1
ATOM 5213 C C . ASP B 1 134 ? 0.36 10.93 -3.979 1 94.88 134 ASP B C 1
ATOM 5215 O O . ASP B 1 134 ? 1.577 11.125 -3.932 1 94.88 134 ASP B O 1
ATOM 5219 N N . ILE B 1 135 ? -0.245 9.938 -3.285 1 97.5 135 ILE B N 1
ATOM 5220 C CA . ILE B 1 135 ? 0.511 9.031 -2.432 1 97.5 135 ILE B CA 1
ATOM 5221 C C . ILE B 1 135 ? -0.001 7.602 -2.619 1 97.5 135 ILE B C 1
ATOM 5223 O O . ILE B 1 135 ? 0.31 6.715 -1.82 1 97.5 135 ILE B O 1
ATOM 5227 N N . GLY B 1 136 ? -0.808 7.422 -3.637 1 97.25 136 GLY B N 1
ATOM 5228 C CA . GLY B 1 136 ? -1.357 6.109 -3.932 1 97.25 136 GLY B CA 1
ATOM 5229 C C . GLY B 1 136 ? -2.635 5.812 -3.168 1 97.25 136 GLY B C 1
ATOM 5230 O O . GLY B 1 136 ? -3.455 6.703 -2.949 1 97.25 136 GLY B O 1
ATOM 5231 N N . GLY B 1 137 ? -2.918 4.5 -2.906 1 97 137 GLY B N 1
ATOM 5232 C CA . GLY B 1 137 ? -4.109 4.09 -2.178 1 97 137 GLY B CA 1
ATOM 5233 C C . GLY B 1 137 ? -5.398 4.535 -2.846 1 97 137 GLY B C 1
ATOM 5234 O O . GLY B 1 137 ? -5.496 4.535 -4.074 1 97 137 GLY B O 1
ATOM 5235 N N . ILE B 1 138 ? -6.387 4.875 -2.08 1 94.5 138 ILE B N 1
ATOM 5236 C CA . ILE B 1 138 ? -7.695 5.25 -2.605 1 94.5 138 ILE B CA 1
ATOM 5237 C C . ILE B 1 138 ? -7.691 6.727 -2.998 1 94.5 138 ILE B C 1
ATOM 5239 O O . ILE B 1 138 ? -8.719 7.27 -3.408 1 94.5 138 ILE B O 1
ATOM 5243 N N . GLY B 1 139 ? -6.504 7.348 -2.855 1 91.75 139 GLY B N 1
ATOM 5244 C CA . GLY B 1 139 ? -6.391 8.75 -3.215 1 91.75 139 GLY B CA 1
ATOM 5245 C C . GLY B 1 139 ? -6.793 9.688 -2.092 1 91.75 139 GLY B C 1
ATOM 5246 O O . GLY B 1 139 ? -6.922 9.266 -0.94 1 91.75 139 GLY B O 1
ATOM 5247 N N . SER B 1 140 ? -6.832 11 -2.451 1 91.19 140 SER B N 1
ATOM 5248 C CA . SER B 1 140 ? -7.223 12.008 -1.472 1 91.19 140 SER B CA 1
ATOM 5249 C C . SER B 1 140 ? -8.711 11.922 -1.153 1 91.19 140 SER B C 1
ATOM 5251 O O . SER B 1 140 ? -9.539 12.469 -1.883 1 91.19 140 SER B O 1
ATOM 5253 N N . SER B 1 141 ? -9.016 11.188 -0.12 1 93.38 141 SER B N 1
ATOM 5254 C CA . SER B 1 141 ? -10.414 10.953 0.241 1 93.38 141 SER B CA 1
ATOM 5255 C C . SER B 1 141 ? -10.555 10.648 1.728 1 93.38 141 SER B C 1
ATOM 5257 O O . SER B 1 141 ? -9.719 9.945 2.305 1 93.38 141 SER B O 1
ATOM 5259 N N . ALA B 1 142 ? -11.617 11.125 2.275 1 96.56 142 ALA B N 1
ATOM 5260 C CA . ALA B 1 142 ? -11.914 10.859 3.68 1 96.56 142 ALA B CA 1
ATOM 5261 C C . ALA B 1 142 ? -12.562 9.484 3.848 1 96.56 142 ALA B C 1
ATOM 5263 O O . ALA B 1 142 ? -12.938 9.102 4.957 1 96.56 142 ALA B O 1
ATOM 5264 N N . ASP B 1 143 ? -12.641 8.711 2.742 1 96.19 143 ASP B N 1
ATOM 5265 C CA . ASP B 1 143 ? -13.391 7.461 2.75 1 96.19 143 ASP B CA 1
ATOM 5266 C C . ASP B 1 143 ? -12.57 6.332 3.363 1 96.19 143 ASP B C 1
ATOM 5268 O O . ASP B 1 143 ? -13.094 5.25 3.639 1 96.19 143 ASP B O 1
ATOM 5272 N N . GLY B 1 144 ? -11.289 6.5 3.533 1 96.56 144 GLY B N 1
ATOM 5273 C CA . GLY B 1 144 ? -10.477 5.438 4.098 1 96.56 144 GLY B CA 1
ATOM 5274 C C . GLY B 1 144 ? -10.914 5.02 5.488 1 96.56 144 GLY B C 1
ATOM 5275 O O . GLY B 1 144 ? -11.422 5.844 6.258 1 96.56 144 GLY B O 1
ATOM 5276 N N . LEU B 1 145 ? -10.688 3.771 5.879 1 96.88 145 LEU B N 1
ATOM 5277 C CA . LEU B 1 145 ? -11.102 3.27 7.184 1 96.88 145 LEU B CA 1
ATOM 5278 C C . LEU B 1 145 ? -9.898 3.035 8.086 1 96.88 145 LEU B C 1
ATOM 5280 O O . LEU B 1 145 ? -10.016 3.068 9.312 1 96.88 145 LEU B O 1
ATOM 5284 N N . GLU B 1 146 ? -8.82 2.756 7.547 1 97.25 146 GLU B N 1
ATOM 5285 C CA . GLU B 1 146 ? -7.508 2.641 8.18 1 97.25 146 GLU B CA 1
ATOM 5286 C C . GLU B 1 146 ? -6.422 3.293 7.332 1 97.25 146 GLU B C 1
ATOM 5288 O O . GLU B 1 146 ? -6.613 3.518 6.137 1 97.25 146 GLU B O 1
ATOM 5293 N N . VAL B 1 147 ? -5.309 3.57 7.938 1 98.31 147 VAL B N 1
ATOM 5294 C CA . VAL B 1 147 ? -4.234 4.273 7.242 1 98.31 147 VAL B CA 1
ATOM 5295 C C . VAL B 1 147 ? -3.727 3.422 6.078 1 98.31 147 VAL B C 1
ATOM 5297 O O . VAL B 1 147 ? -3.246 3.955 5.074 1 98.31 147 VAL B O 1
ATOM 5300 N N . TYR B 1 148 ? -3.93 2.088 6.07 1 97.69 148 TYR B N 1
ATOM 5301 C CA . TYR B 1 148 ? -3.5 1.18 5.016 1 97.69 148 TYR B CA 1
ATOM 5302 C C . TYR B 1 148 ? -4.242 1.466 3.713 1 97.69 148 TYR B C 1
ATOM 5304 O O . TYR B 1 148 ? -3.725 1.201 2.625 1 97.69 148 TYR B O 1
ATOM 5312 N N . HIS B 1 149 ? -5.43 2.016 3.82 1 97.5 149 HIS B N 1
ATOM 5313 C CA . HIS B 1 149 ? -6.242 2.316 2.646 1 97.5 149 HIS B CA 1
ATOM 5314 C C . HIS B 1 149 ? -5.742 3.57 1.937 1 97.5 149 HIS B C 1
ATOM 5316 O O . HIS B 1 149 ? -6.023 3.775 0.754 1 97.5 149 HIS B O 1
ATOM 5322 N N . GLU B 1 150 ? -5.004 4.375 2.646 1 97.94 150 GLU B N 1
ATOM 5323 C CA . GLU B 1 150 ? -4.809 5.766 2.238 1 97.94 150 GLU B CA 1
ATOM 5324 C C . GLU B 1 150 ? -3.619 5.898 1.293 1 97.94 150 GLU B C 1
ATOM 5326 O O . GLU B 1 150 ? -3.551 6.844 0.503 1 97.94 150 GLU B O 1
ATOM 5331 N N . GLY B 1 151 ? -2.668 5.02 1.36 1 98.06 151 GLY B N 1
ATOM 5332 C CA . GLY B 1 151 ? -1.575 5.074 0.403 1 98.06 151 GLY B CA 1
ATOM 5333 C C . GLY B 1 151 ? -0.255 4.598 0.977 1 98.06 151 GLY B C 1
ATOM 5334 O O . GLY B 1 151 ? -0.232 3.816 1.93 1 98.06 151 GLY B O 1
ATOM 5335 N N . LEU B 1 152 ? 0.836 5.016 0.358 1 98.81 152 LEU B N 1
ATOM 5336 C CA . LEU B 1 152 ? 2.182 4.562 0.698 1 98.81 152 LEU B CA 1
ATOM 5337 C C . LEU B 1 152 ? 2.637 5.164 2.023 1 98.81 152 LEU B C 1
ATOM 5339 O O . LEU B 1 152 ? 2.613 6.387 2.197 1 98.81 152 LEU B O 1
ATOM 5343 N N . PHE B 1 153 ? 2.963 4.301 2.963 1 98.75 153 PHE B N 1
ATOM 5344 C CA . PHE B 1 153 ? 3.475 4.672 4.277 1 98.75 153 PHE B CA 1
ATOM 5345 C C . PHE B 1 153 ? 4.996 4.566 4.312 1 98.75 153 PHE B C 1
ATOM 5347 O O . PHE B 1 153 ? 5.547 3.471 4.18 1 98.75 153 PHE B O 1
ATOM 5354 N N . LEU B 1 154 ? 5.691 5.652 4.434 1 98.88 154 LEU B N 1
ATOM 5355 C CA . LEU B 1 154 ? 7.145 5.707 4.574 1 98.88 154 LEU B CA 1
ATOM 5356 C C . LEU B 1 154 ? 7.539 5.969 6.023 1 98.88 154 LEU B C 1
ATOM 5358 O O . LEU B 1 154 ? 7.391 7.086 6.523 1 98.88 154 LEU B O 1
ATOM 5362 N N . PRO B 1 155 ? 8.039 4.953 6.703 1 98.56 155 PRO B N 1
ATOM 5363 C CA . PRO B 1 155 ? 8.57 5.25 8.031 1 98.56 155 PRO B CA 1
ATOM 5364 C C . PRO B 1 155 ? 9.789 6.172 7.992 1 98.56 155 PRO B C 1
ATOM 5366 O O . PRO B 1 155 ? 10.148 6.672 6.926 1 98.56 155 PRO B O 1
ATOM 5369 N N . ILE B 1 156 ? 10.344 6.531 9.125 1 98.62 156 ILE B N 1
ATOM 5370 C CA . ILE B 1 156 ? 11.562 7.332 9.109 1 98.62 156 ILE B CA 1
ATOM 5371 C C . ILE B 1 156 ? 12.703 6.516 8.516 1 98.62 156 ILE B C 1
ATOM 5373 O O . ILE B 1 156 ? 13.047 5.445 9.016 1 98.62 156 ILE B O 1
ATOM 5377 N N . LEU B 1 157 ? 13.227 6.988 7.406 1 98.31 157 LEU B N 1
ATOM 5378 C CA . LEU B 1 157 ? 14.305 6.27 6.738 1 98.31 157 LEU B CA 1
ATOM 5379 C C . LEU B 1 157 ? 15.281 7.242 6.086 1 98.31 157 LEU B C 1
ATOM 5381 O O . LEU B 1 157 ? 15.07 8.461 6.117 1 98.31 157 LEU B O 1
ATOM 5385 N N . ARG B 1 158 ? 16.406 6.727 5.621 1 98.19 158 ARG B N 1
ATOM 5386 C CA . ARG B 1 158 ? 17.375 7.504 4.859 1 98.19 158 ARG B CA 1
ATOM 5387 C C . ARG B 1 158 ? 17.031 7.5 3.371 1 98.19 158 ARG B C 1
ATOM 5389 O O . ARG B 1 158 ? 16.969 6.434 2.75 1 98.19 158 ARG B O 1
ATOM 5396 N N . PHE B 1 159 ? 16.75 8.617 2.822 1 98.44 159 PHE B N 1
ATOM 5397 C CA . PHE B 1 159 ? 16.438 8.75 1.405 1 98.44 159 PHE B CA 1
ATOM 5398 C C . PHE B 1 159 ? 17.703 9 0.595 1 98.44 159 PHE B C 1
ATOM 5400 O O . PHE B 1 159 ? 17.859 8.477 -0.513 1 98.44 159 PHE B O 1
ATOM 5407 N N . PHE B 1 160 ? 18.609 9.836 1.079 1 98.56 160 PHE B N 1
ATOM 5408 C CA . PHE B 1 160 ? 19.953 10.016 0.53 1 98.56 160 PHE B CA 1
ATOM 5409 C C . PHE B 1 160 ? 21 9.461 1.482 1 98.56 160 PHE B C 1
ATOM 5411 O O . PHE B 1 160 ? 20.969 9.734 2.684 1 98.56 160 PHE B O 1
ATOM 5418 N N . HIS B 1 161 ? 21.891 8.703 0.997 1 97.5 161 HIS B N 1
ATOM 5419 C CA . HIS B 1 161 ? 23.125 8.289 1.66 1 97.5 161 HIS B CA 1
ATOM 5420 C C . HIS B 1 161 ? 24.312 9.086 1.144 1 97.5 161 HIS B C 1
ATOM 5422 O O . HIS B 1 161 ? 24.875 8.766 0.088 1 97.5 161 HIS B O 1
ATOM 5428 N N . GLN B 1 162 ? 24.734 10.047 1.986 1 97.19 162 GLN B N 1
ATOM 5429 C CA . GLN B 1 162 ? 25.891 10.859 1.616 1 97.19 162 GLN B CA 1
ATOM 5430 C C . GLN B 1 162 ? 25.797 11.336 0.17 1 97.19 162 GLN B C 1
ATOM 5432 O O . GLN B 1 162 ? 26.688 11.086 -0.636 1 97.19 162 GLN B O 1
ATOM 5437 N N . HIS B 1 163 ? 24.844 11.992 -0.164 1 96.81 163 HIS B N 1
ATOM 5438 C CA . HIS B 1 163 ? 24.578 12.719 -1.403 1 96.81 163 HIS B CA 1
ATOM 5439 C C . HIS B 1 163 ? 24.094 11.781 -2.5 1 96.81 163 HIS B C 1
ATOM 5441 O O . HIS B 1 163 ? 23.906 12.203 -3.645 1 96.81 163 HIS B O 1
ATOM 5447 N N . GLN B 1 164 ? 23.828 10.531 -2.176 1 97.25 164 GLN B N 1
ATOM 5448 C CA . GLN B 1 164 ? 23.312 9.578 -3.154 1 97.25 164 GLN B CA 1
ATOM 5449 C C . GLN B 1 164 ? 21.922 9.102 -2.783 1 97.25 164 GLN B C 1
ATOM 5451 O O . GLN B 1 164 ? 21.688 8.633 -1.668 1 97.25 164 GLN B O 1
ATOM 5456 N N . VAL B 1 165 ? 21 9.203 -3.744 1 97.88 165 VAL B N 1
ATOM 5457 C CA . VAL B 1 165 ? 19.625 8.797 -3.5 1 97.88 165 VAL B CA 1
ATOM 5458 C C . VAL B 1 165 ? 19.562 7.285 -3.309 1 97.88 165 VAL B C 1
ATOM 5460 O O . VAL B 1 165 ? 20.281 6.539 -3.975 1 97.88 165 VAL B O 1
ATOM 5463 N N . ASP B 1 166 ? 18.844 6.789 -2.35 1 97.44 166 ASP B N 1
ATOM 5464 C CA . ASP B 1 166 ? 18.578 5.359 -2.197 1 97.44 166 ASP B CA 1
ATOM 5465 C C . ASP B 1 166 ? 17.719 4.836 -3.338 1 97.44 166 ASP B C 1
ATOM 5467 O O . ASP B 1 166 ? 16.516 5.141 -3.41 1 97.44 166 ASP B O 1
ATOM 5471 N N . PRO B 1 167 ? 18.25 4.031 -4.164 1 96.69 167 PRO B N 1
ATOM 5472 C CA . PRO B 1 167 ? 17.516 3.633 -5.363 1 96.69 167 PRO B CA 1
ATOM 5473 C C . PRO B 1 167 ? 16.281 2.791 -5.043 1 96.69 167 PRO B C 1
ATOM 5475 O O . PRO B 1 167 ? 15.266 2.879 -5.742 1 96.69 167 PRO B O 1
ATOM 5478 N N . GLY B 1 168 ? 16.344 1.912 -4.02 1 97.5 168 GLY B N 1
ATOM 5479 C CA . GLY B 1 168 ? 15.203 1.109 -3.625 1 97.5 168 GLY B CA 1
ATOM 5480 C C . GLY B 1 168 ? 14.031 1.94 -3.129 1 97.5 168 GLY B C 1
ATOM 5481 O O . GLY B 1 168 ? 12.891 1.728 -3.545 1 97.5 168 GLY B O 1
ATOM 5482 N N . VAL B 1 169 ? 14.352 2.941 -2.277 1 98.38 169 VAL B N 1
ATOM 5483 C CA . VAL B 1 169 ? 13.328 3.809 -1.715 1 98.38 169 VAL B CA 1
ATOM 5484 C C . VAL B 1 169 ? 12.656 4.609 -2.83 1 98.38 169 VAL B C 1
ATOM 5486 O O . VAL B 1 169 ? 11.43 4.66 -2.916 1 98.38 169 VAL B O 1
ATOM 5489 N N . LEU B 1 170 ? 13.484 5.18 -3.697 1 98.5 170 LEU B N 1
ATOM 5490 C CA . LEU B 1 170 ? 12.945 5.98 -4.789 1 98.5 170 LEU B CA 1
ATOM 5491 C C . LEU B 1 170 ? 12.094 5.129 -5.723 1 98.5 170 LEU B C 1
ATOM 5493 O O . LEU B 1 170 ? 11.016 5.555 -6.148 1 98.5 170 LEU B O 1
ATOM 5497 N N . ALA B 1 171 ? 12.562 3.961 -6.043 1 98.5 171 ALA B N 1
ATOM 5498 C CA . ALA B 1 171 ? 11.828 3.068 -6.938 1 98.5 171 ALA B CA 1
ATOM 5499 C C . ALA B 1 171 ? 10.461 2.703 -6.352 1 98.5 171 ALA B C 1
ATOM 5501 O O . ALA B 1 171 ? 9.469 2.648 -7.078 1 98.5 171 ALA B O 1
ATOM 5502 N N . ILE B 1 172 ? 10.422 2.41 -5.082 1 98.81 172 ILE B N 1
ATOM 5503 C CA . ILE B 1 172 ? 9.172 2.045 -4.422 1 98.81 172 ILE B CA 1
ATOM 5504 C C . ILE B 1 172 ? 8.211 3.229 -4.449 1 98.81 172 ILE B C 1
ATOM 5506 O O . ILE B 1 172 ? 7.023 3.066 -4.75 1 98.81 172 ILE B O 1
ATOM 5510 N N . ILE B 1 173 ? 8.688 4.445 -4.141 1 98.81 173 ILE B N 1
ATOM 5511 C CA . ILE B 1 173 ? 7.84 5.637 -4.152 1 98.81 173 ILE B CA 1
ATOM 5512 C C . ILE B 1 173 ? 7.242 5.832 -5.543 1 98.81 173 ILE B C 1
ATOM 5514 O O . ILE B 1 173 ? 6.031 6.008 -5.684 1 98.81 173 ILE B O 1
ATOM 5518 N N . ARG B 1 174 ? 8.055 5.734 -6.57 1 98.5 174 ARG B N 1
ATOM 5519 C CA . ARG B 1 174 ? 7.609 5.961 -7.941 1 98.5 174 ARG B CA 1
ATOM 5520 C C . ARG B 1 174 ? 6.551 4.941 -8.344 1 98.5 174 ARG B C 1
ATOM 5522 O O . ARG B 1 174 ? 5.59 5.277 -9.039 1 98.5 174 ARG B O 1
ATOM 5529 N N . ALA B 1 175 ? 6.699 3.729 -7.883 1 98.44 175 ALA B N 1
ATOM 5530 C CA . ALA B 1 175 ? 5.828 2.635 -8.305 1 98.44 175 ALA B CA 1
ATOM 5531 C C . ALA B 1 175 ? 4.465 2.73 -7.625 1 98.44 175 ALA B C 1
ATOM 5533 O O . ALA B 1 175 ? 3.482 2.158 -8.109 1 98.44 175 ALA B O 1
ATOM 5534 N N . ASN B 1 176 ? 4.363 3.445 -6.523 1 98.69 176 ASN B N 1
ATOM 5535 C CA . ASN B 1 176 ? 3.154 3.373 -5.707 1 98.69 176 ASN B CA 1
ATOM 5536 C C . ASN B 1 176 ? 2.301 4.629 -5.855 1 98.69 176 ASN B C 1
ATOM 5538 O O . ASN B 1 176 ? 1.221 4.723 -5.27 1 98.69 176 ASN B O 1
ATOM 5542 N N . VAL B 1 177 ? 2.729 5.59 -6.637 1 97.75 177 VAL B N 1
ATOM 5543 C CA . VAL B 1 177 ? 1.952 6.812 -6.809 1 97.75 177 VAL B CA 1
ATOM 5544 C C . VAL B 1 177 ? 1.494 6.941 -8.258 1 97.75 177 VAL B C 1
ATOM 5546 O O . VAL B 1 177 ? 2.162 6.449 -9.172 1 97.75 177 VAL B O 1
ATOM 5549 N N . ARG B 1 178 ? 0.372 7.602 -8.523 1 95.94 178 ARG B N 1
ATOM 5550 C CA . ARG B 1 178 ? -0.226 7.75 -9.844 1 95.94 178 ARG B CA 1
ATOM 5551 C C . ARG B 1 178 ? 0.511 8.805 -10.664 1 95.94 178 ARG B C 1
ATOM 5553 O O . ARG B 1 178 ? 0.458 8.789 -11.898 1 95.94 178 ARG B O 1
ATOM 5560 N N . GLU B 1 179 ? 1.189 9.75 -9.953 1 94.19 179 GLU B N 1
ATOM 5561 C CA . GLU B 1 179 ? 1.929 10.844 -10.578 1 94.19 179 GLU B CA 1
ATOM 5562 C C . GLU B 1 179 ? 3.402 10.805 -10.188 1 94.19 179 GLU B C 1
ATOM 5564 O O . GLU B 1 179 ? 3.91 11.742 -9.562 1 94.19 179 GLU B O 1
ATOM 5569 N N . PRO B 1 180 ? 4.148 9.828 -10.703 1 97 180 PRO B N 1
ATOM 5570 C CA . PRO B 1 180 ? 5.508 9.617 -10.203 1 97 180 PRO B CA 1
ATOM 5571 C C . PRO B 1 180 ? 6.445 10.773 -10.539 1 97 180 PRO B C 1
ATOM 5573 O O . PRO B 1 180 ? 7.312 11.125 -9.734 1 97 180 PRO B O 1
ATOM 5576 N N . GLU B 1 181 ? 6.328 11.391 -11.719 1 96.19 181 GLU B N 1
ATOM 5577 C CA . GLU B 1 181 ? 7.219 12.484 -12.102 1 96.19 181 GLU B CA 1
ATOM 5578 C C . GLU B 1 181 ? 7.043 13.688 -11.18 1 96.19 181 GLU B C 1
ATOM 5580 O O . GLU B 1 181 ? 8.023 14.281 -10.727 1 96.19 181 GLU B O 1
ATOM 5585 N N . GLN B 1 182 ? 5.816 14.031 -10.898 1 94.75 182 GLN B N 1
ATOM 5586 C CA . GLN B 1 182 ? 5.535 15.18 -10.039 1 94.75 182 GLN B CA 1
ATOM 5587 C C . GLN B 1 182 ? 5.98 14.906 -8.602 1 94.75 182 GLN B C 1
ATOM 5589 O O . GLN B 1 182 ? 6.574 15.781 -7.961 1 94.75 182 GLN B O 1
ATOM 5594 N N . VAL B 1 183 ? 5.68 13.711 -8.094 1 97.25 183 VAL B N 1
ATOM 5595 C CA . VAL B 1 183 ? 6.039 13.375 -6.723 1 97.25 183 VAL B CA 1
ATOM 5596 C C . VAL B 1 183 ? 7.562 13.352 -6.578 1 97.25 183 VAL B C 1
ATOM 5598 O O . VAL B 1 183 ? 8.109 13.914 -5.625 1 97.25 183 VAL B O 1
ATOM 5601 N N . GLU B 1 184 ? 8.219 12.75 -7.535 1 97.75 184 GLU B N 1
ATOM 5602 C CA . GLU B 1 184 ? 9.68 12.719 -7.52 1 97.75 184 GLU B CA 1
ATOM 5603 C C . GLU B 1 184 ? 10.258 14.125 -7.559 1 97.75 184 GLU B C 1
ATOM 5605 O O . GLU B 1 184 ? 11.211 14.438 -6.836 1 97.75 184 GLU B O 1
ATOM 5610 N N . GLY B 1 185 ? 9.711 14.914 -8.445 1 96.94 185 GLY B N 1
ATOM 5611 C CA . GLY B 1 185 ? 10.141 16.297 -8.492 1 96.94 185 GLY B CA 1
ATOM 5612 C C . GLY B 1 185 ? 10.008 17.016 -7.168 1 96.94 185 GLY B C 1
ATOM 5613 O O . GLY B 1 185 ? 10.906 17.75 -6.754 1 96.94 185 GLY B O 1
ATOM 5614 N N . ASP B 1 186 ? 8.906 16.844 -6.535 1 97 186 ASP B N 1
ATOM 5615 C CA . ASP B 1 186 ? 8.664 17.469 -5.234 1 97 186 ASP B CA 1
ATOM 5616 C C . ASP B 1 186 ? 9.664 16.969 -4.195 1 97 186 ASP B C 1
ATOM 5618 O O . ASP B 1 186 ? 10.109 17.734 -3.34 1 97 186 ASP B O 1
ATOM 5622 N N . LEU B 1 187 ? 9.992 15.68 -4.23 1 98.06 187 LEU B N 1
ATOM 5623 C CA . LEU B 1 187 ? 10.977 15.141 -3.301 1 98.06 187 LEU B CA 1
ATOM 5624 C C . LEU B 1 187 ? 12.328 15.805 -3.496 1 98.06 187 LEU B C 1
ATOM 5626 O O . LEU B 1 187 ? 12.984 16.188 -2.523 1 98.06 187 LEU B O 1
ATOM 5630 N N . TYR B 1 188 ? 12.703 15.961 -4.703 1 97.5 188 TYR B N 1
ATOM 5631 C CA . TYR B 1 188 ? 13.992 16.578 -4.977 1 97.5 188 TYR B CA 1
ATOM 5632 C C . TYR B 1 188 ? 13.961 18.062 -4.629 1 97.5 188 TYR B C 1
ATOM 5634 O O . TYR B 1 188 ? 14.984 18.641 -4.234 1 97.5 188 TYR B O 1
ATOM 5642 N N . ALA B 1 189 ? 12.781 18.656 -4.793 1 97.06 189 ALA B N 1
ATOM 5643 C CA . ALA B 1 189 ? 12.633 20.047 -4.355 1 97.06 189 ALA B CA 1
ATOM 5644 C C . ALA B 1 189 ? 12.914 20.172 -2.859 1 97.06 189 ALA B C 1
ATOM 5646 O O . ALA B 1 189 ? 13.531 21.156 -2.422 1 97.06 189 ALA B O 1
ATOM 5647 N N . LEU B 1 190 ? 12.453 19.25 -2.131 1 97.5 190 LEU B N 1
ATOM 5648 C CA . LEU B 1 190 ? 12.711 19.234 -0.695 1 97.5 190 LEU B CA 1
ATOM 5649 C C . LEU B 1 190 ? 14.203 19.094 -0.412 1 97.5 190 LEU B C 1
ATOM 5651 O O . LEU B 1 190 ? 14.742 19.797 0.456 1 97.5 190 LEU B O 1
ATOM 5655 N N . VAL B 1 191 ? 14.859 18.203 -1.105 1 97.81 191 VAL B N 1
ATOM 5656 C CA . VAL B 1 191 ? 16.297 18.031 -0.943 1 97.81 191 VAL B CA 1
ATOM 5657 C C . VAL B 1 191 ? 17.031 19.328 -1.262 1 97.81 191 VAL B C 1
ATOM 5659 O O . VAL B 1 191 ? 17.891 19.766 -0.5 1 97.81 191 VAL B O 1
ATOM 5662 N N . ALA B 1 192 ? 16.641 19.922 -2.334 1 96.81 192 ALA B N 1
ATOM 5663 C CA . ALA B 1 192 ? 17.281 21.141 -2.814 1 96.81 192 ALA B CA 1
ATOM 5664 C C . ALA B 1 192 ? 17.094 22.281 -1.83 1 96.81 192 ALA B C 1
ATOM 5666 O O . ALA B 1 192 ? 18.031 23.047 -1.576 1 96.81 192 ALA B O 1
ATOM 5667 N N . CYS B 1 193 ? 15.914 22.438 -1.352 1 96.12 193 CYS B N 1
ATOM 5668 C CA . CYS B 1 193 ? 15.656 23.578 -0.463 1 96.12 193 CYS B CA 1
ATOM 5669 C C . CYS B 1 193 ? 16.469 23.453 0.818 1 96.12 193 CYS B C 1
ATOM 5671 O O . CYS B 1 193 ? 17.031 24.438 1.293 1 96.12 193 CYS B O 1
ATOM 5673 N N . ASN B 1 194 ? 16.531 22.203 1.414 1 98.06 194 ASN B N 1
ATOM 5674 C CA . ASN B 1 194 ? 17.359 22 2.598 1 98.06 194 ASN B CA 1
ATOM 5675 C C . ASN B 1 194 ? 18.844 22.25 2.299 1 98.06 194 ASN B C 1
ATOM 5677 O O . ASN B 1 194 ? 19.562 22.797 3.133 1 98.06 194 ASN B O 1
ATOM 5681 N N . ASP B 1 195 ? 19.266 21.844 1.115 1 97.44 195 ASP B N 1
ATOM 5682 C CA . ASP B 1 195 ? 20.656 22.031 0.704 1 97.44 195 ASP B CA 1
ATOM 5683 C C . ASP B 1 195 ? 21 23.516 0.626 1 97.44 195 ASP B C 1
ATOM 5685 O O . ASP B 1 195 ? 22.062 23.938 1.092 1 97.44 195 ASP B O 1
ATOM 5689 N N . ILE B 1 196 ? 20.156 24.25 0.039 1 96.94 196 ILE B N 1
ATOM 5690 C CA . ILE B 1 196 ? 20.375 25.688 -0.083 1 96.94 196 ILE B CA 1
ATOM 5691 C C . ILE B 1 196 ? 20.406 26.328 1.305 1 96.94 196 ILE B C 1
ATOM 5693 O O . ILE B 1 196 ? 21.234 27.203 1.578 1 96.94 196 ILE B O 1
ATOM 5697 N N . GLY B 1 197 ? 19.453 25.938 2.143 1 97.25 197 GLY B N 1
ATOM 5698 C CA . GLY B 1 197 ? 19.5 26.406 3.52 1 97.25 197 GLY B CA 1
ATOM 5699 C C . GLY B 1 197 ? 20.828 26.125 4.199 1 97.25 197 GLY B C 1
ATOM 5700 O O . GLY B 1 197 ? 21.391 27.016 4.844 1 97.25 197 GLY B O 1
ATOM 5701 N N . GLY B 1 198 ? 21.328 24.938 4.016 1 97.56 198 GLY B N 1
ATOM 5702 C CA . GLY B 1 198 ? 22.609 24.547 4.586 1 97.56 198 GLY B CA 1
ATOM 5703 C C . GLY B 1 198 ? 23.766 25.391 4.078 1 97.56 198 GLY B C 1
ATOM 5704 O O . GLY B 1 198 ? 24.609 25.828 4.855 1 97.56 198 GLY B O 1
ATOM 5705 N N . ARG B 1 199 ? 23.844 25.625 2.828 1 97.06 199 ARG B N 1
ATOM 5706 C CA . ARG B 1 199 ? 24.906 26.422 2.229 1 97.06 199 ARG B CA 1
ATOM 5707 C C . ARG B 1 199 ? 24.875 27.859 2.758 1 97.06 199 ARG B C 1
ATOM 5709 O O . ARG B 1 199 ? 25.922 28.422 3.094 1 97.06 199 ARG B O 1
ATOM 5716 N N . ARG B 1 200 ? 23.672 28.406 2.746 1 97.31 200 ARG B N 1
ATOM 5717 C CA . ARG B 1 200 ? 23.531 29.781 3.232 1 97.31 200 ARG B CA 1
ATOM 5718 C C . ARG B 1 200 ? 23.891 29.875 4.711 1 97.31 200 ARG B C 1
ATOM 5720 O O . ARG B 1 200 ? 24.453 30.875 5.152 1 97.31 200 ARG B O 1
ATOM 5727 N N . LEU B 1 201 ? 23.531 28.844 5.445 1 97.81 201 LEU B N 1
ATOM 5728 C CA . LEU B 1 201 ? 23.906 28.828 6.855 1 97.81 201 LEU B CA 1
ATOM 5729 C C . LEU B 1 201 ? 25.438 28.844 7.016 1 97.81 201 LEU B C 1
ATOM 5731 O O . LEU B 1 201 ? 25.969 29.547 7.875 1 97.81 201 LEU B O 1
ATOM 5735 N N . LYS B 1 202 ? 26.109 28.016 6.277 1 97.06 202 LYS B N 1
ATOM 5736 C CA . LYS B 1 202 ? 27.562 27.969 6.336 1 97.06 202 LYS B CA 1
ATOM 5737 C C . LYS B 1 202 ? 28.172 29.344 6.055 1 97.06 202 LYS B C 1
ATOM 5739 O O . LYS B 1 202 ? 29.125 29.75 6.715 1 97.06 202 LYS B O 1
ATOM 5744 N N . SER B 1 203 ? 27.609 29.984 5.102 1 96.75 203 SER B N 1
ATOM 5745 C CA . SER B 1 203 ? 28.062 31.344 4.805 1 96.75 203 SER B CA 1
ATOM 5746 C C . SER B 1 203 ? 27.828 32.281 5.992 1 96.75 203 SER B C 1
ATOM 5748 O O . SER B 1 203 ? 28.688 33.094 6.305 1 96.75 203 SER B O 1
ATOM 5750 N N . LEU B 1 204 ? 26.656 32.156 6.559 1 96.69 204 LEU B N 1
ATOM 5751 C CA . LEU B 1 204 ? 26.328 32.969 7.738 1 96.69 204 LEU B CA 1
ATOM 5752 C C . LEU B 1 204 ? 27.328 32.688 8.859 1 96.69 204 LEU B C 1
ATOM 5754 O O . LEU B 1 204 ? 27.812 33.625 9.492 1 96.69 204 LEU B O 1
ATOM 5758 N N . LEU B 1 205 ? 27.641 31.406 9.102 1 96.38 205 LEU B N 1
ATOM 5759 C CA . LEU B 1 205 ? 28.594 31.031 10.148 1 96.38 205 LEU B CA 1
ATOM 5760 C C . LEU B 1 205 ? 29.969 31.641 9.883 1 96.38 205 LEU B C 1
ATOM 5762 O O . LEU B 1 205 ? 30.609 32.156 10.805 1 96.38 205 LEU B O 1
ATOM 5766 N N . THR B 1 206 ? 30.328 31.656 8.703 1 95.25 206 THR B N 1
ATOM 5767 C CA . THR B 1 206 ? 31.625 32.219 8.32 1 95.25 206 THR B CA 1
ATOM 5768 C C . THR B 1 206 ? 31.609 33.75 8.492 1 95.25 206 THR B C 1
ATOM 5770 O O . THR B 1 206 ? 32.531 34.312 9.062 1 95.25 206 THR B O 1
ATOM 5773 N N . GLU B 1 207 ? 30.578 34.344 8.016 1 94.94 207 GLU B N 1
ATOM 5774 C CA . GLU B 1 207 ? 30.438 35.812 8.062 1 94.94 207 GLU B CA 1
ATOM 5775 C C . GLU B 1 207 ? 30.484 36.312 9.5 1 94.94 207 GLU B C 1
ATOM 5777 O O . GLU B 1 207 ? 31.125 37.312 9.789 1 94.94 207 GLU B O 1
ATOM 5782 N N . PHE B 1 208 ? 29.859 35.594 10.352 1 94.94 208 PHE B N 1
ATOM 5783 C CA . PHE B 1 208 ? 29.75 36.062 11.734 1 94.94 208 PHE B CA 1
ATOM 5784 C C . PHE B 1 208 ? 30.797 35.375 12.617 1 94.94 208 PHE B C 1
ATOM 5786 O O . PHE B 1 208 ? 30.797 35.562 13.836 1 94.94 208 PHE B O 1
ATOM 5793 N N . GLN B 1 209 ? 31.625 34.562 12.008 1 93.12 209 GLN B N 1
ATOM 5794 C CA . GLN B 1 209 ? 32.719 33.875 12.695 1 93.12 209 GLN B CA 1
ATOM 5795 C C . GLN B 1 209 ? 32.188 33.031 13.852 1 93.12 209 GLN B C 1
ATOM 5797 O O . GLN B 1 209 ? 32.688 33.125 14.977 1 93.12 209 GLN B O 1
ATOM 5802 N N . LEU B 1 210 ? 31.172 32.281 13.555 1 93.19 210 LEU B N 1
ATOM 5803 C CA . LEU B 1 210 ? 30.594 31.344 14.5 1 93.19 210 LEU B CA 1
ATOM 5804 C C . LEU B 1 210 ? 31.047 29.922 14.172 1 93.19 210 LEU B C 1
ATOM 5806 O O . LEU B 1 210 ? 31.062 29.531 13 1 93.19 210 LEU B O 1
ATOM 5810 N N . GLY B 1 211 ? 31.438 29.141 15.172 1 92.94 211 GLY B N 1
ATOM 5811 C CA . GLY B 1 211 ? 31.812 27.75 14.969 1 92.94 211 GLY B CA 1
ATOM 5812 C C . GLY B 1 211 ? 30.609 26.844 14.805 1 92.94 211 GLY B C 1
ATOM 5813 O O . GLY B 1 211 ? 30.719 25.766 14.195 1 92.94 211 GLY B O 1
ATOM 5814 N N . ASP B 1 212 ? 29.609 27.203 15.5 1 94.75 212 ASP B N 1
ATOM 5815 C CA . ASP B 1 212 ? 28.344 26.469 15.43 1 94.75 212 ASP B CA 1
ATOM 5816 C C . ASP B 1 212 ? 27.172 27.359 15.805 1 94.75 212 ASP B C 1
ATOM 5818 O O . ASP B 1 212 ? 27.312 28.578 15.883 1 94.75 212 ASP B O 1
ATOM 5822 N N . LEU B 1 213 ? 26.016 26.781 15.969 1 95.69 213 LEU B N 1
ATOM 5823 C CA . LEU B 1 213 ? 24.797 27.547 16.203 1 95.69 213 LEU B CA 1
ATOM 5824 C C . LEU B 1 213 ? 24.375 27.484 17.656 1 95.69 213 LEU B C 1
ATOM 5826 O O . LEU B 1 213 ? 23.359 28.062 18.047 1 95.69 213 LEU B O 1
ATOM 5830 N N . GLU B 1 214 ? 25.094 26.875 18.453 1 94.81 214 GLU B N 1
ATOM 5831 C CA . GLU B 1 214 ? 24.656 26.578 19.812 1 94.81 214 GLU B CA 1
ATOM 5832 C C . GLU B 1 214 ? 24.422 27.844 20.625 1 94.81 214 GLU B C 1
ATOM 5834 O O . GLU B 1 214 ? 23.375 28 21.281 1 94.81 214 GLU B O 1
ATOM 5839 N N . SER B 1 215 ? 25.391 28.734 20.594 1 94.69 215 SER B N 1
ATOM 5840 C CA . SER B 1 215 ? 25.266 29.953 21.375 1 94.69 215 SER B CA 1
ATOM 5841 C C . SER B 1 215 ? 24.156 30.859 20.844 1 94.69 215 SER B C 1
ATOM 5843 O O . SER B 1 215 ? 23.359 31.391 21.609 1 94.69 215 SER B O 1
ATOM 5845 N N . LEU B 1 216 ? 24.203 31.031 19.578 1 95.38 216 LEU B N 1
ATOM 5846 C CA . LEU B 1 216 ? 23.172 31.844 18.953 1 95.38 216 LEU B CA 1
ATOM 5847 C C . LEU B 1 216 ? 21.781 31.219 19.172 1 95.38 216 LEU B C 1
ATOM 5849 O O . LEU B 1 216 ? 20.844 31.922 19.531 1 95.38 216 LEU B O 1
ATOM 5853 N N . GLY B 1 217 ? 21.672 29.922 18.938 1 96.75 217 GLY B N 1
ATOM 5854 C CA . GLY B 1 217 ? 20.422 29.219 19.141 1 96.75 217 GLY B CA 1
ATOM 5855 C C . GLY B 1 217 ? 19.906 29.328 20.562 1 96.75 217 GLY B C 1
ATOM 5856 O O . GLY B 1 217 ? 18.719 29.562 20.781 1 96.75 217 GLY B O 1
ATOM 5857 N N . GLY B 1 218 ? 20.766 29.094 21.453 1 95.88 218 GLY B N 1
ATOM 5858 C CA . GLY B 1 218 ? 20.391 29.266 22.844 1 95.88 218 GLY B CA 1
ATOM 5859 C C . GLY B 1 218 ? 19.844 30.641 23.156 1 95.88 218 GLY B C 1
ATOM 5860 O O . GLY B 1 218 ? 18.844 30.766 23.875 1 95.88 218 GLY B O 1
ATOM 5861 N N . TYR B 1 219 ? 20.516 31.625 22.656 1 95.94 219 TYR B N 1
ATOM 5862 C CA . TYR B 1 219 ? 20.078 33 22.828 1 95.94 219 TYR B CA 1
ATOM 5863 C C . TYR B 1 219 ? 18.688 33.219 22.266 1 95.94 219 TYR B C 1
ATOM 5865 O O . TYR B 1 219 ? 17.812 33.781 22.922 1 95.94 219 TYR B O 1
ATOM 5873 N N . ILE B 1 220 ? 18.453 32.781 21.078 1 96.5 220 ILE B N 1
ATOM 5874 C CA . ILE B 1 220 ? 17.188 32.938 20.375 1 96.5 220 ILE B CA 1
ATOM 5875 C C . ILE B 1 220 ? 16.062 32.25 21.172 1 96.5 220 ILE B C 1
ATOM 5877 O O . ILE B 1 220 ? 15.008 32.875 21.406 1 96.5 220 ILE B O 1
ATOM 5881 N N . ILE B 1 221 ? 16.297 31.062 21.625 1 96.94 221 ILE B N 1
ATOM 5882 C CA . ILE B 1 221 ? 15.305 30.266 22.344 1 96.94 221 ILE B CA 1
ATOM 5883 C C . ILE B 1 221 ? 14.961 30.938 23.672 1 96.94 221 ILE B C 1
ATOM 5885 O O . ILE B 1 221 ? 13.781 31.094 24 1 96.94 221 ILE B O 1
ATOM 5889 N N . GLU B 1 222 ? 15.93 31.406 24.344 1 96.5 222 GLU B N 1
ATOM 5890 C CA . GLU B 1 222 ? 15.711 32.031 25.625 1 96.5 222 GLU B CA 1
ATOM 5891 C C . GLU B 1 222 ? 14.961 33.375 25.469 1 96.5 222 GLU B C 1
ATOM 5893 O O . GLU B 1 222 ? 14.055 33.656 26.25 1 96.5 222 GLU B O 1
ATOM 5898 N N . GLN B 1 223 ? 15.398 34.156 24.5 1 95.88 223 GLN B N 1
ATOM 5899 C CA . GLN B 1 223 ? 14.734 35.438 24.266 1 95.88 223 GLN B CA 1
ATOM 5900 C C . GLN B 1 223 ? 13.266 35.219 23.906 1 95.88 223 GLN B C 1
ATOM 5902 O O . GLN B 1 223 ? 12.398 36 24.344 1 95.88 223 GLN B O 1
ATOM 5907 N N . SER B 1 224 ? 13.031 34.25 23.109 1 96.25 224 SER B N 1
ATOM 5908 C CA . SER B 1 224 ? 11.664 33.969 22.688 1 96.25 224 SER B CA 1
ATOM 5909 C C . SER B 1 224 ? 10.82 33.469 23.859 1 96.25 224 SER B C 1
ATOM 5911 O O . SER B 1 224 ? 9.656 33.844 24 1 96.25 224 SER B O 1
ATOM 5913 N N . ALA B 1 225 ? 11.383 32.625 24.719 1 96.94 225 ALA B N 1
ATOM 5914 C CA . ALA B 1 225 ? 10.688 32.156 25.906 1 96.94 225 ALA B CA 1
ATOM 5915 C C . ALA B 1 225 ? 10.328 33.312 26.844 1 96.94 225 ALA B C 1
ATOM 5917 O O . ALA B 1 225 ? 9.219 33.375 27.375 1 96.94 225 ALA B O 1
ATOM 5918 N N . ARG B 1 226 ? 11.281 34.188 27.016 1 96.88 226 ARG B N 1
ATOM 5919 C CA . ARG B 1 226 ? 11.062 35.344 27.875 1 96.88 226 ARG B CA 1
ATOM 5920 C C . ARG B 1 226 ? 9.945 36.219 27.312 1 96.88 226 ARG B C 1
ATOM 5922 O O . ARG B 1 226 ? 9.062 36.656 28.062 1 96.88 226 ARG B O 1
ATOM 5929 N N . ALA B 1 227 ? 10.055 36.469 26.047 1 97.12 227 ALA B N 1
ATOM 5930 C CA . ALA B 1 227 ? 9.031 37.281 25.406 1 97.12 227 ALA B CA 1
ATOM 5931 C C . ALA B 1 227 ? 7.656 36.625 25.516 1 97.12 227 ALA B C 1
ATOM 5933 O O . ALA B 1 227 ? 6.66 37.312 25.734 1 97.12 227 ALA B O 1
ATOM 5934 N N . MET B 1 228 ? 7.562 35.344 25.359 1 97.38 228 MET B N 1
ATOM 5935 C CA . MET B 1 228 ? 6.293 34.625 25.453 1 97.38 228 MET B CA 1
ATOM 5936 C C . MET B 1 228 ? 5.738 34.688 26.859 1 97.38 228 MET B C 1
ATOM 5938 O O . MET B 1 228 ? 4.531 34.875 27.062 1 97.38 228 MET B O 1
ATOM 5942 N N . ARG B 1 229 ? 6.582 34.562 27.859 1 97.62 229 ARG B N 1
ATOM 5943 C CA . ARG B 1 229 ? 6.156 34.656 29.25 1 97.62 229 ARG B CA 1
ATOM 5944 C C . ARG B 1 229 ? 5.566 36.031 29.547 1 97.62 229 ARG B C 1
ATOM 5946 O O . ARG B 1 229 ? 4.59 36.156 30.281 1 97.62 229 ARG B O 1
ATOM 5953 N N . GLN B 1 230 ? 6.219 37 28.984 1 97.38 230 GLN B N 1
ATOM 5954 C CA . GLN B 1 230 ? 5.719 38.375 29.156 1 97.38 230 GLN B CA 1
ATOM 5955 C C . GLN B 1 230 ? 4.34 38.531 28.531 1 97.38 230 GLN B C 1
ATOM 5957 O O . GLN B 1 230 ? 3.463 39.188 29.109 1 97.38 230 GLN B O 1
ATOM 5962 N N . ALA B 1 231 ? 4.207 37.969 27.375 1 97.44 231 ALA B N 1
ATOM 5963 C CA . ALA B 1 231 ? 2.914 38.031 26.703 1 97.44 231 ALA B CA 1
ATOM 5964 C C . ALA B 1 231 ? 1.84 37.281 27.5 1 97.44 231 ALA B C 1
ATOM 5966 O O . ALA B 1 231 ? 0.713 37.781 27.625 1 97.44 231 ALA B O 1
ATOM 5967 N N . ILE B 1 232 ? 2.178 36.156 28.047 1 97.75 232 ILE B N 1
ATOM 5968 C CA . ILE B 1 232 ? 1.256 35.375 28.844 1 97.75 232 ILE B CA 1
ATOM 5969 C C . ILE B 1 232 ? 0.835 36.156 30.094 1 97.75 232 ILE B C 1
ATOM 5971 O O . ILE B 1 232 ? -0.335 36.125 30.484 1 97.75 232 ILE B O 1
ATOM 5975 N N . ALA B 1 233 ? 1.737 36.906 30.625 1 96.88 233 ALA B N 1
ATOM 5976 C CA . ALA B 1 233 ? 1.503 37.656 31.859 1 96.88 233 ALA B CA 1
ATOM 5977 C C . ALA B 1 233 ? 0.48 38.75 31.641 1 96.88 233 ALA B C 1
ATOM 5979 O O . ALA B 1 233 ? -0.141 39.25 32.594 1 96.88 233 ALA B O 1
ATOM 5980 N N . GLN B 1 234 ? 0.325 39.125 30.438 1 95.94 234 GLN B N 1
ATOM 5981 C CA . GLN B 1 234 ? -0.597 40.219 30.125 1 95.94 234 GLN B CA 1
ATOM 5982 C C . GLN B 1 234 ? -2.039 39.719 30.094 1 95.94 234 GLN B C 1
ATOM 5984 O O . GLN B 1 234 ? -2.975 40.5 30.016 1 95.94 234 GLN B O 1
ATOM 5989 N N . TRP B 1 235 ? -2.262 38.438 30.172 1 97.19 235 TRP B N 1
ATOM 5990 C CA . TRP B 1 235 ? -3.6 37.875 30.141 1 97.19 235 TRP B CA 1
ATOM 5991 C C . TRP B 1 235 ? -4.074 37.5 31.531 1 97.19 235 TRP B C 1
ATOM 5993 O O . TRP B 1 235 ? -3.26 37.219 32.406 1 97.19 235 TRP B O 1
ATOM 6003 N N . PRO B 1 236 ? -5.359 37.5 31.766 1 97 236 PRO B N 1
ATOM 6004 C CA . PRO B 1 236 ? -5.875 37.031 33.062 1 97 236 PRO B CA 1
ATOM 6005 C C . PRO B 1 236 ? -5.48 35.594 33.344 1 97 236 PRO B C 1
ATOM 6007 O O . PRO B 1 236 ? -5.457 34.75 32.438 1 97 236 PRO B O 1
ATOM 6010 N N . GLN B 1 237 ? -5.16 35.344 34.562 1 96.94 237 GLN B N 1
ATOM 6011 C CA . GLN B 1 237 ? -4.871 33.969 35 1 96.94 237 GLN B CA 1
ATOM 6012 C C . GLN B 1 237 ? -6.148 33.25 35.344 1 96.94 237 GLN B C 1
ATOM 6014 O O . GLN B 1 237 ? -7.031 33.781 36.031 1 96.94 237 GLN B O 1
ATOM 6019 N N . GLY B 1 238 ? -6.32 31.969 34.844 1 97.94 238 GLY B N 1
ATOM 6020 C CA . GLY B 1 238 ? -7.52 31.188 35.094 1 97.94 238 GLY B CA 1
ATOM 6021 C C . GLY B 1 238 ? -7.711 30.047 34.094 1 97.94 238 GLY B C 1
ATOM 6022 O O . GLY B 1 238 ? -6.777 29.688 33.406 1 97.94 238 GLY B O 1
ATOM 6023 N N . THR B 1 239 ? -8.797 29.406 34.312 1 98.5 239 THR B N 1
ATOM 6024 C CA . THR B 1 239 ? -9.188 28.328 33.406 1 98.5 239 THR B CA 1
ATOM 6025 C C . THR B 1 239 ? -10.547 28.625 32.781 1 98.5 239 THR B C 1
ATOM 6027 O O . THR B 1 239 ? -11.492 29 33.469 1 98.5 239 THR B O 1
ATOM 6030 N N . TRP B 1 240 ? -10.711 28.469 31.5 1 98.69 240 TRP B N 1
ATOM 6031 C CA . TRP B 1 240 ? -11.945 28.688 30.734 1 98.69 240 TRP B CA 1
ATOM 6032 C C . TRP B 1 240 ? -12.25 27.484 29.844 1 98.69 240 TRP B C 1
ATOM 6034 O O . TRP B 1 240 ? -11.344 26.734 29.484 1 98.69 240 TRP B O 1
ATOM 6044 N N . HIS B 1 241 ? -13.516 27.328 29.453 1 98.5 241 HIS B N 1
ATOM 6045 C CA . HIS B 1 241 ? -13.953 26.141 28.734 1 98.5 241 HIS B CA 1
ATOM 6046 C C . HIS B 1 241 ? -14.781 26.516 27.5 1 98.5 241 HIS B C 1
ATOM 6048 O O . HIS B 1 241 ? -15.453 27.547 27.5 1 98.5 241 HIS B O 1
ATOM 6054 N N . ASN B 1 242 ? -14.711 25.672 26.5 1 98.56 242 ASN B N 1
ATOM 6055 C CA . ASN B 1 242 ? -15.539 25.812 25.297 1 98.56 242 ASN B CA 1
ATOM 6056 C C . ASN B 1 242 ? -15.867 24.453 24.688 1 98.56 242 ASN B C 1
ATOM 6058 O O . ASN B 1 242 ? -15.078 23.516 24.797 1 98.56 242 ASN B O 1
ATOM 6062 N N . THR B 1 243 ? -17.031 24.312 24.156 1 98.5 243 THR B N 1
ATOM 6063 C CA . THR B 1 243 ? -17.484 23.141 23.422 1 98.5 243 THR B CA 1
ATOM 6064 C C . THR B 1 243 ? -17.844 23.5 21.984 1 98.5 243 THR B C 1
ATOM 6066 O O . THR B 1 243 ? -18.625 24.406 21.734 1 98.5 243 THR B O 1
ATOM 6069 N N . LEU B 1 244 ? -17.25 22.828 21.062 1 98.06 244 LEU B N 1
ATOM 6070 C CA . LEU B 1 244 ? -17.531 23 19.641 1 98.06 244 LEU B CA 1
ATOM 6071 C C . LEU B 1 244 ? -18.062 21.719 19.031 1 98.06 244 LEU B C 1
ATOM 6073 O O . LEU B 1 244 ? -17.375 20.688 19.031 1 98.06 244 LEU B O 1
ATOM 6077 N N . VAL B 1 245 ? -19.344 21.688 18.547 1 98.19 245 VAL B N 1
ATOM 6078 C CA . VAL B 1 245 ? -19.922 20.562 17.828 1 98.19 245 VAL B CA 1
ATOM 6079 C C . VAL B 1 245 ? -19.75 20.766 16.312 1 98.19 245 VAL B C 1
ATOM 6081 O O . VAL B 1 245 ? -20.109 21.828 15.789 1 98.19 245 VAL B O 1
ATOM 6084 N N . ILE B 1 246 ? -19.188 19.844 15.664 1 97.88 246 ILE B N 1
ATOM 6085 C CA . ILE B 1 246 ? -18.938 19.969 14.234 1 97.88 246 ILE B CA 1
ATOM 6086 C C . ILE B 1 246 ? -19.625 18.828 13.477 1 97.88 246 ILE B C 1
ATOM 6088 O O . ILE B 1 246 ? -20.219 17.953 14.094 1 97.88 246 ILE B O 1
ATOM 6092 N N . ASP B 1 247 ? -19.594 18.828 12.133 1 97.69 247 ASP B N 1
ATOM 6093 C CA . ASP B 1 247 ? -20.406 17.953 11.297 1 97.69 247 ASP B CA 1
ATOM 6094 C C . ASP B 1 247 ? -20 16.5 11.453 1 97.69 247 ASP B C 1
ATOM 6096 O O . ASP B 1 247 ? -20.844 15.609 11.508 1 97.69 247 ASP B O 1
ATOM 6100 N N . GLY B 1 248 ? -18.703 16.234 11.492 1 95.56 248 GLY B N 1
ATOM 6101 C CA . GLY B 1 248 ? -18.234 14.859 11.438 1 95.56 248 GLY B CA 1
ATOM 6102 C C . GLY B 1 248 ? -18.469 14.203 10.086 1 95.56 248 GLY B C 1
ATOM 6103 O O . GLY B 1 248 ? -18.688 14.891 9.086 1 95.56 248 GLY B O 1
ATOM 6104 N N . TYR B 1 249 ? -18.344 12.859 10.023 1 95.31 249 TYR B N 1
ATOM 6105 C CA . TYR B 1 249 ? -18.562 12.133 8.781 1 95.31 249 TYR B CA 1
ATOM 6106 C C . TYR B 1 249 ? -19.922 11.43 8.789 1 95.31 249 TYR B C 1
ATOM 6108 O O . TYR B 1 249 ? -20.812 11.789 8.031 1 95.31 249 TYR B O 1
ATOM 6116 N N . ASP B 1 250 ? -20.094 10.438 9.664 1 93.94 250 ASP B N 1
ATOM 6117 C CA . ASP B 1 250 ? -21.344 9.695 9.766 1 93.94 250 ASP B CA 1
ATOM 6118 C C . ASP B 1 250 ? -22.25 10.289 10.852 1 93.94 250 ASP B C 1
ATOM 6120 O O . ASP B 1 250 ? -23.469 10.148 10.797 1 93.94 250 ASP B O 1
ATOM 6124 N N . ALA B 1 251 ? -21.594 10.898 11.82 1 94.88 251 ALA B N 1
ATOM 6125 C CA . ALA B 1 251 ? -22.281 11.531 12.945 1 94.88 251 ALA B CA 1
ATOM 6126 C C . ALA B 1 251 ? -21.5 12.75 13.43 1 94.88 251 ALA B C 1
ATOM 6128 O O . ALA B 1 251 ? -20.297 12.867 13.203 1 94.88 251 ALA B O 1
ATOM 6129 N N . PRO B 1 252 ? -22.188 13.68 14.102 1 97.38 252 PRO B N 1
ATOM 6130 C CA . PRO B 1 252 ? -21.5 14.859 14.625 1 97.38 252 PRO B CA 1
ATOM 6131 C C . PRO B 1 252 ? -20.391 14.516 15.602 1 97.38 252 PRO B C 1
ATOM 6133 O O . PRO B 1 252 ? -20.453 13.477 16.266 1 97.38 252 PRO B O 1
ATOM 6136 N N . ILE B 1 253 ? -19.406 15.375 15.695 1 98.06 253 ILE B N 1
ATOM 6137 C CA . ILE B 1 253 ? -18.266 15.25 16.594 1 98.06 253 ILE B CA 1
ATOM 6138 C C . ILE B 1 253 ? -18.266 16.406 17.594 1 98.06 253 ILE B C 1
ATOM 6140 O O . ILE B 1 253 ? -18.516 17.562 17.203 1 98.06 253 ILE B O 1
ATOM 6144 N N . THR B 1 254 ? -17.984 16.078 18.797 1 98.69 254 THR B N 1
ATOM 6145 C CA . THR B 1 254 ? -17.859 17.109 19.828 1 98.69 254 THR B CA 1
ATOM 6146 C C . THR B 1 254 ? -16.391 17.328 20.188 1 98.69 254 THR B C 1
ATOM 6148 O O . THR B 1 254 ? -15.68 16.391 20.531 1 98.69 254 THR B O 1
ATOM 6151 N N . LEU B 1 255 ? -15.914 18.562 20.141 1 98.62 255 LEU B N 1
ATOM 6152 C CA . LEU B 1 255 ? -14.609 19.016 20.625 1 98.62 255 LEU B CA 1
ATOM 6153 C C . LEU B 1 255 ? -14.742 19.797 21.922 1 98.62 255 LEU B C 1
ATOM 6155 O O . LEU B 1 255 ? -15.398 20.844 21.953 1 98.62 255 LEU B O 1
ATOM 6159 N N . GLN B 1 256 ? -14.125 19.297 22.938 1 98.62 256 GLN B N 1
ATOM 6160 C CA . GLN B 1 256 ? -14.125 19.969 24.234 1 98.62 256 GLN B CA 1
ATOM 6161 C C . GLN B 1 256 ? -12.758 20.562 24.547 1 98.62 256 GLN B C 1
ATOM 6163 O O . GLN B 1 256 ? -11.742 19.859 24.516 1 98.62 256 GLN B O 1
ATOM 6168 N N . ALA B 1 257 ? -12.734 21.875 24.875 1 98.62 257 ALA B N 1
ATOM 6169 C CA . ALA B 1 257 ? -11.469 22.531 25.156 1 98.62 257 ALA B CA 1
ATOM 6170 C C . ALA B 1 257 ? -11.5 23.203 26.531 1 98.62 257 ALA B C 1
ATOM 6172 O O . ALA B 1 257 ? -12.477 23.875 26.875 1 98.62 257 ALA B O 1
ATOM 6173 N N . SER B 1 258 ? -10.508 22.938 27.281 1 98.81 258 SER B N 1
ATOM 6174 C CA . SER B 1 258 ? -10.203 23.672 28.5 1 98.81 258 SER B CA 1
ATOM 6175 C C . SER B 1 258 ? -8.859 24.391 28.406 1 98.81 258 SER B C 1
ATOM 6177 O O . SER B 1 258 ? -7.824 23.734 28.203 1 98.81 258 SER B O 1
ATOM 6179 N N . VAL B 1 259 ? -8.852 25.734 28.562 1 98.75 259 VAL B N 1
ATOM 6180 C CA . VAL B 1 259 ? -7.629 26.516 28.453 1 98.75 259 VAL B CA 1
ATOM 6181 C C . VAL B 1 259 ? -7.277 27.109 29.812 1 98.75 259 VAL B C 1
ATOM 6183 O O . VAL B 1 259 ? -8.07 27.859 30.391 1 98.75 259 VAL B O 1
ATOM 6186 N N . THR B 1 260 ? -6.102 26.781 30.281 1 98.81 260 THR B N 1
ATOM 6187 C CA . THR B 1 260 ? -5.609 27.281 31.547 1 98.81 260 THR B CA 1
ATOM 6188 C C . THR B 1 260 ? -4.387 28.172 31.344 1 98.81 260 THR B C 1
ATOM 6190 O O . THR B 1 260 ? -3.412 27.766 30.719 1 98.81 260 THR B O 1
ATOM 6193 N N . VAL B 1 261 ? -4.426 29.375 31.797 1 98.06 261 VAL B N 1
ATOM 6194 C CA . VAL B 1 261 ? -3.297 30.297 31.844 1 98.06 261 VAL B CA 1
ATOM 6195 C C . VAL B 1 261 ? -2.83 30.484 33.281 1 98.06 261 VAL B C 1
ATOM 6197 O O . VAL B 1 261 ? -3.555 31.031 34.125 1 98.06 261 VAL B O 1
ATOM 6200 N N . ARG B 1 262 ? -1.629 29.984 33.531 1 95.62 262 ARG B N 1
ATOM 6201 C CA . ARG B 1 262 ? -1.108 30.047 34.875 1 95.62 262 ARG B CA 1
ATOM 6202 C C . ARG B 1 262 ? 0.401 29.844 34.906 1 95.62 262 ARG B C 1
ATOM 6204 O O . ARG B 1 262 ? 0.935 29.062 34.094 1 95.62 262 ARG B O 1
ATOM 6211 N N . ASP B 1 263 ? 1.163 30.5 35.812 1 94.19 263 ASP B N 1
ATOM 6212 C CA . ASP B 1 263 ? 2.574 30.281 36.125 1 94.19 263 ASP B CA 1
ATOM 6213 C C . ASP B 1 263 ? 3.432 30.422 34.875 1 94.19 263 ASP B C 1
ATOM 6215 O O . ASP B 1 263 ? 4.328 29.609 34.625 1 94.19 263 ASP B O 1
ATOM 6219 N N . GLY B 1 264 ? 2.969 31.328 34.031 1 95.19 264 GLY B N 1
ATOM 6220 C CA . GLY B 1 264 ? 3.766 31.641 32.844 1 95.19 264 GLY B CA 1
ATOM 6221 C C . GLY B 1 264 ? 3.623 30.625 31.75 1 95.19 264 GLY B C 1
ATOM 6222 O O . GLY B 1 264 ? 4.438 30.594 30.812 1 95.19 264 GLY B O 1
ATOM 6223 N N . LYS B 1 265 ? 2.596 29.781 31.828 1 97.56 265 LYS B N 1
ATOM 6224 C CA . LYS B 1 265 ? 2.342 28.766 30.812 1 97.56 265 LYS B CA 1
ATOM 6225 C C . LYS B 1 265 ? 0.864 28.719 30.438 1 97.56 265 LYS B C 1
ATOM 6227 O O . LYS B 1 265 ? 0.026 29.312 31.125 1 97.56 265 LYS B O 1
ATOM 6232 N N . ILE B 1 266 ? 0.59 28.094 29.344 1 98.38 266 ILE B N 1
ATOM 6233 C CA . ILE B 1 266 ? -0.771 27.844 28.891 1 98.38 266 ILE B CA 1
ATOM 6234 C C . ILE B 1 266 ? -0.98 26.344 28.688 1 98.38 266 ILE B C 1
ATOM 6236 O O . ILE B 1 266 ? -0.179 25.672 28.031 1 98.38 266 ILE B O 1
ATOM 6240 N N . LEU B 1 267 ? -1.998 25.797 29.297 1 98.5 267 LEU B N 1
ATOM 6241 C CA . LEU B 1 267 ? -2.379 24.406 29.109 1 98.5 267 LEU B CA 1
ATOM 6242 C C . LEU B 1 267 ? -3.738 24.297 28.422 1 98.5 267 LEU B C 1
ATOM 6244 O O . LEU B 1 267 ? -4.719 24.875 28.891 1 98.5 267 LEU B O 1
ATOM 6248 N N . VAL B 1 268 ? -3.795 23.625 27.312 1 98.75 268 VAL B N 1
ATOM 6249 C CA . VAL B 1 268 ? -5.055 23.312 26.641 1 98.75 268 VAL B CA 1
ATOM 6250 C C . VAL B 1 268 ? -5.352 21.812 26.781 1 98.75 268 VAL B C 1
ATOM 6252 O O . VAL B 1 268 ? -4.535 20.969 26.406 1 98.75 268 VAL B O 1
ATOM 6255 N N . ASP B 1 269 ? -6.465 21.469 27.344 1 98.75 269 ASP B N 1
ATOM 6256 C CA . ASP B 1 269 ? -6.895 20.094 27.578 1 98.75 269 ASP B CA 1
ATOM 6257 C C . ASP B 1 269 ? -8.172 19.781 26.797 1 98.75 269 ASP B C 1
ATOM 6259 O O . ASP B 1 269 ? -9.18 20.469 26.953 1 98.75 269 ASP B O 1
ATOM 6263 N N . PHE B 1 270 ? -8.172 18.703 26.016 1 98.88 270 PHE B N 1
ATOM 6264 C CA . PHE B 1 270 ? -9.312 18.359 25.172 1 98.88 270 PHE B CA 1
ATOM 6265 C C . PHE B 1 270 ? -10.07 17.172 25.75 1 98.88 270 PHE B C 1
ATOM 6267 O O . PHE B 1 270 ? -10.781 16.469 25.016 1 98.88 270 PHE B O 1
ATOM 6274 N N . ASP B 1 271 ? -9.898 16.875 26.969 1 98.5 271 ASP B N 1
ATOM 6275 C CA . ASP B 1 271 ? -10.672 15.82 27.609 1 98.5 271 ASP B CA 1
ATOM 6276 C C . ASP B 1 271 ? -12.172 16.031 27.406 1 98.5 271 ASP B C 1
ATOM 6278 O O . ASP B 1 271 ? -12.664 17.156 27.531 1 98.5 271 ASP B O 1
ATOM 6282 N N . GLY B 1 272 ? -12.812 14.945 27.078 1 98.44 272 GLY B N 1
ATOM 6283 C CA . GLY B 1 272 ? -14.234 15.031 26.797 1 98.44 272 GLY B CA 1
ATOM 6284 C C . GLY B 1 272 ? -14.547 15.039 25.297 1 98.44 272 GLY B C 1
ATOM 6285 O O . GLY B 1 272 ? -15.703 14.891 24.906 1 98.44 272 GLY B O 1
ATOM 6286 N N . THR B 1 273 ? -13.602 15.203 24.469 1 98.75 273 THR B N 1
ATOM 6287 C CA . THR B 1 273 ? -13.742 15.188 23.016 1 98.75 273 THR B CA 1
ATOM 6288 C C . THR B 1 273 ? -14.156 13.805 22.516 1 98.75 273 THR B C 1
ATOM 6290 O O . THR B 1 273 ? -13.797 12.797 23.125 1 98.75 273 THR B O 1
ATOM 6293 N N . SER B 1 274 ? -14.922 13.703 21.375 1 98.44 274 SER B N 1
ATOM 6294 C CA . SER B 1 274 ? -15.438 12.469 20.781 1 98.44 274 SER B CA 1
ATOM 6295 C C . SER B 1 274 ? -14.305 11.5 20.453 1 98.44 274 SER B C 1
ATOM 6297 O O . SER B 1 274 ? -13.172 11.922 20.219 1 98.44 274 SER B O 1
ATOM 6299 N N . PRO B 1 275 ? -14.633 10.195 20.453 1 97.25 275 PRO B N 1
ATOM 6300 C CA . PRO B 1 275 ? -13.633 9.195 20.062 1 97.25 275 PRO B CA 1
ATOM 6301 C C . PRO B 1 275 ? -13.305 9.242 18.578 1 97.25 275 PRO B C 1
ATOM 6303 O O . PRO B 1 275 ? -14.016 9.883 17.797 1 97.25 275 PRO B O 1
ATOM 6306 N N . SER B 1 276 ? -12.219 8.594 18.234 1 96.94 276 SER B N 1
ATOM 6307 C CA . SER B 1 276 ? -11.875 8.406 16.828 1 96.94 276 SER B CA 1
ATOM 6308 C C . SER B 1 276 ? -12.953 7.609 16.094 1 96.94 276 SER B C 1
ATOM 6310 O O . SER B 1 276 ? -13.758 6.918 16.719 1 96.94 276 SER B O 1
ATOM 6312 N N . VAL B 1 277 ? -13.023 7.746 14.758 1 96.06 277 VAL B N 1
ATOM 6313 C CA . VAL B 1 277 ? -14.016 7.062 13.938 1 96.06 277 VAL B CA 1
ATOM 6314 C C . VAL B 1 277 ? -13.32 6.293 12.812 1 96.06 277 VAL B C 1
ATOM 6316 O O . VAL B 1 277 ? -12.148 6.547 12.516 1 96.06 277 VAL B O 1
ATOM 6319 N N . ALA B 1 278 ? -14.039 5.328 12.141 1 95.38 278 ALA B N 1
ATOM 6320 C CA . ALA B 1 278 ? -13.516 4.562 11.016 1 95.38 278 ALA B CA 1
ATOM 6321 C C . ALA B 1 278 ? -13.711 5.316 9.703 1 95.38 278 ALA B C 1
ATOM 6323 O O . ALA B 1 278 ? -14.312 4.789 8.766 1 95.38 278 ALA B O 1
ATOM 6324 N N . ARG B 1 279 ? -13.227 6.523 9.648 1 96.88 279 ARG B N 1
ATOM 6325 C CA . ARG B 1 279 ? -13.188 7.422 8.5 1 96.88 279 ARG B CA 1
ATOM 6326 C C . ARG B 1 279 ? -11.891 8.234 8.492 1 96.88 279 ARG B C 1
ATOM 6328 O O . ARG B 1 279 ? -11.211 8.336 9.508 1 96.88 279 ARG B O 1
ATOM 6335 N N . GLY B 1 280 ? -11.539 8.758 7.371 1 97.81 280 GLY B N 1
ATOM 6336 C CA . GLY B 1 280 ? -10.266 9.438 7.184 1 97.81 280 GLY B CA 1
ATOM 6337 C C . GLY B 1 280 ? -10.258 10.844 7.754 1 97.81 280 GLY B C 1
ATOM 6338 O O . GLY B 1 280 ? -9.594 11.734 7.211 1 97.81 280 GLY B O 1
ATOM 6339 N N . ILE B 1 281 ? -10.953 11.172 8.852 1 98.06 281 ILE B N 1
ATOM 6340 C CA . ILE B 1 281 ? -11.047 12.539 9.359 1 98.06 281 ILE B CA 1
ATOM 6341 C C . ILE B 1 281 ? -10.352 12.625 10.719 1 98.06 281 ILE B C 1
ATOM 6343 O O . ILE B 1 281 ? -10.398 13.664 11.383 1 98.06 281 ILE B O 1
ATOM 6347 N N . ASN B 1 282 ? -9.727 11.523 11.227 1 98.62 282 ASN B N 1
ATOM 6348 C CA . ASN B 1 282 ? -9.062 11.523 12.531 1 98.62 282 ASN B CA 1
ATOM 6349 C C . ASN B 1 282 ? -7.812 12.391 12.523 1 98.62 282 ASN B C 1
ATOM 6351 O O . ASN B 1 282 ? -7.168 12.555 11.484 1 98.62 282 ASN B O 1
ATOM 6355 N N . VAL B 1 283 ? -7.508 12.953 13.664 1 98.56 283 VAL B N 1
ATOM 6356 C CA . VAL B 1 283 ? -6.359 13.844 13.805 1 98.56 283 VAL B CA 1
ATOM 6357 C C . VAL B 1 283 ? -5.332 13.211 14.742 1 98.56 283 VAL B C 1
ATOM 6359 O O . VAL B 1 283 ? -5.68 12.734 15.828 1 98.56 283 VAL B O 1
ATOM 6362 N N . VAL B 1 284 ? -4.125 13.172 14.367 1 98.06 284 VAL B N 1
ATOM 6363 C CA . VAL B 1 284 ? -3.064 12.672 15.227 1 98.06 284 VAL B CA 1
ATOM 6364 C C . VAL B 1 284 ? -2.613 13.766 16.188 1 98.06 284 VAL B C 1
ATOM 6366 O O . VAL B 1 284 ? -2.809 14.953 15.922 1 98.06 284 VAL B O 1
ATOM 6369 N N . LYS B 1 285 ? -1.994 13.422 17.234 1 97.56 285 LYS B N 1
ATOM 6370 C CA . LYS B 1 285 ? -1.639 14.32 18.328 1 97.56 285 LYS B CA 1
ATOM 6371 C C . LYS B 1 285 ? -0.745 15.461 17.828 1 97.56 285 LYS B C 1
ATOM 6373 O O . LYS B 1 285 ? -0.89 16.609 18.266 1 97.56 285 LYS B O 1
ATOM 6378 N N . ALA B 1 286 ? 0.203 15.18 16.984 1 94.94 286 ALA B N 1
ATOM 6379 C CA . ALA B 1 286 ? 1.129 16.188 16.484 1 94.94 286 ALA B CA 1
ATOM 6380 C C . ALA B 1 286 ? 0.377 17.328 15.805 1 94.94 286 ALA B C 1
ATOM 6382 O O . ALA B 1 286 ? 0.729 18.5 15.969 1 94.94 286 ALA B O 1
ATOM 6383 N N . TYR B 1 287 ? -0.583 17.016 15.039 1 96.25 287 TYR B N 1
ATOM 6384 C CA . TYR B 1 287 ? -1.381 18.016 14.336 1 96.25 287 TYR B CA 1
ATOM 6385 C C . TYR B 1 287 ? -2.299 18.766 15.289 1 96.25 287 TYR B C 1
ATOM 6387 O O . TYR B 1 287 ? -2.494 19.969 15.156 1 96.25 287 TYR B O 1
ATOM 6395 N N . THR B 1 288 ? -2.834 18.078 16.234 1 97.81 288 THR B N 1
ATOM 6396 C CA . THR B 1 288 ? -3.613 18.703 17.297 1 97.81 288 THR B CA 1
ATOM 6397 C C . THR B 1 288 ? -2.775 19.734 18.047 1 97.81 288 THR B C 1
ATOM 6399 O O . THR B 1 288 ? -3.221 20.859 18.281 1 97.81 288 THR B O 1
ATOM 6402 N N . ASP B 1 289 ? -1.582 19.344 18.391 1 96.81 289 ASP B N 1
ATOM 6403 C CA . ASP B 1 289 ? -0.674 20.25 19.078 1 96.81 289 ASP B CA 1
ATOM 6404 C C . ASP B 1 289 ? -0.392 21.5 18.234 1 96.81 289 ASP B C 1
ATOM 6406 O O . ASP B 1 289 ? -0.407 22.609 18.75 1 96.81 289 ASP B O 1
ATOM 6410 N N . ALA B 1 290 ? -0.139 21.25 17.016 1 94.56 290 ALA B N 1
ATOM 6411 C CA . ALA B 1 290 ? 0.26 22.328 16.109 1 94.56 290 ALA B CA 1
ATOM 6412 C C . ALA B 1 290 ? -0.848 23.359 15.977 1 94.56 290 ALA B C 1
ATOM 6414 O O . ALA B 1 290 ? -0.625 24.547 16.203 1 94.56 290 ALA B O 1
ATOM 6415 N N . TYR B 1 291 ? -2.023 22.984 15.664 1 96 291 TYR B N 1
ATOM 6416 C CA . TYR B 1 291 ? -3.092 23.938 15.367 1 96 291 TYR B CA 1
ATOM 6417 C C . TYR B 1 291 ? -3.639 24.562 16.641 1 96 291 TYR B C 1
ATOM 6419 O O . TYR B 1 291 ? -4.109 25.703 16.641 1 96 291 TYR B O 1
ATOM 6427 N N . THR B 1 292 ? -3.557 23.797 17.75 1 97.19 292 THR B N 1
ATOM 6428 C CA . THR B 1 292 ? -3.941 24.391 19.031 1 97.19 292 THR B CA 1
ATOM 6429 C C . THR B 1 292 ? -2.961 25.484 19.453 1 97.19 292 THR B C 1
ATOM 6431 O O . THR B 1 292 ? -3.369 26.578 19.812 1 97.19 292 THR B O 1
ATOM 6434 N N . SER B 1 293 ? -1.714 25.141 19.344 1 95.56 293 SER B N 1
ATOM 6435 C CA . SER B 1 293 ? -0.682 26.109 19.688 1 95.56 293 SER B CA 1
ATOM 6436 C C . SER B 1 293 ? -0.774 27.344 18.797 1 95.56 293 SER B C 1
ATOM 6438 O O . SER B 1 293 ? -0.59 28.469 19.25 1 95.56 293 SER B O 1
ATOM 6440 N N . PHE B 1 294 ? -0.981 27.109 17.594 1 93.94 294 PHE B N 1
ATOM 6441 C CA . PHE B 1 294 ? -1.145 28.219 16.656 1 93.94 294 PHE B CA 1
ATOM 6442 C C . PHE B 1 294 ? -2.279 29.125 17.094 1 93.94 294 PHE B C 1
ATOM 6444 O O . PHE B 1 294 ? -2.131 30.359 17.094 1 93.94 294 PHE B O 1
ATOM 6451 N N . GLY B 1 295 ? -3.424 28.578 17.406 1 94.81 295 GLY B N 1
ATOM 6452 C CA . GLY B 1 295 ? -4.547 29.375 17.875 1 94.81 295 GLY B CA 1
ATOM 6453 C C . GLY B 1 295 ? -4.207 30.234 19.078 1 94.81 295 GLY B C 1
ATOM 6454 O O . GLY B 1 295 ? -4.566 31.406 19.125 1 94.81 295 GLY B O 1
ATOM 6455 N N . ILE B 1 296 ? -3.488 29.641 20 1 96.31 296 ILE B N 1
ATOM 6456 C CA . ILE B 1 296 ? -3.066 30.359 21.203 1 96.31 296 ILE B CA 1
ATOM 6457 C C . ILE B 1 296 ? -2.158 31.516 20.812 1 96.31 296 ILE B C 1
ATOM 6459 O O . ILE B 1 296 ? -2.361 32.656 21.25 1 96.31 296 ILE B O 1
ATOM 6463 N N . ARG B 1 297 ? -1.271 31.25 19.922 1 93.94 297 ARG B N 1
ATOM 6464 C CA . ARG B 1 297 ? -0.222 32.219 19.562 1 93.94 297 ARG B CA 1
ATOM 6465 C C . ARG B 1 297 ? -0.784 33.344 18.734 1 93.94 297 ARG B C 1
ATOM 6467 O O . ARG B 1 297 ? -0.21 34.438 18.719 1 93.94 297 ARG B O 1
ATOM 6474 N N . CYS B 1 298 ? -1.862 33.156 18.094 1 93.19 298 CYS B N 1
ATOM 6475 C CA . CYS B 1 298 ? -2.518 34.25 17.359 1 93.19 298 CYS B CA 1
ATOM 6476 C C . CYS B 1 298 ? -2.988 35.344 18.312 1 93.19 298 CYS B C 1
ATOM 6478 O O . CYS B 1 298 ? -3.076 36.5 17.938 1 93.19 298 CYS B O 1
ATOM 6480 N N . LEU B 1 299 ? -3.215 34.969 19.531 1 95.44 299 LEU B N 1
ATOM 6481 C CA . LEU B 1 299 ? -3.754 35.906 20.516 1 95.44 299 LEU B CA 1
ATOM 6482 C C . LEU B 1 299 ? -2.689 36.281 21.531 1 95.44 299 LEU B C 1
ATOM 6484 O O . LEU B 1 299 ? -2.641 37.438 21.969 1 95.44 299 LEU B O 1
ATOM 6488 N N . ILE B 1 300 ? -1.881 35.312 21.859 1 95.88 300 ILE B N 1
ATOM 6489 C CA . ILE B 1 300 ? -0.906 35.531 22.938 1 95.88 300 ILE B CA 1
ATOM 6490 C C . ILE B 1 300 ? 0.507 35.406 22.375 1 95.88 300 ILE B C 1
ATOM 6492 O O . ILE B 1 300 ? 0.947 34.312 22 1 95.88 300 ILE B O 1
ATOM 6496 N N . GLY B 1 301 ? 1.189 36.5 22.344 1 94.12 301 GLY B N 1
ATOM 6497 C CA . GLY B 1 301 ? 2.553 36.469 21.828 1 94.12 301 GLY B CA 1
ATOM 6498 C C . GLY B 1 301 ? 2.625 36.375 20.312 1 94.12 301 GLY B C 1
ATOM 6499 O O . GLY B 1 301 ? 3.467 35.656 19.766 1 94.12 301 GLY B O 1
ATOM 6500 N N . ALA B 1 302 ? 1.719 37 19.625 1 89.69 302 ALA B N 1
ATOM 6501 C CA . ALA B 1 302 ? 1.621 36.938 18.172 1 89.69 302 ALA B CA 1
ATOM 6502 C C . ALA B 1 302 ? 2.895 37.469 17.516 1 89.69 302 ALA B C 1
ATOM 6504 O O . ALA B 1 302 ? 3.256 37.031 16.422 1 89.69 302 ALA B O 1
ATOM 6505 N N . ASP B 1 303 ? 3.66 38.25 18.203 1 90.88 303 ASP B N 1
ATOM 6506 C CA . ASP B 1 303 ? 4.855 38.875 17.641 1 90.88 303 ASP B CA 1
ATOM 6507 C C . ASP B 1 303 ? 6.113 38.094 18.031 1 90.88 303 ASP B C 1
ATOM 6509 O O . ASP B 1 303 ? 7.211 38.406 17.562 1 90.88 303 ASP B O 1
ATOM 6513 N N . VAL B 1 304 ? 5.902 37.125 18.906 1 92.06 304 VAL B N 1
ATOM 6514 C CA . VAL B 1 304 ? 7.035 36.312 19.328 1 92.06 304 VAL B CA 1
ATOM 6515 C C . VAL B 1 304 ? 7.324 35.25 18.266 1 92.06 304 VAL B C 1
ATOM 6517 O O . VAL B 1 304 ? 6.426 34.5 17.844 1 92.06 304 VAL B O 1
ATOM 6520 N N . PRO B 1 305 ? 8.5 35.188 17.797 1 89.25 305 PRO B N 1
ATOM 6521 C CA . PRO B 1 305 ? 8.82 34.156 16.781 1 89.25 305 PRO B CA 1
ATOM 6522 C C . PRO B 1 305 ? 8.594 32.75 17.297 1 89.25 305 PRO B C 1
ATOM 6524 O O . PRO B 1 305 ? 8.812 32.469 18.469 1 89.25 305 PRO B O 1
ATOM 6527 N N . ASN B 1 306 ? 8.141 31.891 16.359 1 89.69 306 ASN B N 1
ATOM 6528 C CA . ASN B 1 306 ? 7.953 30.484 16.703 1 89.69 306 ASN B CA 1
ATOM 6529 C C . ASN B 1 306 ? 9.281 29.734 16.781 1 89.69 306 ASN B C 1
ATOM 6531 O O . ASN B 1 306 ? 10.023 29.688 15.797 1 89.69 306 ASN B O 1
ATOM 6535 N N . ASN B 1 307 ? 9.625 29.172 17.797 1 93.5 307 ASN B N 1
ATOM 6536 C CA . ASN B 1 307 ? 10.766 28.297 18.031 1 93.5 307 ASN B CA 1
ATOM 6537 C C . ASN B 1 307 ? 10.602 27.484 19.312 1 93.5 307 ASN B C 1
ATOM 6539 O O . ASN B 1 307 ? 9.531 27.484 19.906 1 93.5 307 ASN B O 1
ATOM 6543 N N . ALA B 1 308 ? 11.578 26.797 19.672 1 94.81 308 ALA B N 1
ATOM 6544 C CA . ALA B 1 308 ? 11.484 25.859 20.797 1 94.81 308 ALA B CA 1
ATOM 6545 C C . ALA B 1 308 ? 11.148 26.609 22.094 1 94.81 308 ALA B C 1
ATOM 6547 O O . ALA B 1 308 ? 10.484 26.062 22.969 1 94.81 308 ALA B O 1
ATOM 6548 N N . GLY B 1 309 ? 11.602 27.828 22.219 1 95.5 309 GLY B N 1
ATOM 6549 C CA . GLY B 1 309 ? 11.352 28.609 23.422 1 95.5 309 GLY B CA 1
ATOM 6550 C C . GLY B 1 309 ? 9.898 29.031 23.562 1 95.5 309 GLY B C 1
ATOM 6551 O O . GLY B 1 309 ? 9.242 28.703 24.562 1 95.5 309 GLY B O 1
ATOM 6552 N N . SER B 1 310 ? 9.367 29.688 22.562 1 94.12 310 SER B N 1
ATOM 6553 C CA . SER B 1 310 ? 8 30.188 22.609 1 94.12 310 SER B CA 1
ATOM 6554 C C . SER B 1 310 ? 6.988 29.047 22.641 1 94.12 310 SER B C 1
ATOM 6556 O O . SER B 1 310 ? 5.98 29.125 23.344 1 94.12 310 SER B O 1
ATOM 6558 N N . LEU B 1 311 ? 7.289 27.922 21.984 1 92.88 311 LEU B N 1
ATOM 6559 C CA . LEU B 1 311 ? 6.348 26.812 21.859 1 92.88 311 LEU B CA 1
ATOM 6560 C C . LEU B 1 311 ? 6.328 25.969 23.141 1 92.88 311 LEU B C 1
ATOM 6562 O O . LEU B 1 311 ? 5.344 25.281 23.422 1 92.88 311 LEU B O 1
ATOM 6566 N N . SER B 1 312 ? 7.422 26.047 23.891 1 94.62 312 SER B N 1
ATOM 6567 C CA . SER B 1 312 ? 7.547 25.219 25.078 1 94.62 312 SER B CA 1
ATOM 6568 C C . SER B 1 312 ? 6.57 25.656 26.172 1 94.62 312 SER B C 1
ATOM 6570 O O . SER B 1 312 ? 6.324 24.922 27.125 1 94.62 312 SER B O 1
ATOM 6572 N N . LEU B 1 313 ? 5.992 26.797 26.016 1 97.06 313 LEU B N 1
ATOM 6573 C CA . LEU B 1 313 ? 5.16 27.359 27.062 1 97.06 313 LEU B CA 1
ATOM 6574 C C . LEU B 1 313 ? 3.684 27.094 26.797 1 97.06 313 LEU B C 1
ATOM 6576 O O . LEU B 1 313 ? 2.82 27.484 27.578 1 97.06 313 LEU B O 1
ATOM 6580 N N . VAL B 1 314 ? 3.355 26.422 25.719 1 96.75 314 VAL B N 1
ATOM 6581 C CA . VAL B 1 314 ? 2.002 25.969 25.391 1 96.75 314 VAL B CA 1
ATOM 6582 C C . VAL B 1 314 ? 1.937 24.453 25.438 1 96.75 314 VAL B C 1
ATOM 6584 O O . VAL B 1 314 ? 2.604 23.766 24.656 1 96.75 314 VAL B O 1
ATOM 6587 N N . GLU B 1 315 ? 1.209 23.922 26.328 1 97.19 315 GLU B N 1
ATOM 6588 C CA . GLU B 1 315 ? 1.031 22.484 26.469 1 97.19 315 GLU B CA 1
ATOM 6589 C C . GLU B 1 315 ? -0.37 22.062 26.047 1 97.19 315 GLU B C 1
ATOM 6591 O O . GLU B 1 315 ? -1.357 22.703 26.406 1 97.19 315 GLU B O 1
ATOM 6596 N N . VAL B 1 316 ? -0.459 21.047 25.234 1 98 316 VAL B N 1
ATOM 6597 C CA . VAL B 1 316 ? -1.737 20.562 24.734 1 98 316 VAL B CA 1
ATOM 6598 C C . VAL B 1 316 ? -1.937 19.094 25.141 1 98 316 VAL B C 1
ATOM 6600 O O . VAL B 1 316 ? -1.063 18.266 24.922 1 98 316 VAL B O 1
ATOM 6603 N N . ALA B 1 317 ? -3.035 18.797 25.766 1 98.5 317 ALA B N 1
ATOM 6604 C CA . ALA B 1 317 ? -3.4 17.422 26.141 1 98.5 317 ALA B CA 1
ATOM 6605 C C . ALA B 1 317 ? -4.672 16.984 25.406 1 98.5 317 ALA B C 1
ATOM 6607 O O . ALA B 1 317 ? -5.598 17.781 25.234 1 98.5 317 ALA B O 1
ATOM 6608 N N . ALA B 1 318 ? -4.742 15.828 24.938 1 98.69 318 ALA B N 1
ATOM 6609 C CA . ALA B 1 318 ? -5.898 15.172 24.328 1 98.69 318 ALA B CA 1
ATOM 6610 C C . ALA B 1 318 ? -5.906 13.68 24.641 1 98.69 318 ALA B C 1
ATOM 6612 O O . ALA B 1 318 ? -4.867 13.016 24.562 1 98.69 318 ALA B O 1
ATOM 6613 N N . PRO B 1 319 ? -7.055 13.07 25.016 1 98.56 319 PRO B N 1
ATOM 6614 C CA . PRO B 1 319 ? -7.09 11.648 25.359 1 98.56 319 PRO B CA 1
ATOM 6615 C C . PRO B 1 319 ? -6.699 10.75 24.188 1 98.56 319 PRO B C 1
ATOM 6617 O O . PRO B 1 319 ? -7.16 10.961 23.062 1 98.56 319 PRO B O 1
ATOM 6620 N N . GLU B 1 320 ? -5.828 9.766 24.484 1 98.19 320 GLU B N 1
ATOM 6621 C CA . GLU B 1 320 ? -5.496 8.789 23.453 1 98.19 320 GLU B CA 1
ATOM 6622 C C . GLU B 1 320 ? -6.742 8.039 22.984 1 98.19 320 GLU B C 1
ATOM 6624 O O . GLU B 1 320 ? -7.539 7.57 23.812 1 98.19 320 GLU B O 1
ATOM 6629 N N . GLY B 1 321 ? -6.934 7.938 21.703 1 97.81 321 GLY B N 1
ATOM 6630 C CA . GLY B 1 321 ? -8.102 7.266 21.156 1 97.81 321 GLY B CA 1
ATOM 6631 C C . GLY B 1 321 ? -9.219 8.227 20.781 1 97.81 321 GLY B C 1
ATOM 6632 O O . GLY B 1 321 ? -10.18 7.832 20.109 1 97.81 321 GLY B O 1
ATOM 6633 N N . SER B 1 322 ? -9.07 9.461 21.203 1 98.62 322 SER B N 1
ATOM 6634 C CA . SER B 1 322 ? -10.031 10.469 20.766 1 98.62 322 SER B CA 1
ATOM 6635 C C . SER B 1 322 ? -9.789 10.883 19.328 1 98.62 322 SER B C 1
ATOM 6637 O O . SER B 1 322 ? -8.742 10.562 18.75 1 98.62 322 SER B O 1
ATOM 6639 N N . ILE B 1 323 ? -10.719 11.641 18.766 1 98.56 323 ILE B N 1
ATOM 6640 C CA . ILE B 1 323 ? -10.633 12.109 17.375 1 98.56 323 ILE B CA 1
ATOM 6641 C C . ILE B 1 323 ? -9.438 13.055 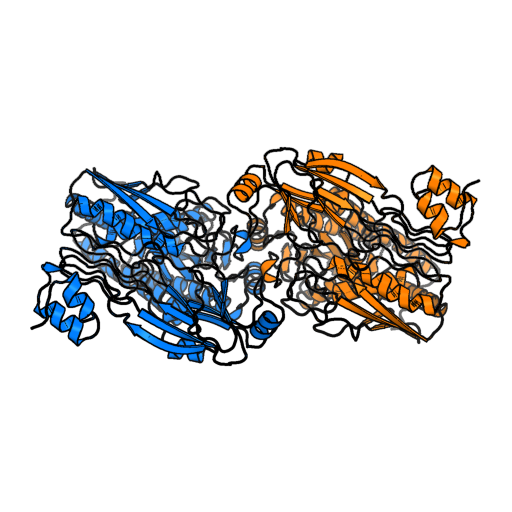17.234 1 98.56 323 ILE B C 1
ATOM 6643 O O . ILE B 1 323 ? -8.953 13.266 16.125 1 98.56 323 ILE B O 1
ATOM 6647 N N . LEU B 1 324 ? -8.898 13.602 18.359 1 98.81 324 LEU B N 1
ATOM 6648 C CA . LEU B 1 324 ? -7.809 14.57 18.328 1 98.81 324 LEU B CA 1
ATOM 6649 C C . LEU B 1 324 ? -6.492 13.914 18.719 1 98.81 324 LEU B C 1
ATOM 6651 O O . LEU B 1 324 ? -5.465 14.594 18.828 1 98.81 324 LEU B O 1
ATOM 6655 N N . ASN B 1 325 ? -6.477 12.719 19.016 1 98.69 325 ASN B N 1
ATOM 6656 C CA . ASN B 1 325 ? -5.324 11.898 19.375 1 98.69 325 ASN B CA 1
ATOM 6657 C C . ASN B 1 325 ? -5.52 10.445 18.938 1 98.69 325 ASN B C 1
ATOM 6659 O O . ASN B 1 325 ? -5.469 9.539 19.766 1 98.69 325 ASN B O 1
ATOM 6663 N N . ALA B 1 326 ? -5.699 10.336 17.688 1 98.56 326 ALA B N 1
ATOM 6664 C CA . ALA B 1 326 ? -6.035 9.039 17.094 1 98.56 326 ALA B CA 1
ATOM 6665 C C . ALA B 1 326 ? -4.848 8.086 17.156 1 98.56 326 ALA B C 1
ATOM 6667 O O . ALA B 1 326 ? -3.701 8.492 16.953 1 98.56 326 ALA B O 1
ATOM 6668 N N . ARG B 1 327 ? -5.191 6.828 17.375 1 97.75 327 ARG B N 1
ATOM 6669 C CA . ARG B 1 327 ? -4.168 5.793 17.453 1 97.75 327 ARG B CA 1
ATOM 6670 C C . ARG B 1 327 ? -3.945 5.145 16.094 1 97.75 327 ARG B C 1
ATOM 6672 O O . ARG B 1 327 ? -4.863 5.078 15.273 1 97.75 327 ARG B O 1
ATOM 6679 N N . PHE B 1 328 ? -2.723 4.688 15.914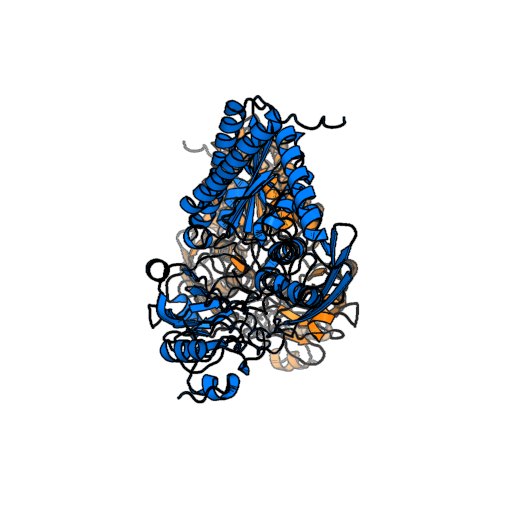 1 97.38 328 PHE B N 1
ATOM 6680 C CA . PHE B 1 328 ? -2.445 3.816 14.773 1 97.38 328 PHE B CA 1
ATOM 6681 C C . PHE B 1 328 ? -3.297 2.555 14.836 1 97.38 328 PHE B C 1
ATOM 6683 O O . PHE B 1 328 ? -3.475 1.973 15.914 1 97.38 328 PHE B O 1
ATOM 6690 N N . PRO B 1 329 ? -3.922 2.115 13.758 1 97.31 329 PRO B N 1
ATOM 6691 C CA . PRO B 1 329 ? -3.768 2.533 12.367 1 97.31 329 PRO B CA 1
ATOM 6692 C C . PRO B 1 329 ? -4.969 3.322 11.852 1 97.31 329 PRO B C 1
ATOM 6694 O O . PRO B 1 329 ? -5.41 3.115 10.719 1 97.31 329 PRO B O 1
ATOM 6697 N N . ALA B 1 330 ? -5.555 4.25 12.57 1 98 330 ALA B N 1
ATOM 6698 C CA . ALA B 1 330 ? -6.707 5.047 12.156 1 98 330 ALA B CA 1
ATOM 6699 C C . ALA B 1 330 ? -6.43 5.758 10.828 1 98 330 ALA B C 1
ATOM 6701 O O . ALA B 1 330 ? -5.285 6.098 10.531 1 98 330 ALA B O 1
ATOM 6702 N N . ALA B 1 331 ? -7.453 5.906 10.023 1 98.19 331 ALA B N 1
ATOM 6703 C CA . ALA B 1 331 ? -7.348 6.727 8.82 1 98.19 331 ALA B CA 1
ATOM 6704 C C . ALA B 1 331 ? -7.281 8.211 9.172 1 98.19 331 ALA B C 1
ATOM 6706 O O . ALA B 1 331 ? -7.977 8.672 10.078 1 98.19 331 ALA B O 1
ATOM 6707 N N . VAL B 1 332 ? -6.434 9.023 8.398 1 98.56 332 VAL B N 1
ATOM 6708 C CA . VAL B 1 332 ? -6.137 10.367 8.875 1 98.56 332 VAL B CA 1
ATOM 6709 C C . VAL B 1 332 ? -6.023 11.32 7.688 1 98.56 332 VAL B C 1
ATOM 6711 O O . VAL B 1 332 ? -5.535 12.445 7.832 1 98.56 332 VAL B O 1
ATOM 6714 N N . THR B 1 333 ? -6.406 10.984 6.473 1 97.94 333 THR B N 1
ATOM 6715 C CA . THR B 1 333 ? -6.148 11.727 5.242 1 97.94 333 THR B CA 1
ATOM 6716 C C . THR B 1 333 ? -6.676 13.156 5.352 1 97.94 333 THR B C 1
ATOM 6718 O O . THR B 1 333 ? -5.965 14.109 5.043 1 97.94 333 THR B O 1
ATOM 6721 N N . ALA B 1 334 ? -7.926 13.32 5.836 1 97.69 334 ALA B N 1
ATOM 6722 C CA . ALA B 1 334 ? -8.594 14.625 5.879 1 97.69 334 ALA B CA 1
ATOM 6723 C C . ALA B 1 334 ? -8.555 15.211 7.285 1 97.69 334 ALA B C 1
ATOM 6725 O O . ALA B 1 334 ? -9.523 15.82 7.734 1 97.69 334 ALA B O 1
ATOM 6726 N N . ARG B 1 335 ? -7.445 15.008 7.945 1 96.56 335 ARG B N 1
ATOM 6727 C CA . ARG B 1 335 ? -7.27 15.5 9.312 1 96.56 335 ARG B CA 1
ATOM 6728 C C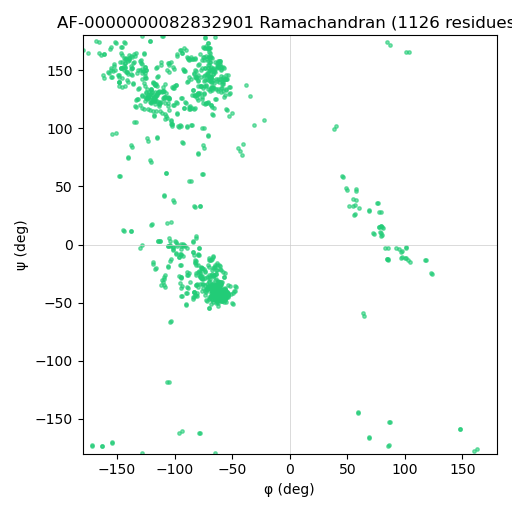 . ARG B 1 335 ? -7.461 17.016 9.383 1 96.56 335 ARG B C 1
ATOM 6730 O O . ARG B 1 335 ? -7.82 17.547 10.43 1 96.56 335 ARG B O 1
ATOM 6737 N N . HIS B 1 336 ? -7.277 17.734 8.32 1 94.69 336 HIS B N 1
ATOM 6738 C CA . HIS B 1 336 ? -7.312 19.203 8.312 1 94.69 336 HIS B CA 1
ATOM 6739 C C . HIS B 1 336 ? -8.711 19.719 8.609 1 94.69 336 HIS B C 1
ATOM 6741 O O . HIS B 1 336 ? -8.867 20.812 9.148 1 94.69 336 HIS B O 1
ATOM 6747 N N . ILE B 1 337 ? -9.742 18.984 8.32 1 94.88 337 ILE B N 1
ATOM 6748 C CA . ILE B 1 337 ? -11.117 19.438 8.508 1 94.88 337 ILE B CA 1
ATOM 6749 C C . ILE B 1 337 ? -11.383 19.703 9.984 1 94.88 337 ILE B C 1
ATOM 6751 O O . ILE B 1 337 ? -12.078 20.656 10.336 1 94.88 337 ILE B O 1
ATOM 6755 N N . ILE B 1 338 ? -10.805 18.875 10.773 1 97 338 ILE B N 1
ATOM 6756 C CA . ILE B 1 338 ? -11.023 19 12.211 1 97 338 ILE B CA 1
ATOM 6757 C C . ILE B 1 338 ? -9.898 19.828 12.828 1 97 338 ILE B C 1
ATOM 6759 O O . ILE B 1 338 ? -10.156 20.719 13.633 1 97 338 ILE B O 1
ATOM 6763 N N . GLY B 1 339 ? -8.672 19.547 12.422 1 96.44 339 GLY B N 1
ATOM 6764 C CA . GLY B 1 339 ? -7.535 20.266 12.977 1 96.44 339 GLY B CA 1
ATOM 6765 C C . GLY B 1 339 ? -7.645 21.766 12.82 1 96.44 339 GLY B C 1
ATOM 6766 O O . GLY B 1 339 ? -7.285 22.531 13.727 1 96.44 339 GLY B O 1
ATOM 6767 N N . GLN B 1 340 ? -8.133 22.219 11.758 1 96.31 340 GLN B N 1
ATOM 6768 C CA . GLN B 1 340 ? -8.172 23.641 11.438 1 96.31 340 GLN B CA 1
ATOM 6769 C C . GLN B 1 340 ? -9.32 24.328 12.172 1 96.31 340 GLN B C 1
ATOM 6771 O O . GLN B 1 340 ? -9.445 25.562 12.133 1 96.31 340 GLN B O 1
ATOM 6776 N N . LEU B 1 341 ? -10.094 23.609 12.891 1 97.62 341 LEU B N 1
ATOM 6777 C CA . LEU B 1 341 ? -11.148 24.188 13.711 1 97.62 341 LEU B CA 1
ATOM 6778 C C . LEU B 1 341 ? -10.672 24.391 15.141 1 97.62 341 LEU B C 1
ATOM 6780 O O . LEU B 1 341 ? -11.352 25.031 15.945 1 97.62 341 LEU B O 1
ATOM 6784 N N . LEU B 1 342 ? -9.523 23.891 15.461 1 97.81 342 LEU B N 1
ATOM 6785 C CA . LEU B 1 342 ? -9.062 23.891 16.844 1 97.81 342 LEU B CA 1
ATOM 6786 C C . LEU B 1 342 ? -8.805 25.328 17.328 1 97.81 342 LEU B C 1
ATOM 6788 O O . LEU B 1 342 ? -9.062 25.656 18.484 1 97.81 342 LEU B O 1
ATOM 6792 N N . PRO B 1 343 ? -8.273 26.234 16.484 1 97.06 343 PRO B N 1
ATOM 6793 C CA . PRO B 1 343 ? -8.188 27.625 16.938 1 97.06 343 PRO B CA 1
ATOM 6794 C C . PRO B 1 343 ? -9.531 28.172 17.406 1 97.06 343 PRO B C 1
ATOM 6796 O O . PRO B 1 343 ? -9.609 28.859 18.438 1 97.06 343 PRO B O 1
ATOM 6799 N N . ASP B 1 344 ? -10.586 27.844 16.688 1 98.06 344 ASP B N 1
ATOM 6800 C CA . ASP B 1 344 ? -11.914 28.297 17.094 1 98.06 344 ASP B CA 1
ATOM 6801 C C . ASP B 1 344 ? -12.297 27.734 18.453 1 98.06 344 ASP B C 1
ATOM 6803 O O . ASP B 1 344 ? -12.945 28.422 19.25 1 98.06 344 ASP B O 1
ATOM 6807 N N . ALA B 1 345 ? -11.93 26.5 18.656 1 98.06 345 ALA B N 1
ATOM 6808 C CA . ALA B 1 345 ? -12.211 25.875 19.953 1 98.06 345 ALA B CA 1
ATOM 6809 C C . ALA B 1 345 ? -11.523 26.625 21.094 1 98.06 345 ALA B C 1
ATOM 6811 O O . ALA B 1 345 ? -12.125 26.891 22.125 1 98.06 345 ALA B O 1
ATOM 6812 N N . VAL B 1 346 ? -10.328 27.016 20.891 1 97.5 346 VAL B N 1
ATOM 6813 C CA . VAL B 1 346 ? -9.547 27.703 21.922 1 97.5 346 VAL B CA 1
ATOM 6814 C C . VAL B 1 346 ? -10.016 29.156 22.047 1 97.5 346 VAL B C 1
ATOM 6816 O O . VAL B 1 346 ? -10.055 29.703 23.141 1 97.5 346 VAL B O 1
ATOM 6819 N N . PHE B 1 347 ? -10.312 29.812 20.953 1 97.94 347 PHE B N 1
ATOM 6820 C CA . PHE B 1 347 ? -10.812 31.188 20.953 1 97.94 347 PHE B CA 1
ATOM 6821 C C . PHE B 1 347 ? -12.07 31.297 21.797 1 97.94 347 PHE B C 1
ATOM 6823 O O . PHE B 1 347 ? -12.227 32.281 22.531 1 97.94 347 PHE B O 1
ATOM 6830 N N . GLY B 1 348 ? -12.961 30.281 21.641 1 98.12 348 GLY B N 1
ATOM 6831 C CA . GLY B 1 348 ? -14.172 30.297 22.453 1 98.12 348 GLY B CA 1
ATOM 6832 C C . GLY B 1 348 ? -13.883 30.344 23.938 1 98.12 348 GLY B C 1
ATOM 6833 O O . GLY B 1 348 ? -14.562 31.047 24.688 1 98.12 348 GLY B O 1
ATOM 6834 N N . ALA B 1 349 ? -12.891 29.656 24.359 1 98.38 349 ALA B N 1
ATOM 6835 C CA . ALA B 1 349 ? -12.484 29.656 25.766 1 98.38 349 ALA B CA 1
ATOM 6836 C C . ALA B 1 349 ? -11.82 30.984 26.141 1 98.38 349 ALA B C 1
ATOM 6838 O O . ALA B 1 349 ? -12.188 31.609 27.141 1 98.38 349 ALA B O 1
ATOM 6839 N N . LEU B 1 350 ? -10.906 31.469 25.375 1 98 350 LEU B N 1
ATOM 6840 C CA . LEU B 1 350 ? -10.117 32.656 25.688 1 98 350 LEU B CA 1
ATOM 6841 C C . LEU B 1 350 ? -10.969 33.906 25.609 1 98 350 LEU B C 1
ATOM 6843 O O . LEU B 1 350 ? -10.641 34.938 26.234 1 98 350 LEU B O 1
ATOM 6847 N N . ARG B 1 351 ? -12.039 33.875 24.812 1 97.88 351 ARG B N 1
ATOM 6848 C CA . ARG B 1 351 ? -12.953 35 24.75 1 97.88 351 ARG B CA 1
ATOM 6849 C C . ARG B 1 351 ? -13.547 35.312 26.109 1 97.88 351 ARG B C 1
ATOM 6851 O O . ARG B 1 351 ? -13.812 36.469 26.438 1 97.88 351 ARG B O 1
ATOM 6858 N N . GLN B 1 352 ? -13.75 34.312 26.938 1 97.94 352 GLN B N 1
ATOM 6859 C CA . GLN B 1 352 ? -14.266 34.5 28.281 1 97.94 352 GLN B CA 1
ATOM 6860 C C . GLN B 1 352 ? -13.289 35.281 29.141 1 97.94 352 GLN B C 1
ATOM 6862 O O . GLN B 1 352 ? -13.703 36 30.047 1 97.94 352 GLN B O 1
ATOM 6867 N N . ALA B 1 353 ? -12.031 35.125 28.844 1 97.19 353 ALA B N 1
ATOM 6868 C CA . ALA B 1 353 ? -10.992 35.844 29.578 1 97.19 353 ALA B CA 1
ATOM 6869 C C . ALA B 1 353 ? -10.859 37.281 29.047 1 97.19 353 ALA B C 1
ATOM 6871 O O . ALA B 1 353 ? -10.727 38.219 29.844 1 97.19 353 ALA B O 1
ATOM 6872 N N . ARG B 1 354 ? -10.859 37.406 27.734 1 97.06 354 ARG B N 1
ATOM 6873 C CA . ARG B 1 354 ? -10.719 38.719 27.078 1 97.06 354 ARG B CA 1
ATOM 6874 C C . ARG B 1 354 ? -11.695 38.844 25.906 1 97.06 354 ARG B C 1
ATOM 6876 O O . ARG B 1 354 ? -11.305 38.688 24.75 1 97.06 354 ARG B O 1
ATOM 6883 N N . PRO B 1 355 ? -12.922 39.219 26.188 1 95.5 355 PRO B N 1
ATOM 6884 C CA . PRO B 1 355 ? -13.93 39.344 25.125 1 95.5 355 PRO B CA 1
ATOM 6885 C C . PRO B 1 355 ? -13.594 40.406 24.094 1 95.5 355 PRO B C 1
ATOM 6887 O O . PRO B 1 355 ? -14.117 40.406 22.984 1 95.5 355 PRO B O 1
ATOM 6890 N N . ASP B 1 356 ? -12.688 41.281 24.375 1 93 356 ASP B N 1
ATOM 6891 C CA . ASP B 1 356 ? -12.352 42.438 23.547 1 93 356 ASP B CA 1
ATOM 6892 C C . ASP B 1 356 ? -11.266 42.062 22.531 1 93 356 ASP B C 1
ATOM 6894 O O . ASP B 1 356 ? -10.961 42.875 21.641 1 93 356 ASP B O 1
ATOM 6898 N N . GLN B 1 357 ? -10.789 40.844 22.609 1 95.44 357 GLN B N 1
ATOM 6899 C CA . GLN B 1 357 ? -9.57 40.625 21.844 1 95.44 357 GLN B CA 1
ATOM 6900 C C . GLN B 1 357 ? -9.711 39.406 20.953 1 95.44 357 GLN B C 1
ATOM 6902 O O . GLN B 1 357 ? -8.789 39.062 20.188 1 95.44 357 GLN B O 1
ATOM 6907 N N . VAL B 1 358 ? -10.797 38.719 20.953 1 97.62 358 VAL B N 1
ATOM 6908 C CA . VAL B 1 358 ? -10.875 37.406 20.328 1 97.62 358 VAL B CA 1
ATOM 6909 C C . VAL B 1 358 ? -11.875 37.438 19.188 1 97.62 358 VAL B C 1
ATOM 6911 O O . VAL B 1 358 ? -13.008 37.875 19.344 1 97.62 358 VAL B O 1
ATOM 6914 N N . PRO B 1 359 ? -11.508 36.938 18 1 97.69 359 PRO B N 1
ATOM 6915 C CA . PRO B 1 359 ? -12.43 36.906 16.859 1 97.69 359 PRO B CA 1
ATOM 6916 C C . PRO B 1 359 ? -13.547 35.875 17.047 1 97.69 359 PRO B C 1
ATOM 6918 O O . PRO B 1 359 ? -13.461 35 17.906 1 97.69 359 PRO B O 1
ATOM 6921 N N . ALA B 1 360 ? -14.664 36.062 16.219 1 98.38 360 ALA B N 1
ATOM 6922 C CA . ALA B 1 360 ? -15.695 35.031 16.109 1 98.38 360 ALA B CA 1
ATOM 6923 C C . ALA B 1 360 ? -15.18 33.812 15.336 1 98.38 360 ALA B C 1
ATOM 6925 O O . ALA B 1 360 ? -14.039 33.812 14.867 1 98.38 360 ALA B O 1
ATOM 6926 N N . GLU B 1 361 ? -15.992 32.75 15.289 1 98.25 361 GLU B N 1
ATOM 6927 C CA . GLU B 1 361 ? -15.609 31.562 14.547 1 98.25 361 GLU B CA 1
ATOM 6928 C C . GLU B 1 361 ? -15.586 31.828 13.039 1 98.25 361 GLU B C 1
ATOM 6930 O O . GLU B 1 361 ? -16.344 32.656 12.539 1 98.25 361 GLU B O 1
ATOM 6935 N N . GLY B 1 362 ? -14.695 31.25 12.305 1 97.75 362 GLY B N 1
ATOM 6936 C CA . GLY B 1 362 ? -14.641 31.328 10.852 1 97.75 362 GLY B CA 1
ATOM 6937 C C . GLY B 1 362 ? -14.961 30 10.18 1 97.75 362 GLY B C 1
ATOM 6938 O O . GLY B 1 362 ? -15.32 29.031 10.852 1 97.75 362 GLY B O 1
ATOM 6939 N N . ALA B 1 363 ? -14.93 30.016 8.82 1 95.81 363 ALA B N 1
ATOM 6940 C CA . ALA B 1 363 ? -15.008 28.75 8.086 1 95.81 363 ALA B CA 1
ATOM 6941 C C . ALA B 1 363 ? -13.922 27.781 8.547 1 95.81 363 ALA B C 1
ATOM 6943 O O . ALA B 1 363 ? -14.18 26.594 8.734 1 95.81 363 ALA B O 1
ATOM 6944 N N . SER B 1 364 ? -12.695 28.328 8.773 1 92.62 364 SER B N 1
ATOM 6945 C CA . SER B 1 364 ? -11.523 27.688 9.375 1 92.62 364 SER B CA 1
ATOM 6946 C C . SER B 1 364 ? -11.016 26.531 8.516 1 92.62 364 SER B C 1
ATOM 6948 O O . SER B 1 364 ? -9.945 26.625 7.918 1 92.62 364 SER B O 1
ATOM 6950 N N . SER B 1 365 ? -11.844 25.469 8.234 1 92.25 365 SER B N 1
ATOM 6951 C CA . SER B 1 365 ? -11.406 24.359 7.398 1 92.25 365 SER B CA 1
ATOM 6952 C C . SER B 1 365 ? -11.367 24.75 5.926 1 92.25 365 SER B C 1
ATOM 6954 O O . SER B 1 365 ? -12.234 25.484 5.453 1 92.25 365 SER B O 1
ATOM 6956 N N . LEU B 1 366 ? -10.383 24.281 5.262 1 92.62 366 LEU B N 1
ATOM 6957 C CA . LEU B 1 366 ? -10.258 24.516 3.826 1 92.62 366 LEU B CA 1
ATOM 6958 C C . LEU B 1 366 ? -11.344 23.766 3.057 1 92.62 366 LEU B C 1
ATOM 6960 O O . LEU B 1 366 ? -11.688 22.641 3.408 1 92.62 366 LEU B O 1
ATOM 6964 N N . TRP B 1 367 ? -11.844 24.422 2.096 1 94.69 367 TRP B N 1
ATOM 6965 C CA . TRP B 1 367 ? -12.789 23.828 1.16 1 94.69 367 TRP B CA 1
ATOM 6966 C C . TRP B 1 367 ? -12.141 23.594 -0.198 1 94.69 367 TRP B C 1
ATOM 6968 O O . TRP B 1 367 ? -12.586 24.125 -1.212 1 94.69 367 TRP B O 1
ATOM 6978 N N . ASN B 1 368 ? -11.133 22.781 -0.169 1 93.94 368 ASN B N 1
ATOM 6979 C CA . ASN B 1 368 ? -10.414 22.469 -1.399 1 93.94 368 ASN B CA 1
ATOM 6980 C C . ASN B 1 368 ? -11.219 21.516 -2.291 1 93.94 368 ASN B C 1
ATOM 6982 O O . ASN B 1 368 ? -11.781 20.531 -1.813 1 93.94 368 ASN B O 1
ATOM 6986 N N . LEU B 1 369 ? -11.328 21.938 -3.549 1 95.12 369 LEU B N 1
ATOM 6987 C CA . LEU B 1 369 ? -11.977 21.047 -4.508 1 95.12 369 LEU B CA 1
ATOM 6988 C C . LEU B 1 369 ? -10.977 20.047 -5.07 1 95.12 369 LEU B C 1
ATOM 6990 O O . LEU B 1 369 ? -10.164 20.375 -5.93 1 95.12 369 LEU B O 1
ATOM 6994 N N . HIS B 1 370 ? -11.047 18.828 -4.57 1 95.81 370 HIS B N 1
ATOM 6995 C CA . HIS B 1 370 ? -10.281 17.734 -5.148 1 95.81 370 HIS B CA 1
ATOM 6996 C C . HIS B 1 370 ? -11.062 17.031 -6.258 1 95.81 370 HIS B C 1
ATOM 6998 O O . HIS B 1 370 ? -11.945 16.219 -5.984 1 95.81 370 HIS B O 1
ATOM 7004 N N . LEU B 1 371 ? -10.727 17.359 -7.484 1 96.5 371 LEU B N 1
ATOM 7005 C CA . LEU B 1 371 ? -11.438 16.844 -8.648 1 96.5 371 LEU B CA 1
ATOM 7006 C C . LEU B 1 371 ? -10.57 15.836 -9.406 1 96.5 371 LEU B C 1
ATOM 7008 O O . LEU B 1 371 ? -9.414 16.125 -9.719 1 96.5 371 LEU B O 1
ATOM 7012 N N . VAL B 1 372 ? -11.117 14.688 -9.594 1 96.38 372 VAL B N 1
ATOM 7013 C CA . VAL B 1 372 ? -10.383 13.602 -10.227 1 96.38 372 VAL B CA 1
ATOM 7014 C C . VAL B 1 372 ? -11.164 13.062 -11.422 1 96.38 372 VAL B C 1
ATOM 7016 O O . VAL B 1 372 ? -12.391 12.922 -11.352 1 96.38 372 VAL B O 1
ATOM 7019 N N . GLY B 1 373 ? -10.477 12.82 -12.508 1 95.75 373 GLY B N 1
ATOM 7020 C CA . GLY B 1 373 ? -11.062 12.195 -13.688 1 95.75 373 GLY B CA 1
ATOM 7021 C C . GLY B 1 373 ? -10.195 11.094 -14.273 1 95.75 373 GLY B C 1
ATOM 7022 O O . GLY B 1 373 ? -9.023 10.961 -13.922 1 95.75 373 GLY B O 1
ATOM 7023 N N . GLY B 1 374 ? -10.836 10.219 -15.125 1 95.62 374 GLY B N 1
ATOM 7024 C CA . GLY B 1 374 ? -10.102 9.125 -15.734 1 95.62 374 GLY B CA 1
ATOM 7025 C C . GLY B 1 374 ? -9.859 7.965 -14.789 1 95.62 374 GLY B C 1
ATOM 7026 O O . GLY B 1 374 ? -8.945 7.168 -14.992 1 95.62 374 GLY B O 1
ATOM 7027 N N . GLU B 1 375 ? -10.516 7.918 -13.734 1 95.31 375 GLU B N 1
ATOM 7028 C CA . GLU B 1 375 ? -10.406 6.879 -12.719 1 95.31 375 GLU B CA 1
ATOM 7029 C C . GLU B 1 375 ? -11.781 6.293 -12.383 1 95.31 375 GLU B C 1
ATOM 7031 O O . GLU B 1 375 ? -12.789 6.988 -12.453 1 95.31 375 GLU B O 1
ATOM 7036 N N . PRO B 1 376 ? -11.773 5.059 -12.023 1 95.94 376 PRO B N 1
ATOM 7037 C CA . PRO B 1 376 ? -13.055 4.445 -11.648 1 95.94 376 PRO B CA 1
ATOM 7038 C C . PRO B 1 376 ? -13.531 4.875 -10.266 1 95.94 376 PRO B C 1
ATOM 7040 O O . PRO B 1 376 ? -12.742 5.371 -9.461 1 95.94 376 PRO B O 1
ATOM 7043 N N . LEU B 1 377 ? -14.805 4.738 -10.047 1 95.75 377 LEU B N 1
ATOM 7044 C CA . LEU B 1 377 ? -15.438 5.102 -8.781 1 95.75 377 LEU B CA 1
ATOM 7045 C C . LEU B 1 377 ? -16.281 3.949 -8.25 1 95.75 377 LEU B C 1
ATOM 7047 O O . LEU B 1 377 ? -17.094 3.379 -8.977 1 95.75 377 LEU B O 1
ATOM 7051 N N . ALA B 1 378 ? -16.016 3.619 -6.969 1 90.31 378 ALA B N 1
ATOM 7052 C CA . ALA B 1 378 ? -16.797 2.557 -6.344 1 90.31 378 ALA B CA 1
ATOM 7053 C C . ALA B 1 378 ? -18.281 2.896 -6.344 1 90.31 378 ALA B C 1
ATOM 7055 O O . ALA B 1 378 ? -18.672 4.031 -6.059 1 90.31 378 ALA B O 1
ATOM 7056 N N . GLY B 1 379 ? -19.109 1.925 -6.641 1 89.12 379 GLY B N 1
ATOM 7057 C CA . GLY B 1 379 ? -20.562 2.109 -6.59 1 89.12 379 GLY B CA 1
ATOM 7058 C C . GLY B 1 379 ? -21.125 2.686 -7.871 1 89.12 379 GLY B C 1
ATOM 7059 O O . GLY B 1 379 ? -22.344 2.729 -8.047 1 89.12 379 GLY B O 1
ATOM 7060 N N . ALA B 1 380 ? -20.312 3.203 -8.789 1 94.75 380 ALA B N 1
ATOM 7061 C CA . ALA B 1 380 ? -20.797 3.752 -10.055 1 94.75 380 ALA B CA 1
ATOM 7062 C C . ALA B 1 380 ? -21.391 2.656 -10.938 1 94.75 380 ALA B C 1
ATOM 7064 O O . ALA B 1 380 ? -20.922 1.516 -10.914 1 94.75 380 ALA B O 1
ATOM 7065 N N . THR B 1 381 ? -22.406 3.01 -11.703 1 93.88 381 THR B N 1
ATOM 7066 C CA . THR B 1 381 ? -22.969 2.094 -12.703 1 93.88 381 THR B CA 1
ATOM 7067 C C . THR B 1 381 ? -21.984 1.905 -13.859 1 93.88 381 THR B C 1
ATOM 7069 O O . THR B 1 381 ? -21 2.627 -13.961 1 93.88 381 THR B O 1
ATOM 7072 N N . GLN B 1 382 ? -22.266 0.948 -14.703 1 90.12 382 GLN B N 1
ATOM 7073 C CA . GLN B 1 382 ? -21.422 0.685 -15.859 1 90.12 382 GLN B CA 1
ATOM 7074 C C . GLN B 1 382 ? -21.297 1.916 -16.75 1 90.12 382 GLN B C 1
ATOM 7076 O O . GLN B 1 382 ? -20.203 2.252 -17.219 1 90.12 382 GLN B O 1
ATOM 7081 N N . ASP B 1 383 ? -22.422 2.561 -16.953 1 93.75 383 ASP B N 1
ATOM 7082 C CA . ASP B 1 383 ? -22.422 3.748 -17.797 1 93.75 383 ASP B CA 1
ATOM 7083 C C . ASP B 1 383 ? -21.625 4.883 -17.156 1 93.75 383 ASP B C 1
ATOM 7085 O O . ASP B 1 383 ? -20.891 5.598 -17.844 1 93.75 383 ASP B O 1
ATOM 7089 N N . GLU B 1 384 ? -21.812 5.02 -15.883 1 95.5 384 GLU B N 1
ATOM 7090 C CA . GLU B 1 384 ? -21.062 6.039 -15.156 1 95.5 384 GLU B CA 1
ATOM 7091 C C . GLU B 1 384 ? -19.578 5.75 -15.18 1 95.5 384 GLU B C 1
ATOM 7093 O O . GLU B 1 384 ? -18.766 6.66 -15.336 1 95.5 384 GLU B O 1
ATOM 7098 N N . GLN B 1 385 ? -19.281 4.492 -15.062 1 95.25 385 GLN B N 1
ATOM 7099 C CA . GLN B 1 385 ? -17.891 4.074 -15.125 1 95.25 385 GLN B CA 1
ATOM 7100 C C . GLN B 1 385 ? -17.281 4.402 -16.484 1 95.25 385 GLN B C 1
ATOM 7102 O O . GLN B 1 385 ? -16.141 4.891 -16.562 1 95.25 385 GLN B O 1
ATOM 7107 N N . ARG B 1 386 ? -17.984 4.133 -17.531 1 93.56 386 ARG B N 1
ATOM 7108 C CA . ARG B 1 386 ? -17.516 4.434 -18.875 1 93.56 386 ARG B CA 1
ATOM 7109 C C . ARG B 1 386 ? -17.281 5.93 -19.062 1 93.56 386 ARG B C 1
ATOM 7111 O O . ARG B 1 386 ? -16.281 6.336 -19.656 1 93.56 386 ARG B O 1
ATOM 7118 N N . ALA B 1 387 ? -18.156 6.688 -18.5 1 96.75 387 ALA B N 1
ATOM 7119 C CA . ALA B 1 387 ? -18.031 8.141 -18.594 1 96.75 387 ALA B CA 1
ATOM 7120 C C . ALA B 1 387 ? -16.828 8.641 -17.797 1 96.75 387 ALA B C 1
ATOM 7122 O O . ALA B 1 387 ? -16.141 9.578 -18.219 1 96.75 387 ALA B O 1
ATOM 7123 N N . LEU B 1 388 ? -16.625 8.055 -16.656 1 96.88 388 LEU B N 1
ATOM 7124 C CA . LEU B 1 388 ? -15.492 8.422 -15.812 1 96.88 388 LEU B CA 1
ATOM 7125 C C . LEU B 1 388 ? -14.172 8.109 -16.5 1 96.88 388 LEU B C 1
ATOM 7127 O O . LEU B 1 388 ? -13.203 8.875 -16.375 1 96.88 388 LEU B O 1
ATOM 7131 N N . LEU B 1 389 ? -14.18 7.094 -17.234 1 94.12 389 LEU B N 1
ATOM 7132 C CA . LEU B 1 389 ? -12.945 6.625 -17.859 1 94.12 389 LEU B CA 1
ATOM 7133 C C . LEU B 1 389 ? -12.797 7.191 -19.266 1 94.12 389 LEU B C 1
ATOM 7135 O O . LEU B 1 389 ? -11.797 6.945 -19.938 1 94.12 389 LEU B O 1
ATOM 7139 N N . ALA B 1 390 ? -13.742 7.906 -19.734 1 92.06 390 ALA B N 1
ATOM 7140 C CA . ALA B 1 390 ? -13.75 8.445 -21.094 1 92.06 390 ALA B CA 1
ATOM 7141 C C . ALA B 1 390 ? -12.766 9.609 -21.234 1 92.06 390 ALA B C 1
ATOM 7143 O O . ALA B 1 390 ? -12.18 9.82 -22.297 1 92.06 390 ALA B O 1
ATOM 7144 N N . GLY B 1 391 ? -12.633 10.367 -20.219 1 91.38 391 GLY B N 1
ATOM 7145 C CA . GLY B 1 391 ? -11.727 11.5 -20.25 1 91.38 391 GLY B CA 1
ATOM 7146 C C . GLY B 1 391 ? -10.32 11.156 -19.797 1 91.38 391 GLY B C 1
ATOM 7147 O O . GLY B 1 391 ? -10.07 10.055 -19.312 1 91.38 391 GLY B O 1
ATOM 7148 N N . PRO B 1 392 ? -9.43 12.078 -20.062 1 93.62 392 PRO B N 1
ATOM 7149 C CA . PRO B 1 392 ? -8.062 11.852 -19.594 1 93.62 392 PRO B CA 1
ATOM 7150 C C . PRO B 1 392 ? -7.969 11.773 -18.062 1 93.62 392 PRO B C 1
ATOM 7152 O O . PRO B 1 392 ? -8.797 12.344 -17.359 1 93.62 392 PRO B O 1
ATOM 7155 N N . ARG B 1 393 ? -6.938 11.055 -17.656 1 94 393 ARG B N 1
ATOM 7156 C CA . ARG B 1 393 ? -6.664 11.031 -16.219 1 94 393 ARG B CA 1
ATOM 7157 C C . ARG B 1 393 ? -6.156 12.391 -15.742 1 94 393 ARG B C 1
ATOM 7159 O O . ARG B 1 393 ? -5.297 13 -16.391 1 94 393 ARG B O 1
ATOM 7166 N N . PHE B 1 394 ? -6.723 12.906 -14.656 1 94.75 394 PHE B N 1
ATOM 7167 C CA . PHE B 1 394 ? -6.227 14.125 -14.023 1 94.75 394 PHE B CA 1
ATOM 7168 C C . PHE B 1 394 ? -6.551 14.133 -12.531 1 94.75 394 PHE B C 1
ATOM 7170 O O . PHE B 1 394 ? -7.426 13.383 -12.078 1 94.75 394 PHE B O 1
ATOM 7177 N N . ASN B 1 395 ? -5.812 14.789 -11.789 1 94 395 ASN B N 1
ATOM 7178 C CA . ASN B 1 395 ? -5.961 15.07 -10.367 1 94 395 ASN B CA 1
ATOM 7179 C C . ASN B 1 395 ? -5.719 16.547 -10.062 1 94 395 ASN B C 1
ATOM 7181 O O . ASN B 1 395 ? -4.574 17 -10.023 1 94 395 ASN B O 1
ATOM 7185 N N . ALA B 1 396 ? -6.848 17.25 -9.805 1 93.12 396 ALA B N 1
ATOM 7186 C CA . ALA B 1 396 ? -6.762 18.688 -9.617 1 93.12 396 ALA B CA 1
ATOM 7187 C C . ALA B 1 396 ? -7.199 19.094 -8.211 1 93.12 396 ALA B C 1
ATOM 7189 O O . ALA B 1 396 ? -8.164 18.547 -7.68 1 93.12 396 ALA B O 1
ATOM 7190 N N . VAL B 1 397 ? -6.457 19.984 -7.637 1 91.69 397 VAL B N 1
ATOM 7191 C CA . VAL B 1 397 ? -6.84 20.547 -6.348 1 91.69 397 VAL B CA 1
ATOM 7192 C C . VAL B 1 397 ? -6.984 22.062 -6.473 1 91.69 397 VAL B C 1
ATOM 7194 O O . VAL B 1 397 ? -6.027 22.75 -6.84 1 91.69 397 VAL B O 1
ATOM 7197 N N . SER B 1 398 ? -8.148 22.531 -6.285 1 91.5 398 SER B N 1
ATOM 7198 C CA . SER B 1 398 ? -8.383 23.969 -6.172 1 91.5 398 SER B CA 1
ATOM 7199 C C . SER B 1 398 ? -8.477 24.391 -4.711 1 91.5 398 SER B C 1
ATOM 7201 O O . SER B 1 398 ? -9.312 23.891 -3.963 1 91.5 398 SER B O 1
ATOM 7203 N N . PHE B 1 399 ? -7.629 25.281 -4.312 1 90.12 399 PHE B N 1
ATOM 7204 C CA . PHE B 1 399 ? -7.656 25.781 -2.941 1 90.12 399 PHE B CA 1
ATOM 7205 C C . PHE B 1 399 ? -8.711 26.875 -2.783 1 90.12 399 PHE B C 1
ATOM 7207 O O . PHE B 1 399 ? -8.68 27.875 -3.492 1 90.12 399 PHE B O 1
ATOM 7214 N N . SER B 1 400 ? -9.633 26.609 -1.992 1 91.56 400 SER B N 1
ATOM 7215 C CA . SER B 1 400 ? -10.703 27.562 -1.691 1 91.56 400 SER B CA 1
ATOM 7216 C C . SER B 1 400 ? -10.992 27.609 -0.195 1 91.56 400 SER B C 1
ATOM 7218 O O . SER B 1 400 ? -10.609 26.703 0.548 1 91.56 400 SER B O 1
ATOM 7220 N N . THR B 1 401 ? -11.547 28.734 0.22 1 91.12 401 THR B N 1
ATOM 7221 C CA . THR B 1 401 ? -11.867 28.906 1.633 1 91.12 401 THR B CA 1
ATOM 7222 C C . THR B 1 401 ? -13.141 29.734 1.801 1 91.12 401 THR B C 1
ATOM 7224 O O . THR B 1 401 ? -13.648 30.312 0.835 1 91.12 401 THR B O 1
ATOM 7227 N N . GLY B 1 402 ? -13.68 29.625 3.01 1 96.38 402 GLY B N 1
ATOM 7228 C CA . GLY B 1 402 ? -14.812 30.469 3.373 1 96.38 402 GLY B CA 1
ATOM 7229 C C . GLY B 1 402 ? -14.406 31.75 4.07 1 96.38 402 GLY B C 1
ATOM 7230 O O . GLY B 1 402 ? -13.32 32.281 3.83 1 96.38 402 GLY B O 1
ATOM 7231 N N . GLY B 1 403 ? -15.336 32.312 4.746 1 97.88 403 GLY B N 1
ATOM 7232 C CA . GLY B 1 403 ? -15.078 33.562 5.434 1 97.88 403 GLY B CA 1
ATOM 7233 C C . GLY B 1 403 ? -14.516 33.375 6.828 1 97.88 403 GLY B C 1
ATOM 7234 O O . GLY B 1 403 ? -14.891 32.438 7.535 1 97.88 403 GLY B O 1
ATOM 7235 N N . THR B 1 404 ? -13.617 34.281 7.203 1 97.88 404 THR B N 1
ATOM 7236 C CA . THR B 1 404 ? -13.141 34.25 8.578 1 97.88 404 THR B CA 1
ATOM 7237 C C . THR B 1 404 ? -14.164 34.875 9.523 1 97.88 404 THR B C 1
ATOM 7239 O O . THR B 1 404 ? -15.094 35.531 9.078 1 97.88 404 THR B O 1
ATOM 7242 N N . GLY B 1 405 ? -14 34.625 10.789 1 98.25 405 GLY B N 1
ATOM 7243 C CA . GLY B 1 405 ? -14.828 35.281 11.773 1 98.25 405 GLY B CA 1
ATOM 7244 C C . GLY B 1 405 ? -14.555 36.781 11.859 1 98.25 405 GLY B C 1
ATOM 7245 O O . GLY B 1 405 ? -13.445 37.25 11.586 1 98.25 405 GLY B O 1
ATOM 7246 N N . ALA B 1 406 ? -15.648 37.438 12.234 1 98.62 406 ALA B N 1
ATOM 7247 C CA . ALA B 1 406 ? -15.445 38.875 12.531 1 98.62 406 ALA B CA 1
ATOM 7248 C C . ALA B 1 406 ? -14.383 39.062 13.602 1 98.62 406 ALA B C 1
ATOM 7250 O O . ALA B 1 406 ? -14.273 38.25 14.531 1 98.62 406 ALA B O 1
ATOM 7251 N N . ARG B 1 407 ? -13.57 40.125 13.445 1 97.69 407 ARG B N 1
ATOM 7252 C CA . ARG B 1 407 ? -12.469 40.438 14.359 1 97.69 407 ARG B CA 1
ATOM 7253 C C . ARG B 1 407 ? -12.812 41.625 15.25 1 97.69 407 ARG B C 1
ATOM 7255 O O . ARG B 1 407 ? -13.703 42.406 14.922 1 97.69 407 ARG B O 1
ATOM 7262 N N . PRO B 1 408 ? -12.141 41.688 16.406 1 96.88 408 PRO B N 1
ATOM 7263 C CA . PRO B 1 408 ? -12.383 42.875 17.234 1 96.88 408 PRO B CA 1
ATOM 7264 C C . PRO B 1 408 ? -12.18 44.188 16.469 1 96.88 408 PRO B C 1
ATOM 7266 O O . PRO B 1 408 ? -11.062 44.469 16.031 1 96.88 408 PRO B O 1
ATOM 7269 N N . GLY B 1 409 ? -13.25 44.844 16.25 1 96.19 409 GLY B N 1
ATOM 7270 C CA . GLY B 1 409 ? -13.234 46.156 15.625 1 96.19 409 GLY B CA 1
ATOM 7271 C C . GLY B 1 409 ? -13.219 46.094 14.109 1 96.19 409 GLY B C 1
ATOM 7272 O O . GLY B 1 409 ? -13.305 47.125 13.43 1 96.19 409 GLY B O 1
ATOM 7273 N N . LYS B 1 410 ? -13.156 44.906 13.539 1 97.75 410 LYS B N 1
ATOM 7274 C CA . LYS B 1 410 ? -13.062 44.781 12.086 1 97.75 410 LYS B CA 1
ATOM 7275 C C . LYS B 1 410 ? -13.906 43.594 11.578 1 97.75 410 LYS B C 1
ATOM 7277 O O . LYS B 1 410 ? -14.047 42.594 12.266 1 97.75 410 LYS B O 1
ATOM 7282 N N . ASP B 1 411 ? -14.445 43.719 10.367 1 98.38 411 ASP B N 1
ATOM 7283 C CA . ASP B 1 411 ? -15.141 42.625 9.727 1 98.38 411 ASP B CA 1
ATOM 7284 C C . ASP B 1 411 ? -14.195 41.438 9.484 1 98.38 411 ASP B C 1
ATOM 7286 O O . ASP B 1 411 ? -12.977 41.625 9.484 1 98.38 411 ASP B O 1
ATOM 7290 N N . GLY B 1 412 ? -14.797 40.25 9.445 1 98.19 412 GLY B N 1
ATOM 7291 C CA . GLY B 1 412 ? -14 39.125 9.008 1 98.19 412 GLY B CA 1
ATOM 7292 C C . GLY B 1 412 ? -13.508 39.25 7.578 1 98.19 412 GLY B C 1
ATOM 7293 O O . GLY B 1 412 ? -14.078 40 6.785 1 98.19 412 GLY B O 1
ATOM 7294 N N . LEU B 1 413 ? -12.461 38.594 7.238 1 97 413 LEU B N 1
ATOM 7295 C CA . LEU B 1 413 ? -11.938 38.594 5.879 1 97 413 LEU B CA 1
ATOM 7296 C C . LEU B 1 413 ? -12.68 37.594 5.008 1 97 413 LEU B C 1
ATOM 7298 O O . LEU B 1 413 ? -12.891 36.438 5.414 1 97 413 LEU B O 1
ATOM 7302 N N . SER B 1 414 ? -13.164 38.031 3.85 1 96.81 414 SER B N 1
ATOM 7303 C CA . SER B 1 414 ? -13.914 37.188 2.949 1 96.81 414 SER B CA 1
ATOM 7304 C C . SER B 1 414 ? -12.984 36.25 2.166 1 96.81 414 SER B C 1
ATOM 7306 O O . SER B 1 414 ? -11.922 36.688 1.711 1 96.81 414 SER B O 1
ATOM 7308 N N . VAL B 1 415 ? -13.375 34.969 2.043 1 94.69 415 VAL B N 1
ATOM 7309 C CA . VAL B 1 415 ? -12.703 33.969 1.229 1 94.69 415 VAL B CA 1
ATOM 7310 C C . VAL B 1 415 ? -11.203 33.969 1.528 1 94.69 415 VAL B C 1
ATOM 7312 O O . VAL B 1 415 ? -10.383 34.094 0.616 1 94.69 415 VAL B O 1
ATOM 7315 N N . THR B 1 416 ? -10.898 33.969 2.793 1 89.88 416 THR B N 1
ATOM 7316 C CA . THR B 1 416 ? -9.508 34.031 3.236 1 89.88 416 THR B CA 1
ATOM 7317 C C . THR B 1 416 ? -9.164 32.781 4.07 1 89.88 416 THR B C 1
ATOM 7319 O O . THR B 1 416 ? -9.898 32.438 4.992 1 89.88 416 THR B O 1
ATOM 7322 N N . SER B 1 417 ? -8.039 32.25 3.654 1 84.56 417 SER B N 1
ATOM 7323 C CA . SER B 1 417 ? -7.629 31 4.301 1 84.56 417 SER B CA 1
ATOM 7324 C C . SER B 1 417 ? -7.062 31.266 5.691 1 84.56 417 SER B C 1
ATOM 7326 O O . SER B 1 417 ? -5.93 31.719 5.832 1 84.56 417 SER B O 1
ATOM 7328 N N . TYR B 1 418 ? -7.75 31.078 6.613 1 87.12 418 TYR B N 1
ATOM 7329 C CA . TYR B 1 418 ? -7.387 31 8.023 1 87.12 418 TYR B CA 1
ATOM 7330 C C . TYR B 1 418 ? -8 29.781 8.68 1 87.12 418 TYR B C 1
ATOM 7332 O O . TYR B 1 418 ? -9.195 29.516 8.531 1 87.12 418 TYR B O 1
ATOM 7340 N N . PRO B 1 419 ? -7.152 29.016 9.266 1 89.19 419 PRO B N 1
ATOM 7341 C CA . PRO B 1 419 ? -5.789 29.172 9.789 1 89.19 419 PRO B CA 1
ATOM 7342 C C . PRO B 1 419 ? -4.73 28.594 8.852 1 89.19 419 PRO B C 1
ATOM 7344 O O . PRO B 1 419 ? -3.543 28.578 9.18 1 89.19 419 PRO B O 1
ATOM 7347 N N . SER B 1 420 ? -5.016 28.016 7.781 1 78.44 420 SER B N 1
ATOM 7348 C CA . SER B 1 420 ? -4.082 27.266 6.945 1 78.44 420 SER B CA 1
ATOM 7349 C C . SER B 1 420 ? -3.055 28.188 6.301 1 78.44 420 SER B C 1
ATOM 7351 O O . SER B 1 420 ? -1.902 27.797 6.098 1 78.44 420 SER B O 1
ATOM 7353 N N . GLY B 1 421 ? -3.398 29.328 5.906 1 76.31 421 GLY B N 1
ATOM 7354 C CA . GLY B 1 421 ? -2.498 30.281 5.285 1 76.31 421 GLY B CA 1
ATOM 7355 C C . GLY B 1 421 ? -2.215 29.969 3.828 1 76.31 421 GLY B C 1
ATOM 7356 O O . GLY B 1 421 ? -1.354 30.609 3.211 1 76.31 421 GLY B O 1
ATOM 7357 N N . VAL B 1 422 ? -2.934 29.047 3.223 1 78.25 422 VAL B N 1
ATOM 7358 C CA . VAL B 1 422 ? -2.707 28.688 1.828 1 78.25 422 VAL B CA 1
ATOM 7359 C C . VAL B 1 422 ? -3.363 29.719 0.91 1 78.25 422 VAL B C 1
ATOM 7361 O O . VAL B 1 422 ? -4.312 30.391 1.306 1 78.25 422 VAL B O 1
ATOM 7364 N N . ARG B 1 423 ? -2.803 29.812 -0.287 1 79.56 423 ARG B N 1
ATOM 7365 C CA . ARG B 1 423 ? -3.338 30.734 -1.287 1 79.56 423 ARG B CA 1
ATOM 7366 C C . ARG B 1 423 ? -4.145 29.984 -2.342 1 79.56 423 ARG B C 1
ATOM 7368 O O . ARG B 1 423 ? -3.988 28.766 -2.506 1 79.56 423 ARG B O 1
ATOM 7375 N N . ASN B 1 424 ? -4.98 30.766 -2.91 1 80 424 ASN B N 1
ATOM 7376 C CA . ASN B 1 424 ? -5.734 30.203 -4.027 1 80 424 ASN B CA 1
ATOM 7377 C C . ASN B 1 424 ? -4.852 30 -5.254 1 80 424 ASN B C 1
ATOM 7379 O O . ASN B 1 424 ? -3.857 30.703 -5.434 1 80 424 ASN B O 1
ATOM 7383 N N . VAL B 1 425 ? -5.184 29.016 -5.961 1 78.5 425 VAL B N 1
ATOM 7384 C CA . VAL B 1 425 ? -4.562 28.797 -7.266 1 78.5 425 VAL B CA 1
ATOM 7385 C C . VAL B 1 425 ? -5.363 29.531 -8.344 1 78.5 425 VAL B C 1
ATOM 7387 O O . VAL B 1 425 ? -6.594 29.516 -8.328 1 78.5 425 VAL B O 1
ATOM 7390 N N . SER B 1 426 ? -4.602 30.125 -9.289 1 86.69 426 SER B N 1
ATOM 7391 C CA . SER B 1 426 ? -5.273 30.812 -10.391 1 86.69 426 SER B CA 1
ATOM 7392 C C . SER B 1 426 ? -6.125 29.844 -11.203 1 86.69 426 SER B C 1
ATOM 7394 O O . SER B 1 426 ? -5.711 28.703 -11.461 1 86.69 426 SER B O 1
ATOM 7396 N N . LEU B 1 427 ? -7.316 30.359 -11.578 1 91.06 427 LEU B N 1
ATOM 7397 C CA . LEU B 1 427 ? -8.211 29.531 -12.383 1 91.06 427 LEU B CA 1
ATOM 7398 C C . LEU B 1 427 ? -7.578 29.203 -13.727 1 91.06 427 LEU B C 1
ATOM 7400 O O . LEU B 1 427 ? -7.793 28.109 -14.266 1 91.06 427 LEU B O 1
ATOM 7404 N N . GLU B 1 428 ? -6.797 30.172 -14.242 1 91.31 428 GLU B N 1
ATOM 7405 C CA . GLU B 1 428 ? -6.121 29.953 -15.523 1 91.31 428 GLU B CA 1
ATOM 7406 C C . GLU B 1 428 ? -5.152 28.766 -15.445 1 91.31 428 GLU B C 1
ATOM 7408 O O . GLU B 1 428 ? -5.078 27.953 -16.359 1 91.31 428 GLU B O 1
ATOM 7413 N N . ILE B 1 429 ? -4.492 28.703 -14.383 1 88.06 429 ILE B N 1
ATOM 7414 C CA . ILE B 1 429 ? -3.537 27.625 -14.188 1 88.06 429 ILE B CA 1
ATOM 7415 C C . ILE B 1 429 ? -4.281 26.297 -14.047 1 88.06 429 ILE B C 1
ATOM 7417 O O . ILE B 1 429 ? -3.904 25.297 -14.664 1 88.06 429 ILE B O 1
ATOM 7421 N N . LEU B 1 430 ? -5.332 26.281 -13.289 1 91.5 430 LEU B N 1
ATOM 7422 C CA . LEU B 1 430 ? -6.105 25.062 -13.062 1 91.5 430 LEU B CA 1
ATOM 7423 C C . LEU B 1 430 ? -6.719 24.562 -14.367 1 91.5 430 LEU B C 1
ATOM 7425 O O . LEU B 1 430 ? -6.684 23.359 -14.656 1 91.5 430 LEU B O 1
ATOM 7429 N N . GLU B 1 431 ? -7.242 25.531 -15.195 1 94.44 431 GLU B N 1
ATOM 7430 C CA . GLU B 1 431 ? -7.926 25.156 -16.438 1 94.44 431 GLU B CA 1
ATOM 7431 C C . GLU B 1 431 ? -6.93 24.766 -17.516 1 94.44 431 GLU B C 1
ATOM 7433 O O . GLU B 1 431 ? -7.258 23.984 -18.406 1 94.44 431 GLU B O 1
ATOM 7438 N N . SER B 1 432 ? -5.73 25.312 -17.422 1 92.62 432 SER B N 1
ATOM 7439 C CA . SER B 1 432 ? -4.707 24.953 -18.406 1 92.62 432 SER B CA 1
ATOM 7440 C C . SER B 1 432 ? -4.121 23.578 -18.109 1 92.62 432 SER B C 1
ATOM 7442 O O . SER B 1 432 ? -3.742 22.844 -19.031 1 92.62 432 SER B O 1
ATOM 7444 N N . ALA B 1 433 ? -4.113 23.203 -16.891 1 90.75 433 ALA B N 1
ATOM 7445 C CA . ALA B 1 433 ? -3.443 21.969 -16.484 1 90.75 433 ALA B CA 1
ATOM 7446 C C . ALA B 1 433 ? -4.43 20.812 -16.422 1 90.75 433 ALA B C 1
ATOM 7448 O O . ALA B 1 433 ? -4.023 19.641 -16.406 1 90.75 433 ALA B O 1
ATOM 7449 N N . ASN B 1 434 ? -5.652 21.062 -16.375 1 94.12 434 ASN B N 1
ATOM 7450 C CA . ASN B 1 434 ? -6.684 20.047 -16.188 1 94.12 434 ASN B CA 1
ATOM 7451 C C . ASN B 1 434 ? -7.871 20.281 -17.125 1 94.12 434 ASN B C 1
ATOM 7453 O O . ASN B 1 434 ? -8.117 21.406 -17.547 1 94.12 434 ASN B O 1
ATOM 7457 N N . PRO B 1 435 ? -8.57 19.25 -17.5 1 97.06 435 PRO B N 1
ATOM 7458 C CA . PRO B 1 435 ? -9.758 19.406 -18.344 1 97.06 435 PRO B CA 1
ATOM 7459 C C . PRO B 1 435 ? -10.969 19.922 -17.578 1 97.06 435 PRO B C 1
ATOM 7461 O O . PRO B 1 435 ? -12.016 19.266 -17.562 1 97.06 435 PRO B O 1
ATOM 7464 N N . LEU B 1 436 ? -10.844 21.109 -17 1 97.31 436 LEU B N 1
ATOM 7465 C CA . LEU B 1 436 ? -11.883 21.703 -16.156 1 97.31 436 LEU B CA 1
ATOM 7466 C C . LEU B 1 436 ? -12.242 23.094 -16.656 1 97.31 436 LEU B C 1
ATOM 7468 O O . LEU B 1 436 ? -11.406 23.781 -17.266 1 97.31 436 LEU B O 1
ATOM 7472 N N . VAL B 1 437 ? -13.477 23.469 -16.484 1 98 437 VAL B N 1
ATOM 7473 C CA . VAL B 1 437 ? -13.93 24.828 -16.75 1 98 437 VAL B CA 1
ATOM 7474 C C . VAL B 1 437 ? -14.648 25.375 -15.523 1 98 437 VAL B C 1
ATOM 7476 O O . VAL B 1 437 ? -15.656 24.828 -15.086 1 98 437 VAL B O 1
ATOM 7479 N N . PHE B 1 438 ? -14.094 26.422 -14.945 1 97.12 438 PHE B N 1
ATOM 7480 C CA . PHE B 1 438 ? -14.75 27.156 -13.867 1 97.12 438 PHE B CA 1
ATOM 7481 C C . PHE B 1 438 ? -15.695 28.203 -14.43 1 97.12 438 PHE B C 1
ATOM 7483 O O . PHE B 1 438 ? -15.25 29.188 -15.047 1 97.12 438 PHE B O 1
ATOM 7490 N N . GLU B 1 439 ? -16.922 28.062 -14.148 1 97.69 439 GLU B N 1
ATOM 7491 C CA . GLU B 1 439 ? -17.922 28.938 -14.734 1 97.69 439 GLU B CA 1
ATOM 7492 C C . GLU B 1 439 ? -18.234 30.109 -13.805 1 97.69 439 GLU B C 1
ATOM 7494 O O . GLU B 1 439 ? -18.656 31.172 -14.258 1 97.69 439 GLU B O 1
ATOM 7499 N N . GLN B 1 440 ? -18.062 29.844 -12.555 1 96.81 440 GLN B N 1
ATOM 7500 C CA . GLN B 1 440 ? -18.359 30.875 -11.562 1 96.81 440 GLN B CA 1
ATOM 7501 C C . GLN B 1 440 ? -17.438 30.75 -10.352 1 96.81 440 GLN B C 1
ATOM 7503 O O . GLN B 1 440 ? -17.125 29.641 -9.914 1 96.81 440 GLN B O 1
ATOM 7508 N N . LYS B 1 441 ? -16.938 31.766 -9.859 1 95.88 441 LYS B N 1
ATOM 7509 C CA . LYS B 1 441 ? -16.234 31.922 -8.586 1 95.88 441 LYS B CA 1
ATOM 7510 C C . LYS B 1 441 ? -16.406 33.344 -8.031 1 95.88 441 LYS B C 1
ATOM 7512 O O . LYS B 1 441 ? -15.633 34.219 -8.367 1 95.88 441 LYS B O 1
ATOM 7517 N N . GLU B 1 442 ? -17.391 33.531 -7.113 1 96.81 442 GLU B N 1
ATOM 7518 C CA . GLU B 1 442 ? -17.797 34.875 -6.652 1 96.81 442 GLU B CA 1
ATOM 7519 C C . GLU B 1 442 ? -18.156 34.844 -5.168 1 96.81 442 GLU B C 1
ATOM 7521 O O . GLU B 1 442 ? -18.406 33.781 -4.598 1 96.81 442 GLU B O 1
ATOM 7526 N N . TYR B 1 443 ? -18.141 36 -4.547 1 97.81 443 TYR B N 1
ATOM 7527 C CA . TYR B 1 443 ? -18.578 36.094 -3.164 1 97.81 443 TYR B CA 1
ATOM 7528 C C . TYR B 1 443 ? -20.016 35.625 -3.02 1 97.81 443 TYR B C 1
ATOM 7530 O O . TYR B 1 443 ? -20.844 35.844 -3.9 1 97.81 443 TYR B O 1
ATOM 7538 N N . ARG B 1 444 ? -20.266 34.969 -1.95 1 98.38 444 ARG B N 1
ATOM 7539 C CA . ARG B 1 444 ? -21.609 34.5 -1.616 1 98.38 444 ARG B CA 1
ATOM 7540 C C . ARG B 1 444 ? -22.328 35.5 -0.72 1 98.38 444 ARG B C 1
ATOM 7542 O O . ARG B 1 444 ? -22.141 35.531 0.498 1 98.38 444 ARG B O 1
ATOM 7549 N N . ALA B 1 445 ? -23.203 36.25 -1.305 1 98.12 445 ALA B N 1
ATOM 7550 C CA . ALA B 1 445 ? -23.938 37.281 -0.575 1 98.12 445 ALA B CA 1
ATOM 7551 C C . ALA B 1 445 ? -24.656 36.688 0.631 1 98.12 445 ALA B C 1
ATOM 7553 O O . ALA B 1 445 ? -25.141 35.562 0.577 1 98.12 445 ALA B O 1
ATOM 7554 N N . ASP B 1 446 ? -24.688 37.469 1.748 1 98.38 446 ASP B N 1
ATOM 7555 C CA . ASP B 1 446 ? -25.453 37.156 2.955 1 98.38 446 ASP B CA 1
ATOM 7556 C C . ASP B 1 446 ? -24.828 36 3.734 1 98.38 446 ASP B C 1
ATOM 7558 O O . ASP B 1 446 ? -25.406 35.5 4.691 1 98.38 446 ASP B O 1
ATOM 7562 N N . SER B 1 447 ? -23.609 35.594 3.328 1 98.69 447 SER B N 1
ATOM 7563 C CA . SER B 1 447 ? -23.062 34.406 3.969 1 98.69 447 SER B CA 1
ATOM 7564 C C . SER B 1 447 ? -22.297 34.75 5.234 1 98.69 447 SER B C 1
ATOM 7566 O O . SER B 1 447 ? -22.062 33.906 6.09 1 98.69 447 SER B O 1
ATOM 7568 N N . GLY B 1 448 ? -21.766 35.938 5.41 1 98.69 448 GLY B N 1
ATOM 7569 C CA . GLY B 1 448 ? -21.141 36.344 6.652 1 98.69 448 GLY B CA 1
ATOM 7570 C C . GLY B 1 448 ? -22.141 36.594 7.766 1 98.69 448 GLY B C 1
ATOM 7571 O O . GLY B 1 448 ? -23.172 37.25 7.547 1 98.69 448 GLY B O 1
ATOM 7572 N N . GLY B 1 449 ? -21.844 36.156 8.914 1 98.69 449 GLY B N 1
ATOM 7573 C CA . GLY B 1 449 ? -22.75 36.344 10.047 1 98.69 449 GLY B CA 1
ATOM 7574 C C . GLY B 1 449 ? -22.891 37.812 10.43 1 98.69 449 GLY B C 1
ATOM 7575 O O . GLY B 1 449 ? -21.906 38.531 10.531 1 98.69 449 GLY B O 1
ATOM 7576 N N . PRO B 1 450 ? -24.125 38.219 10.672 1 98.62 450 PRO B N 1
ATOM 7577 C CA . PRO B 1 450 ? -24.375 39.594 11.086 1 98.62 450 PRO B CA 1
ATOM 7578 C C . PRO B 1 450 ? -23.812 39.906 12.477 1 98.62 450 PRO B C 1
ATOM 7580 O O . PRO B 1 450 ? -23.875 39.062 13.367 1 98.62 450 PRO B O 1
ATOM 7583 N N . GLY B 1 451 ? -23.25 41.062 12.648 1 98.31 451 GLY B N 1
ATOM 7584 C CA . GLY B 1 451 ? -22.75 41.594 13.906 1 98.31 451 GLY B CA 1
ATOM 7585 C C . GLY B 1 451 ? -22.422 43.062 13.828 1 98.31 451 GLY B C 1
ATOM 7586 O O . GLY B 1 451 ? -22.609 43.719 12.789 1 98.31 451 GLY B O 1
ATOM 7587 N N . THR B 1 452 ? -22.031 43.688 15.055 1 98.06 452 THR B N 1
ATOM 7588 C CA . THR B 1 452 ? -21.453 45.031 14.961 1 98.06 452 THR B CA 1
ATOM 7589 C C . THR B 1 452 ? -20.375 45.062 13.891 1 98.06 452 THR B C 1
ATOM 7591 O O . THR B 1 452 ? -20.25 46.062 13.164 1 98.06 452 THR B O 1
ATOM 7594 N N . VAL B 1 453 ? -19.641 44.031 13.875 1 98.25 453 VAL B N 1
ATOM 7595 C CA . VAL B 1 453 ? -18.766 43.75 12.758 1 98.25 453 VAL B CA 1
ATOM 7596 C C . VAL B 1 453 ? -19.156 42.375 12.156 1 98.25 453 VAL B C 1
ATOM 7598 O O . VAL B 1 453 ? -19.422 41.438 12.883 1 98.25 453 VAL B O 1
ATOM 7601 N N . ARG B 1 454 ? -19.25 42.375 10.875 1 98.44 454 ARG B N 1
ATOM 7602 C CA . ARG B 1 454 ? -19.766 41.219 10.148 1 98.44 454 ARG B CA 1
ATOM 7603 C C . ARG B 1 454 ? -18.688 40.156 9.945 1 98.44 454 ARG B C 1
ATOM 7605 O O . ARG B 1 454 ? -17.5 40.5 9.812 1 98.44 454 ARG B O 1
ATOM 7612 N N . GLY B 1 455 ? -19.156 38.875 9.891 1 98.69 455 GLY B N 1
ATOM 7613 C CA . GLY B 1 455 ? -18.219 37.844 9.461 1 98.69 455 GLY B CA 1
ATOM 7614 C C . GLY B 1 455 ? -17.844 37.938 7.996 1 98.69 455 GLY B C 1
ATOM 7615 O O . GLY B 1 455 ? -18.531 38.625 7.219 1 98.69 455 GLY B O 1
ATOM 7616 N N . GLY B 1 456 ? -16.719 37.312 7.656 1 98.62 456 GLY B N 1
ATOM 7617 C CA . GLY B 1 456 ? -16.312 37.25 6.258 1 98.62 456 GLY B CA 1
ATOM 7618 C C . GLY B 1 456 ? -17.25 36.406 5.406 1 98.62 456 GLY B C 1
ATOM 7619 O O . GLY B 1 456 ? -17.859 35.469 5.898 1 98.62 456 GLY B O 1
ATOM 7620 N N . LEU B 1 457 ? -17.328 36.75 4.113 1 98.62 457 LEU B N 1
ATOM 7621 C CA . LEU B 1 457 ? -18.203 36.031 3.191 1 98.62 457 LEU B CA 1
ATOM 7622 C C . LEU B 1 457 ? -17.531 34.781 2.67 1 98.62 457 LEU B C 1
ATOM 7624 O O . LEU B 1 457 ? -16.312 34.719 2.543 1 98.62 457 LEU B O 1
ATOM 7628 N N . GLY B 1 458 ? -18.375 33.75 2.414 1 98.12 458 GLY B N 1
ATOM 7629 C CA . GLY B 1 458 ? -17.938 32.625 1.601 1 98.12 458 GLY B CA 1
ATOM 7630 C C . GLY B 1 458 ? -17.953 32.906 0.113 1 98.12 458 GLY B C 1
ATOM 7631 O O . GLY B 1 458 ? -17.875 34.094 -0.293 1 98.12 458 GLY B O 1
ATOM 7632 N N . GLN B 1 459 ? -17.922 31.922 -0.637 1 97.5 459 GLN B N 1
ATOM 7633 C CA . GLN B 1 459 ? -17.953 32.094 -2.088 1 97.5 459 GLN B CA 1
ATOM 7634 C C . GLN B 1 459 ? -18.766 30.984 -2.754 1 97.5 459 GLN B C 1
ATOM 7636 O O . GLN B 1 459 ? -19.016 29.938 -2.154 1 97.5 459 GLN B O 1
ATOM 7641 N N . THR B 1 460 ? -19.266 31.25 -3.918 1 97.94 460 THR B N 1
ATOM 7642 C CA . THR B 1 460 ? -19.906 30.281 -4.801 1 97.94 460 THR B CA 1
ATOM 7643 C C . THR B 1 460 ? -18.984 29.906 -5.957 1 97.94 460 THR B C 1
ATOM 7645 O O . THR B 1 460 ? -18.469 30.781 -6.652 1 97.94 460 THR B O 1
ATOM 7648 N N . ILE B 1 461 ? -18.766 28.641 -6.113 1 97.75 461 ILE B N 1
ATOM 7649 C CA . ILE B 1 461 ? -17.922 28.125 -7.188 1 97.75 461 ILE B CA 1
ATOM 7650 C C . ILE B 1 461 ? -18.719 27.125 -8.031 1 97.75 461 ILE B C 1
ATOM 7652 O O . ILE B 1 461 ? -19.391 26.25 -7.496 1 97.75 461 ILE B O 1
ATOM 7656 N N . VAL B 1 462 ? -18.766 27.297 -9.328 1 98.25 462 VAL B N 1
ATOM 7657 C CA . VAL B 1 462 ? -19.375 26.359 -10.258 1 98.25 462 VAL B CA 1
ATOM 7658 C C . VAL B 1 462 ? -18.312 25.828 -11.234 1 98.25 462 VAL B C 1
ATOM 7660 O O . VAL B 1 462 ? -17.641 26.609 -11.906 1 98.25 462 VAL B O 1
ATOM 7663 N N . VAL B 1 463 ? -18.156 24.547 -11.281 1 98.19 463 VAL B N 1
ATOM 7664 C CA . VAL B 1 463 ? -17.109 23.953 -12.117 1 98.19 463 VAL B CA 1
ATOM 7665 C C . VAL B 1 463 ? -17.656 22.734 -12.844 1 98.19 463 VAL B C 1
ATOM 7667 O O . VAL B 1 463 ? -18.531 22.031 -12.32 1 98.19 463 VAL B O 1
ATOM 7670 N N . ARG B 1 464 ? -17.234 22.453 -14.039 1 97.44 464 ARG B N 1
ATOM 7671 C CA . ARG B 1 464 ? -17.625 21.281 -14.828 1 97.44 464 ARG B CA 1
ATOM 7672 C C . ARG B 1 464 ? -16.422 20.703 -15.562 1 97.44 464 ARG B C 1
ATOM 7674 O O . ARG B 1 464 ? -15.391 21.359 -15.711 1 97.44 464 ARG B O 1
ATOM 7681 N N . HIS B 1 465 ? -16.547 19.438 -15.969 1 97.81 465 HIS B N 1
ATOM 7682 C CA . HIS B 1 465 ? -15.578 18.859 -16.891 1 97.81 465 HIS B CA 1
ATOM 7683 C C . HIS B 1 465 ? -15.594 19.578 -18.234 1 97.81 465 HIS B C 1
ATOM 7685 O O . HIS B 1 465 ? -16.656 19.953 -18.734 1 97.81 465 HIS B O 1
ATOM 7691 N N . ALA B 1 466 ? -14.414 19.781 -18.844 1 97.88 466 ALA B N 1
ATOM 7692 C CA . ALA B 1 466 ? -14.328 20.484 -20.125 1 97.88 466 ALA B CA 1
ATOM 7693 C C . ALA B 1 466 ? -15 19.672 -21.234 1 97.88 466 ALA B C 1
ATOM 7695 O O . ALA B 1 466 ? -15.594 20.25 -22.156 1 97.88 466 ALA B O 1
ATOM 7696 N N . ASP B 1 467 ? -14.875 18.375 -21.219 1 97.56 467 ASP B N 1
ATOM 7697 C CA . ASP B 1 467 ? -15.547 17.453 -22.125 1 97.56 467 ASP B CA 1
ATOM 7698 C C . ASP B 1 467 ? -16.922 17.062 -21.594 1 97.56 467 ASP B C 1
ATOM 7700 O O . ASP B 1 467 ? -17.016 16.328 -20.609 1 97.56 467 ASP B O 1
ATOM 7704 N N . PRO B 1 468 ? -17.953 17.406 -22.312 1 95.38 468 PRO B N 1
ATOM 7705 C CA . PRO B 1 468 ? -19.312 17.141 -21.828 1 95.38 468 PRO B CA 1
ATOM 7706 C C . PRO B 1 468 ? -19.641 15.648 -21.781 1 95.38 468 PRO B C 1
ATOM 7708 O O . PRO B 1 468 ? -20.641 15.25 -21.188 1 95.38 468 PRO B O 1
ATOM 7711 N N . GLN B 1 469 ? -18.906 14.891 -22.344 1 96.19 469 GLN B N 1
ATOM 7712 C CA . GLN B 1 469 ? -19.172 13.453 -22.375 1 96.19 469 GLN B CA 1
ATOM 7713 C C . GLN B 1 469 ? -18.391 12.742 -21.266 1 96.19 469 GLN B C 1
ATOM 7715 O O . GLN B 1 469 ? -18.609 11.555 -21.016 1 96.19 469 GLN B O 1
ATOM 7720 N N . ALA B 1 470 ? -17.469 13.422 -20.625 1 97.81 470 ALA B N 1
ATOM 7721 C CA . ALA B 1 470 ? -16.656 12.828 -19.562 1 97.81 470 ALA B CA 1
ATOM 7722 C C . ALA B 1 470 ? -17.203 13.195 -18.188 1 97.81 470 ALA B C 1
ATOM 7724 O O . ALA B 1 470 ? -17.672 14.32 -17.969 1 97.81 470 ALA B O 1
ATOM 7725 N N . ALA B 1 471 ? -17.219 12.195 -17.328 1 98.19 471 ALA B N 1
ATOM 7726 C CA . ALA B 1 471 ? -17.547 12.43 -15.93 1 98.19 471 ALA B CA 1
ATOM 7727 C C . ALA B 1 471 ? -16.297 12.656 -15.094 1 98.19 471 ALA B C 1
ATOM 7729 O O . ALA B 1 471 ? -15.172 12.477 -15.586 1 98.19 471 ALA B O 1
ATOM 7730 N N . MET B 1 472 ? -16.438 13.148 -13.945 1 97.94 472 MET B N 1
ATOM 7731 C CA . MET B 1 472 ? -15.375 13.273 -12.953 1 97.94 472 MET B CA 1
ATOM 7732 C C . MET B 1 472 ? -15.914 13.031 -11.547 1 97.94 472 MET B C 1
ATOM 7734 O O . MET B 1 472 ? -17.094 12.75 -11.367 1 97.94 472 MET B O 1
ATOM 7738 N N . MET B 1 473 ? -15.07 12.984 -10.625 1 97.31 473 MET B N 1
ATOM 7739 C CA . MET B 1 473 ? -15.5 12.828 -9.242 1 97.31 473 MET B CA 1
ATOM 7740 C C . MET B 1 473 ? -14.93 13.938 -8.367 1 97.31 473 MET B C 1
ATOM 7742 O O . MET B 1 473 ? -13.93 14.562 -8.719 1 97.31 473 MET B O 1
ATOM 7746 N N . ILE B 1 474 ? -15.609 14.25 -7.328 1 97.75 474 ILE B N 1
ATOM 7747 C CA . ILE B 1 474 ? -15.109 15.141 -6.281 1 97.75 474 ILE B CA 1
ATOM 7748 C C . ILE B 1 474 ? -14.828 14.328 -5.016 1 97.75 474 ILE B C 1
ATOM 7750 O O . ILE B 1 474 ? -15.641 13.5 -4.602 1 97.75 474 ILE B O 1
ATOM 7754 N N . ALA B 1 475 ? -13.656 14.43 -4.484 1 97 475 ALA B N 1
ATOM 7755 C CA . ALA B 1 475 ? -13.336 13.914 -3.158 1 97 475 ALA B CA 1
ATOM 7756 C C . ALA B 1 475 ? -13.516 14.984 -2.092 1 97 475 ALA B C 1
ATOM 7758 O O . ALA B 1 475 ? -12.547 15.625 -1.674 1 97 475 ALA B O 1
ATOM 7759 N N . ALA B 1 476 ? -14.727 15.078 -1.598 1 97.5 476 ALA B N 1
ATOM 7760 C CA . ALA B 1 476 ? -15.102 16.172 -0.716 1 97.5 476 ALA B CA 1
ATOM 7761 C C . ALA B 1 476 ? -14.578 15.953 0.7 1 97.5 476 ALA B C 1
ATOM 7763 O O . ALA B 1 476 ? -14.617 14.828 1.207 1 97.5 476 ALA B O 1
ATOM 7764 N N . ALA B 1 477 ? -14.055 16.906 1.322 1 96.75 477 ALA B N 1
ATOM 7765 C CA . ALA B 1 477 ? -13.625 16.969 2.717 1 96.75 477 ALA B CA 1
ATOM 7766 C C . ALA B 1 477 ? -13.945 18.312 3.336 1 96.75 477 ALA B C 1
ATOM 7768 O O . ALA B 1 477 ? -13.055 19.125 3.576 1 96.75 477 ALA B O 1
ATOM 7769 N N . PHE B 1 478 ? -15.219 18.516 3.627 1 97 478 PHE B N 1
ATOM 7770 C CA . PHE B 1 478 ? -15.711 19.828 4.035 1 97 478 PHE B CA 1
ATOM 7771 C C . PHE B 1 478 ? -16.438 19.734 5.371 1 97 478 PHE B C 1
ATOM 7773 O O . PHE B 1 478 ? -16.953 18.688 5.738 1 97 478 PHE B O 1
ATOM 7780 N N . ASP B 1 479 ? -16.375 20.859 6.137 1 96.88 479 ASP B N 1
ATOM 7781 C CA . ASP B 1 479 ? -17.141 21.016 7.375 1 96.88 479 ASP B CA 1
ATOM 7782 C C . ASP B 1 479 ? -17.922 22.328 7.371 1 96.88 479 ASP B C 1
ATOM 7784 O O . ASP B 1 479 ? -18.016 23 6.34 1 96.88 479 ASP B O 1
ATOM 7788 N N . ARG B 1 480 ? -18.703 22.641 8.492 1 98 480 ARG B N 1
ATOM 7789 C CA . ARG B 1 480 ? -19.516 23.844 8.648 1 98 480 ARG B CA 1
ATOM 7790 C C . ARG B 1 480 ? -20.703 23.828 7.691 1 98 480 ARG B C 1
ATOM 7792 O O . ARG B 1 480 ? -21.094 24.859 7.164 1 98 480 ARG B O 1
ATOM 7799 N N . VAL B 1 481 ? -21.188 22.594 7.34 1 97.88 481 VAL B N 1
ATOM 7800 C CA . VAL B 1 481 ? -22.391 22.469 6.523 1 97.88 481 VAL B CA 1
ATOM 7801 C C . VAL B 1 481 ? -23.625 22.406 7.422 1 97.88 481 VAL B C 1
ATOM 7803 O O . VAL B 1 481 ? -24.547 23.203 7.277 1 97.88 481 VAL B O 1
ATOM 7806 N N . VAL B 1 482 ? -23.578 21.516 8.398 1 97.81 482 VAL B N 1
ATOM 7807 C CA . VAL B 1 482 ? -24.672 21.328 9.344 1 97.81 482 VAL B CA 1
ATOM 7808 C C . VAL B 1 482 ? -24.484 22.25 10.539 1 97.81 482 VAL B C 1
ATOM 7810 O O . VAL B 1 482 ? -25.469 22.781 11.086 1 97.81 482 VAL B O 1
ATOM 7813 N N . HIS B 1 483 ? -23.266 22.453 10.953 1 98.06 483 HIS B N 1
ATOM 7814 C CA . HIS B 1 483 ? -22.922 23.328 12.07 1 98.06 483 HIS B CA 1
ATOM 7815 C C . HIS B 1 483 ? -22.094 24.531 11.594 1 98.06 483 HIS B C 1
ATOM 7817 O O . HIS B 1 483 ? -20.875 24.516 11.695 1 98.06 483 HIS B O 1
ATOM 7823 N N . PRO B 1 484 ? -22.75 25.609 11.281 1 98.19 484 PRO B N 1
ATOM 7824 C CA . PRO B 1 484 ? -22.031 26.781 10.75 1 98.19 484 PRO B CA 1
ATOM 7825 C C . PRO B 1 484 ? -21.188 27.484 11.797 1 98.19 484 PRO B C 1
ATOM 7827 O O . PRO B 1 484 ? -21.281 27.188 12.984 1 98.19 484 PRO B O 1
ATOM 7830 N N . ALA B 1 485 ? -20.328 28.422 11.375 1 98.5 485 ALA B N 1
ATOM 7831 C CA . ALA B 1 485 ? -19.484 29.219 12.273 1 98.5 485 ALA B CA 1
ATOM 7832 C C . ALA B 1 485 ? -20.344 30.109 13.164 1 98.5 485 ALA B C 1
ATOM 7834 O O . ALA B 1 485 ? -21.125 30.922 12.68 1 98.5 485 ALA B O 1
ATOM 7835 N N . ARG B 1 486 ? -20.141 29.984 14.438 1 98.38 486 ARG B N 1
ATOM 7836 C CA . ARG B 1 486 ? -20.938 30.734 15.391 1 98.38 486 ARG B CA 1
ATOM 7837 C C . ARG B 1 486 ? -20.438 32.188 15.531 1 98.38 486 ARG B C 1
ATOM 7839 O O . ARG B 1 486 ? -19.234 32.438 15.484 1 98.38 486 ARG B O 1
ATOM 7846 N N . GLY B 1 487 ? -21.375 33.031 15.633 1 98.38 487 GLY B N 1
ATOM 7847 C CA . GLY B 1 487 ? -21.016 34.375 16.062 1 98.38 487 GLY B CA 1
ATOM 7848 C C . GLY B 1 487 ? -20.672 34.469 17.531 1 98.38 487 GLY B C 1
ATOM 7849 O O . GLY B 1 487 ? -20.703 33.438 18.25 1 98.38 487 GLY B O 1
ATOM 7850 N N . ALA B 1 488 ? -20.297 35.688 17.953 1 98.38 488 ALA B N 1
ATOM 7851 C CA . ALA B 1 488 ? -19.938 35.906 19.359 1 98.38 488 ALA B CA 1
ATOM 7852 C C . ALA B 1 488 ? -20.406 37.25 19.859 1 98.38 488 ALA B C 1
ATOM 7854 O O . ALA B 1 488 ? -20.594 38.188 19.062 1 98.38 488 ALA B O 1
ATOM 7855 N N . LEU B 1 489 ? -20.672 37.344 21.219 1 97.94 489 LEU B N 1
ATOM 7856 C CA . LEU B 1 489 ? -21.016 38.562 21.922 1 97.94 489 LEU B CA 1
ATOM 7857 C C . LEU B 1 489 ? -22.219 39.25 21.281 1 97.94 489 LEU B C 1
ATOM 7859 O O . LEU B 1 489 ? -22.219 40.469 21.062 1 97.94 489 LEU B O 1
ATOM 7863 N N . GLY B 1 490 ? -23.156 38.438 20.875 1 97.56 490 GLY B N 1
ATOM 7864 C CA . GLY B 1 490 ? -24.391 38.938 20.281 1 97.56 490 GLY B CA 1
ATOM 7865 C C . GLY B 1 490 ? -24.422 38.812 18.781 1 97.56 490 GLY B C 1
ATOM 7866 O O . GLY B 1 490 ? -25.469 39 18.156 1 97.56 490 GLY B O 1
ATOM 7867 N N . GLY B 1 491 ? -23.25 38.531 18.141 1 98.38 491 GLY B N 1
ATOM 7868 C CA . GLY B 1 491 ? -23.203 38.312 16.703 1 98.38 491 GLY B CA 1
ATOM 7869 C C . GLY B 1 491 ? -23.859 37.031 16.266 1 98.38 491 GLY B C 1
ATOM 7870 O O . GLY B 1 491 ? -23.969 36.062 17.062 1 98.38 491 GLY B O 1
ATOM 7871 N N . HIS B 1 492 ? -24.266 36.969 15.023 1 98.56 492 HIS B N 1
ATOM 7872 C CA . HIS B 1 492 ? -24.969 35.781 14.484 1 98.56 492 HIS B CA 1
ATOM 7873 C C . HIS B 1 492 ? -24 34.875 13.742 1 98.56 492 HIS B C 1
ATOM 7875 O O . HIS B 1 492 ? -22.891 35.281 13.406 1 98.56 492 HIS B O 1
ATOM 7881 N N . ALA B 1 493 ? -24.453 33.656 13.523 1 98.69 493 ALA B N 1
ATOM 7882 C CA . ALA B 1 493 ? -23.672 32.656 12.797 1 98.69 493 ALA B CA 1
ATOM 7883 C C . ALA B 1 493 ? -23.562 33.031 11.32 1 98.69 493 ALA B C 1
ATOM 7885 O O . ALA B 1 493 ? -24.453 33.688 10.766 1 98.69 493 ALA B O 1
ATOM 7886 N N . GLY B 1 494 ? -22.469 32.625 10.734 1 98.62 494 GLY B N 1
ATOM 7887 C CA . GLY B 1 494 ? -22.375 32.656 9.289 1 98.62 494 GLY B CA 1
ATOM 7888 C C . GLY B 1 494 ? -23.234 31.609 8.602 1 98.62 494 GLY B C 1
ATOM 7889 O O . GLY B 1 494 ? -23.75 30.703 9.258 1 98.62 494 GLY B O 1
ATOM 7890 N N . ALA B 1 495 ? -23.375 31.75 7.254 1 98.44 495 ALA B N 1
ATOM 7891 C CA . ALA B 1 495 ? -24.094 30.734 6.492 1 98.44 495 ALA B CA 1
ATOM 7892 C C . ALA B 1 495 ? -23.312 29.438 6.445 1 98.44 495 ALA B C 1
ATOM 7894 O O . ALA B 1 495 ? -22.078 29.438 6.328 1 98.44 495 ALA B O 1
ATOM 7895 N N . GLY B 1 496 ? -23.984 28.312 6.5 1 98.31 496 GLY B N 1
ATOM 7896 C CA . GLY B 1 496 ? -23.344 27.016 6.305 1 98.31 496 GLY B CA 1
ATOM 7897 C C . GLY B 1 496 ? -22.922 26.781 4.867 1 98.31 496 GLY B C 1
ATOM 7898 O O . GLY B 1 496 ? -23.469 27.391 3.943 1 98.31 496 GLY B O 1
ATOM 7899 N N . GLY B 1 497 ? -21.922 25.938 4.723 1 98.12 497 GLY B N 1
ATOM 7900 C CA . GLY B 1 497 ? -21.531 25.531 3.381 1 98.12 497 GLY B CA 1
ATOM 7901 C C . GLY B 1 497 ? -22.516 24.562 2.742 1 98.12 497 GLY B C 1
ATOM 7902 O O . GLY B 1 497 ? -23.422 24.047 3.408 1 98.12 497 GLY B O 1
ATOM 7903 N N . ALA B 1 498 ? -22.328 24.344 1.438 1 97.88 498 ALA B N 1
ATOM 7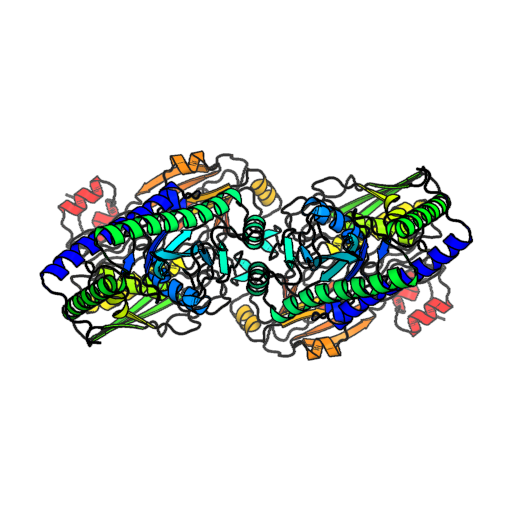904 C CA . ALA B 1 498 ? -23.172 23.391 0.714 1 97.88 498 ALA B CA 1
ATOM 7905 C C . ALA B 1 498 ? -22.469 22.875 -0.538 1 97.88 498 ALA B C 1
ATOM 7907 O O . ALA B 1 498 ? -21.625 23.578 -1.122 1 97.88 498 ALA B O 1
ATOM 7908 N N . LEU B 1 499 ? -22.734 21.641 -0.896 1 97.94 499 LEU B N 1
ATOM 7909 C CA . LEU B 1 499 ? -22.219 20.984 -2.094 1 97.94 499 LEU B CA 1
ATOM 7910 C C . LEU B 1 499 ? -23.344 20.312 -2.871 1 97.94 499 LEU B C 1
ATOM 7912 O O . LEU B 1 499 ? -24.156 19.594 -2.291 1 97.94 499 LEU B O 1
ATOM 7916 N N . GLY B 1 500 ? -23.359 20.5 -4.172 1 98.19 500 GLY B N 1
ATOM 7917 C CA . GLY B 1 500 ? -24.391 19.875 -4.988 1 98.19 500 GLY B CA 1
ATOM 7918 C C . GLY B 1 500 ? -24.141 20.031 -6.477 1 98.19 500 GLY B C 1
ATOM 7919 O O . GLY B 1 500 ? -23.031 20.359 -6.902 1 98.19 500 GLY B O 1
ATOM 7920 N N . LEU B 1 501 ? -25.109 19.609 -7.266 1 97.94 501 LEU B N 1
ATOM 7921 C CA . LEU B 1 501 ? -25.125 19.781 -8.711 1 97.94 501 LEU B CA 1
ATOM 7922 C C . LEU B 1 501 ? -26.094 20.875 -9.125 1 97.94 501 LEU B C 1
ATOM 7924 O O . LEU B 1 501 ? -27.125 21.078 -8.461 1 97.94 501 LEU B O 1
ATOM 7928 N N . VAL B 1 502 ? -25.766 21.547 -10.195 1 95.31 502 VAL B N 1
ATOM 7929 C CA . VAL B 1 502 ? -26.656 22.594 -10.688 1 95.31 502 VAL B CA 1
ATOM 7930 C C . VAL B 1 502 ? -28.016 21.984 -11.047 1 95.31 502 VAL B C 1
ATOM 7932 O O . VAL B 1 502 ? -29.047 22.625 -10.883 1 95.31 502 VAL B O 1
ATOM 7935 N N . GLY B 1 503 ? -28 20.766 -11.484 1 91.75 503 GLY B N 1
ATOM 7936 C CA . GLY B 1 503 ? -29.234 20.078 -11.812 1 91.75 503 GLY B CA 1
ATOM 7937 C C . GLY B 1 503 ? -30.125 19.812 -10.609 1 91.75 503 GLY B C 1
ATOM 7938 O O . GLY B 1 503 ? -31.266 19.391 -10.75 1 91.75 503 GLY B O 1
ATOM 7939 N N . GLY B 1 504 ? -29.688 20.016 -9.391 1 91.06 504 GLY B N 1
ATOM 7940 C CA . GLY B 1 504 ? -30.562 19.984 -8.227 1 91.06 504 GLY B CA 1
ATOM 7941 C C . GLY B 1 504 ? -30.125 18.984 -7.18 1 91.06 504 GLY B C 1
ATOM 7942 O O . GLY B 1 504 ? -30.469 19.109 -6.004 1 91.06 504 GLY B O 1
ATOM 7943 N N . ALA B 1 505 ? -29.438 17.969 -7.512 1 92.25 505 ALA B N 1
ATOM 7944 C CA . ALA B 1 505 ? -29.078 16.938 -6.555 1 92.25 505 ALA B CA 1
ATOM 7945 C C . ALA B 1 505 ? -28.062 17.453 -5.543 1 92.25 505 ALA B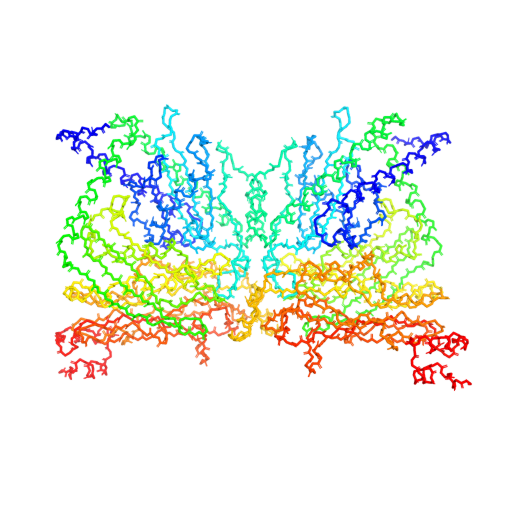 C 1
ATOM 7947 O O . ALA B 1 505 ? -27.141 18.203 -5.898 1 92.25 505 ALA B O 1
ATOM 7948 N N . SER B 1 506 ? -28.281 17.172 -4.23 1 96.62 506 SER B N 1
ATOM 7949 C CA . SER B 1 506 ? -27.297 17.484 -3.201 1 96.62 506 SER B CA 1
ATOM 7950 C C . SER B 1 506 ? -26.219 16.406 -3.123 1 96.62 506 SER B C 1
ATOM 7952 O O . SER B 1 506 ? -26.484 15.234 -3.4 1 96.62 506 SER B O 1
ATOM 7954 N N . LEU B 1 507 ? -25.062 16.844 -2.857 1 97.5 507 LEU B N 1
ATOM 7955 C CA . LEU B 1 507 ? -23.969 15.914 -2.604 1 97.5 507 LEU B CA 1
ATOM 7956 C C . LEU B 1 507 ? -23.531 15.977 -1.145 1 97.5 507 LEU B C 1
ATOM 7958 O O . LEU B 1 507 ? -23.812 16.953 -0.448 1 97.5 507 LEU B O 1
ATOM 7962 N N . ARG B 1 508 ? -22.922 14.938 -0.645 1 96.25 508 ARG B N 1
ATOM 7963 C CA . ARG B 1 508 ? -22.391 14.891 0.715 1 96.25 508 ARG B CA 1
ATOM 7964 C C . ARG B 1 508 ? -21.156 15.781 0.856 1 96.25 508 ARG B C 1
ATOM 7966 O O . ARG B 1 508 ? -20.391 15.938 -0.092 1 96.25 508 ARG B O 1
ATOM 7973 N N . ALA B 1 509 ? -20.938 16.266 2.027 1 96.12 509 ALA B N 1
ATOM 7974 C CA . ALA B 1 509 ? -19.828 17.188 2.273 1 96.12 509 ALA B CA 1
ATOM 7975 C C . ALA B 1 509 ? -18.516 16.422 2.41 1 96.12 509 ALA B C 1
ATOM 7977 O O . ALA B 1 509 ? -17.438 17.031 2.449 1 96.12 509 ALA B O 1
ATOM 7978 N N . LYS B 1 510 ? -18.578 15.102 2.479 1 97 510 LYS B N 1
ATOM 7979 C CA . LYS B 1 510 ? -17.375 14.297 2.584 1 97 510 LYS B CA 1
ATOM 7980 C C . LYS B 1 510 ? -17.469 13.031 1.746 1 97 510 LYS B C 1
ATOM 7982 O O . LYS B 1 510 ? -18.547 12.438 1.642 1 97 510 LYS B O 1
ATOM 7987 N N . GLY B 1 511 ? -16.266 12.641 1.23 1 96.12 511 GLY B N 1
ATOM 7988 C CA . GLY B 1 511 ? -16.203 11.391 0.485 1 96.12 511 GLY B CA 1
ATOM 7989 C C . GLY B 1 511 ? -16.141 11.602 -1.018 1 96.12 511 GLY B C 1
ATOM 7990 O O . GLY B 1 511 ? -16.438 12.688 -1.512 1 96.12 511 GLY B O 1
ATOM 7991 N N . ARG B 1 512 ? -15.797 10.578 -1.715 1 96.38 512 ARG B N 1
ATOM 7992 C CA . ARG B 1 512 ? -15.758 10.594 -3.174 1 96.38 512 ARG B CA 1
ATOM 7993 C C . ARG B 1 512 ? -17.156 10.43 -3.766 1 96.38 512 ARG B C 1
ATOM 7995 O O . ARG B 1 512 ? -17.906 9.539 -3.369 1 96.38 512 ARG B O 1
ATOM 8002 N N . GLN B 1 513 ? -17.469 11.305 -4.664 1 97.19 513 GLN B N 1
ATOM 8003 C CA . GLN B 1 513 ? -18.797 11.289 -5.27 1 97.19 513 GLN B CA 1
ATOM 8004 C C . GLN B 1 513 ? -18.734 11.664 -6.746 1 97.19 513 GLN B C 1
ATOM 8006 O O . GLN B 1 513 ? -17.828 12.398 -7.168 1 97.19 513 GLN B O 1
ATOM 8011 N N . LEU B 1 514 ? -19.688 11.172 -7.473 1 97.69 514 LEU B N 1
ATOM 8012 C CA . LEU B 1 514 ? -19.75 11.328 -8.922 1 97.69 514 LEU B CA 1
ATOM 8013 C C . LEU B 1 514 ? -20.266 12.719 -9.289 1 97.69 514 LEU B C 1
ATOM 8015 O O . LEU B 1 514 ? -21.234 13.211 -8.688 1 97.69 514 LEU B O 1
ATOM 8019 N N . VAL B 1 515 ? -19.578 13.359 -10.125 1 98.31 515 VAL B N 1
ATOM 8020 C CA . VAL B 1 515 ? -20.125 14.445 -10.938 1 98.31 515 VAL B CA 1
ATOM 8021 C C . VAL B 1 515 ? -20.391 13.945 -12.359 1 98.31 515 VAL B C 1
ATOM 8023 O O . VAL B 1 515 ? -19.453 13.82 -13.156 1 98.31 515 VAL B O 1
ATOM 8026 N N . PRO B 1 516 ? -21.625 13.672 -12.672 1 97.69 516 PRO B N 1
ATOM 8027 C CA . PRO B 1 516 ? -21.938 13.031 -13.953 1 97.69 516 PRO B CA 1
ATOM 8028 C C . PRO B 1 516 ? -21.516 13.859 -15.156 1 97.69 516 PRO B C 1
ATOM 8030 O O . PRO B 1 516 ? -21.359 15.078 -15.047 1 97.69 516 PRO B O 1
ATOM 8033 N N . ALA B 1 517 ? -21.359 13.125 -16.281 1 97.31 517 ALA B N 1
ATOM 8034 C CA . ALA B 1 517 ? -21.047 13.789 -17.547 1 97.31 517 ALA B CA 1
ATOM 8035 C C . ALA B 1 517 ? -22.078 14.859 -17.875 1 97.31 517 ALA B C 1
ATOM 8037 O O . ALA B 1 517 ? -23.281 14.633 -17.719 1 97.31 517 ALA B O 1
ATOM 8038 N N . GLY B 1 518 ? -21.578 15.992 -18.25 1 96.56 518 GLY B N 1
ATOM 8039 C CA . GLY B 1 518 ? -22.453 17.078 -18.672 1 96.56 518 GLY B CA 1
ATOM 8040 C C . GLY B 1 518 ? -22.984 17.906 -17.516 1 96.56 518 GLY B C 1
ATOM 8041 O O . GLY B 1 518 ? -23.531 18.984 -17.719 1 96.56 518 GLY B O 1
ATOM 8042 N N . GLU B 1 519 ? -22.844 17.453 -16.281 1 97.38 519 GLU B N 1
ATOM 8043 C CA . GLU B 1 519 ? -23.344 18.172 -15.109 1 97.38 519 GLU B CA 1
ATOM 8044 C C . GLU B 1 519 ? -22.312 19.156 -14.578 1 97.38 519 GLU B C 1
ATOM 8046 O O . GLU B 1 519 ? -21.141 19.094 -14.953 1 97.38 519 GLU B O 1
ATOM 8051 N N . ARG B 1 520 ? -22.812 20.109 -13.805 1 98.12 520 ARG B N 1
ATOM 8052 C CA . ARG B 1 520 ? -21.969 21.109 -13.148 1 98.12 520 ARG B CA 1
ATOM 8053 C C . ARG B 1 520 ? -22 20.938 -11.633 1 98.12 520 ARG B C 1
ATOM 8055 O O . ARG B 1 520 ? -23.078 20.781 -11.039 1 98.12 520 ARG B O 1
ATOM 8062 N N . LEU B 1 521 ? -20.797 20.938 -11.07 1 98.31 521 LEU B N 1
ATOM 8063 C CA . LEU B 1 521 ? -20.656 20.953 -9.617 1 98.31 521 LEU B CA 1
ATOM 8064 C C . LEU B 1 521 ? -20.828 22.359 -9.07 1 98.31 521 LEU B C 1
ATOM 8066 O O . LEU B 1 521 ? -20.25 23.312 -9.594 1 98.31 521 LEU B O 1
ATOM 8070 N N . VAL B 1 522 ? -21.656 22.578 -8.07 1 98.44 522 VAL B N 1
ATOM 8071 C CA . VAL B 1 522 ? -21.828 23.875 -7.406 1 98.44 522 VAL B CA 1
ATOM 8072 C C . VAL B 1 522 ? -21.422 23.75 -5.938 1 98.44 522 VAL B C 1
ATOM 8074 O O . VAL B 1 522 ? -21.875 22.844 -5.234 1 98.44 522 VAL B O 1
ATOM 8077 N N . VAL B 1 523 ? -20.547 24.625 -5.516 1 98.06 523 VAL B N 1
ATOM 8078 C CA . VAL B 1 523 ? -20.016 24.641 -4.16 1 98.06 523 VAL B CA 1
ATOM 8079 C C . VAL B 1 523 ? -20.266 26 -3.518 1 98.06 523 VAL B C 1
ATOM 8081 O O . VAL B 1 523 ? -19.938 27.031 -4.105 1 98.06 523 VAL B O 1
ATOM 8084 N N . HIS B 1 524 ? -20.891 26.062 -2.373 1 98.25 524 HIS B N 1
ATOM 8085 C CA . HIS B 1 524 ? -21.031 27.234 -1.524 1 98.25 524 HIS B CA 1
ATOM 8086 C C . HIS B 1 524 ? -20.188 27.109 -0.262 1 98.25 524 HIS B C 1
ATOM 8088 O O . HIS B 1 524 ? -20.5 26.312 0.625 1 98.25 524 HIS B O 1
ATOM 8094 N N . THR B 1 525 ? -19.141 27.859 -0.211 1 98 525 THR B N 1
ATOM 8095 C CA . THR B 1 525 ? -18.312 27.812 0.996 1 98 525 THR B CA 1
ATOM 8096 C C . THR B 1 525 ? -18.984 28.594 2.131 1 98 525 THR B C 1
ATOM 8098 O O . THR B 1 525 ? -19.797 29.484 1.888 1 98 525 THR B O 1
ATOM 8101 N N . PRO B 1 526 ? -18.734 28.234 3.398 1 98.44 526 PRO B N 1
ATOM 8102 C CA . PRO B 1 526 ? -19.391 28.891 4.539 1 98.44 526 PRO B CA 1
ATOM 8103 C C . PRO B 1 526 ? -18.875 30.312 4.781 1 98.44 526 PRO B C 1
ATOM 8105 O O . PRO B 1 526 ? -17.797 30.672 4.305 1 98.44 526 PRO B O 1
ATOM 8108 N N . GLY B 1 527 ? -19.688 31.078 5.488 1 98.56 527 GLY B N 1
ATOM 8109 C CA . GLY B 1 527 ? -19.266 32.375 5.984 1 98.56 527 GLY B CA 1
ATOM 8110 C C . GLY B 1 527 ? -18.75 32.344 7.414 1 98.56 527 GLY B C 1
ATOM 8111 O O . GLY B 1 527 ? -18.891 31.312 8.094 1 98.56 527 GLY B O 1
ATOM 8112 N N . GLY B 1 528 ? -18.125 33.406 7.828 1 98.69 528 GLY B N 1
ATOM 8113 C CA . GLY B 1 528 ? -17.688 33.531 9.211 1 98.69 528 GLY B CA 1
ATOM 8114 C C . GLY B 1 528 ? -18.734 34.125 10.117 1 98.69 528 GLY B C 1
ATOM 8115 O O . GLY B 1 528 ? -19.703 34.719 9.641 1 98.69 528 GLY B O 1
ATOM 8116 N N . GLY B 1 529 ? -18.609 33.906 11.414 1 98.69 529 GLY B N 1
ATOM 8117 C CA . GLY B 1 529 ? -19.516 34.469 12.398 1 98.69 529 GLY B CA 1
ATOM 8118 C C . GLY B 1 529 ? -19.312 35.938 12.633 1 98.69 529 GLY B C 1
ATOM 8119 O O . GLY B 1 529 ? -18.203 36.469 12.469 1 98.69 529 GLY B O 1
ATOM 8120 N N . GLY B 1 530 ? -20.375 36.625 13.016 1 98.69 530 GLY B N 1
ATOM 8121 C CA . GLY B 1 530 ? -20.312 38.031 13.375 1 98.69 530 GLY B CA 1
ATOM 8122 C C . GLY B 1 530 ? -19.938 38.25 14.828 1 98.69 530 GLY B C 1
ATOM 8123 O O . GLY B 1 530 ? -20 37.344 15.641 1 98.69 530 GLY B O 1
ATOM 8124 N N . LEU B 1 531 ? -19.5 39.438 15.102 1 98.56 531 LEU B N 1
ATOM 8125 C CA . LEU B 1 531 ? -19.125 39.812 16.453 1 98.56 531 LEU B CA 1
ATOM 8126 C C . LEU B 1 531 ? -19.922 41.031 16.922 1 98.56 531 LEU B C 1
ATOM 8128 O O . LEU B 1 531 ? -19.953 42.062 16.234 1 98.56 531 LEU B O 1
ATOM 8132 N N . GLY B 1 532 ? -20.609 40.938 18.078 1 98 532 GLY B N 1
ATOM 8133 C CA . GLY B 1 532 ? -21.391 42.031 18.625 1 98 532 GLY B CA 1
ATOM 8134 C C . GLY B 1 532 ? -22.797 42.125 18.047 1 98 532 GLY B C 1
ATOM 8135 O O . GLY B 1 532 ? -23.109 41.438 17.078 1 98 532 GLY B O 1
ATOM 8136 N N . ASP B 1 533 ? -23.594 42.969 18.531 1 97.38 533 ASP B N 1
ATOM 8137 C CA . ASP B 1 533 ? -24.984 43.156 18.125 1 97.38 533 ASP B CA 1
ATOM 8138 C C . ASP B 1 533 ? -25.094 43.781 16.75 1 97.38 533 ASP B C 1
ATOM 8140 O O . ASP B 1 533 ? -24.609 44.906 16.531 1 97.38 533 ASP B O 1
ATOM 8144 N N . PRO B 1 534 ? -25.75 43.094 15.875 1 97.75 534 PRO B N 1
ATOM 8145 C CA . PRO B 1 534 ? -25.875 43.625 14.516 1 97.75 534 PRO B CA 1
ATOM 8146 C C . PRO B 1 534 ? -26.516 45.031 14.477 1 97.75 534 PRO B C 1
ATOM 8148 O O . PRO B 1 534 ? -26.234 45.812 13.586 1 97.75 534 PRO B O 1
ATOM 8151 N N . ALA B 1 535 ? -27.312 45.344 15.398 1 95.5 535 ALA B N 1
ATOM 8152 C CA . ALA B 1 535 ? -28 46.625 15.445 1 95.5 535 ALA B CA 1
ATOM 8153 C C . ALA B 1 535 ? -27.016 47.75 15.656 1 95.5 535 ALA B C 1
ATOM 8155 O O . ALA B 1 535 ? -27.344 48.906 15.398 1 95.5 535 ALA B O 1
ATOM 8156 N N . ARG B 1 536 ? -25.922 47.438 16.125 1 96.69 536 ARG B N 1
ATOM 8157 C CA . ARG B 1 536 ? -24.938 48.469 16.453 1 96.69 536 ARG B CA 1
ATOM 8158 C C . ARG B 1 536 ? -23.969 48.688 15.297 1 96.69 536 ARG B C 1
ATOM 8160 O O . ARG B 1 536 ? -23.047 49.5 15.398 1 96.69 536 ARG B O 1
ATOM 8167 N N . ARG B 1 537 ? -24.156 47.969 14.234 1 97.31 537 ARG B N 1
ATOM 8168 C CA . ARG B 1 537 ? -23.297 48.188 13.086 1 97.31 537 ARG B CA 1
ATOM 8169 C C . ARG B 1 537 ? -23.562 49.562 12.484 1 97.31 537 ARG B C 1
ATOM 8171 O O . ARG B 1 537 ? -24.719 49.969 12.344 1 97.31 537 ARG B O 1
ATOM 8178 N N . ASP B 1 538 ? -22.5 50.312 12.156 1 96 538 ASP B N 1
ATOM 8179 C CA . ASP B 1 538 ? -22.609 51.625 11.539 1 96 538 ASP B CA 1
ATOM 8180 C C . ASP B 1 538 ? -23.484 51.562 10.289 1 96 538 ASP B C 1
ATOM 8182 O O . ASP B 1 538 ? -23.234 50.75 9.391 1 96 538 ASP B O 1
ATOM 8186 N N . ALA B 1 539 ? -24.422 52.406 10.203 1 95.06 539 ALA B N 1
ATOM 8187 C CA . ALA B 1 539 ? -25.359 52.438 9.086 1 95.06 539 ALA B CA 1
ATOM 8188 C C . ALA B 1 539 ? -24.625 52.625 7.758 1 95.06 539 ALA B C 1
ATOM 8190 O O . ALA B 1 539 ? -25.031 52.062 6.734 1 95.06 539 ALA B O 1
ATOM 8191 N N . ALA B 1 540 ? -23.641 53.438 7.793 1 96.19 540 ALA B N 1
ATOM 8192 C CA . ALA B 1 540 ? -22.875 53.688 6.582 1 96.19 540 ALA B CA 1
ATOM 8193 C C . ALA B 1 540 ? -22.203 52.406 6.082 1 96.19 540 ALA B C 1
ATOM 8195 O O . ALA B 1 540 ? -22.062 52.188 4.875 1 96.19 540 ALA B O 1
ATOM 8196 N N . ARG B 1 541 ? -21.828 51.531 7.012 1 96.25 541 ARG B N 1
ATOM 8197 C CA . ARG B 1 541 ? -21.203 50.281 6.648 1 96.25 541 ARG B CA 1
ATOM 8198 C C . ARG B 1 541 ? -22.234 49.312 6.062 1 96.25 541 ARG B C 1
ATOM 8200 O O . ARG B 1 541 ? -21.953 48.562 5.121 1 96.25 541 ARG B O 1
ATOM 8207 N N . VAL B 1 542 ? -23.359 49.281 6.605 1 96.81 542 VAL B N 1
ATOM 8208 C CA . VAL B 1 542 ? -24.438 48.438 6.094 1 96.81 542 VAL B CA 1
ATOM 8209 C C . VAL B 1 542 ? -24.797 48.875 4.672 1 96.81 542 VAL B C 1
ATOM 8211 O O . VAL B 1 542 ? -24.953 48.031 3.785 1 96.81 542 VAL B O 1
ATOM 8214 N N . GLU B 1 543 ? -24.938 50.156 4.5 1 96.06 543 GLU B N 1
ATOM 8215 C CA . GLU B 1 543 ? -25.266 50.688 3.176 1 96.06 543 GLU B CA 1
ATOM 8216 C C . GLU B 1 543 ? -24.203 50.312 2.15 1 96.06 543 GLU B C 1
ATOM 8218 O O . GLU B 1 543 ? -24.531 49.969 1.016 1 96.06 543 GLU B O 1
ATOM 8223 N N . ARG B 1 544 ? -23.031 50.5 2.545 1 96.38 544 ARG B N 1
ATOM 8224 C CA . ARG B 1 544 ? -21.906 50.125 1.674 1 96.38 544 ARG B CA 1
ATOM 8225 C C . ARG B 1 544 ? -21.984 48.625 1.303 1 96.38 544 ARG B C 1
ATOM 8227 O O . ARG B 1 544 ? -21.766 48.281 0.145 1 96.38 544 ARG B O 1
ATOM 8234 N N . ASP B 1 545 ? -22.203 47.75 2.281 1 96.94 545 ASP B N 1
ATOM 8235 C CA . ASP B 1 545 ? -22.297 46.312 2.045 1 96.94 545 ASP B CA 1
ATOM 8236 C C . ASP B 1 545 ? -23.406 45.969 1.053 1 96.94 545 ASP B C 1
ATOM 8238 O O . ASP B 1 545 ? -23.25 45.094 0.203 1 96.94 545 ASP B O 1
ATOM 8242 N N . VAL B 1 546 ? -24.5 46.594 1.219 1 97.12 546 VAL B N 1
ATOM 8243 C CA . VAL B 1 546 ? -25.625 46.375 0.308 1 97.12 546 VAL B CA 1
ATOM 8244 C C . VAL B 1 546 ? -25.234 46.844 -1.097 1 97.12 546 VAL B C 1
ATOM 8246 O O . VAL B 1 546 ? -25.5 46.156 -2.078 1 97.12 546 VAL B O 1
ATOM 8249 N N . ARG B 1 547 ? -24.625 48.031 -1.189 1 96.75 547 ARG B N 1
ATOM 8250 C CA . ARG B 1 547 ? -24.203 48.594 -2.473 1 96.75 547 ARG B CA 1
ATOM 8251 C C . ARG B 1 547 ? -23.219 47.656 -3.178 1 96.75 547 ARG B C 1
ATOM 8253 O O . ARG B 1 547 ? -23.281 47.5 -4.398 1 96.75 547 ARG B O 1
ATOM 8260 N N . TYR B 1 548 ? -22.391 47.094 -2.422 1 96.69 548 TYR B N 1
ATOM 8261 C CA . TYR B 1 548 ? -21.359 46.219 -2.994 1 96.69 548 TYR B CA 1
ATOM 8262 C C . TYR B 1 548 ? -21.891 44.812 -3.227 1 96.69 548 TYR B C 1
ATOM 8264 O O . TYR B 1 548 ? -21.203 43.969 -3.775 1 96.69 548 TYR B O 1
ATOM 8272 N N . GLY B 1 549 ? -23.125 44.531 -2.783 1 96.44 549 GLY B N 1
ATOM 8273 C CA . GLY B 1 549 ? -23.75 43.219 -3.004 1 96.44 549 GLY B CA 1
ATOM 8274 C C . GLY B 1 549 ? -23.281 42.188 -2.023 1 96.44 549 GLY B C 1
ATOM 8275 O O . GLY B 1 549 ? -23.391 40.969 -2.291 1 96.44 549 GLY B O 1
ATOM 8276 N N . LEU B 1 550 ? -22.656 42.562 -0.937 1 97.88 550 LEU B N 1
ATOM 8277 C CA . LEU B 1 550 ? -22.188 41.625 0.083 1 97.88 550 LEU B CA 1
ATOM 8278 C C . LEU B 1 550 ? -23.328 41.188 0.993 1 97.88 550 LEU B C 1
ATOM 8280 O O . LEU B 1 550 ? -23.312 40.062 1.512 1 97.88 550 LEU B O 1
ATOM 8284 N N . VAL B 1 551 ? -24.219 42.094 1.272 1 97.56 551 VAL B N 1
ATOM 8285 C CA . VAL B 1 551 ? -25.422 41.875 2.068 1 97.56 551 VAL B CA 1
ATOM 8286 C C . VAL B 1 551 ? -26.656 42.281 1.259 1 97.56 551 VAL B C 1
ATOM 8288 O O . VAL B 1 551 ? -26.656 43.312 0.592 1 97.56 551 VAL B O 1
ATOM 8291 N N . SER B 1 552 ? -27.609 41.438 1.289 1 97.31 552 SER B N 1
ATOM 8292 C CA . SER B 1 552 ? -28.844 41.75 0.582 1 97.31 552 SER B CA 1
ATOM 8293 C C . SER B 1 552 ? -29.656 42.812 1.337 1 97.31 552 SER B C 1
ATOM 8295 O O . SER B 1 552 ? -29.453 43 2.537 1 97.31 552 SER B O 1
ATOM 8297 N N . ALA B 1 553 ? -30.531 43.375 0.591 1 95.81 553 ALA B N 1
ATOM 8298 C CA . ALA B 1 553 ? -31.453 44.312 1.228 1 95.81 553 ALA B CA 1
ATOM 8299 C C . ALA B 1 553 ? -32.312 43.625 2.287 1 95.81 553 ALA B C 1
ATOM 8301 O O . ALA B 1 553 ? -32.625 44.219 3.322 1 95.81 553 ALA B O 1
ATOM 8302 N N . GLU B 1 554 ? -32.625 42.5 1.99 1 95.38 554 GLU B N 1
ATOM 8303 C CA . GLU B 1 554 ? -33.438 41.719 2.91 1 95.38 554 GLU B CA 1
ATOM 8304 C C . GLU B 1 554 ? -32.719 41.469 4.238 1 95.38 554 GLU B C 1
ATOM 8306 O O . GLU B 1 554 ? -33.281 41.719 5.305 1 95.38 554 GLU B O 1
ATOM 8311 N N . GLN B 1 555 ? -31.5 41.031 4.152 1 96.06 555 GLN B N 1
ATOM 8312 C CA . GLN B 1 555 ? -30.766 40.812 5.387 1 96.06 555 GLN B CA 1
ATOM 8313 C C . GLN B 1 555 ? -30.453 42.125 6.102 1 96.06 555 GLN B C 1
ATOM 8315 O O . GLN B 1 555 ? -30.453 42.188 7.332 1 96.06 555 GLN B O 1
ATOM 8320 N N . ALA B 1 556 ? -30.141 43.219 5.367 1 96.19 556 ALA B N 1
ATOM 8321 C CA . ALA B 1 556 ? -29.922 44.531 5.969 1 96.19 556 ALA B CA 1
ATOM 8322 C C . ALA B 1 556 ? -31.094 44.938 6.832 1 96.19 556 ALA B C 1
ATOM 8324 O O . ALA B 1 556 ? -30.922 45.469 7.922 1 96.19 556 ALA B O 1
ATOM 8325 N N . GLY B 1 557 ? -32.281 44.688 6.344 1 94 557 GLY B N 1
ATOM 8326 C CA . GLY B 1 557 ? -33.469 45.031 7.082 1 94 557 GLY B CA 1
ATOM 8327 C C . GLY B 1 557 ? -33.719 44.125 8.258 1 94 557 GLY B C 1
ATOM 8328 O O . GLY B 1 557 ? -34.062 44.562 9.352 1 94 557 GLY B O 1
ATOM 8329 N N . SER B 1 558 ? -33.562 42.875 8.07 1 93.31 558 SER B N 1
ATOM 8330 C CA . SER B 1 558 ? -33.969 41.906 9.07 1 93.31 558 SER B CA 1
ATOM 8331 C C . SER B 1 558 ? -32.906 41.781 10.164 1 93.31 558 SER B C 1
ATOM 8333 O O . SER B 1 558 ? -33.219 41.75 11.352 1 93.31 558 SER B O 1
ATOM 8335 N N . ALA B 1 559 ? -31.625 41.719 9.805 1 94.31 559 ALA B N 1
ATOM 8336 C CA . ALA B 1 559 ? -30.594 41.438 10.781 1 94.31 559 ALA B CA 1
ATOM 8337 C C . ALA B 1 559 ? -29.984 42.719 11.352 1 94.31 559 ALA B C 1
ATOM 8339 O O . ALA B 1 559 ? -29.688 42.781 12.547 1 94.31 559 ALA B O 1
ATOM 8340 N N . TYR B 1 560 ? -29.859 43.688 10.547 1 94.56 560 TYR B N 1
ATOM 8341 C CA . TYR B 1 560 ? -29.188 44.906 10.977 1 94.56 560 TYR B CA 1
ATOM 8342 C C . TYR B 1 560 ? -30.188 46 11.312 1 94.56 560 TYR B C 1
ATOM 8344 O O . TYR B 1 560 ? -29.797 47.094 11.766 1 94.56 560 TYR B O 1
ATOM 8352 N N . GLN B 1 561 ? -31.484 45.781 11.094 1 87.19 561 GLN B N 1
ATOM 8353 C CA . GLN B 1 561 ? -32.562 46.75 11.336 1 87.19 561 GLN B CA 1
ATOM 8354 C C . GLN B 1 561 ? -32.312 48.031 10.555 1 87.19 561 GLN B C 1
ATOM 8356 O O . GLN B 1 561 ? -32.562 49.125 11.07 1 87.19 561 GLN B O 1
ATOM 8361 N N . HIS B 1 562 ? -31.672 47.969 9.562 1 80.69 562 HIS B N 1
ATOM 8362 C CA . HIS B 1 562 ? -31.406 49.094 8.688 1 80.69 562 HIS B CA 1
ATOM 8363 C C . HIS B 1 562 ? -32.375 49.125 7.523 1 80.69 562 HIS B C 1
ATOM 8365 O O . HIS B 1 562 ? -32.406 48.219 6.695 1 80.69 562 HIS B O 1
ATOM 8371 N N . THR B 1 563 ? -33.438 50.031 7.586 1 70.81 563 THR B N 1
ATOM 8372 C CA . THR B 1 563 ? -34.469 50.125 6.578 1 70.81 563 THR B CA 1
ATOM 8373 C C . THR B 1 563 ? -34.031 50.969 5.395 1 70.81 563 THR B C 1
ATOM 8375 O O . THR B 1 563 ? -34.781 51.188 4.445 1 70.81 563 THR B O 1
ATOM 8378 N N . GLY B 1 564 ? -32.812 50.938 5.102 1 61.28 564 GLY B N 1
ATOM 8379 C CA . GLY B 1 564 ? -32.344 51.688 3.932 1 61.28 564 GLY B CA 1
ATOM 8380 C C . GLY B 1 564 ? -33 53.031 3.775 1 61.28 564 GLY B C 1
ATOM 8381 O O . GLY B 1 564 ? -34.156 53.219 4.121 1 61.28 564 GLY B O 1
ATOM 8382 N N . THR B 1 565 ? -32.438 54.188 4.109 1 46.5 565 THR B N 1
ATOM 8383 C CA . THR B 1 565 ? -33.062 55.375 3.535 1 46.5 565 THR B CA 1
ATOM 8384 C C . THR B 1 565 ? -32.906 55.375 2.016 1 46.5 565 THR B C 1
ATOM 8386 O O . THR B 1 565 ? -31.922 54.844 1.479 1 46.5 565 THR B O 1
#

Sequence (1130 aa):
MSTAQPTPQQRIRFQLAWNRLLSVVEEQAQVLIRSAFGTATREAGDLSAGVFLPDGRMIAQAVTGTPGHVNAMAESVKHFLKVFPPETLKDGDVLLTNDPWKGTGHLFDMTMVSPVFHDGALVALFASTLHVIDIGGIGSSADGLEVYHEGLFLPILRFFHQHQVDPGVLAIIRANVREPEQVEGDLYALVACNDIGGRRLKSLLTEFQLGDLESLGGYIIEQSARAMRQAIAQWPQGTWHNTLVIDGYDAPITLQASVTVRDGKILVDFDGTSPSVARGINVVKAYTDAYTSFGIRCLIGADVPNNAGSLSLVEVAAPEGSILNARFPAAVTARHIIGQLLPDAVFGALRQARPDQVPAEGASSLWNLHLVGGEPLAGATQDEQRALLAGPRFNAVSFSTGGTGARPGKDGLSVTSYPSGVRNVSLEILESANPLVFEQKEYRADSGGPGTVRGGLGQTIVVRHADPQAAMMIAAAFDRVVHPARGALGGHAGAGGALGLVGGASLRAKGRQLVPAGERLVVHTPGGGGLGDPARRDAARVERDVRYGLVSAEQAGSAYQHTGTMSTAQPTPQQRIRFQLAWNRLLSVVEEQAQVLIRSAFGTATREAGDLSAGVFLPDGRMIAQAVTGTPGHVNAMAESVKHFLKVFPPETLKDGDVLLTNDPWKGTGHLFDMTMVSPVFHDGALVALFASTLHVIDIGGIGSSADGLEVYHEGLFLPILRFFHQHQVDPGVLAIIRANVREPEQVEGDLYALVACNDIGGRRLKSLLTEFQLGDLESLGGYIIEQSARAMRQAIAQWPQGTWHNTLVIDGYDAPITLQASVTVRDGKILVDFDGTSPSVARGINVVKAYTDAYTSFGIRCLIGADVPNNAGSLSLVEVAAPEGSILNARFPAAVTARHIIGQLLPDAVFGALRQARPDQVPAEGASSLWNLHLVGGEPLAGATQDEQRALLAGPRFNAVSFSTGGTGARPGKDGLSVTSYPSGVRNVSLEILESANPLVFEQKEYRADSGGPGTVRGGLGQTIVVRHADPQAAMMIAAAFDRVVHPARGALGGHAGAGGALGLVGGASLRAKGRQLVPAGERLVVHTPGGGGLGDPARRDAARVERDVRYGLVSAEQAGSAYQHTGT